Protein AF-A0A497N0H5-F1 (afdb_monomer_lite)

Sequence (952 aa):
MGFEIPIRLRPRRVRKMNKVSITKAILIFFIALFFSTILACSNESRLIVQDHALWDIRGTSVKVWASVSVKDSTDGWVTGLKLNDFWLSEALLSPTGEILEEHVITFDEPNYQFNGPGFWERSVTAEKLDIVFVIDITGSMNDEMPGIWDELTELADRLLVNRVDFRIGFITYRPTISDHHIYGFYNVMYVDELYNFLNNHPGTIGENWEPTPAYDFLMLATHSQMDRSVLSHLEYRNDARRVIVVITDTIPQSVYGNWWYIDSTAANNSAAEIAFEGSGFEVFYSQPKTKDELEHINGNFDENINPRADCGFATLGARISWPFQQEDIHFGNSELSDSRYYFAWRSNILEPDDDPENHRVKVTIQVPDPDQSGSTLEQSFEYPPYLEETSLIINLTDEGGNSPPNDDLWAFIYYEMGDRSEEVYYQLKPENGQIVIEDIPAGKYHLLVPCGGGHDYRYEYLRYRLSDRINVPSDGLTLDLQVETEDREIELAKAYGLLKDLGEWGVSGKPFADFATVSKVWLSELNVQGISWDKMEATKRFYIALSGYVNVSGYAEIEAQRIVEDFIIILQKFREIVNKIREIENDVDDTWVWALVEASARGDLPAIAQIGALKVTVNEIKRYVEDDLVPDVIAKIIEHIPPGAYKSLLEILVNNLILGDWDDWPELLITITELAIDQAMNEIQDAITEDLLGNINASSEAGALVRDMLSEFMTGGFGNIQSFLDNLDTRLNSLIAQYGTKENLILAIDEVFNQLNGQIEASPLKDFLLPMVRLIMHSAVQKGEIDNDAVIAVLANHFTQQIILKPNFSDPVNIYLADALQKAKDFVPGSGDSGDRSISMHSDFVDLRIDIMRDIQTDSWNVLSEQSPIDNFTLILAYLVNMLEPAGDLFDGLCYEGYGMCCSVGEDIEELVALLDAVELMTTVLEMSLKTGDLTNFQQAVQPINSMVLVE

Foldseek 3Di:
DDDDDDDDDDDDDDDDDDQPDVVVVVVVVVVVVVVVVVVPPQAAWAKAWDDKDWADDDDFWIKIKTKIWTAHSVRAGDDDDDPVLKWKKKFKAFLVGDTPDMDTFDQDDCVSQLNDRQKAKQWAFPAEAEEEEEEEQAPQCQVVVVVLLVQVVVLLVVCVVLRHQYWYWYWYAYQALLGIATFETDGRRNSVVVVVCSVVPDHRDYANAAAHQSLLVLLVLLFFADDQDNRRTHDDDPPHQAEYEYADAHFHFALLAQLSARSTDLHDPQLSLQSQVVSNYAYEYAYDDDVVSSVSHPVRHDCVRAVRRPHHCVSPHHYDYPPDHSVVDDDDSGGTPDIMMMGMGIDPDGQDPPPLVSMKMKMKMWGDRPVDPPDIHIDIDIDGNDFQWAKEKEAEAELVRAQADQQFKFKWKWADDPPRTDTDDGGQTADRRMGMDGTGTFAKIWMWMWTHDDRRDDLLFFIKIDIDIDGAHSHGDYYYDYIATGPLSSLLSSQLSLLVLLQVQPFFPSLCVVVSVVLNVVSVVCVVSGQTSLLSLLSSLLSLLSSLVSNVSSVLSVLLVLLLVLQLVLLVLLLVLLVLLVVLVVLLVVQLVVQLVVCVVVVPPVSNVLSVVLVVLSVVLNCCVVVPVLVVVLVVLLVLFDDDPCSVLSSLVSCLLSVPDQQDPVSVLVSVVVSPCVVQLVQLLVQDDPVLLVPQPCVDVLSVLLSVQSVQCNPPRSVRVVVVLVVVLVVLVVVCVVLVHLVSSLVVNVVSLVVSLVVGGRGCCNQAVSLVSSQVVNCSSVVDGGPSSSNSSSVSSCCSRPVQQCVQASVLVSVLSVVSSVLSVVFDFDPDHSVVSSVLLVQLSVCLSPVQSVVLVVLLVVLLPDDVQLVVQVVVLVVVLVSLVVSLVSLVVVCVVPSVSSPVSSVSSVVSNVSSPPNVSSNSSSSSSSSSVSSNVVSVSSNCSSCRSSPD

pLDDT: mean 79.97, std 14.01, range [26.92, 98.12]

Structure (mmCIF, N/CA/C/O backbone):
data_AF-A0A497N0H5-F1
#
_entry.id   AF-A0A497N0H5-F1
#
loop_
_atom_site.group_PDB
_atom_site.id
_atom_site.type_symbol
_atom_site.label_atom_id
_atom_site.label_alt_id
_atom_site.label_comp_id
_atom_site.label_asym_id
_atom_site.label_entity_id
_atom_site.label_seq_id
_atom_site.pdbx_PDB_ins_code
_atom_site.Cartn_x
_atom_site.Cartn_y
_atom_site.Cartn_z
_atom_site.occupancy
_atom_site.B_iso_or_equiv
_atom_site.auth_seq_id
_atom_site.auth_comp_id
_atom_site.auth_asym_id
_atom_site.auth_atom_id
_atom_site.pdbx_PDB_model_num
ATOM 1 N N . MET A 1 1 ? -58.692 6.225 -33.362 1.00 38.06 1 MET A N 1
ATOM 2 C CA . MET A 1 1 ? -59.616 5.675 -32.345 1.00 38.06 1 MET A CA 1
ATOM 3 C C . MET A 1 1 ? -59.681 6.727 -31.239 1.00 38.06 1 MET A C 1
ATOM 5 O O . MET A 1 1 ? -58.673 6.910 -30.584 1.00 38.06 1 MET A O 1
ATOM 9 N N . GLY A 1 2 ? -60.590 7.712 -31.288 1.00 28.80 2 GLY A N 1
ATOM 10 C CA . GLY A 1 2 ? -61.979 7.667 -30.778 1.00 28.80 2 GLY A CA 1
ATOM 11 C C . GLY A 1 2 ? -61.943 7.642 -29.240 1.00 28.80 2 GLY A C 1
ATOM 12 O O . GLY A 1 2 ? -61.428 6.666 -28.719 1.00 28.80 2 GLY A O 1
ATOM 13 N N . PHE A 1 3 ? -62.373 8.625 -28.440 1.00 27.61 3 PHE A N 1
ATOM 14 C CA . PHE A 1 3 ? -63.453 9.629 -28.512 1.00 27.61 3 PHE A CA 1
ATOM 15 C C . PHE A 1 3 ? -63.099 10.783 -27.526 1.00 27.61 3 PHE A C 1
ATOM 17 O O . PHE A 1 3 ? -62.573 10.513 -26.454 1.00 27.61 3 PHE A O 1
ATOM 24 N N . GLU A 1 4 ? -63.103 12.058 -27.930 1.00 27.23 4 GLU A N 1
ATOM 25 C CA . GLU A 1 4 ? -64.198 13.061 -27.874 1.00 27.23 4 GLU A CA 1
ATOM 26 C C . GLU A 1 4 ? -64.314 13.889 -26.562 1.00 27.23 4 GLU A C 1
ATOM 28 O O . GLU A 1 4 ? -64.715 13.365 -25.533 1.00 27.23 4 GLU A O 1
ATOM 33 N N . ILE A 1 5 ? -63.802 15.136 -26.537 1.00 31.44 5 ILE A N 1
ATOM 34 C CA . ILE A 1 5 ? -64.451 16.488 -26.638 1.00 31.44 5 ILE A CA 1
ATOM 35 C C . ILE A 1 5 ? -65.126 17.014 -25.318 1.00 31.44 5 ILE A C 1
ATOM 37 O O . ILE A 1 5 ? -65.190 16.289 -24.336 1.00 31.44 5 ILE A O 1
ATOM 41 N N . PRO A 1 6 ? -65.549 18.298 -25.191 1.00 37.19 6 PRO A N 1
ATOM 42 C CA . PRO A 1 6 ? -64.808 19.402 -24.569 1.00 37.19 6 PRO A CA 1
ATOM 43 C C . PRO A 1 6 ? -65.525 20.105 -23.394 1.00 37.19 6 PRO A C 1
ATOM 45 O O . PRO A 1 6 ? -66.709 19.938 -23.106 1.00 37.19 6 PRO A O 1
ATOM 48 N N . ILE A 1 7 ? -64.797 21.067 -22.833 1.00 37.84 7 ILE A N 1
ATOM 49 C CA . ILE A 1 7 ? -65.281 22.245 -22.106 1.00 37.84 7 ILE A CA 1
ATOM 50 C C . ILE A 1 7 ? -66.426 22.962 -22.860 1.00 37.84 7 ILE A C 1
ATOM 52 O O . ILE A 1 7 ? -66.241 23.410 -23.993 1.00 37.84 7 ILE A O 1
ATOM 56 N N . ARG A 1 8 ? -67.556 23.237 -22.184 1.00 27.45 8 ARG A N 1
ATOM 57 C CA . ARG A 1 8 ? -68.263 24.528 -22.326 1.00 27.45 8 ARG A CA 1
ATOM 58 C C . ARG A 1 8 ? -69.187 24.863 -21.152 1.00 27.45 8 ARG A C 1
ATOM 60 O O . ARG A 1 8 ? -70.107 24.134 -20.803 1.00 27.45 8 ARG A O 1
ATOM 67 N N . LEU A 1 9 ? -68.937 26.054 -20.618 1.00 35.91 9 LEU A N 1
ATOM 68 C CA . LEU A 1 9 ? -69.710 26.803 -19.631 1.00 35.91 9 LEU A CA 1
ATOM 69 C C . LEU A 1 9 ? -71.182 27.001 -20.029 1.00 35.91 9 LEU A C 1
ATOM 71 O O . LEU A 1 9 ? -71.471 27.377 -21.166 1.00 35.91 9 LEU A O 1
ATOM 75 N N . ARG A 1 10 ? -72.083 26.953 -19.038 1.00 26.92 10 ARG A N 1
ATOM 76 C CA . ARG A 1 10 ? -73.264 27.833 -18.964 1.00 26.92 10 ARG A CA 1
ATOM 77 C C . ARG A 1 10 ? -73.609 28.216 -17.515 1.00 26.92 10 ARG A C 1
ATOM 79 O O . ARG A 1 10 ? -73.235 27.499 -16.591 1.00 26.92 10 ARG A O 1
ATOM 86 N N . PRO A 1 11 ? -74.279 29.367 -17.306 1.00 33.75 11 PRO A N 1
ATOM 87 C CA . PRO A 1 11 ? -74.220 30.108 -16.053 1.00 33.75 11 PRO A CA 1
ATOM 88 C C . PRO A 1 11 ? -75.421 29.901 -15.114 1.00 33.75 11 PRO A C 1
ATOM 90 O O . PRO A 1 11 ? -76.542 29.623 -15.531 1.00 33.75 11 PRO A O 1
ATOM 93 N N . ARG A 1 12 ? -75.113 30.124 -13.828 1.00 35.88 12 ARG A N 1
ATOM 94 C CA . ARG A 1 12 ? -75.929 30.481 -12.646 1.00 35.88 12 ARG A CA 1
ATOM 95 C C . ARG A 1 12 ? -77.463 30.505 -12.769 1.00 35.88 12 ARG A C 1
ATOM 97 O O . ARG A 1 12 ? -78.025 31.348 -13.464 1.00 35.88 12 ARG A O 1
ATOM 104 N N . ARG A 1 13 ? -78.114 29.846 -11.797 1.00 27.19 13 ARG A N 1
ATOM 105 C CA . ARG A 1 13 ? -79.210 30.454 -11.013 1.00 27.19 13 ARG A CA 1
ATOM 106 C C . ARG A 1 13 ? -79.293 29.918 -9.573 1.00 27.19 13 ARG A C 1
ATOM 108 O O . ARG A 1 13 ? -79.560 28.751 -9.334 1.00 27.19 13 ARG A O 1
ATOM 115 N N . VAL A 1 14 ? -79.048 30.854 -8.657 1.00 41.25 14 VAL A N 1
ATOM 116 C CA . VAL A 1 14 ? -79.527 31.042 -7.274 1.00 41.25 14 VAL A CA 1
ATOM 117 C C . VAL A 1 14 ? -80.341 29.905 -6.631 1.00 41.25 14 VAL A C 1
ATOM 119 O O . VAL A 1 14 ? -81.478 29.645 -7.023 1.00 41.25 14 VAL A O 1
ATOM 122 N N . ARG A 1 15 ? -79.851 29.393 -5.491 1.00 30.98 15 ARG A N 1
ATOM 123 C CA . ARG A 1 15 ? -80.705 28.864 -4.417 1.00 30.98 15 ARG A CA 1
ATOM 124 C C . ARG A 1 15 ? -80.169 29.260 -3.034 1.00 30.98 15 ARG A C 1
ATOM 126 O O . ARG A 1 15 ? -79.040 28.961 -2.679 1.00 30.98 15 ARG A O 1
ATOM 133 N N . LYS A 1 16 ? -81.036 29.997 -2.336 1.00 30.91 16 LYS A N 1
ATOM 134 C CA . LYS A 1 16 ? -81.124 30.357 -0.912 1.00 30.91 16 LYS A CA 1
ATOM 135 C C . LYS A 1 16 ? -80.055 29.799 0.043 1.00 30.91 16 LYS A C 1
ATOM 137 O O . LYS A 1 16 ? -79.943 28.593 0.227 1.00 30.91 16 LYS A O 1
ATOM 142 N N . MET A 1 17 ? -79.430 30.727 0.773 1.00 34.75 17 MET A N 1
ATOM 143 C CA . MET A 1 17 ? -78.871 30.499 2.107 1.00 34.75 17 MET A CA 1
ATOM 144 C C . MET A 1 17 ? -79.918 29.850 3.023 1.00 34.75 17 MET A C 1
ATOM 146 O O . MET A 1 17 ? -80.987 30.425 3.232 1.00 34.75 17 MET A O 1
ATOM 150 N N . ASN A 1 18 ? -79.571 28.708 3.618 1.00 34.66 18 ASN A N 1
ATOM 151 C CA . ASN A 1 18 ? -80.157 28.239 4.868 1.00 34.66 18 ASN A CA 1
ATOM 152 C C . ASN A 1 18 ? -79.063 28.259 5.940 1.00 34.66 18 ASN A C 1
ATOM 154 O O . ASN A 1 18 ? -78.028 27.611 5.811 1.00 34.66 18 ASN A O 1
ATOM 158 N N . LYS A 1 19 ? -79.319 29.032 6.997 1.00 49.03 19 LYS A N 1
ATOM 159 C CA . LYS A 1 19 ? -78.581 29.040 8.261 1.00 49.03 19 LYS A CA 1
ATOM 160 C C . LYS A 1 19 ? -78.721 27.677 8.951 1.00 49.03 19 LYS A C 1
ATOM 162 O O . LYS A 1 19 ? -79.725 27.460 9.612 1.00 49.03 19 LYS A O 1
ATOM 167 N N . VAL A 1 20 ? -77.719 26.808 8.831 1.00 39.81 20 VAL A N 1
ATOM 168 C CA . VAL A 1 20 ? -77.397 25.697 9.752 1.00 39.81 20 VAL A CA 1
ATOM 169 C C . VAL A 1 20 ? -75.913 25.378 9.510 1.00 39.81 20 VAL A C 1
ATOM 171 O O . VAL A 1 20 ? -75.552 25.054 8.391 1.00 39.81 20 VAL A O 1
ATOM 174 N N . SER A 1 21 ? -74.975 25.454 10.445 1.00 44.88 21 SER A N 1
ATOM 175 C CA . SER A 1 21 ? -75.002 25.906 11.827 1.00 44.88 21 SER A CA 1
ATOM 176 C C . SER A 1 21 ? -73.563 26.347 12.132 1.00 44.88 21 SER A C 1
ATOM 178 O O . SER A 1 21 ? -72.610 25.618 11.855 1.00 44.88 21 SER A O 1
ATOM 180 N N . ILE A 1 22 ? -73.403 27.548 12.689 1.00 52.69 22 ILE A N 1
ATOM 181 C CA . ILE A 1 22 ? -72.133 28.027 13.259 1.00 52.69 22 ILE A CA 1
ATOM 182 C C . ILE A 1 22 ? -71.590 27.000 14.274 1.00 52.69 22 ILE A C 1
ATOM 184 O O . ILE A 1 22 ? -70.387 26.834 14.408 1.00 52.69 22 ILE A O 1
ATOM 188 N N . THR A 1 23 ? -72.470 26.200 14.880 1.00 52.19 23 THR A N 1
ATOM 189 C CA . THR A 1 23 ? -72.139 25.067 15.749 1.00 52.19 23 THR A CA 1
ATOM 190 C C . THR A 1 23 ? -71.323 23.965 15.066 1.00 52.19 23 THR A C 1
ATOM 192 O O . THR A 1 23 ? -70.494 23.391 15.744 1.00 52.19 23 THR A O 1
ATOM 195 N N . LYS A 1 24 ? -71.469 23.666 13.763 1.00 51.25 24 LYS A N 1
ATOM 196 C CA . LYS A 1 24 ? -70.615 22.656 13.092 1.00 51.25 24 LYS A CA 1
ATOM 197 C C . LYS A 1 24 ? -69.208 23.173 12.787 1.00 51.25 24 LYS A C 1
ATOM 199 O O . LYS A 1 24 ? -68.259 22.415 12.914 1.00 51.25 24 LYS A O 1
ATOM 204 N N . ALA A 1 25 ? -69.069 24.449 12.430 1.00 53.41 25 ALA A N 1
ATOM 205 C CA . ALA A 1 25 ? -67.757 25.063 12.223 1.00 53.41 25 ALA A CA 1
ATOM 206 C C . ALA A 1 25 ? -67.026 25.287 13.557 1.00 53.41 25 ALA A C 1
ATOM 208 O O . ALA A 1 25 ? -65.844 24.993 13.649 1.00 53.41 25 ALA A O 1
ATOM 209 N N . ILE A 1 26 ? -67.745 25.708 14.606 1.00 59.22 26 IL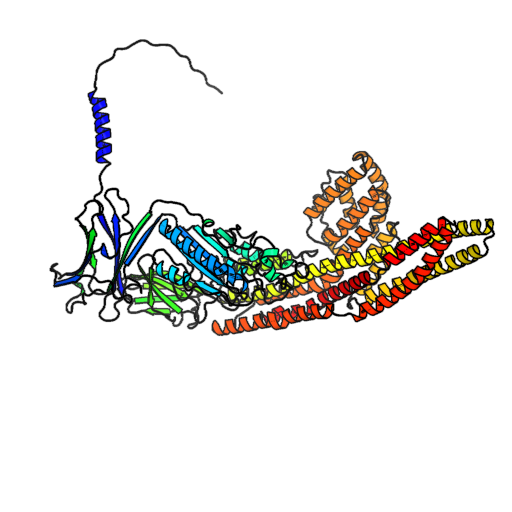E A N 1
ATOM 210 C CA . ILE A 1 26 ? -67.209 25.800 15.971 1.00 59.22 26 ILE A CA 1
ATOM 211 C C . ILE A 1 26 ? -66.883 24.412 16.520 1.00 59.22 26 ILE A C 1
ATOM 213 O O . ILE A 1 26 ? -65.850 24.269 17.145 1.00 59.22 26 ILE A O 1
ATOM 217 N N . LEU A 1 27 ? -67.694 23.381 16.260 1.00 62.56 27 LEU A N 1
ATOM 218 C CA . LEU A 1 27 ? -67.401 22.016 16.705 1.00 62.56 27 LEU A CA 1
ATOM 219 C C . LEU A 1 27 ? -66.202 21.416 15.963 1.00 62.56 27 LEU A C 1
ATOM 221 O O . LEU A 1 27 ? -65.421 20.729 16.591 1.00 62.56 27 LEU A O 1
ATOM 225 N N . ILE A 1 28 ? -66.006 21.695 14.671 1.00 65.19 28 ILE A N 1
ATOM 226 C CA . ILE A 1 28 ? -64.798 21.264 13.942 1.00 65.19 28 ILE A CA 1
ATOM 227 C C . ILE A 1 28 ? -63.568 22.048 14.416 1.00 65.19 28 ILE A C 1
ATOM 229 O O . ILE A 1 28 ? -62.510 21.457 14.574 1.00 65.19 28 ILE A O 1
ATOM 233 N N . PHE A 1 29 ? -63.705 23.345 14.710 1.00 66.56 29 PHE A N 1
ATOM 234 C CA . PHE A 1 29 ? -62.618 24.157 15.263 1.00 66.56 29 PHE A CA 1
ATOM 235 C C . PHE A 1 29 ? -62.280 23.756 16.706 1.00 66.56 29 PHE A C 1
ATOM 237 O O . PHE A 1 29 ? -61.110 23.689 17.047 1.00 66.56 29 PHE A O 1
ATOM 244 N N . PHE A 1 30 ? -63.278 23.411 17.529 1.00 63.62 30 PHE A N 1
ATOM 245 C CA . PHE A 1 30 ? -63.077 22.849 18.864 1.00 63.62 30 PHE A CA 1
ATOM 246 C C . PHE A 1 30 ? -62.546 21.427 18.795 1.00 63.62 30 PHE A C 1
ATOM 248 O O . PHE A 1 30 ? -61.654 21.140 19.554 1.00 63.62 30 PHE A O 1
ATOM 255 N N . ILE A 1 31 ? -63.006 20.551 17.898 1.00 66.38 31 ILE A N 1
ATOM 256 C CA . ILE A 1 31 ? -62.434 19.204 17.740 1.00 66.38 31 ILE A CA 1
ATOM 257 C C . ILE A 1 31 ? -60.996 19.297 17.228 1.00 66.38 31 ILE A C 1
ATOM 259 O O . ILE A 1 31 ? -60.173 18.531 17.694 1.00 66.38 31 ILE A O 1
ATOM 263 N N . ALA A 1 32 ? -60.660 20.251 16.355 1.00 56.56 32 ALA A N 1
ATOM 264 C CA . ALA A 1 32 ? -59.283 20.499 15.929 1.00 56.56 32 ALA A CA 1
ATOM 265 C C . ALA A 1 32 ? -58.421 21.102 17.054 1.00 56.56 32 ALA A C 1
ATOM 267 O O . ALA A 1 32 ? -57.292 20.661 17.220 1.00 56.56 32 ALA A O 1
ATOM 268 N N . LEU A 1 33 ? -58.954 22.029 17.868 1.00 54.59 33 LEU A N 1
ATOM 269 C CA . LEU A 1 33 ? -58.264 22.544 19.061 1.00 54.59 33 LEU A CA 1
ATOM 270 C C . LEU A 1 33 ? -58.131 21.483 20.159 1.00 54.59 33 LEU A C 1
ATOM 272 O O . LEU A 1 33 ? -57.136 21.468 20.866 1.00 54.59 33 LEU A O 1
ATOM 276 N N . PHE A 1 34 ? -59.132 20.618 20.321 1.00 55.09 34 PHE A N 1
ATOM 277 C CA . PHE A 1 34 ? -59.193 19.552 21.323 1.00 55.09 34 PHE A CA 1
ATOM 278 C C . PHE A 1 34 ? -58.326 18.367 20.885 1.00 55.09 34 PHE A C 1
ATOM 280 O O . PHE A 1 34 ? -57.664 17.783 21.721 1.00 55.09 34 PHE A O 1
ATOM 287 N N . PHE A 1 35 ? -58.218 18.068 19.584 1.00 51.16 35 PHE A N 1
ATOM 288 C CA . PHE A 1 35 ? -57.208 17.141 19.059 1.00 51.16 35 PHE A CA 1
ATOM 289 C C . PHE A 1 35 ? -55.802 17.747 19.089 1.00 51.16 35 PHE A C 1
ATOM 291 O O . PHE A 1 35 ? -54.873 17.011 19.377 1.00 51.16 35 PHE A O 1
ATOM 298 N N . SER A 1 36 ? -55.617 19.056 18.874 1.00 47.34 36 SER A N 1
ATOM 299 C CA . SER A 1 36 ? -54.294 19.685 19.019 1.00 47.34 36 SER A CA 1
ATOM 300 C C . SER A 1 36 ? -53.859 19.839 20.482 1.00 47.34 36 SER A C 1
ATOM 302 O O . SER A 1 36 ? -52.668 19.905 20.743 1.00 47.34 36 SER A O 1
ATOM 304 N N . THR A 1 37 ? -54.800 19.885 21.435 1.00 47.53 37 THR A N 1
ATOM 305 C CA . THR A 1 37 ? -54.505 19.885 22.884 1.00 47.53 37 THR A CA 1
ATOM 306 C C . THR A 1 37 ? -54.476 18.485 23.500 1.00 47.53 37 THR A C 1
ATOM 308 O O . THR A 1 37 ? -53.821 18.318 24.516 1.00 47.53 37 THR A O 1
ATOM 311 N N . ILE A 1 38 ? -55.106 17.471 22.890 1.00 44.75 38 ILE A N 1
ATOM 312 C CA . ILE A 1 38 ? -54.991 16.059 23.312 1.00 44.75 38 ILE A CA 1
ATOM 313 C C . ILE A 1 38 ? -53.804 15.349 22.642 1.00 44.75 38 ILE A C 1
ATOM 315 O O . ILE A 1 38 ? -53.268 14.419 23.230 1.00 44.75 38 ILE A O 1
ATOM 319 N N . LEU A 1 39 ? -53.333 15.788 21.464 1.00 41.50 39 LEU A N 1
ATOM 320 C CA . LEU A 1 39 ? -52.026 15.355 20.938 1.00 41.50 39 LEU A CA 1
ATOM 321 C C . LEU A 1 39 ? -50.842 16.094 21.574 1.00 41.50 39 LEU A C 1
ATOM 323 O O . LEU A 1 39 ? -49.713 15.646 21.420 1.00 41.50 39 LEU A O 1
ATOM 327 N N . ALA A 1 40 ? -51.086 17.172 22.320 1.00 41.69 40 ALA A N 1
ATOM 328 C CA . ALA A 1 40 ? -50.131 17.692 23.291 1.00 41.69 40 ALA A CA 1
ATOM 329 C C . ALA A 1 40 ? -50.329 16.952 24.624 1.00 41.69 40 ALA A C 1
ATOM 331 O O . ALA A 1 40 ? -50.678 17.550 25.640 1.00 41.69 40 ALA A O 1
ATOM 332 N N . CYS A 1 41 ? -50.151 15.629 24.621 1.00 42.53 41 CYS A N 1
ATOM 333 C CA . CYS A 1 41 ? -49.727 14.966 25.846 1.00 42.53 41 CYS A CA 1
ATOM 334 C C . CYS A 1 41 ? -48.346 15.544 26.151 1.00 42.53 41 CYS A C 1
ATOM 336 O O . CYS A 1 41 ? -47.376 15.172 25.500 1.00 42.53 41 CYS A O 1
ATOM 338 N N . SER A 1 42 ? -48.269 16.506 27.072 1.00 48.75 42 SER A N 1
ATOM 339 C CA . SER A 1 42 ? -47.007 16.801 27.740 1.00 48.75 42 SER A CA 1
ATOM 340 C C . SER A 1 42 ? -46.574 15.486 28.373 1.00 48.75 42 SER A C 1
ATOM 342 O O . SER A 1 42 ? -47.257 15.000 29.281 1.00 48.75 42 SER A O 1
ATOM 344 N N . ASN A 1 43 ? -45.522 14.864 27.844 1.00 67.19 43 ASN A N 1
ATOM 345 C CA . ASN A 1 43 ? -44.868 13.812 28.604 1.00 67.19 43 ASN A CA 1
ATOM 346 C C . ASN A 1 43 ? -44.389 14.472 29.902 1.00 67.19 43 ASN A C 1
ATOM 348 O O . ASN A 1 43 ? -44.085 15.661 29.917 1.00 67.19 43 ASN A O 1
ATOM 352 N N . GLU A 1 44 ? -44.406 13.759 31.017 1.00 85.44 44 GLU A N 1
ATOM 353 C CA . GLU A 1 44 ? -43.704 14.258 32.198 1.00 85.44 44 GLU A CA 1
ATOM 354 C C . GLU A 1 44 ? -42.200 14.058 31.972 1.00 85.44 44 GLU A C 1
ATOM 356 O O . GLU A 1 44 ? -41.799 13.116 31.274 1.00 85.44 44 GLU A O 1
ATOM 361 N N . SER A 1 45 ? -41.376 14.950 32.528 1.00 91.38 45 SER A N 1
ATOM 362 C CA . SER A 1 45 ? -39.937 14.714 32.613 1.00 91.38 45 SER A CA 1
ATOM 363 C C . SER A 1 45 ? -39.692 13.377 33.317 1.00 91.38 45 SER A C 1
ATOM 365 O O . SER A 1 45 ? -40.433 12.970 34.216 1.00 91.38 45 SER A O 1
ATOM 367 N N . ARG A 1 46 ? -38.696 12.624 32.852 1.00 94.62 46 ARG A N 1
ATOM 368 C CA . ARG A 1 46 ? -38.496 11.240 33.292 1.00 94.62 46 ARG A CA 1
ATOM 369 C C . ARG A 1 46 ? -37.035 10.831 33.308 1.00 94.62 46 ARG A C 1
ATOM 371 O O . ARG A 1 46 ? -36.288 11.095 32.368 1.00 94.62 46 ARG A O 1
ATOM 378 N N . LEU A 1 47 ? -36.681 10.116 34.371 1.00 96.81 47 LEU A N 1
ATOM 379 C CA . LEU A 1 47 ? -35.455 9.342 34.497 1.00 96.81 47 LEU A CA 1
ATOM 380 C C . LEU A 1 47 ? -35.758 7.891 34.103 1.00 96.81 47 LEU A C 1
ATOM 382 O O . LEU A 1 47 ? -36.704 7.277 34.605 1.00 96.81 47 LEU A O 1
ATOM 386 N N . ILE A 1 48 ? -34.967 7.346 33.185 1.00 96.62 48 ILE A N 1
ATOM 387 C CA . ILE A 1 48 ? -35.151 6.007 32.625 1.00 96.62 48 ILE A CA 1
ATOM 388 C C . ILE A 1 48 ? -33.866 5.224 32.862 1.00 96.62 48 ILE A C 1
ATOM 390 O O . ILE A 1 48 ? -32.820 5.624 32.364 1.00 96.62 48 ILE A O 1
ATOM 394 N N . VAL A 1 49 ? -33.941 4.105 33.582 1.00 96.88 49 VAL A N 1
ATOM 395 C CA . VAL A 1 49 ? -32.845 3.125 33.612 1.00 96.88 49 VAL A CA 1
ATOM 396 C C . VAL A 1 49 ? -32.866 2.376 32.285 1.00 96.88 49 VAL A C 1
ATOM 398 O O . VAL A 1 49 ? -33.889 1.794 31.926 1.00 96.88 49 VAL A O 1
ATOM 401 N N . GLN A 1 50 ? -31.764 2.450 31.545 1.00 95.50 50 GLN A N 1
ATOM 402 C CA . GLN A 1 50 ? -31.631 1.855 30.216 1.00 95.50 50 GLN A CA 1
ATOM 403 C C . GLN A 1 50 ? -31.071 0.439 30.299 1.00 95.50 50 GLN A C 1
ATOM 405 O O . GLN A 1 50 ? -31.619 -0.475 29.689 1.00 95.50 50 GLN A O 1
ATOM 410 N N . ASP A 1 51 ? -29.991 0.266 31.058 1.00 94.06 51 ASP A N 1
ATOM 411 C CA . ASP A 1 51 ? -29.297 -1.012 31.208 1.00 94.06 51 ASP A CA 1
ATOM 412 C C . ASP A 1 51 ? -28.521 -1.042 32.530 1.00 94.06 51 ASP A C 1
ATOM 414 O O . ASP A 1 51 ? -28.223 0.015 33.092 1.00 94.06 51 ASP A O 1
ATOM 418 N N . HIS A 1 52 ? -28.216 -2.233 33.031 1.00 93.00 52 HIS A N 1
ATOM 419 C CA . HIS A 1 52 ? -27.371 -2.448 34.204 1.00 93.00 52 HIS A CA 1
ATOM 420 C C . HIS A 1 52 ? -26.864 -3.886 34.232 1.00 93.00 52 HIS A C 1
ATOM 422 O O . HIS A 1 52 ? -27.564 -4.799 33.794 1.00 93.00 52 HIS A O 1
ATOM 428 N N . ALA A 1 53 ? -25.679 -4.101 34.801 1.00 90.06 53 ALA A N 1
ATOM 429 C CA . ALA A 1 53 ? -25.177 -5.447 35.025 1.00 90.06 53 ALA A CA 1
ATOM 430 C C . ALA A 1 53 ? -24.145 -5.522 36.155 1.00 90.06 53 ALA A C 1
ATOM 432 O O . ALA A 1 53 ? -23.536 -4.528 36.562 1.00 90.06 53 ALA A O 1
ATOM 433 N N . LEU A 1 54 ? -23.959 -6.749 36.633 1.00 87.56 54 LEU A N 1
ATOM 434 C CA . LEU A 1 54 ? -22.839 -7.168 37.465 1.00 87.56 54 LEU A CA 1
ATOM 435 C C . LEU A 1 54 ? -21.784 -7.780 36.549 1.00 87.56 54 LEU A C 1
ATOM 437 O O . LEU A 1 54 ? -22.148 -8.464 35.589 1.00 87.56 54 LEU A O 1
ATOM 441 N N . TRP A 1 55 ? -20.503 -7.537 36.818 1.00 80.81 55 TRP A N 1
ATOM 442 C CA . TRP A 1 55 ? -19.474 -7.924 35.848 1.00 80.81 55 TRP A CA 1
ATOM 443 C C . TRP A 1 55 ? -18.196 -8.551 36.411 1.00 80.81 55 TRP A C 1
ATOM 445 O O . TRP A 1 55 ? -17.460 -9.173 35.649 1.00 80.81 55 TRP A O 1
ATOM 455 N N . ASP A 1 56 ? -17.942 -8.456 37.719 1.00 73.88 56 ASP A N 1
ATOM 456 C CA . ASP A 1 56 ? -16.795 -9.118 38.358 1.00 73.88 56 ASP A CA 1
ATOM 457 C C . ASP A 1 56 ? -16.998 -9.273 39.879 1.00 73.88 56 ASP A C 1
ATOM 459 O O . ASP A 1 56 ? -17.500 -8.355 40.541 1.00 73.88 56 ASP A O 1
ATOM 463 N N . ILE A 1 57 ? -16.575 -10.421 40.420 1.00 59.22 57 ILE A N 1
ATOM 464 C CA . ILE A 1 57 ? -16.336 -10.681 41.846 1.00 59.22 57 ILE A CA 1
ATOM 465 C C . ILE A 1 57 ? -14.955 -11.339 41.951 1.00 59.22 57 ILE A C 1
ATOM 467 O O . ILE A 1 57 ? -14.804 -12.555 41.897 1.00 59.22 57 ILE A O 1
ATOM 471 N N . ARG A 1 58 ? -13.911 -10.535 42.161 1.00 54.97 58 ARG A N 1
ATOM 472 C CA . ARG A 1 58 ? -12.621 -11.041 42.653 1.00 54.97 58 ARG A CA 1
ATOM 473 C C . ARG A 1 58 ? -12.535 -10.804 44.153 1.00 54.97 58 ARG A C 1
ATOM 475 O O . ARG A 1 58 ? -12.225 -9.702 44.601 1.00 54.97 58 ARG A O 1
ATOM 482 N N . GLY A 1 59 ? -12.794 -11.843 44.943 1.00 56.97 59 GLY A N 1
ATOM 483 C CA . GLY A 1 59 ? -12.808 -11.751 46.406 1.00 56.97 59 GLY A CA 1
ATOM 484 C C . GLY A 1 59 ? -14.177 -11.328 46.947 1.00 56.97 59 GLY A C 1
ATOM 485 O O . GLY A 1 59 ? -15.180 -11.900 46.560 1.00 56.97 59 GLY A O 1
ATOM 486 N N . THR A 1 60 ? -14.236 -10.361 47.869 1.00 55.47 60 THR A N 1
ATOM 487 C CA . THR A 1 60 ? -15.485 -9.948 48.553 1.00 55.47 60 THR A CA 1
ATOM 488 C C . THR A 1 60 ? -16.152 -8.707 47.950 1.00 55.47 60 THR A C 1
ATOM 490 O O . THR A 1 60 ? -16.918 -8.036 48.636 1.00 55.47 60 THR A O 1
ATOM 493 N N . SER A 1 61 ? -15.802 -8.315 46.725 1.00 67.00 61 SER A N 1
ATOM 494 C CA . SER A 1 61 ? -16.260 -7.058 46.117 1.00 67.00 61 SER A CA 1
ATOM 495 C C . SER A 1 61 ? -17.005 -7.299 44.812 1.00 67.00 61 SER A C 1
ATOM 497 O O . SER A 1 61 ? -16.401 -7.793 43.863 1.00 67.00 61 SER A O 1
ATOM 499 N N . VAL A 1 62 ? -18.271 -6.885 44.763 1.00 80.38 62 VAL A N 1
ATOM 500 C CA . VAL A 1 62 ? -19.127 -6.947 43.570 1.00 80.38 62 VAL A CA 1
ATOM 501 C C . VAL A 1 62 ? -18.957 -5.662 42.763 1.00 80.38 62 VAL A C 1
ATOM 503 O O . VAL A 1 62 ? -19.124 -4.569 43.306 1.00 80.38 62 VAL A O 1
ATOM 506 N N . LYS A 1 63 ? -18.629 -5.766 41.472 1.00 88.44 63 LYS A N 1
ATOM 507 C CA . LYS A 1 63 ? -18.584 -4.609 40.564 1.00 88.44 63 LYS A CA 1
ATOM 508 C C . LYS A 1 63 ? -19.890 -4.482 39.786 1.00 88.44 63 LYS A C 1
ATOM 510 O O . LYS A 1 63 ? -20.370 -5.457 39.204 1.00 88.44 63 LYS A O 1
ATOM 515 N N . VAL A 1 64 ? -20.447 -3.274 39.767 1.00 91.12 64 VAL A N 1
ATOM 516 C CA . VAL A 1 64 ? -21.759 -2.972 39.183 1.00 91.12 64 VAL A CA 1
ATOM 517 C C . VAL A 1 64 ? -21.627 -1.798 38.229 1.00 91.12 64 VAL A C 1
ATOM 519 O O . VAL A 1 64 ? -20.885 -0.852 38.499 1.00 91.12 64 VAL A O 1
ATOM 522 N N . TRP A 1 65 ? -22.378 -1.831 37.133 1.00 93.75 65 TRP A N 1
ATOM 523 C CA . TRP A 1 65 ? -22.615 -0.640 36.332 1.00 93.75 65 TRP A CA 1
ATOM 524 C C . TRP A 1 65 ? -24.090 -0.480 35.980 1.00 93.75 65 TRP A C 1
ATOM 526 O O . TRP A 1 65 ? -24.858 -1.442 35.943 1.00 93.75 65 TRP A O 1
ATOM 536 N N . ALA A 1 66 ? -24.483 0.760 35.715 1.00 96.00 66 ALA A N 1
ATOM 537 C CA . ALA A 1 66 ? -25.810 1.108 35.237 1.00 96.00 66 ALA A CA 1
ATOM 538 C C . ALA A 1 66 ? -25.737 2.273 34.256 1.00 96.00 66 ALA A C 1
ATOM 540 O O . ALA A 1 66 ? -24.854 3.125 34.339 1.00 96.00 66 ALA A O 1
ATOM 541 N N . SER A 1 67 ? -26.699 2.333 33.344 1.00 97.38 67 SER A N 1
ATOM 542 C CA . SER A 1 67 ? -26.889 3.463 32.449 1.00 97.38 67 SER A CA 1
ATOM 543 C C . SER A 1 67 ? -28.301 4.011 32.570 1.00 97.38 67 SER A C 1
ATOM 545 O O . SER A 1 67 ? -29.279 3.265 32.678 1.00 97.38 67 SER A O 1
ATOM 547 N N . VAL A 1 68 ? -28.416 5.334 32.551 1.00 97.94 68 VAL A N 1
ATOM 548 C CA . VAL A 1 68 ? -29.703 6.025 32.606 1.00 97.94 68 VAL A CA 1
ATOM 549 C C . VAL A 1 68 ? -29.797 7.086 31.527 1.00 97.94 68 VAL A C 1
ATOM 551 O O . VAL A 1 68 ? -28.792 7.644 31.097 1.00 97.94 68 VAL A O 1
ATOM 554 N N . SER A 1 69 ? -31.018 7.422 31.140 1.00 97.75 69 SER A N 1
ATOM 555 C CA . SER A 1 69 ? -31.300 8.611 30.348 1.00 97.75 69 SER A CA 1
ATOM 556 C C . SER A 1 69 ? -32.259 9.530 31.081 1.00 97.75 69 SER A C 1
ATOM 558 O O . SER A 1 69 ? -33.158 9.071 31.789 1.00 97.75 69 SER A O 1
ATOM 560 N N . VAL A 1 70 ? -32.113 10.830 30.841 1.00 96.88 70 VAL A N 1
ATOM 561 C CA . VAL A 1 70 ? -33.017 11.853 31.362 1.00 96.88 70 VAL A CA 1
ATOM 562 C C . VAL A 1 70 ? -33.691 12.546 30.186 1.00 96.88 70 VAL A C 1
ATOM 564 O O . VAL A 1 70 ? -33.023 13.024 29.267 1.00 96.88 70 VAL A O 1
ATOM 567 N N . LYS A 1 71 ? -35.023 12.576 30.206 1.00 95.56 71 LYS A N 1
ATOM 568 C CA . LYS A 1 71 ? -35.831 13.294 29.220 1.00 95.56 71 LYS A CA 1
ATOM 569 C C . LYS A 1 71 ? -36.668 14.376 29.882 1.00 95.56 71 LYS A C 1
ATOM 571 O O . LYS A 1 71 ? -37.203 14.155 30.967 1.00 95.56 71 LYS A O 1
ATOM 576 N N . ASP A 1 72 ? -36.799 15.514 29.214 1.00 94.00 72 ASP A N 1
ATOM 577 C CA . ASP A 1 72 ? -37.729 16.571 29.607 1.00 94.00 72 ASP A CA 1
ATOM 578 C C . ASP A 1 72 ? -39.172 16.256 29.160 1.00 94.00 72 ASP A C 1
ATOM 580 O O . ASP A 1 72 ? -39.455 15.251 28.497 1.00 94.00 72 ASP A O 1
ATOM 584 N N . SER A 1 73 ? -40.107 17.130 29.522 1.00 92.25 73 SER A N 1
ATOM 585 C CA . SER A 1 73 ? -41.529 17.007 29.189 1.00 92.25 73 SER A CA 1
ATOM 586 C C . SER A 1 73 ? -41.856 17.126 27.696 1.00 92.25 73 SER A C 1
ATOM 588 O O . SER A 1 73 ? -42.963 16.783 27.260 1.00 92.25 73 SER A O 1
ATOM 590 N N . THR A 1 74 ? -40.898 17.582 26.888 1.00 90.12 74 THR A N 1
ATOM 591 C CA . THR A 1 74 ? -40.982 17.627 25.423 1.00 90.12 74 THR A CA 1
ATOM 592 C C . THR A 1 74 ? -40.414 16.370 24.757 1.00 90.12 74 THR A C 1
ATOM 594 O O . THR A 1 74 ? -40.404 16.281 23.532 1.00 90.12 74 THR A O 1
ATOM 597 N N . ASP A 1 75 ? -40.018 15.371 25.557 1.00 89.56 75 ASP A N 1
ATOM 598 C CA . ASP A 1 75 ? -39.287 14.164 25.149 1.00 89.56 75 ASP A CA 1
ATOM 599 C C . ASP A 1 75 ? -37.866 14.442 24.620 1.00 89.56 75 ASP A C 1
ATOM 601 O O . ASP A 1 75 ? -37.232 13.551 24.038 1.00 89.56 75 ASP A O 1
ATOM 605 N N . GLY A 1 76 ? -37.362 15.657 24.866 1.00 91.69 76 GLY A N 1
ATOM 606 C CA . GLY A 1 76 ? -36.006 16.091 24.565 1.00 91.69 76 GLY A CA 1
ATOM 607 C C . GLY A 1 76 ? -34.996 15.495 25.541 1.00 91.69 76 GLY A C 1
ATOM 608 O O . GLY A 1 76 ? -35.291 15.282 26.718 1.00 91.69 76 GLY A O 1
ATOM 609 N N . TRP A 1 77 ? -33.798 15.193 25.045 1.00 94.88 77 TRP A N 1
ATOM 610 C CA . TRP A 1 77 ? -32.703 14.684 25.868 1.00 94.88 77 TRP A CA 1
ATOM 611 C C . TRP A 1 77 ? -32.116 15.793 26.742 1.00 94.88 77 TRP A C 1
ATOM 613 O O . TRP A 1 77 ? -31.708 16.841 26.235 1.00 94.88 77 TRP A O 1
ATOM 623 N N . VAL A 1 78 ? -32.013 15.544 28.047 1.00 95.12 78 VAL A N 1
ATOM 624 C CA . VAL A 1 78 ? -31.251 16.408 28.954 1.00 95.12 78 VAL A CA 1
ATOM 625 C C . VAL A 1 78 ? -29.787 15.992 28.875 1.00 95.12 78 VAL A C 1
ATOM 627 O O . VAL A 1 78 ? -29.472 14.829 29.100 1.00 95.12 78 VAL A O 1
ATOM 630 N N . THR A 1 79 ? -28.907 16.941 28.547 1.00 95.06 79 THR A N 1
ATOM 631 C CA . THR A 1 79 ? -27.462 16.710 28.383 1.00 95.06 79 THR A CA 1
ATOM 632 C C . THR A 1 79 ? -26.643 17.552 29.360 1.00 95.06 79 THR A C 1
ATOM 634 O O . THR A 1 79 ? -27.148 18.501 29.961 1.00 95.06 79 THR A O 1
ATOM 637 N N . GLY A 1 80 ? -25.360 17.222 29.526 1.00 93.69 80 GLY A N 1
ATOM 638 C CA . GLY A 1 80 ? -24.409 18.019 30.306 1.00 93.69 80 GLY A CA 1
ATOM 639 C C . GLY A 1 80 ? -24.498 17.882 31.830 1.00 93.69 80 GLY A C 1
ATOM 640 O O . GLY A 1 80 ? -23.743 18.572 32.521 1.00 93.69 80 GLY A O 1
ATOM 641 N N . LEU A 1 81 ? -25.363 17.002 32.350 1.00 95.31 81 LEU A N 1
ATOM 642 C CA . LEU A 1 81 ? -25.398 16.647 33.771 1.00 95.31 81 LEU A CA 1
ATOM 643 C C . LEU A 1 81 ? -24.045 16.085 34.224 1.00 95.31 81 LEU A C 1
ATOM 645 O O . LEU A 1 81 ? -23.368 15.355 33.496 1.00 95.31 81 LEU A O 1
ATOM 649 N N . LYS A 1 82 ? -23.642 16.449 35.436 1.00 95.62 82 LYS A N 1
ATOM 650 C CA . LYS A 1 82 ? -22.396 16.031 36.081 1.00 95.62 82 LYS A CA 1
ATOM 651 C C . LYS A 1 82 ? -22.690 14.988 37.148 1.00 95.62 82 LYS A C 1
ATOM 653 O O . LYS A 1 82 ? -23.808 14.897 37.636 1.00 95.62 82 LYS A O 1
ATOM 658 N N . LEU A 1 83 ? -21.663 14.258 37.579 1.00 94.62 83 LEU A N 1
ATOM 659 C CA . LEU A 1 83 ? -21.795 13.260 38.645 1.00 94.62 83 LEU A CA 1
ATOM 660 C C . LEU A 1 83 ? -22.477 13.821 39.908 1.00 94.62 83 LEU A C 1
ATOM 662 O O . LEU A 1 83 ? -23.331 13.166 40.489 1.00 94.62 83 LEU A O 1
ATOM 666 N N . ASN A 1 84 ? -22.166 15.065 40.287 1.00 94.75 84 ASN A N 1
ATOM 667 C CA . ASN A 1 84 ? -22.757 15.729 41.457 1.00 94.75 84 ASN A CA 1
ATOM 668 C C . ASN A 1 84 ? -24.238 16.118 41.291 1.00 94.75 84 ASN A C 1
ATOM 670 O O . ASN A 1 84 ? -24.856 16.538 42.269 1.00 94.75 84 ASN A O 1
ATOM 674 N N . ASP A 1 85 ? -24.792 16.012 40.082 1.00 96.31 85 ASP A N 1
ATOM 675 C CA . ASP A 1 85 ? -26.226 16.164 39.833 1.00 96.31 85 ASP A CA 1
ATOM 676 C C . ASP A 1 85 ? -26.985 14.853 40.088 1.00 96.31 85 ASP A C 1
ATOM 678 O O . ASP A 1 85 ? -28.210 14.842 40.033 1.00 96.31 85 ASP A O 1
ATOM 682 N N . PHE A 1 86 ? -26.292 13.748 40.371 1.00 97.06 86 PHE A N 1
ATOM 683 C CA . PHE A 1 86 ? -26.913 12.464 40.664 1.00 97.06 86 PHE A CA 1
ATOM 684 C C . PHE A 1 86 ? -26.722 12.066 42.130 1.00 97.06 86 PHE A C 1
ATOM 686 O O . PHE A 1 86 ? -25.656 12.255 42.718 1.00 97.06 86 PHE A O 1
ATOM 693 N N . TRP A 1 87 ? -27.755 11.454 42.710 1.00 96.75 87 TRP A N 1
ATOM 694 C CA . TRP A 1 87 ? -27.685 10.794 44.016 1.00 96.75 87 TRP A CA 1
ATOM 695 C C . TRP A 1 87 ? -28.009 9.316 43.852 1.00 96.75 87 TRP A C 1
ATOM 697 O O . TRP A 1 87 ? -29.076 8.969 43.345 1.00 96.75 87 TRP A O 1
ATOM 707 N N . LEU A 1 88 ? -27.073 8.457 44.257 1.00 97.19 88 LEU A N 1
ATOM 708 C CA . LEU A 1 88 ? -27.185 7.010 44.127 1.00 97.19 88 LEU A CA 1
ATOM 709 C C . LEU A 1 88 ? -27.064 6.344 45.501 1.00 97.19 88 LEU A C 1
ATOM 711 O O . LEU A 1 88 ? -26.144 6.642 46.267 1.00 97.19 88 LEU A O 1
ATOM 715 N N . SER A 1 89 ? -27.983 5.430 45.800 1.00 96.81 89 SER A N 1
ATOM 716 C CA . SER A 1 89 ? -27.904 4.538 46.959 1.00 96.81 89 SER A CA 1
ATOM 717 C C . SER A 1 89 ? -28.217 3.101 46.566 1.00 96.81 89 SER A C 1
ATOM 719 O O . SER A 1 89 ? -28.934 2.849 45.595 1.00 96.81 89 SER A O 1
ATOM 721 N N . GLU A 1 90 ? -27.680 2.155 47.326 1.00 96.00 90 GLU A N 1
ATOM 722 C CA . GLU A 1 90 ? -27.992 0.734 47.216 1.00 96.00 90 GLU A CA 1
ATOM 723 C C . GLU A 1 90 ? -28.476 0.196 48.563 1.00 96.00 90 GLU A C 1
ATOM 725 O O . GLU A 1 90 ? -27.936 0.542 49.613 1.00 96.00 90 GLU A O 1
ATOM 730 N N . ALA A 1 91 ? -29.513 -0.640 48.534 1.00 95.56 91 ALA A N 1
ATOM 731 C CA . ALA A 1 91 ? -30.121 -1.224 49.720 1.00 95.56 91 ALA A CA 1
ATOM 732 C C . ALA A 1 91 ? -30.290 -2.738 49.566 1.00 95.56 91 ALA A C 1
ATOM 734 O O . ALA A 1 91 ? -30.907 -3.196 48.603 1.00 95.56 91 ALA A O 1
ATOM 735 N N . LEU A 1 92 ? -29.792 -3.514 50.531 1.00 93.75 92 LEU A N 1
ATOM 736 C CA . LEU A 1 92 ? -30.027 -4.955 50.601 1.00 93.75 92 LEU A CA 1
ATOM 737 C C . LEU A 1 92 ? -31.443 -5.219 51.114 1.00 93.75 92 LEU A C 1
ATOM 739 O O . LEU A 1 92 ? -31.812 -4.795 52.210 1.00 93.75 92 LEU A O 1
ATOM 743 N N . LEU A 1 93 ? -32.225 -5.954 50.334 1.00 93.31 93 LEU A N 1
ATOM 744 C CA . LEU A 1 93 ? -33.589 -6.353 50.640 1.00 93.31 93 LEU A CA 1
ATOM 745 C C . LEU A 1 93 ? -33.635 -7.814 51.086 1.00 93.31 93 LEU A C 1
ATOM 747 O O . LEU A 1 93 ? -33.072 -8.703 50.441 1.00 93.31 93 LEU A O 1
ATOM 751 N N . SER A 1 94 ? -34.372 -8.066 52.165 1.00 88.56 94 SER A N 1
ATOM 752 C CA . SER A 1 94 ? -34.732 -9.417 52.594 1.00 88.56 94 SER A CA 1
ATOM 753 C C . SER A 1 94 ? -35.680 -10.089 51.589 1.00 88.56 94 SER A C 1
ATOM 755 O O . SER A 1 94 ? -36.329 -9.395 50.799 1.00 88.56 94 SER A O 1
ATOM 757 N N . PRO A 1 95 ? -35.902 -11.416 51.681 1.00 84.94 95 PRO A N 1
ATOM 758 C CA . PRO A 1 95 ? -36.885 -12.116 50.843 1.00 84.94 95 PRO A CA 1
ATOM 759 C C . PRO A 1 95 ? -38.322 -11.578 50.981 1.00 84.94 95 PRO A C 1
ATOM 761 O O . PRO A 1 95 ? -39.195 -11.873 50.167 1.00 84.94 95 PRO A O 1
ATOM 764 N N . THR A 1 96 ? -38.593 -10.802 52.037 1.00 88.31 96 THR A N 1
ATOM 765 C CA . THR A 1 96 ? -39.890 -10.154 52.294 1.00 88.31 96 THR A CA 1
ATOM 766 C C . THR A 1 96 ? -39.945 -8.685 51.856 1.00 88.31 96 THR A C 1
ATOM 768 O O . THR A 1 96 ? -41.001 -8.064 51.971 1.00 88.31 96 THR A O 1
ATOM 771 N N . GLY A 1 97 ? -38.839 -8.138 51.333 1.00 87.69 97 GLY A N 1
ATOM 772 C CA . GLY A 1 97 ? -38.712 -6.753 50.869 1.00 87.69 97 GLY A CA 1
ATOM 773 C C . GLY A 1 97 ? -38.329 -5.738 51.954 1.00 87.69 97 GLY A C 1
ATOM 774 O O . GLY A 1 97 ? -38.428 -4.536 51.721 1.00 87.69 97 GLY A O 1
ATOM 775 N N . GLU A 1 98 ? -37.922 -6.188 53.144 1.00 91.19 98 GLU A N 1
ATOM 776 C CA . GLU A 1 98 ? -37.423 -5.296 54.200 1.00 91.19 98 GLU A CA 1
ATOM 777 C C . GLU A 1 98 ? -35.978 -4.876 53.906 1.00 91.19 98 GLU A C 1
ATOM 779 O O . GLU A 1 98 ? -35.154 -5.728 53.580 1.00 91.19 98 GLU A O 1
ATOM 784 N N . ILE A 1 99 ? -35.664 -3.585 54.057 1.00 92.69 99 ILE A N 1
ATOM 785 C CA . ILE A 1 99 ? -34.291 -3.072 53.940 1.00 92.69 99 ILE A CA 1
ATOM 786 C C . ILE A 1 99 ? -33.489 -3.542 55.156 1.00 92.69 99 ILE A C 1
ATOM 788 O O . ILE A 1 99 ? -33.810 -3.185 56.292 1.00 92.69 99 ILE A O 1
ATOM 792 N N . LEU A 1 100 ? -32.457 -4.342 54.908 1.00 91.44 100 LEU A N 1
ATOM 793 C CA . LEU A 1 100 ? -31.536 -4.861 55.919 1.00 91.44 100 LEU A CA 1
ATOM 794 C C . LEU A 1 100 ? -30.356 -3.909 56.143 1.00 91.44 100 LEU A C 1
ATOM 796 O O . LEU A 1 100 ? -29.940 -3.691 57.279 1.00 91.44 100 LEU A O 1
ATOM 800 N N . GLU A 1 101 ? -29.854 -3.323 55.059 1.00 92.69 101 GLU A N 1
ATOM 801 C CA . GLU A 1 101 ? -28.724 -2.397 55.030 1.00 92.69 101 GLU A CA 1
ATOM 802 C C . GLU A 1 101 ? -28.882 -1.443 53.839 1.00 92.69 101 GLU A C 1
ATOM 804 O O . GLU A 1 101 ? -29.474 -1.822 52.829 1.00 92.69 101 GLU A O 1
ATOM 809 N N . GLU A 1 102 ? -28.385 -0.212 53.958 1.00 94.25 102 GLU A N 1
ATOM 810 C CA . GLU A 1 102 ? -28.411 0.795 52.893 1.00 94.25 102 GLU A CA 1
ATOM 811 C C . GLU A 1 102 ? -27.125 1.626 52.921 1.00 94.25 102 GLU A C 1
ATOM 813 O O . GLU A 1 102 ? -26.707 2.098 53.983 1.00 94.25 102 GLU A O 1
ATOM 818 N N . HIS A 1 103 ? -26.535 1.838 51.745 1.00 94.38 103 HIS A N 1
ATOM 819 C CA . HIS A 1 103 ? -25.323 2.627 51.549 1.00 94.38 103 HIS A CA 1
ATOM 820 C C . HIS A 1 103 ? -25.506 3.669 50.457 1.00 94.38 103 HIS A C 1
ATOM 822 O O . HIS A 1 103 ? -26.210 3.460 49.471 1.00 94.38 103 HIS A O 1
ATOM 828 N N . VAL A 1 104 ? -24.807 4.791 50.612 1.00 95.00 104 VAL A N 1
ATOM 829 C CA . VAL A 1 104 ? -24.607 5.748 49.519 1.00 95.00 104 VAL A CA 1
ATOM 830 C C . VAL A 1 104 ? -23.504 5.207 48.613 1.00 95.00 104 VAL A C 1
ATOM 832 O O . VAL A 1 104 ? -22.459 4.782 49.108 1.00 95.00 104 VAL A O 1
ATOM 835 N N . ILE A 1 105 ? -23.725 5.241 47.301 1.00 94.81 105 ILE A N 1
ATOM 836 C CA . ILE A 1 105 ? -22.728 4.818 46.314 1.00 94.81 105 ILE A CA 1
ATOM 837 C C . ILE A 1 105 ? -21.682 5.929 46.144 1.00 94.81 105 ILE A C 1
ATOM 839 O O . ILE A 1 105 ? -22.030 7.103 45.988 1.00 94.81 105 ILE A O 1
ATOM 843 N N . THR A 1 106 ? -20.398 5.560 46.171 1.00 91.12 106 THR A N 1
ATOM 844 C CA . THR A 1 106 ? -19.263 6.470 45.955 1.00 91.12 106 THR A CA 1
ATOM 845 C C . THR A 1 106 ? -18.456 6.080 44.717 1.00 91.12 106 THR A C 1
ATOM 847 O O . THR A 1 106 ? -18.466 4.930 44.282 1.00 91.12 106 THR A O 1
ATOM 850 N N . PHE A 1 107 ? -17.758 7.065 44.144 1.00 92.56 107 PHE A N 1
ATOM 851 C CA . PHE A 1 107 ? -17.001 6.942 42.894 1.00 92.56 107 PHE A CA 1
ATOM 852 C C . PHE A 1 107 ? -15.520 7.298 43.102 1.00 92.56 107 PHE A C 1
ATOM 854 O O . PHE A 1 107 ? -14.976 8.184 42.452 1.00 92.56 107 PHE A O 1
ATOM 861 N N . ASP A 1 108 ? -14.878 6.658 44.081 1.00 89.06 108 ASP A N 1
ATOM 862 C CA . ASP A 1 108 ? -13.517 6.978 44.539 1.00 89.06 108 ASP A CA 1
ATOM 863 C C . ASP A 1 108 ? -12.505 5.828 44.381 1.00 89.06 108 ASP A C 1
ATOM 865 O O . ASP A 1 108 ? -11.359 5.944 44.818 1.00 89.06 108 ASP A O 1
ATOM 869 N N . GLU A 1 109 ? -12.890 4.741 43.705 1.00 87.88 109 GLU A N 1
ATOM 870 C CA . GLU A 1 109 ? -12.055 3.555 43.507 1.00 87.88 109 GLU A CA 1
ATOM 871 C C . GLU A 1 109 ? -11.909 3.186 42.010 1.00 87.88 109 GLU A C 1
ATOM 873 O O . GLU A 1 109 ? -12.529 2.221 41.557 1.00 87.88 109 GLU A O 1
ATOM 878 N N . PRO A 1 110 ? -11.061 3.890 41.230 1.00 86.88 110 PRO A N 1
ATOM 879 C CA . PRO A 1 110 ? -10.967 3.727 39.771 1.00 86.88 110 PRO A CA 1
ATOM 880 C C . PRO A 1 110 ? -10.774 2.285 39.272 1.00 86.88 110 PRO A C 1
ATOM 882 O O . PRO A 1 110 ? -11.342 1.896 38.255 1.00 86.88 110 PRO A O 1
ATOM 885 N N . ASN A 1 111 ? -10.038 1.455 40.019 1.00 84.00 111 ASN A N 1
ATOM 886 C CA . ASN A 1 111 ? -9.782 0.045 39.679 1.00 84.00 111 ASN A CA 1
ATOM 887 C C . ASN A 1 111 ? -11.044 -0.845 39.687 1.00 84.00 111 ASN A C 1
ATOM 889 O O . ASN A 1 111 ? -10.995 -1.988 39.243 1.00 84.00 111 ASN A O 1
ATOM 893 N N . TYR A 1 112 ? -12.159 -0.366 40.244 1.00 84.75 112 TYR A N 1
ATOM 894 C CA . TYR A 1 112 ? -13.458 -1.052 40.217 1.00 84.75 112 TYR A CA 1
ATOM 895 C C . TYR A 1 112 ? -14.450 -0.358 39.273 1.00 84.75 112 TYR A C 1
ATOM 897 O O . TYR A 1 112 ? -15.645 -0.639 39.305 1.00 84.75 112 TYR A O 1
ATOM 905 N N . GLN A 1 113 ? -13.960 0.587 38.470 1.00 90.06 113 GLN A N 1
ATOM 906 C CA . GLN A 1 113 ? -14.750 1.550 37.716 1.00 90.06 113 GLN A CA 1
ATOM 907 C C . GLN A 1 113 ? -14.211 1.680 36.287 1.00 90.06 113 GLN A C 1
ATOM 909 O O . GLN A 1 113 ? -13.966 2.795 35.828 1.00 90.06 113 GLN A O 1
ATOM 914 N N . PHE A 1 114 ? -13.968 0.569 35.580 1.00 87.75 114 PHE A N 1
ATOM 915 C CA . PHE A 1 114 ? -13.463 0.612 34.197 1.00 87.75 114 PHE A CA 1
ATOM 916 C C . PHE A 1 114 ? -12.156 1.406 34.061 1.00 87.75 114 PHE A C 1
ATOM 918 O O . PHE A 1 114 ? -11.931 2.089 33.057 1.00 87.75 114 PHE A O 1
ATOM 925 N N . ASN A 1 115 ? -11.322 1.339 35.111 1.00 85.31 115 ASN A N 1
ATOM 926 C CA . ASN A 1 115 ? -10.082 2.099 35.291 1.00 85.31 115 ASN A CA 1
ATOM 927 C C . ASN A 1 115 ? -10.240 3.610 35.049 1.00 85.31 115 ASN A C 1
ATOM 929 O O . ASN A 1 115 ? -9.316 4.271 34.581 1.00 85.31 115 ASN A O 1
ATOM 933 N N . GLY A 1 116 ? -11.412 4.161 35.369 1.00 88.25 116 GLY A N 1
ATOM 934 C CA . GLY A 1 116 ? -11.741 5.563 35.141 1.00 88.25 116 GLY A CA 1
ATOM 935 C C . GLY A 1 116 ? -12.508 6.200 36.304 1.00 88.25 116 GLY A C 1
ATOM 936 O O . GLY A 1 116 ? -12.456 5.702 37.427 1.00 88.25 116 GLY A O 1
ATOM 937 N N . PRO A 1 117 ? -13.198 7.328 36.065 1.00 91.19 117 PRO A N 1
ATOM 938 C CA . PRO A 1 117 ? -13.837 8.123 37.119 1.00 91.19 117 PRO A CA 1
ATOM 939 C C . PRO A 1 117 ? -15.157 7.541 37.655 1.00 91.19 117 PRO A C 1
ATOM 941 O O . PRO A 1 117 ? -15.800 8.173 38.491 1.00 91.19 117 PRO A O 1
ATOM 944 N N . GLY A 1 118 ? -15.623 6.405 37.124 1.00 93.19 118 GLY A N 1
ATOM 945 C CA . GLY A 1 118 ? -16.900 5.793 37.506 1.00 93.19 118 GLY A CA 1
ATOM 946 C C . GLY A 1 118 ? -18.149 6.505 36.981 1.00 93.19 118 GLY A C 1
ATOM 947 O O . GLY A 1 118 ? -19.258 6.061 37.274 1.00 93.19 118 GLY A O 1
ATOM 948 N N . PHE A 1 119 ? -17.995 7.567 36.183 1.00 95.44 119 PHE A N 1
ATOM 949 C CA . PHE A 1 119 ? -19.091 8.314 35.568 1.00 95.44 119 PHE A CA 1
ATOM 950 C C . PHE A 1 119 ? -18.737 8.815 34.166 1.00 95.44 119 PHE A C 1
ATOM 952 O O . PHE A 1 119 ? -17.701 9.453 33.988 1.00 95.44 119 PHE A O 1
ATOM 959 N N . TRP A 1 120 ? -19.634 8.609 33.195 1.00 95.75 120 TRP A N 1
ATOM 960 C CA . TRP A 1 120 ? -19.465 9.090 31.818 1.00 95.75 120 TRP A CA 1
ATOM 961 C C . TRP A 1 120 ? -20.790 9.558 31.217 1.00 95.75 120 TRP A C 1
ATOM 963 O O . TRP A 1 120 ? -21.833 8.939 31.425 1.00 95.75 120 TRP A O 1
ATOM 973 N N . GLU A 1 121 ? -20.747 10.620 30.412 1.00 94.94 121 GLU A N 1
ATOM 974 C CA . GLU A 1 121 ? -21.864 11.039 29.561 1.00 94.94 121 GLU A CA 1
ATOM 975 C C . GLU A 1 121 ? -21.604 10.588 28.120 1.00 94.94 121 GLU A C 1
ATOM 977 O O . GLU A 1 121 ? -20.576 10.921 27.534 1.00 94.94 121 GLU A O 1
ATOM 982 N N . ARG A 1 122 ? -22.580 9.909 27.520 1.00 95.88 122 ARG A N 1
ATOM 983 C CA . ARG A 1 122 ? -22.629 9.609 26.091 1.00 95.88 122 ARG A CA 1
ATOM 984 C C . ARG A 1 122 ? -23.872 10.254 25.495 1.00 95.88 122 ARG A C 1
ATOM 986 O O . ARG A 1 122 ? -24.955 9.677 25.532 1.00 95.88 122 ARG A O 1
ATOM 993 N N . SER A 1 123 ? -23.707 11.448 24.944 1.00 95.00 123 SER A N 1
ATOM 994 C CA . SER A 1 123 ? -24.766 12.186 24.249 1.00 95.00 123 SER A CA 1
ATOM 995 C C . SER A 1 123 ? -24.321 12.426 22.820 1.00 95.00 123 SER A C 1
ATOM 997 O O . SER A 1 123 ? -23.364 13.168 22.614 1.00 95.00 123 SER A O 1
ATOM 999 N N . VAL A 1 124 ? -24.979 11.788 21.852 1.00 95.38 124 VAL A N 1
ATOM 1000 C CA . VAL A 1 124 ? -24.538 11.804 20.453 1.00 95.38 124 VAL A CA 1
ATOM 1001 C C . VAL A 1 124 ? -25.687 11.957 19.460 1.00 95.38 124 VAL A C 1
ATOM 1003 O O . VAL A 1 124 ? -26.846 11.639 19.736 1.00 95.38 124 VAL A O 1
ATOM 1006 N N . THR A 1 125 ? -25.358 12.453 18.275 1.00 94.75 125 THR A N 1
ATOM 1007 C CA . THR A 1 125 ? -26.252 12.546 17.121 1.00 94.75 125 THR A CA 1
ATOM 1008 C C . THR A 1 125 ? -26.381 11.203 16.401 1.00 94.75 125 THR A C 1
ATOM 1010 O O . THR A 1 125 ? -25.822 10.193 16.817 1.00 94.75 125 THR A O 1
ATOM 1013 N N . ALA A 1 126 ? -27.200 11.141 15.349 1.00 91.75 126 ALA A N 1
ATOM 1014 C CA . ALA A 1 126 ? -27.304 9.943 14.509 1.00 91.75 126 ALA A CA 1
ATOM 1015 C C . ALA A 1 126 ? -26.117 9.784 13.540 1.00 91.75 126 ALA A C 1
ATOM 1017 O O . ALA A 1 126 ? -25.953 8.719 12.948 1.00 91.75 126 ALA A O 1
ATOM 1018 N N . GLU A 1 127 ? -25.328 10.843 13.340 1.00 92.62 127 GLU A N 1
ATOM 1019 C CA . GLU A 1 127 ? -24.177 10.827 12.444 1.00 92.62 127 GLU A CA 1
ATOM 1020 C C . GLU A 1 127 ? -23.017 10.087 13.109 1.00 92.62 127 GLU A C 1
ATOM 1022 O O . GLU A 1 127 ? -22.488 10.527 14.132 1.00 92.62 127 GLU A O 1
ATOM 1027 N N . LYS A 1 128 ? -22.646 8.951 12.511 1.00 95.25 128 LYS A N 1
ATOM 1028 C CA . LYS A 1 128 ? -21.542 8.100 12.949 1.00 95.25 128 LYS A CA 1
ATOM 1029 C C . LYS A 1 128 ? -20.332 8.312 12.059 1.00 95.25 128 LYS A C 1
ATOM 1031 O O . LYS A 1 128 ? -20.435 8.182 10.837 1.00 95.25 128 LYS A O 1
ATOM 1036 N N . LEU A 1 129 ? -19.199 8.603 12.682 1.00 96.38 129 LEU A N 1
ATOM 1037 C CA . LEU A 1 129 ? -17.957 8.940 12.000 1.00 96.38 129 LEU A CA 1
ATOM 1038 C C . LEU A 1 129 ? -16.793 8.145 12.594 1.00 96.38 129 LEU A C 1
ATOM 1040 O O . LEU A 1 129 ? -16.516 8.264 13.783 1.00 96.38 129 LEU A O 1
ATOM 1044 N N . ASP A 1 130 ? -16.118 7.355 11.768 1.00 97.19 130 ASP A N 1
ATOM 1045 C CA . ASP A 1 130 ? -14.870 6.675 12.120 1.00 97.19 130 ASP A CA 1
ATOM 1046 C C . ASP A 1 130 ? -13.742 7.337 11.323 1.00 97.19 130 ASP A C 1
ATOM 1048 O O . ASP A 1 130 ? -13.786 7.338 10.092 1.00 97.19 130 ASP A O 1
ATOM 1052 N N . ILE A 1 131 ? -12.760 7.926 12.009 1.00 97.31 131 ILE A N 1
ATOM 1053 C CA . ILE A 1 131 ? -11.616 8.607 11.389 1.00 97.31 131 ILE A CA 1
ATOM 1054 C C . ILE A 1 131 ? -10.327 7.913 11.807 1.00 97.31 131 ILE A C 1
ATOM 1056 O O . ILE A 1 131 ? -10.103 7.718 13.000 1.00 97.31 131 ILE A O 1
ATOM 1060 N N . VAL A 1 132 ? -9.461 7.597 10.848 1.00 97.31 132 VAL A N 1
ATOM 1061 C CA . VAL A 1 132 ? -8.088 7.162 11.122 1.00 97.31 132 VAL A CA 1
ATOM 1062 C C . VAL A 1 132 ? -7.097 8.151 10.525 1.00 97.31 132 VAL A C 1
ATOM 1064 O O . VAL A 1 132 ? -7.130 8.437 9.329 1.00 97.31 132 VAL A O 1
ATOM 1067 N N . PHE A 1 133 ? -6.208 8.669 11.369 1.00 97.25 133 PHE A N 1
ATOM 1068 C CA . PHE A 1 133 ? -5.097 9.518 10.952 1.00 97.25 133 PHE A CA 1
ATOM 1069 C C . PHE A 1 133 ? -3.844 8.674 10.735 1.00 97.25 133 PHE A C 1
ATOM 1071 O O . PHE A 1 133 ? -3.384 8.002 11.652 1.00 97.25 133 PHE A O 1
ATOM 1078 N N . VAL A 1 134 ? -3.287 8.724 9.529 1.00 96.44 134 VAL A N 1
ATOM 1079 C CA . VAL A 1 134 ? -2.035 8.070 9.140 1.00 96.44 134 VAL A CA 1
ATOM 1080 C C . VAL A 1 134 ? -0.962 9.157 9.104 1.00 96.44 134 VAL A C 1
ATOM 1082 O O . VAL A 1 134 ? -0.939 9.972 8.183 1.00 96.44 134 VAL A O 1
ATOM 1085 N N . ILE A 1 135 ? -0.146 9.235 10.155 1.00 95.44 135 ILE A N 1
ATOM 1086 C CA . ILE A 1 135 ? 0.713 10.386 10.453 1.00 95.44 135 ILE A CA 1
ATOM 1087 C C . ILE A 1 135 ? 2.185 10.000 10.335 1.00 95.44 135 ILE A C 1
ATOM 1089 O O . ILE A 1 135 ? 2.686 9.139 11.064 1.00 95.44 135 ILE A O 1
ATOM 1093 N N . ASP A 1 136 ? 2.880 10.704 9.455 1.00 93.19 136 ASP A N 1
ATOM 1094 C CA . ASP A 1 136 ? 4.331 10.700 9.369 1.00 93.19 136 ASP A CA 1
ATOM 1095 C C . ASP A 1 136 ? 4.945 11.354 10.616 1.00 93.19 136 ASP A C 1
ATOM 1097 O O . ASP A 1 136 ? 4.613 12.491 10.951 1.00 93.19 136 ASP A O 1
ATOM 1101 N N . ILE A 1 137 ? 5.826 10.642 11.322 1.00 92.38 137 ILE A N 1
ATOM 1102 C CA . ILE A 1 137 ? 6.540 11.154 12.505 1.00 92.38 137 ILE A CA 1
ATOM 1103 C C . ILE A 1 137 ? 8.065 11.180 12.302 1.00 92.38 137 ILE A C 1
ATOM 1105 O O . ILE A 1 137 ? 8.836 11.091 13.266 1.00 92.38 137 ILE A O 1
ATOM 1109 N N . THR A 1 138 ? 8.515 11.290 11.051 1.00 89.88 138 THR A N 1
ATOM 1110 C CA . THR A 1 138 ? 9.922 11.529 10.692 1.00 89.88 138 THR A CA 1
ATOM 1111 C C . THR A 1 138 ? 10.455 12.850 11.246 1.00 89.88 138 THR A C 1
ATOM 1113 O O . THR A 1 138 ? 9.708 13.729 11.674 1.00 89.88 138 THR A O 1
ATOM 1116 N N . GLY A 1 139 ? 11.783 13.003 11.262 1.00 88.06 139 GLY A N 1
ATOM 1117 C CA . GLY A 1 139 ? 12.432 14.213 11.767 1.00 88.06 139 GLY A CA 1
ATOM 1118 C C . GLY A 1 139 ? 12.108 15.483 10.966 1.00 88.06 139 GLY A C 1
ATOM 1119 O O . GLY A 1 139 ? 12.164 16.575 11.536 1.00 88.06 139 GLY A O 1
ATOM 1120 N N . SER A 1 140 ? 11.745 15.364 9.682 1.00 87.31 140 SER A N 1
ATOM 1121 C CA . SER A 1 140 ? 11.366 16.500 8.824 1.00 87.31 140 SER A CA 1
ATOM 1122 C C . SER A 1 140 ? 10.061 17.160 9.283 1.00 87.31 140 SER A C 1
ATOM 1124 O O . SER A 1 140 ? 9.965 18.384 9.293 1.00 87.31 140 SER A O 1
ATOM 1126 N N . MET A 1 141 ? 9.145 16.374 9.851 1.00 90.50 141 MET A N 1
ATOM 1127 C CA . MET A 1 141 ? 7.868 16.847 10.389 1.00 90.50 141 MET A CA 1
ATOM 1128 C C . MET A 1 141 ? 7.991 17.703 11.666 1.00 90.50 141 MET A C 1
ATOM 1130 O O . MET A 1 141 ? 6.985 18.227 12.144 1.00 90.50 141 MET A O 1
ATOM 1134 N N . ASN A 1 142 ? 9.185 17.830 12.264 1.00 90.06 142 ASN A N 1
ATOM 1135 C CA . ASN A 1 142 ? 9.386 18.387 13.612 1.00 90.06 142 ASN A CA 1
ATOM 1136 C C . ASN A 1 142 ? 8.797 19.790 13.812 1.00 90.06 142 ASN A C 1
ATOM 1138 O O . ASN A 1 142 ? 8.273 20.087 14.888 1.00 90.06 142 ASN A O 1
ATOM 1142 N N . ASP A 1 143 ? 8.900 20.649 12.801 1.00 89.06 143 ASP A N 1
ATOM 1143 C CA . ASP A 1 143 ? 8.449 22.038 12.905 1.00 89.06 143 ASP A CA 1
ATOM 1144 C C . ASP A 1 143 ? 6.913 22.142 12.814 1.00 89.06 143 ASP A C 1
ATOM 1146 O O . ASP A 1 143 ? 6.298 22.973 13.491 1.00 89.06 143 ASP A O 1
ATOM 1150 N N . GLU A 1 144 ? 6.289 21.223 12.073 1.00 91.44 144 GLU A N 1
ATOM 1151 C CA . GLU A 1 144 ? 4.867 21.270 11.715 1.00 91.44 144 GLU A CA 1
ATOM 1152 C C . GLU A 1 144 ? 4.012 20.472 12.702 1.00 91.44 144 GLU A C 1
ATOM 1154 O O . GLU A 1 144 ? 2.844 20.789 12.951 1.00 91.44 144 GLU A O 1
ATOM 1159 N N . MET A 1 145 ? 4.619 19.452 13.309 1.00 92.50 145 MET A N 1
ATOM 1160 C CA . MET A 1 145 ? 3.971 18.496 14.192 1.00 92.50 145 MET A CA 1
ATOM 1161 C C . MET A 1 145 ? 3.238 19.143 15.385 1.00 92.50 145 MET A C 1
ATOM 1163 O O . MET A 1 145 ? 2.093 18.761 15.631 1.00 92.50 145 MET A O 1
ATOM 1167 N N . PRO A 1 146 ? 3.785 20.152 16.103 1.00 92.88 146 PRO A N 1
ATOM 1168 C CA . PRO A 1 146 ? 3.048 20.814 17.182 1.00 92.88 146 PRO A CA 1
ATOM 1169 C C . PRO A 1 146 ? 1.720 21.428 16.717 1.00 92.88 146 PRO A C 1
ATOM 1171 O O . PRO A 1 146 ? 0.704 21.255 17.383 1.00 92.88 146 PRO A O 1
ATOM 1174 N N . GLY A 1 147 ? 1.715 22.090 15.553 1.00 94.69 147 GLY A N 1
ATOM 1175 C CA . GLY A 1 147 ? 0.498 22.672 14.983 1.00 94.69 147 GLY A CA 1
ATOM 1176 C C . GLY A 1 147 ? -0.507 21.604 14.554 1.00 94.69 147 GLY A C 1
ATOM 1177 O O . GLY A 1 147 ? -1.701 21.759 14.781 1.00 94.69 147 GLY A O 1
ATOM 1178 N N . ILE A 1 148 ? -0.033 20.482 14.006 1.00 96.12 148 ILE A N 1
ATOM 1179 C CA . ILE A 1 148 ? -0.891 19.345 13.644 1.00 96.12 148 ILE A CA 1
ATOM 1180 C C . ILE A 1 148 ? -1.586 18.755 14.884 1.00 96.12 148 ILE A C 1
ATOM 1182 O O . ILE A 1 148 ? -2.781 18.464 14.829 1.00 96.12 148 ILE A O 1
ATOM 1186 N N . TRP A 1 149 ? -0.890 18.604 16.017 1.00 95.56 149 TRP A N 1
ATOM 1187 C CA . TRP A 1 149 ? -1.510 18.104 17.253 1.00 95.56 149 TRP A CA 1
ATOM 1188 C C . TRP A 1 149 ? -2.510 19.082 17.873 1.00 95.56 149 TRP A C 1
ATOM 1190 O O . TRP A 1 149 ? -3.538 18.639 18.400 1.00 95.56 149 TRP A O 1
ATOM 1200 N N . ASP A 1 150 ? -2.247 20.388 17.785 1.00 96.19 150 ASP A N 1
ATOM 1201 C CA . ASP A 1 150 ? -3.203 21.422 18.196 1.00 96.19 150 ASP A CA 1
ATOM 1202 C C . ASP A 1 150 ? -4.499 21.304 17.369 1.00 96.19 150 ASP A C 1
ATOM 1204 O O . ASP A 1 150 ? -5.591 21.224 17.932 1.00 96.19 150 ASP A O 1
ATOM 1208 N N . GLU A 1 151 ? -4.388 21.159 16.047 1.00 98.12 151 GLU A N 1
ATOM 1209 C CA . GLU A 1 151 ? -5.523 20.985 15.126 1.00 98.12 151 GLU A CA 1
ATOM 1210 C C . GLU A 1 151 ? -6.302 19.681 15.376 1.00 98.12 151 GLU A C 1
ATOM 1212 O O . GLU A 1 151 ? -7.533 19.661 15.359 1.00 98.12 151 GLU A O 1
ATOM 1217 N N . LEU A 1 152 ? -5.614 18.575 15.675 1.00 97.62 152 LEU A N 1
ATOM 1218 C CA . LEU A 1 152 ? -6.259 17.312 16.062 1.00 97.62 152 LEU A CA 1
ATOM 1219 C C . LEU A 1 152 ? -7.006 17.429 17.400 1.00 97.62 152 LEU A C 1
ATOM 1221 O O . LEU A 1 152 ? -8.078 16.840 17.568 1.00 97.62 152 LEU A O 1
ATOM 1225 N N . THR A 1 153 ? -6.475 18.218 18.336 1.00 97.38 153 THR A N 1
ATOM 1226 C CA . THR A 1 153 ? -7.147 18.536 19.603 1.00 97.38 153 THR A CA 1
ATOM 1227 C C . THR A 1 153 ? -8.391 19.389 19.361 1.00 97.38 153 THR A C 1
ATOM 1229 O O . THR A 1 153 ? -9.465 19.071 19.874 1.00 97.38 153 THR A O 1
ATOM 1232 N N . GLU A 1 154 ? -8.293 20.411 18.510 1.00 97.69 154 GLU A N 1
ATOM 1233 C CA . GLU A 1 154 ? -9.439 21.231 18.112 1.00 97.69 154 GLU A CA 1
ATOM 1234 C C . GLU A 1 154 ? -10.514 20.422 17.369 1.00 97.69 154 GLU A C 1
ATOM 1236 O O . GLU A 1 154 ? -11.712 20.654 17.565 1.00 97.69 154 GLU A O 1
ATOM 1241 N N . LEU A 1 155 ? -10.122 19.433 16.557 1.00 98.00 155 LEU A N 1
ATOM 1242 C CA . LEU A 1 155 ? -11.061 18.507 15.928 1.00 98.00 155 LEU A CA 1
ATOM 1243 C C . LEU A 1 155 ? -11.840 17.705 16.978 1.00 98.00 155 LEU A C 1
ATOM 1245 O O . LEU A 1 155 ? -13.068 17.623 16.887 1.00 98.00 155 LEU A O 1
ATOM 1249 N N . ALA A 1 156 ? -11.149 17.130 17.969 1.00 97.19 156 ALA A N 1
ATOM 1250 C CA . ALA A 1 156 ? -11.783 16.386 19.057 1.00 97.19 156 ALA A CA 1
ATOM 1251 C C . ALA A 1 156 ? -12.782 17.272 19.823 1.00 97.19 156 ALA A C 1
ATOM 1253 O O . ALA A 1 156 ? -13.938 16.881 20.015 1.00 97.19 156 ALA A O 1
ATOM 1254 N N . ASP A 1 157 ? -12.386 18.504 20.156 1.00 97.06 157 ASP A N 1
ATOM 1255 C CA . ASP A 1 157 ? -13.257 19.502 20.785 1.00 97.06 157 ASP A CA 1
ATOM 1256 C C . ASP A 1 157 ? -14.500 19.784 19.935 1.00 97.06 157 ASP A C 1
ATOM 1258 O O . ASP A 1 157 ? -15.632 19.755 20.429 1.00 97.06 157 ASP A O 1
ATOM 1262 N N . ARG A 1 158 ? -14.320 20.022 18.633 1.00 96.44 158 ARG A N 1
ATOM 1263 C CA . ARG A 1 158 ? -15.426 20.280 17.708 1.00 96.44 158 ARG A CA 1
ATOM 1264 C C . ARG A 1 158 ? -16.377 19.089 17.597 1.00 96.44 158 ARG A C 1
ATOM 1266 O O . ARG A 1 158 ? -17.592 19.302 17.569 1.00 96.44 158 ARG A O 1
ATOM 1273 N N . LEU A 1 159 ? -15.866 17.862 17.531 1.00 96.00 159 LEU A N 1
ATOM 1274 C CA . LEU A 1 159 ? -16.685 16.648 17.474 1.00 96.00 159 LEU A CA 1
ATOM 1275 C C . LEU A 1 159 ? -17.516 16.481 18.754 1.00 96.00 159 LEU A C 1
ATOM 1277 O O . LEU A 1 159 ? -18.713 16.197 18.675 1.00 96.00 159 LEU A O 1
ATOM 1281 N N . LEU A 1 160 ? -16.925 16.744 19.924 1.00 94.12 160 LEU A N 1
ATOM 1282 C CA . LEU A 1 160 ? -17.613 16.704 21.218 1.00 94.12 160 LEU A CA 1
ATOM 1283 C C . LEU A 1 160 ? -18.669 17.804 21.352 1.00 94.12 160 LEU A C 1
ATOM 1285 O O . LEU A 1 160 ? -19.792 17.527 21.775 1.00 94.12 160 LEU A O 1
ATOM 1289 N N . VAL A 1 161 ? -18.346 19.044 20.972 1.00 93.50 161 VAL A N 1
ATOM 1290 C CA . VAL A 1 161 ? -19.277 20.185 21.034 1.00 93.50 161 VAL A CA 1
ATOM 1291 C C . VAL A 1 161 ? -20.492 19.948 20.141 1.00 93.50 161 VAL A C 1
ATOM 1293 O O . VAL A 1 161 ? -21.620 20.226 20.554 1.00 93.50 161 VAL A O 1
ATOM 1296 N N . ASN A 1 162 ? -20.281 19.390 18.947 1.00 93.75 162 ASN A N 1
ATOM 1297 C CA . ASN A 1 162 ? -21.360 19.046 18.019 1.00 93.75 162 ASN A CA 1
ATOM 1298 C C . ASN A 1 162 ? -21.989 17.673 18.306 1.00 93.75 162 ASN A C 1
ATOM 1300 O O . ASN A 1 162 ? -22.926 17.281 17.613 1.00 93.75 162 ASN A O 1
ATOM 1304 N N . ARG A 1 163 ? -21.525 16.966 19.350 1.00 94.62 163 ARG A N 1
ATOM 1305 C CA . ARG A 1 163 ? -22.064 15.675 19.801 1.00 94.62 163 ARG A CA 1
ATOM 1306 C C . ARG A 1 163 ? -22.064 14.625 18.679 1.00 94.62 163 ARG A C 1
ATOM 1308 O O . ARG A 1 163 ? -23.003 13.847 18.553 1.00 94.62 163 ARG A O 1
ATOM 1315 N N . VAL A 1 164 ? -21.048 14.610 17.823 1.00 95.44 164 VAL A N 1
ATOM 1316 C CA . VAL A 1 164 ? -20.919 13.587 16.771 1.00 95.44 164 VAL A CA 1
ATOM 1317 C C . VAL A 1 164 ? -20.665 12.226 17.426 1.00 95.44 164 VAL A C 1
ATOM 1319 O O . VAL A 1 164 ? -19.924 12.145 18.404 1.00 95.44 164 VAL A O 1
ATOM 1322 N N . ASP A 1 165 ? -21.272 11.152 16.913 1.00 95.69 165 ASP A N 1
ATOM 1323 C CA . ASP A 1 165 ? -20.940 9.792 17.350 1.00 95.69 165 ASP A CA 1
ATOM 1324 C C . ASP A 1 165 ? -19.620 9.371 16.686 1.00 95.69 165 ASP A C 1
ATOM 1326 O O . ASP A 1 165 ? -19.602 8.689 15.657 1.00 95.69 165 ASP A O 1
ATOM 1330 N N . PHE A 1 166 ? -18.505 9.859 17.229 1.00 95.94 166 PHE A N 1
ATOM 1331 C CA . PHE A 1 166 ? -17.191 9.711 16.616 1.00 95.94 166 PHE A CA 1
ATOM 1332 C C . PHE A 1 166 ? -16.360 8.579 17.222 1.00 95.94 166 PHE A C 1
ATOM 1334 O O . PHE A 1 166 ? -16.488 8.230 18.400 1.00 95.94 166 PHE A O 1
ATOM 1341 N N . ARG A 1 167 ? -15.444 8.069 16.401 1.00 95.75 167 ARG A N 1
ATOM 1342 C CA . ARG A 1 167 ? -14.288 7.272 16.800 1.00 95.75 167 ARG A CA 1
ATOM 1343 C C . ARG A 1 167 ? -13.050 7.793 16.066 1.00 95.75 167 ARG A C 1
ATOM 1345 O O . ARG A 1 167 ? -13.115 7.971 14.853 1.00 95.75 167 ARG A O 1
ATOM 1352 N N . ILE A 1 168 ? -11.951 8.044 16.776 1.00 96.31 168 ILE A N 1
ATOM 1353 C CA . ILE A 1 168 ? -10.675 8.494 16.193 1.00 96.31 168 ILE A CA 1
ATOM 1354 C C . ILE A 1 168 ? -9.587 7.467 16.499 1.00 96.31 168 ILE A C 1
ATOM 1356 O O . ILE A 1 168 ? -9.392 7.129 17.663 1.00 96.31 168 ILE A O 1
ATOM 1360 N N . GLY A 1 169 ? -8.903 6.984 15.466 1.00 94.81 169 GLY A N 1
ATOM 1361 C CA . GLY A 1 169 ? -7.715 6.137 15.563 1.00 94.81 169 GLY A CA 1
ATOM 1362 C C . GLY A 1 169 ? -6.501 6.787 14.900 1.00 94.81 169 GLY A C 1
ATOM 1363 O O . GLY A 1 169 ? -6.634 7.741 14.129 1.00 94.81 169 GLY A O 1
ATOM 1364 N N . PHE A 1 170 ? -5.314 6.261 15.193 1.00 93.69 170 PHE A N 1
ATOM 1365 C CA . PHE A 1 170 ? -4.048 6.783 14.683 1.00 93.69 170 PHE A CA 1
ATOM 1366 C C . PHE A 1 170 ? -3.124 5.648 14.242 1.00 93.69 170 PHE A C 1
ATOM 1368 O O . PHE A 1 170 ? -2.997 4.638 14.928 1.00 93.69 170 PHE A O 1
ATOM 1375 N N . ILE A 1 171 ? -2.434 5.842 13.126 1.00 93.25 171 ILE A N 1
ATOM 1376 C CA . ILE A 1 171 ? -1.285 5.046 12.702 1.00 93.25 171 ILE A CA 1
ATOM 1377 C C . ILE A 1 171 ? -0.132 6.026 12.549 1.00 93.25 171 ILE A C 1
ATOM 1379 O O . ILE A 1 171 ? -0.172 6.882 11.670 1.00 93.25 171 ILE A O 1
ATOM 1383 N N . THR A 1 172 ? 0.874 5.937 13.413 1.00 92.62 172 THR A N 1
ATOM 1384 C CA . THR A 1 172 ? 2.086 6.757 13.295 1.00 92.62 172 THR A CA 1
ATOM 1385 C C . THR A 1 172 ? 3.203 5.928 12.690 1.00 92.62 172 THR A C 1
ATOM 1387 O O . THR A 1 172 ? 3.320 4.746 13.012 1.00 92.62 172 THR A O 1
ATOM 1390 N N . TYR A 1 173 ? 4.018 6.513 11.813 1.00 91.06 173 TYR A N 1
ATOM 1391 C CA . TYR A 1 173 ? 5.061 5.757 11.120 1.00 91.06 173 TYR A CA 1
ATOM 1392 C C . TYR A 1 173 ? 6.333 6.548 10.811 1.00 91.06 173 TYR A C 1
ATOM 1394 O O . TYR A 1 173 ? 6.352 7.778 10.805 1.00 91.06 173 TYR A O 1
ATOM 1402 N N . ARG A 1 174 ? 7.409 5.799 10.559 1.00 86.69 174 ARG A N 1
ATOM 1403 C CA . ARG A 1 174 ? 8.759 6.273 10.222 1.00 86.69 174 ARG A CA 1
ATOM 1404 C C . ARG A 1 174 ? 9.208 5.708 8.854 1.00 86.69 174 ARG A C 1
ATOM 1406 O O . ARG A 1 174 ? 8.412 5.033 8.199 1.00 86.69 174 ARG A O 1
ATOM 1413 N N . PRO A 1 175 ? 10.448 5.960 8.379 1.00 80.06 175 PRO A N 1
ATOM 1414 C CA . PRO A 1 175 ? 10.881 5.574 7.028 1.00 80.06 175 PRO A CA 1
ATOM 1415 C C . PRO A 1 175 ? 10.932 4.067 6.752 1.00 80.06 175 PRO A C 1
ATOM 1417 O O . PRO A 1 175 ? 11.148 3.666 5.614 1.00 80.06 175 PRO A O 1
ATOM 1420 N N . THR A 1 176 ? 10.718 3.213 7.759 1.00 80.44 176 THR A N 1
ATOM 1421 C CA . THR A 1 176 ? 10.723 1.755 7.588 1.00 80.44 176 THR A CA 1
ATOM 1422 C C . THR A 1 176 ? 9.392 1.145 8.007 1.00 80.44 176 THR A C 1
ATOM 1424 O O . THR A 1 176 ? 8.741 1.599 8.946 1.00 80.44 176 THR A O 1
ATOM 1427 N N . ILE A 1 177 ? 9.000 0.061 7.335 1.00 81.75 177 ILE A N 1
ATOM 1428 C CA . ILE A 1 177 ? 7.728 -0.634 7.592 1.00 81.75 177 ILE A CA 1
ATOM 1429 C C . ILE A 1 177 ? 7.669 -1.186 9.016 1.00 81.75 177 ILE A C 1
ATOM 1431 O O . ILE A 1 177 ? 6.625 -1.148 9.658 1.00 81.75 177 ILE A O 1
ATOM 1435 N N . SER A 1 178 ? 8.804 -1.646 9.546 1.00 79.12 178 SER A N 1
ATOM 1436 C CA . SER A 1 178 ? 8.909 -2.173 10.910 1.00 79.12 178 SER A CA 1
ATOM 1437 C C . SER A 1 178 ? 8.696 -1.130 12.007 1.00 79.12 178 SER A C 1
ATOM 1439 O O . SER A 1 178 ? 8.714 -1.486 13.182 1.00 79.12 178 SER A O 1
ATOM 1441 N N . ASP A 1 179 ? 8.554 0.141 11.640 1.00 83.25 179 ASP A N 1
ATOM 1442 C CA . ASP A 1 179 ? 8.646 1.266 12.548 1.00 83.25 179 ASP A CA 1
ATOM 1443 C C . ASP A 1 179 ? 7.384 2.128 12.515 1.00 83.25 179 ASP A C 1
ATOM 1445 O O . ASP A 1 179 ? 7.350 3.250 12.003 1.00 83.25 179 ASP A O 1
ATOM 1449 N N . HIS A 1 180 ? 6.319 1.548 13.055 1.00 87.56 180 HIS A N 1
ATOM 1450 C CA . HIS A 1 180 ? 5.005 2.159 13.153 1.00 87.56 180 HIS A CA 1
ATOM 1451 C C . HIS A 1 180 ? 4.337 1.780 14.472 1.00 87.56 180 HIS A C 1
ATOM 1453 O O . HIS A 1 180 ? 4.726 0.813 15.124 1.00 87.56 180 HIS A O 1
ATOM 1459 N N . HIS A 1 181 ? 3.327 2.550 14.862 1.00 87.44 181 HIS A N 1
ATOM 1460 C CA . HIS A 1 181 ? 2.467 2.240 15.998 1.00 87.44 181 HIS A CA 1
ATOM 1461 C C . HIS A 1 181 ? 1.009 2.452 15.611 1.00 87.44 181 HIS A C 1
ATOM 1463 O O . HIS A 1 181 ? 0.668 3.423 14.932 1.00 87.44 181 HIS A O 1
ATOM 1469 N N . ILE A 1 182 ? 0.150 1.549 16.074 1.00 86.88 182 ILE A N 1
ATOM 1470 C CA . ILE A 1 182 ? -1.293 1.613 15.860 1.00 86.88 182 ILE A CA 1
ATOM 1471 C C . ILE A 1 182 ? -1.957 1.955 17.190 1.00 86.88 182 ILE A C 1
ATOM 1473 O O . ILE A 1 182 ? -1.754 1.288 18.203 1.00 86.88 182 ILE A O 1
ATOM 1477 N N . TYR A 1 183 ? -2.786 2.988 17.165 1.00 88.69 183 TYR A N 1
ATOM 1478 C CA . TYR A 1 183 ? -3.664 3.377 18.254 1.00 88.69 183 TYR A CA 1
ATOM 1479 C C . TYR A 1 183 ? -5.095 3.233 17.745 1.00 88.69 183 TYR A C 1
ATOM 1481 O O . TYR A 1 183 ? -5.484 3.855 16.754 1.00 88.69 183 TYR A O 1
ATOM 1489 N N . GLY A 1 184 ? -5.856 2.360 18.396 1.00 87.12 184 GLY A N 1
ATOM 1490 C CA . GLY A 1 184 ? -7.223 2.025 18.025 1.00 87.12 184 GLY A CA 1
ATOM 1491 C C . GLY A 1 184 ? -8.196 3.172 18.278 1.00 87.12 184 GLY A C 1
ATOM 1492 O O . GLY A 1 184 ? -7.821 4.325 18.487 1.00 87.12 184 GLY A O 1
ATOM 1493 N N . PHE A 1 185 ? -9.484 2.852 18.250 1.00 92.12 185 PHE A N 1
ATOM 1494 C CA . PHE A 1 185 ? -10.521 3.873 18.303 1.00 92.12 185 PHE A CA 1
ATOM 1495 C C . PHE A 1 185 ? -10.773 4.443 19.704 1.00 92.12 185 PHE A C 1
ATOM 1497 O O . PHE A 1 185 ? -11.355 3.784 20.566 1.00 92.12 185 PHE A O 1
ATOM 1504 N N . TYR A 1 186 ? -10.483 5.732 19.876 1.00 93.69 186 TYR A N 1
ATOM 1505 C CA . TYR A 1 186 ? -11.012 6.540 20.970 1.00 93.69 186 TYR A CA 1
ATOM 1506 C C . TYR A 1 186 ? -12.384 7.109 20.598 1.00 93.69 186 TYR A C 1
ATOM 1508 O O . TYR A 1 186 ? -12.547 7.726 19.546 1.00 93.69 186 TYR A O 1
ATOM 1516 N N . ASN A 1 187 ? -13.375 6.923 21.467 1.00 92.94 187 ASN A N 1
ATOM 1517 C CA . ASN A 1 187 ? -14.746 7.406 21.279 1.00 92.94 187 ASN A CA 1
ATOM 1518 C C . ASN A 1 187 ? -15.151 8.411 22.372 1.00 92.94 187 ASN A C 1
ATOM 1520 O O . ASN A 1 187 ? -14.351 8.758 23.238 1.00 92.94 187 ASN A O 1
ATOM 1524 N N . VAL A 1 188 ? -16.409 8.860 22.359 1.00 92.75 188 VAL A N 1
ATOM 1525 C CA . VAL A 1 188 ? -16.952 9.846 23.317 1.00 92.75 188 VAL A CA 1
ATOM 1526 C C . VAL A 1 188 ? -16.760 9.435 24.783 1.00 92.75 188 VAL A C 1
ATOM 1528 O O . VAL A 1 188 ? -16.548 10.289 25.640 1.00 92.75 188 VAL A O 1
ATOM 1531 N N . MET A 1 189 ? -16.815 8.136 25.088 1.00 93.19 189 MET A N 1
ATOM 1532 C CA . MET A 1 189 ? -16.591 7.628 26.440 1.00 93.19 189 MET A CA 1
ATOM 1533 C C . MET A 1 189 ? -15.104 7.425 26.771 1.00 93.19 189 MET A C 1
ATOM 1535 O O . MET A 1 189 ? -14.805 7.225 27.944 1.00 93.19 189 MET A O 1
ATOM 1539 N N . TYR A 1 190 ? -14.191 7.507 25.795 1.00 93.06 190 TYR A N 1
ATOM 1540 C CA . TYR A 1 190 ? -12.725 7.457 25.951 1.00 93.06 190 TYR A CA 1
ATOM 1541 C C . TYR A 1 190 ? -12.050 8.822 25.722 1.00 93.06 190 TYR A C 1
ATOM 1543 O O . TYR A 1 190 ? -10.909 8.913 25.265 1.00 93.06 190 TYR A O 1
ATOM 1551 N N . VAL A 1 191 ? -12.777 9.911 25.973 1.00 92.00 191 VAL A N 1
ATOM 1552 C CA . VAL A 1 191 ? -12.306 11.261 25.650 1.00 92.00 191 VAL A CA 1
ATOM 1553 C C . VAL A 1 191 ? -11.080 11.680 26.470 1.00 92.00 191 VAL A C 1
ATOM 1555 O O . VAL A 1 191 ? -10.181 12.333 25.945 1.00 92.00 191 VAL A O 1
ATOM 1558 N N . ASP A 1 192 ? -10.997 11.265 27.735 1.00 92.06 192 ASP A N 1
ATOM 1559 C CA . ASP A 1 192 ? -9.846 11.571 28.587 1.00 92.06 192 ASP A CA 1
ATOM 1560 C C . ASP A 1 192 ? -8.597 10.826 28.094 1.00 92.06 192 ASP A C 1
ATOM 1562 O O . ASP A 1 192 ? -7.499 11.381 28.074 1.00 92.06 192 ASP A O 1
ATOM 1566 N N . GLU A 1 193 ? -8.756 9.580 27.645 1.00 92.38 193 GLU A N 1
ATOM 1567 C CA . GLU A 1 193 ? -7.695 8.791 27.024 1.00 92.38 193 GLU A CA 1
ATOM 1568 C C . GLU A 1 193 ? -7.243 9.395 25.689 1.00 92.38 193 GLU A C 1
ATOM 1570 O O . GLU A 1 193 ? -6.038 9.484 25.451 1.00 92.38 193 GLU A O 1
ATOM 1575 N N . LEU A 1 194 ? -8.178 9.896 24.873 1.00 93.81 194 LEU A N 1
ATOM 1576 C CA . LEU A 1 194 ? -7.863 10.629 23.646 1.00 93.81 194 LEU A CA 1
ATOM 1577 C C . LEU A 1 194 ? -7.033 11.882 23.940 1.00 93.81 194 LEU A C 1
ATOM 1579 O O . LEU A 1 194 ? -5.982 12.075 23.336 1.00 93.81 194 LEU A O 1
ATOM 1583 N N . TYR A 1 195 ? -7.459 12.724 24.885 1.00 95.38 195 TYR A N 1
ATOM 1584 C CA . TYR A 1 195 ? -6.684 13.913 25.248 1.00 95.38 195 TYR A CA 1
ATOM 1585 C C . TYR A 1 195 ? -5.331 13.551 25.856 1.00 95.38 195 TYR A C 1
ATOM 1587 O O . TYR A 1 195 ? -4.348 14.247 25.614 1.00 95.38 195 TYR A O 1
ATOM 1595 N N . ASN A 1 196 ? -5.238 12.472 26.633 1.00 93.62 196 ASN A N 1
ATOM 1596 C CA . ASN A 1 196 ? -3.953 12.003 27.143 1.00 93.62 196 ASN A CA 1
ATOM 1597 C C . ASN A 1 196 ? -3.024 11.561 26.010 1.00 93.62 196 ASN A C 1
ATOM 1599 O O . ASN A 1 196 ? -1.837 11.875 26.071 1.00 93.62 196 ASN A O 1
ATOM 1603 N N . PHE A 1 197 ? -3.546 10.884 24.985 1.00 92.50 197 PHE A N 1
ATOM 1604 C CA . PHE A 1 197 ? -2.787 10.544 23.784 1.00 92.50 197 PHE A CA 1
ATOM 1605 C C . PHE A 1 197 ? -2.319 11.806 23.050 1.00 92.50 197 PHE A C 1
ATOM 1607 O O . PHE A 1 197 ? -1.123 11.969 22.837 1.00 92.50 197 PHE A O 1
ATOM 1614 N N . LEU A 1 198 ? -3.228 12.738 22.753 1.00 93.81 198 LEU A N 1
ATOM 1615 C CA . LEU A 1 198 ? -2.912 13.981 22.039 1.00 93.81 198 LEU A CA 1
ATOM 1616 C C . LEU A 1 198 ? -1.899 14.859 22.793 1.00 93.81 198 LEU A C 1
ATOM 1618 O O . LEU A 1 198 ? -1.015 15.448 22.181 1.00 93.81 198 LEU A O 1
ATOM 1622 N N . ASN A 1 199 ? -1.961 14.909 24.127 1.00 92.31 199 ASN A N 1
ATOM 1623 C CA . ASN A 1 199 ? -1.027 15.693 24.945 1.00 92.31 199 ASN A CA 1
ATOM 1624 C C . ASN A 1 199 ? 0.333 15.012 25.170 1.00 92.31 199 ASN A C 1
ATOM 1626 O O . ASN A 1 199 ? 1.311 15.694 25.472 1.00 92.31 199 ASN A O 1
ATOM 1630 N N . ASN A 1 200 ? 0.400 13.681 25.073 1.00 89.44 200 ASN A N 1
ATOM 1631 C CA . ASN A 1 200 ? 1.617 12.891 25.302 1.00 89.44 200 ASN A CA 1
ATOM 1632 C C . ASN A 1 200 ? 2.029 12.104 24.050 1.00 89.44 200 ASN A C 1
ATOM 1634 O O . ASN A 1 200 ? 2.599 11.016 24.156 1.00 89.44 200 ASN A O 1
ATOM 1638 N N . HIS A 1 201 ? 1.697 12.639 22.879 1.00 79.56 201 HIS A N 1
ATOM 1639 C CA . HIS A 1 201 ? 1.944 12.020 21.586 1.00 79.56 201 HIS A CA 1
ATOM 1640 C C . HIS A 1 201 ? 3.440 11.716 21.385 1.00 79.56 201 HIS A C 1
ATOM 1642 O O . HIS A 1 201 ? 4.306 12.394 21.957 1.00 79.56 201 HIS A O 1
ATOM 1648 N N . PRO A 1 202 ? 3.781 10.705 20.567 1.00 76.75 202 PRO A N 1
ATOM 1649 C CA . PRO A 1 202 ? 5.163 10.481 20.174 1.00 76.75 202 PRO A CA 1
ATOM 1650 C C . PRO A 1 202 ? 5.686 11.695 19.396 1.00 76.75 202 PRO A C 1
ATOM 1652 O O . PRO A 1 202 ? 5.058 12.153 18.444 1.00 76.75 202 PRO A O 1
ATOM 1655 N N . GLY A 1 203 ? 6.837 12.224 19.816 1.00 81.56 203 GLY A N 1
ATOM 1656 C CA . GLY A 1 203 ? 7.533 13.268 19.067 1.00 81.56 203 GLY A CA 1
ATOM 1657 C C . GLY A 1 203 ? 8.115 12.738 17.756 1.00 81.56 203 GLY A C 1
ATOM 1658 O O . GLY A 1 203 ? 8.164 11.531 17.520 1.00 81.56 203 GLY A O 1
ATOM 1659 N N . THR A 1 204 ? 8.609 13.650 16.927 1.00 86.25 204 THR A N 1
ATOM 1660 C CA . THR A 1 204 ? 9.307 13.313 15.684 1.00 86.25 204 THR A CA 1
ATOM 1661 C C . THR A 1 204 ? 10.702 12.762 15.962 1.00 86.25 204 THR A C 1
ATOM 1663 O O . THR A 1 204 ? 11.421 13.261 16.834 1.00 86.25 204 THR A O 1
ATOM 1666 N N . ILE A 1 205 ? 11.100 11.717 15.236 1.00 77.56 205 ILE A N 1
ATOM 1667 C CA . ILE A 1 205 ? 12.397 11.045 15.405 1.00 77.56 205 ILE A CA 1
ATOM 1668 C C . ILE A 1 205 ? 12.935 10.641 14.033 1.00 77.56 205 ILE A C 1
ATOM 1670 O O . ILE A 1 205 ? 12.190 10.160 13.187 1.00 77.56 205 ILE A O 1
ATOM 1674 N N . GLY A 1 206 ? 14.252 10.730 13.856 1.00 70.56 206 GLY A N 1
ATOM 1675 C CA . GLY A 1 206 ? 14.941 10.225 12.670 1.00 70.56 206 GLY A CA 1
ATOM 1676 C C . GLY A 1 206 ? 15.491 11.342 11.799 1.00 70.56 206 GLY A C 1
ATOM 1677 O O . GLY A 1 206 ? 15.625 12.479 12.249 1.00 70.56 206 GLY A O 1
ATOM 1678 N N . GLU A 1 207 ? 15.869 10.975 10.582 1.00 65.88 207 GLU A N 1
ATOM 1679 C CA . GLU A 1 207 ? 16.470 11.870 9.596 1.00 65.88 207 GLU A CA 1
ATOM 1680 C C . GLU A 1 207 ? 15.388 12.529 8.727 1.00 65.88 207 GLU A C 1
ATOM 1682 O O . GLU A 1 207 ? 14.243 12.076 8.684 1.00 65.88 207 GLU A O 1
ATOM 1687 N N . ASN A 1 208 ? 15.738 13.640 8.078 1.00 67.00 208 ASN A N 1
ATOM 1688 C CA . ASN A 1 208 ? 14.776 14.585 7.497 1.00 67.00 208 ASN A CA 1
ATOM 1689 C C . ASN A 1 208 ? 14.673 14.467 5.974 1.00 67.00 208 ASN A C 1
ATOM 1691 O O . ASN A 1 208 ? 14.412 15.470 5.320 1.00 67.00 208 ASN A O 1
ATOM 1695 N N . TRP A 1 209 ? 15.029 13.326 5.386 1.00 65.00 209 TRP A N 1
ATOM 1696 C CA . TRP A 1 209 ? 15.370 13.319 3.964 1.00 65.00 209 TRP A CA 1
ATOM 1697 C C . TRP A 1 209 ? 14.956 12.074 3.189 1.00 65.00 209 TRP A C 1
ATOM 1699 O O . TRP A 1 209 ? 15.257 11.999 2.002 1.00 65.00 209 TRP A O 1
ATOM 1709 N N . GLU A 1 210 ? 14.256 11.122 3.807 1.00 71.31 210 GLU A N 1
ATOM 1710 C CA . GLU A 1 210 ? 13.802 9.901 3.135 1.00 71.31 210 GLU A CA 1
ATOM 1711 C C . GLU A 1 210 ? 12.286 9.943 2.893 1.00 71.31 210 GLU A C 1
ATOM 1713 O O . GLU A 1 210 ? 11.523 10.187 3.830 1.00 71.31 210 GLU A O 1
ATOM 1718 N N . PRO A 1 211 ? 11.822 9.676 1.657 1.00 78.62 211 PRO A N 1
ATOM 1719 C CA . PRO A 1 211 ? 10.459 9.220 1.396 1.00 78.62 211 PRO A CA 1
ATOM 1720 C C . PRO A 1 211 ? 10.037 8.112 2.366 1.00 78.62 211 PRO A C 1
ATOM 1722 O O . PRO A 1 211 ? 10.878 7.344 2.831 1.00 78.62 211 PRO A O 1
ATOM 1725 N N . THR A 1 212 ? 8.741 7.977 2.645 1.00 86.25 212 THR A N 1
ATOM 1726 C CA . THR A 1 212 ? 8.227 7.032 3.657 1.00 86.25 212 THR A CA 1
ATOM 1727 C C . THR A 1 212 ? 7.318 5.950 3.062 1.00 86.25 212 THR A C 1
ATOM 1729 O O . THR A 1 212 ? 6.695 6.186 2.027 1.00 86.25 212 THR A O 1
ATOM 1732 N N . PRO A 1 213 ? 7.157 4.764 3.690 1.00 88.88 213 PRO A N 1
ATOM 1733 C CA . PRO A 1 213 ? 6.294 3.688 3.185 1.00 88.88 213 PRO A CA 1
ATOM 1734 C C . PRO A 1 213 ? 4.799 3.959 3.445 1.00 88.88 213 PRO A C 1
ATOM 1736 O O . PRO A 1 213 ? 4.037 3.098 3.882 1.00 88.88 213 PRO A O 1
ATOM 1739 N N . ALA A 1 214 ? 4.353 5.186 3.160 1.00 91.19 214 ALA A N 1
ATOM 1740 C CA . ALA A 1 214 ? 3.002 5.660 3.422 1.00 91.19 214 ALA A CA 1
ATOM 1741 C C . ALA A 1 214 ? 1.928 4.835 2.692 1.00 91.19 214 ALA A C 1
ATOM 1743 O O . ALA A 1 214 ? 0.830 4.693 3.223 1.00 91.19 214 ALA A O 1
ATOM 1744 N N . TYR A 1 215 ? 2.222 4.236 1.527 1.00 93.00 215 TYR A N 1
ATOM 1745 C CA . TYR A 1 215 ? 1.280 3.327 0.862 1.00 93.00 215 TYR A CA 1
ATOM 1746 C C . TYR A 1 215 ? 0.957 2.087 1.709 1.00 93.00 215 TYR A C 1
ATOM 1748 O O . TYR A 1 215 ? -0.209 1.694 1.758 1.00 93.00 215 TYR A O 1
ATOM 1756 N N . ASP A 1 216 ? 1.927 1.492 2.415 1.00 92.31 216 ASP A N 1
ATOM 1757 C CA . ASP A 1 216 ? 1.659 0.347 3.296 1.00 92.31 216 ASP A CA 1
ATOM 1758 C C . ASP A 1 216 ? 0.726 0.731 4.433 1.00 92.31 216 ASP A C 1
ATOM 1760 O O . ASP A 1 216 ? -0.252 0.030 4.672 1.00 92.31 216 ASP A O 1
ATOM 1764 N N . PHE A 1 217 ? 0.997 1.849 5.107 1.00 91.56 217 PHE A N 1
ATOM 1765 C CA . PHE A 1 217 ? 0.208 2.282 6.262 1.00 91.56 217 PHE A CA 1
ATOM 1766 C C . PHE A 1 217 ? -1.165 2.811 5.873 1.00 91.56 217 PHE A C 1
ATOM 1768 O O . PHE A 1 217 ? -2.140 2.615 6.596 1.00 91.56 217 PHE A O 1
ATOM 1775 N N . LEU A 1 218 ? -1.266 3.423 4.697 1.00 92.19 218 LEU A N 1
ATOM 1776 C CA . LEU A 1 218 ? -2.534 3.820 4.117 1.00 92.19 218 LEU A CA 1
ATOM 1777 C C . LEU A 1 218 ? -3.403 2.590 3.792 1.00 92.19 218 LEU A C 1
ATOM 1779 O O . LEU A 1 218 ? -4.586 2.575 4.126 1.00 92.19 218 LEU A O 1
ATOM 1783 N N . MET A 1 219 ? -2.828 1.528 3.214 1.00 92.31 219 MET A N 1
ATOM 1784 C CA . MET A 1 219 ? -3.540 0.256 3.032 1.00 92.31 219 MET A CA 1
ATOM 1785 C C . MET A 1 219 ? -3.871 -0.408 4.373 1.00 92.31 219 MET A C 1
ATOM 1787 O O . MET A 1 219 ? -4.983 -0.903 4.554 1.00 92.31 219 MET A O 1
ATOM 1791 N N . LEU A 1 220 ? -2.952 -0.375 5.339 1.00 89.38 220 LEU A N 1
ATOM 1792 C CA . LEU A 1 220 ? -3.162 -0.911 6.685 1.00 89.38 220 LEU A CA 1
ATOM 1793 C C . LEU A 1 220 ? -4.368 -0.255 7.370 1.00 89.38 220 LEU A C 1
ATOM 1795 O O . LEU A 1 220 ? -5.179 -0.944 7.990 1.00 89.38 220 LEU A O 1
ATOM 1799 N N . ALA A 1 221 ? -4.541 1.057 7.177 1.00 91.19 221 ALA A N 1
ATOM 1800 C CA . ALA A 1 221 ? -5.675 1.813 7.692 1.00 91.19 221 ALA A CA 1
ATOM 1801 C C . ALA A 1 221 ? -7.023 1.315 7.152 1.00 91.19 221 ALA A C 1
ATOM 1803 O O . ALA A 1 221 ? -8.028 1.461 7.833 1.00 91.19 221 ALA A O 1
ATOM 1804 N N . THR A 1 222 ? -7.088 0.702 5.968 1.00 86.75 222 THR A N 1
ATOM 1805 C CA . THR A 1 222 ? -8.366 0.214 5.409 1.00 86.75 222 THR A CA 1
ATOM 1806 C C . THR A 1 222 ? -8.894 -1.059 6.070 1.00 86.75 222 THR A C 1
ATOM 1808 O O . THR A 1 222 ? -10.037 -1.446 5.826 1.00 86.75 222 THR A O 1
ATOM 1811 N N . HIS A 1 223 ? -8.103 -1.695 6.936 1.00 76.94 223 HIS A N 1
ATOM 1812 C CA . HIS A 1 223 ? -8.432 -2.995 7.508 1.00 76.94 223 HIS A CA 1
ATOM 1813 C C . HIS A 1 223 ? -8.561 -2.935 9.018 1.00 76.94 223 HIS A C 1
ATOM 1815 O O . HIS A 1 223 ? -7.905 -2.147 9.696 1.00 76.94 223 HIS A O 1
ATOM 1821 N N . SER A 1 224 ? -9.417 -3.806 9.554 1.00 66.06 224 SER A N 1
ATOM 1822 C CA . SER A 1 224 ? -9.521 -3.968 10.995 1.00 66.06 224 SER A CA 1
ATOM 1823 C C . SER A 1 224 ? -8.300 -4.670 11.547 1.00 66.06 224 SER A C 1
ATOM 1825 O O . SER A 1 224 ? -8.172 -5.882 11.397 1.00 66.06 224 SER A O 1
ATOM 1827 N N . GLN A 1 225 ? -7.446 -3.852 12.156 1.00 69.44 225 GLN A N 1
ATOM 1828 C CA . GLN A 1 225 ? -6.226 -4.220 12.857 1.00 69.44 225 GLN A CA 1
ATOM 1829 C C . GLN A 1 225 ? -6.574 -4.705 14.254 1.00 69.44 225 GLN A C 1
ATOM 1831 O O . GLN A 1 225 ? -7.289 -3.994 14.966 1.00 69.44 225 GLN A O 1
ATOM 1836 N N . MET A 1 226 ? -6.103 -5.882 14.653 1.00 64.25 226 MET A N 1
ATOM 1837 C CA . MET A 1 226 ? -6.332 -6.436 15.982 1.00 64.25 226 MET A CA 1
ATOM 1838 C C . MET A 1 226 ? -5.032 -6.622 16.756 1.00 64.25 226 MET A C 1
ATOM 1840 O O . MET A 1 226 ? -4.128 -7.333 16.341 1.00 64.25 226 MET A O 1
ATOM 1844 N N . ASP A 1 227 ? -4.974 -6.002 17.929 1.00 68.69 227 ASP A N 1
ATOM 1845 C CA . ASP A 1 227 ? -3.884 -6.150 18.893 1.00 68.69 227 ASP A CA 1
ATOM 1846 C C . ASP A 1 227 ? -4.490 -6.519 20.269 1.00 68.69 227 ASP A C 1
ATOM 1848 O O . ASP A 1 227 ? -5.705 -6.688 20.401 1.00 68.69 227 ASP A O 1
ATOM 1852 N N . ARG A 1 228 ? -3.667 -6.681 21.311 1.00 65.38 228 ARG A N 1
ATOM 1853 C CA . ARG A 1 228 ? -4.019 -7.167 22.661 1.00 65.38 228 ARG A CA 1
ATOM 1854 C C . ARG A 1 228 ? -4.979 -6.272 23.443 1.00 65.38 228 ARG A C 1
ATOM 1856 O O . ARG A 1 228 ? -5.143 -6.506 24.630 1.00 65.38 228 ARG A O 1
ATOM 1863 N N . SER A 1 229 ? -5.517 -5.203 22.868 1.00 66.56 229 SER A N 1
ATOM 1864 C CA . SER A 1 229 ? -6.405 -4.272 23.557 1.00 66.56 229 SER A CA 1
ATOM 1865 C C . SER A 1 229 ? -7.459 -3.727 22.607 1.00 66.56 229 SER A C 1
ATOM 1867 O O . SER A 1 229 ? -7.190 -3.432 21.445 1.00 66.56 229 SER A O 1
ATOM 1869 N N . VAL A 1 230 ? -8.663 -3.505 23.135 1.00 65.06 230 VAL A N 1
ATOM 1870 C CA . VAL A 1 230 ? -9.742 -2.804 22.420 1.00 65.06 230 VAL A CA 1
ATOM 1871 C C . VAL A 1 230 ? -9.296 -1.398 21.987 1.00 65.06 230 VAL A C 1
ATOM 1873 O O . VAL A 1 230 ? -9.677 -0.932 20.918 1.00 65.06 230 VAL A O 1
ATOM 1876 N N . LEU A 1 231 ? -8.426 -0.739 22.764 1.00 69.50 231 LEU A N 1
ATOM 1877 C CA . LEU A 1 231 ? -7.863 0.579 22.424 1.00 69.50 231 LEU A CA 1
ATOM 1878 C C . LEU A 1 231 ? -6.694 0.521 21.431 1.00 69.50 231 LEU A C 1
ATOM 1880 O O . LEU A 1 231 ? -6.182 1.561 21.034 1.00 69.50 231 LEU A O 1
ATOM 1884 N N . SER A 1 232 ? -6.279 -0.668 21.007 1.00 66.44 232 SER A N 1
ATOM 1885 C CA . SER A 1 232 ? -5.342 -0.890 19.902 1.00 66.44 232 SER A CA 1
ATOM 1886 C C . SER A 1 232 ? -6.014 -1.655 18.750 1.00 66.44 232 SER A C 1
ATOM 1888 O O . SER A 1 232 ? -5.335 -2.202 17.888 1.00 66.44 232 SER A O 1
ATOM 1890 N N . HIS A 1 233 ? -7.355 -1.682 18.722 1.00 75.25 233 HIS A N 1
ATOM 1891 C CA . HIS A 1 233 ? -8.164 -2.362 17.710 1.00 75.25 233 HIS A CA 1
ATOM 1892 C C . HIS A 1 233 ? -8.885 -1.354 16.792 1.00 75.25 233 HIS A C 1
ATOM 1894 O O . HIS A 1 233 ? -9.574 -0.446 17.267 1.00 75.25 233 HIS A O 1
ATOM 1900 N N . LEU A 1 234 ? -8.761 -1.520 15.470 1.00 80.44 234 LEU A N 1
ATOM 1901 C CA . LEU A 1 234 ? -9.450 -0.702 14.456 1.00 80.44 234 LEU A CA 1
ATOM 1902 C C . LEU A 1 234 ? -10.697 -1.414 13.896 1.00 80.44 234 LEU A C 1
ATOM 1904 O O . LEU A 1 234 ? -10.789 -1.722 12.712 1.00 80.44 234 LEU A O 1
ATOM 1908 N N . GLU A 1 235 ? -11.701 -1.692 14.727 1.00 86.12 235 GLU A N 1
ATOM 1909 C CA . GLU A 1 235 ? -12.972 -2.279 14.263 1.00 86.12 235 GLU A CA 1
ATOM 1910 C C . GLU A 1 235 ? -13.926 -1.197 13.721 1.00 86.12 235 GLU A C 1
ATOM 1912 O O . GLU A 1 235 ? -14.576 -0.468 14.481 1.00 86.12 235 GLU A O 1
ATOM 1917 N N . TYR A 1 236 ? -14.013 -1.088 12.394 1.00 89.56 236 TYR A N 1
ATOM 1918 C CA . TYR A 1 236 ? -14.868 -0.104 11.732 1.00 89.56 236 TYR A CA 1
ATOM 1919 C C . TYR A 1 236 ? -16.356 -0.439 11.857 1.00 89.56 236 TYR A C 1
ATOM 1921 O O . TYR A 1 236 ? -16.780 -1.583 11.687 1.00 89.56 236 TYR A O 1
ATOM 1929 N N . ARG A 1 237 ? -17.190 0.583 12.061 1.00 90.56 237 ARG A N 1
ATOM 1930 C CA . ARG A 1 237 ? -18.647 0.432 12.012 1.00 90.56 237 ARG A CA 1
ATOM 1931 C C . ARG A 1 237 ? -19.130 0.377 10.569 1.00 90.56 237 ARG A C 1
ATOM 1933 O O . ARG A 1 237 ? -18.918 1.302 9.789 1.00 90.56 237 ARG A O 1
ATOM 1940 N N . ASN A 1 238 ? -19.900 -0.661 10.250 1.00 89.38 238 ASN A N 1
ATOM 1941 C CA . ASN A 1 238 ? -20.517 -0.827 8.929 1.00 89.38 238 ASN A CA 1
ATOM 1942 C C . ASN A 1 238 ? -21.487 0.306 8.550 1.00 89.38 238 ASN A C 1
ATOM 1944 O O . ASN A 1 238 ? -21.730 0.532 7.367 1.00 89.38 238 ASN A O 1
ATOM 1948 N N . ASP A 1 239 ? -22.064 0.995 9.539 1.00 92.81 239 ASP A N 1
ATOM 1949 C CA . ASP A 1 239 ? -23.013 2.094 9.346 1.00 92.81 239 ASP A CA 1
ATOM 1950 C C . ASP A 1 239 ? -22.412 3.490 9.583 1.00 92.81 239 ASP A C 1
ATOM 1952 O O . ASP A 1 239 ? -23.148 4.477 9.559 1.00 92.81 239 ASP A O 1
ATOM 1956 N N . ALA A 1 240 ? -21.095 3.590 9.799 1.00 94.38 240 ALA A N 1
ATOM 1957 C CA . ALA A 1 240 ? -20.405 4.869 9.911 1.00 94.38 240 ALA A CA 1
ATOM 1958 C C . ALA A 1 240 ? -19.869 5.353 8.562 1.00 94.38 240 ALA A C 1
ATOM 1960 O O . ALA A 1 240 ? -19.506 4.571 7.677 1.00 94.38 240 ALA A O 1
ATOM 1961 N N . ARG A 1 241 ? -19.752 6.676 8.441 1.00 95.94 241 ARG A N 1
ATOM 1962 C CA . ARG A 1 241 ? -18.854 7.287 7.465 1.00 95.94 241 ARG A CA 1
ATOM 1963 C C . ARG A 1 241 ? -17.420 6.991 7.900 1.00 95.94 241 ARG A C 1
ATOM 1965 O O . ARG A 1 241 ? -17.063 7.274 9.041 1.00 95.94 241 ARG A O 1
ATOM 1972 N N . ARG A 1 242 ? -16.627 6.405 7.005 1.00 96.19 242 ARG A N 1
ATOM 1973 C CA . ARG A 1 242 ? -15.264 5.943 7.285 1.00 96.19 242 ARG A CA 1
ATOM 1974 C C . ARG A 1 242 ? -14.272 6.835 6.549 1.00 96.19 242 ARG A C 1
ATOM 1976 O O . ARG A 1 242 ? -14.308 6.900 5.323 1.00 96.19 242 ARG A O 1
ATOM 1983 N N . VAL A 1 243 ? -13.435 7.540 7.299 1.00 97.00 243 VAL A N 1
ATOM 1984 C CA . VAL A 1 243 ? -12.508 8.556 6.793 1.00 97.00 243 VAL A CA 1
ATOM 1985 C C . VAL A 1 243 ? -11.079 8.167 7.149 1.00 97.00 243 VAL A C 1
ATOM 1987 O O . VAL A 1 243 ? -10.797 7.808 8.289 1.00 97.00 243 VAL A O 1
ATOM 1990 N N . ILE A 1 244 ? -10.170 8.275 6.186 1.00 97.38 244 ILE A N 1
ATOM 1991 C CA . ILE A 1 244 ? -8.731 8.125 6.397 1.00 97.38 244 ILE A CA 1
ATOM 1992 C C . ILE A 1 244 ? -8.056 9.433 5.993 1.00 97.38 244 ILE A C 1
ATOM 1994 O O . ILE A 1 244 ? -8.344 9.978 4.928 1.00 97.38 244 ILE A O 1
ATOM 1998 N N . VAL A 1 245 ? -7.169 9.945 6.843 1.00 97.88 245 VAL A N 1
ATOM 1999 C CA . VAL A 1 245 ? -6.422 11.183 6.593 1.00 97.88 245 VAL A CA 1
ATOM 2000 C C . VAL A 1 245 ? -4.931 10.893 6.679 1.00 97.88 245 VAL A C 1
ATOM 2002 O O . VAL A 1 245 ? -4.434 10.569 7.753 1.00 97.88 245 VAL A O 1
ATOM 2005 N N . VAL A 1 246 ? -4.217 11.026 5.563 1.00 97.00 246 VAL A N 1
ATOM 2006 C CA . VAL A 1 246 ? -2.750 10.952 5.528 1.00 97.00 246 VAL A CA 1
ATOM 2007 C C . VAL A 1 246 ? -2.172 12.335 5.804 1.00 97.00 246 VAL A C 1
ATOM 2009 O O . VAL A 1 246 ? -2.587 13.301 5.166 1.00 97.00 246 VAL A O 1
ATOM 2012 N N . ILE A 1 247 ? -1.218 12.441 6.726 1.00 96.12 247 ILE A N 1
ATOM 2013 C CA . ILE A 1 247 ? -0.502 13.685 7.032 1.00 96.12 247 ILE A CA 1
ATOM 2014 C C . ILE A 1 247 ? 0.996 13.411 6.908 1.00 96.12 247 ILE A C 1
ATOM 2016 O O . ILE A 1 247 ? 1.542 12.640 7.693 1.00 96.12 247 ILE A O 1
ATOM 2020 N N . THR A 1 248 ? 1.647 14.019 5.916 1.00 93.31 248 THR A N 1
ATOM 2021 C CA . THR A 1 248 ? 3.077 13.815 5.632 1.00 93.31 248 THR A CA 1
ATOM 2022 C C . THR A 1 248 ? 3.665 15.013 4.899 1.00 93.31 248 THR A C 1
ATOM 2024 O O . THR A 1 248 ? 2.980 15.654 4.104 1.00 93.31 248 THR A O 1
ATOM 2027 N N . ASP A 1 249 ? 4.939 15.303 5.138 1.00 89.62 249 ASP A N 1
ATOM 2028 C CA . ASP A 1 249 ? 5.703 16.313 4.415 1.00 89.62 249 ASP A CA 1
ATOM 2029 C C . ASP A 1 249 ? 6.552 15.731 3.280 1.00 89.62 249 ASP A C 1
ATOM 2031 O O . ASP A 1 249 ? 7.305 16.474 2.664 1.00 89.62 249 ASP A O 1
ATOM 2035 N N . THR A 1 250 ? 6.408 14.444 2.953 1.00 87.19 250 THR A N 1
ATOM 2036 C CA . THR A 1 250 ? 7.203 13.770 1.918 1.00 87.19 250 THR A CA 1
ATOM 2037 C C . THR A 1 250 ? 6.340 12.963 0.947 1.00 87.19 250 THR A C 1
ATOM 2039 O O . THR A 1 250 ? 5.129 12.820 1.130 1.00 87.19 250 THR A O 1
ATOM 2042 N N . ILE A 1 251 ? 6.941 12.468 -0.136 1.00 85.44 251 ILE A N 1
ATOM 2043 C CA . ILE A 1 251 ? 6.289 11.571 -1.101 1.00 85.44 251 ILE A CA 1
ATOM 2044 C C . ILE A 1 251 ? 6.279 10.120 -0.585 1.00 85.44 251 ILE A C 1
ATOM 2046 O O . ILE A 1 251 ? 7.186 9.717 0.148 1.00 85.44 251 ILE A O 1
ATOM 2050 N N . PRO A 1 252 ? 5.271 9.310 -0.958 1.00 88.31 252 PRO A N 1
ATOM 2051 C CA . PRO A 1 252 ? 5.267 7.893 -0.624 1.00 88.31 252 PRO A CA 1
ATOM 2052 C C . PRO A 1 252 ? 6.363 7.147 -1.398 1.00 88.31 252 PRO A C 1
ATOM 2054 O O . PRO A 1 252 ? 6.512 7.323 -2.606 1.00 88.31 252 PRO A O 1
ATOM 2057 N N . GLN A 1 253 ? 7.077 6.252 -0.721 1.00 86.06 253 GLN A N 1
ATOM 2058 C CA . GLN A 1 253 ? 7.906 5.239 -1.369 1.00 86.06 253 GLN A CA 1
ATOM 2059 C C . GLN A 1 253 ? 7.033 4.245 -2.139 1.00 86.06 253 GLN A C 1
ATOM 2061 O O . GLN A 1 253 ? 5.955 3.857 -1.681 1.00 86.06 253 GLN A O 1
ATOM 2066 N N . SER A 1 254 ? 7.548 3.759 -3.265 1.00 88.94 254 SER A N 1
ATOM 2067 C CA . SER A 1 254 ? 7.004 2.613 -3.995 1.00 88.94 254 SER A CA 1
ATOM 2068 C C . SER A 1 254 ? 8.041 1.499 -4.112 1.00 88.94 254 SER A C 1
ATOM 2070 O O . SER A 1 254 ? 9.209 1.679 -3.766 1.00 88.94 254 SER A O 1
ATOM 2072 N N . VAL A 1 255 ? 7.631 0.362 -4.672 1.00 88.88 255 VAL A N 1
ATOM 2073 C CA . VAL A 1 255 ? 8.511 -0.767 -5.008 1.00 88.88 255 VAL A CA 1
ATOM 2074 C C . VAL A 1 255 ? 9.739 -0.395 -5.838 1.00 88.88 255 VAL A C 1
ATOM 2076 O O . VAL A 1 255 ? 10.775 -1.056 -5.755 1.00 88.88 255 VAL A O 1
ATOM 2079 N N . TYR A 1 256 ? 9.673 0.695 -6.598 1.00 86.19 256 TYR A N 1
ATOM 2080 C CA . TYR A 1 256 ? 10.791 1.169 -7.405 1.00 86.19 256 TYR A CA 1
ATOM 2081 C C . TYR A 1 256 ? 11.888 1.855 -6.580 1.00 86.19 256 TYR A C 1
ATOM 2083 O O . TYR A 1 256 ? 12.988 2.035 -7.091 1.00 86.19 256 TYR A O 1
ATOM 2091 N N . GLY A 1 257 ? 11.630 2.197 -5.311 1.00 80.94 257 GLY A N 1
ATOM 2092 C CA . GLY A 1 257 ? 12.579 2.905 -4.447 1.00 80.94 257 GLY A CA 1
ATOM 2093 C C . GLY A 1 257 ? 12.877 4.329 -4.919 1.00 80.94 257 GLY A C 1
ATOM 2094 O O . GLY A 1 257 ? 12.354 4.770 -5.935 1.00 80.94 257 GLY A O 1
ATOM 2095 N N . ASN A 1 258 ? 13.723 5.071 -4.202 1.00 76.38 258 ASN A N 1
ATOM 2096 C CA . ASN A 1 258 ? 13.933 6.496 -4.509 1.00 76.38 258 ASN A CA 1
ATOM 2097 C C . ASN A 1 258 ? 14.994 6.737 -5.599 1.00 76.38 258 ASN A C 1
ATOM 2099 O O . ASN A 1 258 ? 14.783 7.538 -6.503 1.00 76.38 258 ASN A O 1
ATOM 2103 N N . TRP A 1 259 ? 16.097 5.982 -5.571 1.00 73.38 259 TRP A N 1
ATOM 2104 C CA . TRP A 1 259 ? 17.126 5.958 -6.628 1.00 73.38 259 TRP A CA 1
ATOM 2105 C C . TRP A 1 259 ? 17.357 4.542 -7.141 1.00 73.38 259 TRP A C 1
ATOM 2107 O O . TRP A 1 259 ? 18.489 4.068 -7.212 1.00 73.38 259 TRP A O 1
ATOM 2117 N N . TRP A 1 260 ? 16.268 3.815 -7.362 1.00 74.06 260 TRP A N 1
ATOM 2118 C CA . TRP A 1 260 ? 16.271 2.367 -7.551 1.00 74.06 260 TRP A CA 1
ATOM 2119 C C . TRP A 1 260 ? 16.706 1.556 -6.319 1.00 74.06 260 TRP A C 1
ATOM 2121 O O . TRP A 1 260 ? 16.415 0.366 -6.299 1.00 74.06 260 TRP A O 1
ATOM 2131 N N . TYR A 1 261 ? 17.282 2.174 -5.266 1.00 64.31 261 TYR A N 1
ATOM 2132 C CA . TYR A 1 261 ? 17.622 1.522 -3.987 1.00 64.31 261 TYR A CA 1
ATOM 2133 C C . TYR A 1 261 ? 16.467 0.737 -3.366 1.00 64.31 261 TYR A C 1
ATOM 2135 O O . TYR A 1 261 ? 15.324 1.191 -3.352 1.00 64.31 261 TYR A O 1
ATOM 2143 N N . ILE A 1 262 ? 16.798 -0.431 -2.808 1.00 53.97 262 ILE A N 1
ATOM 2144 C CA . ILE A 1 262 ? 15.814 -1.439 -2.394 1.00 53.97 262 ILE A CA 1
ATOM 2145 C C . ILE A 1 262 ? 15.501 -1.495 -0.891 1.00 53.97 262 ILE A C 1
ATOM 2147 O O . ILE A 1 262 ? 14.802 -2.402 -0.432 1.00 53.97 262 ILE A O 1
ATOM 2151 N N . ASP A 1 263 ? 15.907 -0.502 -0.104 1.00 58.84 263 ASP A N 1
ATOM 2152 C CA . ASP A 1 263 ? 15.251 -0.279 1.195 1.00 58.84 263 ASP A CA 1
ATOM 2153 C C . ASP A 1 263 ? 13.835 0.302 0.990 1.00 58.84 263 ASP A C 1
ATOM 2155 O O . ASP A 1 263 ? 13.395 1.217 1.673 1.00 58.84 263 ASP A O 1
ATOM 2159 N N . SER A 1 264 ? 13.111 -0.241 0.007 1.00 66.62 264 SER A N 1
ATOM 2160 C CA . SER A 1 264 ? 11.799 0.175 -0.439 1.00 66.62 264 SER A CA 1
ATOM 2161 C C . SER A 1 264 ? 10.730 -0.829 -0.021 1.00 66.62 264 SER A C 1
ATOM 2163 O O . SER A 1 264 ? 10.976 -1.958 0.424 1.00 66.62 264 SER A O 1
ATOM 2165 N N . THR A 1 265 ? 9.491 -0.386 -0.111 1.00 86.19 265 THR A N 1
ATOM 2166 C CA . THR A 1 265 ? 8.307 -1.193 0.158 1.00 86.19 265 THR A CA 1
ATOM 2167 C C . THR A 1 265 ? 8.021 -2.207 -0.966 1.00 86.19 265 THR A C 1
ATOM 2169 O O . THR A 1 265 ? 8.518 -2.080 -2.075 1.00 86.19 265 THR A O 1
ATOM 2172 N N . ALA A 1 266 ? 7.208 -3.231 -0.706 1.00 89.88 266 ALA A N 1
ATOM 2173 C CA . ALA A 1 266 ? 6.578 -4.061 -1.738 1.00 89.88 266 ALA A CA 1
ATOM 2174 C C . ALA A 1 266 ? 5.247 -3.468 -2.255 1.00 89.88 266 ALA A C 1
ATOM 2176 O O . ALA A 1 266 ? 4.591 -4.062 -3.110 1.00 89.88 266 ALA A O 1
ATOM 2177 N N . ALA A 1 267 ? 4.824 -2.317 -1.729 1.00 91.62 267 ALA A N 1
ATOM 2178 C CA . ALA A 1 267 ? 3.644 -1.584 -2.157 1.00 91.62 267 ALA A CA 1
ATOM 2179 C C . ALA A 1 267 ? 3.952 -0.623 -3.316 1.00 91.62 267 ALA A C 1
ATOM 2181 O O . ALA A 1 267 ? 5.044 -0.075 -3.454 1.00 91.62 267 ALA A O 1
ATOM 2182 N N . ASN A 1 268 ? 2.944 -0.373 -4.143 1.00 90.75 268 ASN A N 1
ATOM 2183 C CA . ASN A 1 268 ? 2.946 0.654 -5.178 1.00 90.75 268 ASN A CA 1
ATOM 2184 C C . ASN A 1 268 ? 1.579 1.354 -5.205 1.00 90.75 268 ASN A C 1
ATOM 2186 O O . ASN A 1 268 ? 0.639 0.936 -4.522 1.00 90.75 268 ASN A O 1
ATOM 2190 N N . ASN A 1 269 ? 1.456 2.413 -6.007 1.00 91.44 269 ASN A N 1
ATOM 2191 C CA . ASN A 1 269 ? 0.195 3.142 -6.139 1.00 91.44 269 ASN A CA 1
ATOM 2192 C C . ASN A 1 269 ? -0.953 2.222 -6.599 1.00 91.44 269 ASN A C 1
ATOM 2194 O O . ASN A 1 269 ? -2.045 2.270 -6.044 1.00 91.44 269 ASN A O 1
ATOM 2198 N N . SER A 1 270 ? -0.678 1.313 -7.543 1.00 92.81 270 SER A N 1
ATOM 2199 C CA . SER A 1 270 ? -1.631 0.301 -8.015 1.00 92.81 270 SER A CA 1
ATOM 2200 C C . SER A 1 270 ? -2.179 -0.580 -6.881 1.00 92.81 270 SER A C 1
ATOM 2202 O O . SER A 1 270 ? -3.373 -0.866 -6.856 1.00 92.81 270 SER A O 1
ATOM 2204 N N . ALA A 1 271 ? -1.341 -1.004 -5.932 1.00 94.81 271 ALA A N 1
ATOM 2205 C CA . ALA A 1 271 ? -1.765 -1.785 -4.772 1.00 94.81 271 ALA A CA 1
ATOM 2206 C C . ALA A 1 271 ? -2.684 -0.968 -3.859 1.00 94.81 271 ALA A C 1
ATOM 2208 O O . ALA A 1 271 ? -3.734 -1.460 -3.448 1.00 94.81 271 ALA A O 1
ATOM 2209 N N . ALA A 1 272 ? -2.329 0.292 -3.594 1.00 93.88 272 ALA A N 1
ATOM 2210 C CA . ALA A 1 272 ? -3.171 1.183 -2.808 1.00 93.88 272 ALA A CA 1
ATOM 2211 C C . ALA A 1 272 ? -4.534 1.403 -3.489 1.00 93.88 272 ALA A C 1
ATOM 2213 O O . ALA A 1 272 ? -5.564 1.222 -2.845 1.00 93.88 272 ALA A O 1
ATOM 2214 N N . GLU A 1 273 ? -4.567 1.692 -4.795 1.00 93.25 273 GLU A N 1
ATOM 2215 C CA . GLU A 1 273 ? -5.811 1.831 -5.571 1.00 93.25 273 GLU A CA 1
ATOM 2216 C C . GLU A 1 273 ? -6.720 0.603 -5.426 1.00 93.25 273 GLU A C 1
ATOM 2218 O O . GLU A 1 273 ? -7.913 0.744 -5.157 1.00 93.25 273 GLU A O 1
ATOM 2223 N N . ILE A 1 274 ? -6.146 -0.598 -5.541 1.00 93.44 274 ILE A N 1
ATOM 2224 C CA . ILE A 1 274 ? -6.875 -1.866 -5.405 1.00 93.44 274 ILE A CA 1
ATOM 2225 C C . ILE A 1 274 ? -7.410 -2.053 -3.981 1.00 93.44 274 ILE A C 1
ATOM 2227 O O . ILE A 1 274 ? -8.545 -2.491 -3.817 1.00 93.44 274 ILE A O 1
ATOM 2231 N N . ALA A 1 275 ? -6.635 -1.699 -2.951 1.00 91.94 275 ALA A N 1
ATOM 2232 C CA . ALA A 1 275 ? -7.085 -1.782 -1.561 1.00 91.94 275 ALA A CA 1
ATOM 2233 C C . ALA A 1 275 ? -8.267 -0.836 -1.268 1.00 91.94 275 ALA A C 1
ATOM 2235 O O . ALA A 1 275 ? -9.136 -1.156 -0.454 1.00 91.94 275 ALA A O 1
ATOM 2236 N N . PHE A 1 276 ? -8.331 0.317 -1.943 1.00 89.81 276 PHE A N 1
ATOM 2237 C CA . PHE A 1 276 ? -9.427 1.275 -1.783 1.00 89.81 276 PHE A CA 1
ATOM 2238 C C . PHE A 1 276 ? -10.648 0.979 -2.654 1.00 89.81 276 PHE A C 1
ATOM 2240 O O . PHE A 1 276 ? -11.755 1.408 -2.301 1.00 89.81 276 PHE A O 1
ATOM 2247 N N . GLU A 1 277 ? -10.492 0.258 -3.764 1.00 87.62 277 GLU A N 1
ATOM 2248 C CA . GLU A 1 277 ? -11.575 -0.005 -4.706 1.00 87.62 277 GLU A CA 1
ATOM 2249 C C . GLU A 1 277 ? -12.752 -0.730 -4.026 1.00 87.62 277 GLU A C 1
ATOM 2251 O O . GLU A 1 277 ? -12.643 -1.842 -3.519 1.00 87.62 277 GLU A O 1
ATOM 2256 N N . GLY A 1 278 ? -13.917 -0.075 -3.979 1.00 82.88 278 GLY A N 1
ATOM 2257 C CA . GLY A 1 278 ? -15.129 -0.641 -3.370 1.00 82.88 278 GLY A CA 1
ATOM 2258 C C . GLY A 1 278 ? -15.135 -0.713 -1.835 1.00 82.88 278 GLY A C 1
ATOM 2259 O O . GLY A 1 278 ? -16.138 -1.138 -1.263 1.00 82.88 278 GLY A O 1
ATOM 2260 N N . SER A 1 279 ? -14.078 -0.250 -1.159 1.00 84.31 279 SER A N 1
ATOM 2261 C CA . SER A 1 279 ? -13.930 -0.308 0.307 1.00 84.31 279 SER A CA 1
ATOM 2262 C C . SER A 1 279 ? -14.906 0.609 1.074 1.00 84.31 279 SER A C 1
ATOM 2264 O O . SER A 1 279 ? -15.308 0.325 2.210 1.00 84.31 279 SER A O 1
ATOM 2266 N N . GLY A 1 280 ? -15.332 1.704 0.430 1.00 90.12 280 GLY A N 1
ATOM 2267 C CA . GLY A 1 280 ? -16.225 2.716 0.998 1.00 90.12 280 GLY A CA 1
ATOM 2268 C C . GLY A 1 280 ? -15.540 3.729 1.922 1.00 90.12 280 GLY A C 1
ATOM 2269 O O . GLY A 1 280 ? -16.249 4.439 2.635 1.00 90.12 280 GLY A O 1
ATOM 2270 N N . PHE A 1 281 ? -14.204 3.790 1.925 1.00 93.38 281 PHE A N 1
ATOM 2271 C CA . PHE A 1 281 ? -13.442 4.814 2.642 1.00 93.38 281 PHE A CA 1
ATOM 2272 C C . PHE A 1 281 ? -13.376 6.131 1.865 1.00 93.38 281 PHE A C 1
ATOM 2274 O O . PHE A 1 281 ? -13.185 6.151 0.650 1.00 93.38 281 PHE A O 1
ATOM 2281 N N . GLU A 1 282 ? -13.486 7.239 2.588 1.00 95.25 282 GLU A N 1
ATOM 2282 C CA . GLU A 1 282 ? -13.119 8.565 2.101 1.00 95.25 282 GLU A CA 1
ATOM 2283 C C . GLU A 1 282 ? -11.668 8.849 2.483 1.00 95.25 282 GLU A C 1
ATOM 2285 O O . GLU A 1 282 ? -11.333 8.864 3.667 1.00 95.25 282 GLU A O 1
ATOM 2290 N N . VAL A 1 283 ? -10.809 9.072 1.489 1.00 95.69 283 VAL A N 1
ATOM 2291 C CA . VAL A 1 283 ? -9.378 9.305 1.709 1.00 95.69 283 VAL A CA 1
ATOM 2292 C C . VAL A 1 283 ? -9.053 10.773 1.479 1.00 95.69 283 VAL A C 1
ATOM 2294 O O . VAL A 1 283 ? -9.350 11.332 0.418 1.00 95.69 283 VAL A O 1
ATOM 2297 N N . PHE A 1 284 ? -8.401 11.382 2.463 1.00 97.31 284 PHE A N 1
ATOM 2298 C CA . PHE A 1 284 ? -7.817 12.711 2.370 1.00 97.31 284 PHE A CA 1
ATOM 2299 C C . PHE A 1 284 ? -6.307 12.651 2.574 1.00 97.31 284 PHE A C 1
ATOM 2301 O O . PHE A 1 284 ? -5.809 11.797 3.306 1.00 97.31 284 PHE A O 1
ATOM 2308 N N . TYR A 1 285 ? -5.577 13.580 1.959 1.00 96.56 285 TYR A N 1
ATOM 2309 C CA . TYR A 1 285 ? -4.144 13.732 2.206 1.00 96.56 285 TYR A CA 1
ATOM 2310 C C . TYR A 1 285 ? -3.745 15.200 2.401 1.00 96.56 285 TYR A C 1
ATOM 2312 O O . TYR A 1 285 ? -4.139 16.085 1.634 1.00 96.56 285 TYR A O 1
ATOM 2320 N N . SER A 1 286 ? -2.964 15.447 3.448 1.00 96.31 286 SER A N 1
ATOM 2321 C CA . SER A 1 286 ? -2.359 16.719 3.828 1.00 96.31 286 SER A CA 1
ATOM 2322 C C . SER A 1 286 ? -0.855 16.613 3.575 1.00 96.31 286 SER A C 1
ATOM 2324 O O . SER A 1 286 ? -0.169 15.846 4.244 1.00 96.31 286 SER A O 1
ATOM 2326 N N . GLN A 1 287 ? -0.374 17.341 2.566 1.00 93.25 287 GLN A N 1
ATOM 2327 C CA . GLN A 1 287 ? 1.017 17.326 2.090 1.00 93.25 287 GLN A CA 1
ATOM 2328 C C . GLN A 1 287 ? 1.378 18.704 1.503 1.00 93.25 287 GLN A C 1
ATOM 2330 O O . GLN A 1 287 ? 0.455 19.368 1.009 1.00 93.25 287 GLN A O 1
ATOM 2335 N N . PRO A 1 288 ? 2.653 19.149 1.496 1.00 90.19 288 PRO A N 1
ATOM 2336 C CA . PRO A 1 288 ? 3.106 20.381 0.832 1.00 90.19 288 PRO A CA 1
ATOM 2337 C C . PRO A 1 288 ? 2.752 20.494 -0.662 1.00 90.19 288 PRO A C 1
ATOM 2339 O O . PRO A 1 288 ? 2.559 19.495 -1.360 1.00 90.19 288 PRO A O 1
ATOM 2342 N N . LYS A 1 289 ? 2.550 21.720 -1.176 1.00 81.06 289 LYS A N 1
ATOM 2343 C CA . LYS A 1 289 ? 2.007 22.012 -2.528 1.00 81.06 289 LYS A CA 1
ATOM 2344 C C . LYS A 1 289 ? 3.040 22.010 -3.623 1.00 81.06 289 LYS A C 1
ATOM 2346 O O . LYS A 1 289 ? 2.698 21.598 -4.734 1.00 81.06 289 LYS A O 1
ATOM 2351 N N . THR A 1 290 ? 4.231 22.499 -3.340 1.00 76.00 290 THR A N 1
ATOM 2352 C CA . THR A 1 290 ? 5.266 22.679 -4.353 1.00 76.00 290 THR A CA 1
ATOM 2353 C C . THR A 1 290 ? 6.449 21.762 -4.084 1.00 76.00 290 THR A C 1
ATOM 2355 O O . THR A 1 290 ? 6.720 21.407 -2.941 1.00 76.00 290 THR A O 1
ATOM 2358 N N . LYS A 1 291 ? 7.182 21.406 -5.148 1.00 67.19 291 LYS A N 1
ATOM 2359 C CA . LYS A 1 291 ? 8.469 20.703 -5.023 1.00 67.19 291 LYS A CA 1
ATOM 2360 C C . LYS A 1 291 ? 9.465 21.509 -4.165 1.00 67.19 291 LYS A C 1
ATOM 2362 O O . LYS A 1 291 ? 10.217 20.914 -3.410 1.00 67.19 291 LYS A O 1
ATOM 2367 N N . ASP A 1 292 ? 9.399 22.844 -4.204 1.00 68.38 292 ASP A N 1
ATOM 2368 C CA . ASP A 1 292 ? 10.216 23.732 -3.356 1.00 68.38 292 ASP A CA 1
ATOM 2369 C C . ASP A 1 292 ? 9.926 23.548 -1.850 1.00 68.38 292 ASP A C 1
ATOM 2371 O O . ASP A 1 292 ? 10.819 23.650 -1.019 1.00 68.38 292 ASP A O 1
ATOM 2375 N N . GLU A 1 293 ? 8.681 23.241 -1.469 1.00 69.88 293 GLU A N 1
ATOM 2376 C CA . GLU A 1 293 ? 8.330 22.941 -0.071 1.00 69.88 293 GLU A CA 1
ATOM 2377 C C . GLU A 1 293 ? 8.758 21.518 0.348 1.00 69.88 293 GLU A C 1
ATOM 2379 O O . GLU A 1 293 ? 8.817 21.218 1.537 1.00 69.88 293 GLU A O 1
ATOM 2384 N N . LEU A 1 294 ? 9.111 20.666 -0.621 1.00 75.44 294 LEU A N 1
ATOM 2385 C CA . LEU A 1 294 ? 9.706 19.338 -0.437 1.00 75.44 294 LEU A CA 1
ATOM 2386 C C . LEU A 1 294 ? 11.245 19.381 -0.555 1.00 75.44 294 LEU A C 1
ATOM 2388 O O . LEU A 1 294 ? 11.887 18.355 -0.758 1.00 75.44 294 LEU A O 1
ATOM 2392 N N . GLU A 1 295 ? 11.877 20.556 -0.427 1.00 67.12 295 GLU A N 1
ATOM 2393 C CA . GLU A 1 295 ? 13.325 20.727 -0.639 1.00 67.12 295 GLU A CA 1
ATOM 2394 C C . GLU A 1 295 ? 14.204 19.780 0.198 1.00 67.12 295 GLU A C 1
ATOM 2396 O O . GLU A 1 295 ? 15.304 19.423 -0.228 1.00 67.12 295 GLU A O 1
ATOM 2401 N N . HIS A 1 296 ? 13.722 19.335 1.362 1.00 71.44 296 HIS A N 1
ATOM 2402 C CA . HIS A 1 296 ? 14.447 18.427 2.249 1.00 71.44 296 HIS A CA 1
ATOM 2403 C C . HIS A 1 296 ? 14.661 17.018 1.655 1.00 71.44 296 HIS A C 1
ATOM 2405 O O . HIS A 1 296 ? 15.622 16.351 2.042 1.00 71.44 296 HIS A O 1
ATOM 2411 N N . ILE A 1 297 ? 13.846 16.591 0.677 1.00 71.75 297 ILE A N 1
ATOM 2412 C CA . ILE A 1 297 ? 14.010 15.309 -0.035 1.00 71.75 297 ILE A CA 1
ATOM 2413 C C . ILE A 1 297 ? 14.728 15.417 -1.390 1.00 71.75 297 ILE A C 1
ATOM 2415 O O . ILE A 1 297 ? 15.064 14.387 -1.971 1.00 71.75 297 ILE A O 1
ATOM 2419 N N . ASN A 1 298 ? 15.045 16.622 -1.886 1.00 65.06 298 ASN A N 1
ATOM 2420 C CA . ASN A 1 298 ? 15.688 16.818 -3.204 1.00 65.06 298 ASN A CA 1
ATOM 2421 C C . ASN A 1 298 ? 17.054 16.120 -3.344 1.00 65.06 298 ASN A C 1
ATOM 2423 O O . ASN A 1 298 ? 17.533 15.899 -4.451 1.00 65.06 298 ASN A O 1
ATOM 2427 N N . GLY A 1 299 ? 17.706 15.795 -2.227 1.00 63.31 299 GLY A N 1
ATOM 2428 C CA . GLY A 1 299 ? 18.963 15.054 -2.205 1.00 63.31 299 GLY A CA 1
ATOM 2429 C C . GLY A 1 299 ? 18.811 13.538 -2.124 1.00 63.31 299 GLY A C 1
ATOM 2430 O O . GLY A 1 299 ? 19.843 12.900 -2.008 1.00 63.31 299 GLY A O 1
ATOM 2431 N N . ASN A 1 300 ? 17.588 12.990 -2.129 1.00 66.75 300 ASN A N 1
ATOM 2432 C CA . ASN A 1 300 ? 17.282 11.554 -1.994 1.00 66.75 300 ASN A CA 1
ATOM 2433 C C . ASN A 1 300 ? 16.227 11.052 -2.983 1.00 66.75 300 ASN A C 1
ATOM 2435 O O . ASN A 1 300 ? 15.783 9.913 -2.889 1.00 66.75 300 ASN A O 1
ATOM 2439 N N . PHE A 1 301 ? 15.833 11.898 -3.928 1.00 70.12 301 PHE A N 1
ATOM 2440 C CA . PHE A 1 301 ? 14.936 11.591 -5.029 1.00 70.12 301 PHE A CA 1
ATOM 2441 C C . PHE A 1 301 ? 15.398 12.407 -6.240 1.00 70.12 301 PHE A C 1
ATOM 2443 O O . PHE A 1 301 ? 15.598 13.614 -6.127 1.00 70.12 301 PHE A O 1
ATOM 2450 N N . ASP A 1 302 ? 15.580 11.755 -7.387 1.00 71.81 302 ASP A N 1
ATOM 2451 C CA . ASP A 1 302 ? 15.868 12.431 -8.655 1.00 71.81 302 ASP A CA 1
ATOM 2452 C C . ASP A 1 302 ? 15.100 11.731 -9.778 1.00 71.81 302 ASP A C 1
ATOM 2454 O O . ASP A 1 302 ? 15.367 10.570 -10.094 1.00 71.81 302 ASP A O 1
ATOM 2458 N N . GLU A 1 303 ? 14.150 12.445 -10.384 1.00 75.31 303 GLU A N 1
ATOM 2459 C CA . GLU A 1 303 ? 13.332 11.951 -11.498 1.00 75.31 303 GLU A CA 1
ATOM 2460 C C . GLU A 1 303 ? 14.170 11.635 -12.748 1.00 75.31 303 GLU A C 1
ATOM 2462 O O . GLU A 1 303 ? 13.784 10.787 -13.552 1.00 75.31 303 GLU A O 1
ATOM 2467 N N . ASN A 1 304 ? 15.357 12.242 -12.876 1.00 74.69 304 ASN A N 1
ATOM 2468 C CA . ASN A 1 304 ? 16.318 11.912 -13.927 1.00 74.69 304 ASN A CA 1
ATOM 2469 C C . ASN A 1 304 ? 17.091 10.627 -13.625 1.00 74.69 304 ASN A C 1
ATOM 2471 O O . ASN A 1 304 ? 17.697 10.068 -14.530 1.00 74.69 304 ASN A O 1
ATOM 2475 N N . ILE A 1 305 ? 17.091 10.130 -12.387 1.00 75.38 305 ILE A N 1
ATOM 2476 C CA . ILE A 1 305 ? 17.685 8.833 -12.041 1.00 75.38 305 ILE A CA 1
ATOM 2477 C C . ILE A 1 305 ? 16.592 7.765 -12.052 1.00 75.38 305 ILE A C 1
ATOM 2479 O O . ILE A 1 305 ? 16.714 6.779 -12.778 1.00 75.38 305 ILE A O 1
ATOM 2483 N N . ASN A 1 306 ? 15.515 7.981 -11.293 1.00 80.62 306 ASN A N 1
ATOM 2484 C CA . ASN A 1 306 ? 14.374 7.080 -11.183 1.00 80.62 306 ASN A CA 1
ATOM 2485 C C . ASN A 1 306 ? 13.047 7.817 -11.444 1.00 80.62 306 ASN A C 1
ATOM 2487 O O . ASN A 1 306 ? 12.406 8.290 -10.502 1.00 80.62 306 ASN A O 1
ATOM 2491 N N . PRO A 1 307 ? 12.563 7.865 -12.696 1.00 82.50 307 PRO A N 1
ATOM 2492 C CA . PRO A 1 307 ? 11.273 8.484 -13.002 1.00 82.50 307 PRO A CA 1
ATOM 2493 C C . PRO A 1 307 ? 10.080 7.705 -12.422 1.00 82.50 307 PRO A C 1
ATOM 2495 O O . PRO A 1 307 ? 8.996 8.261 -12.275 1.00 82.50 307 PRO A O 1
ATOM 2498 N N . ARG A 1 308 ? 10.252 6.423 -12.059 1.00 84.06 308 ARG A N 1
ATOM 2499 C CA . ARG A 1 308 ? 9.204 5.595 -11.433 1.00 84.06 308 ARG A CA 1
ATOM 2500 C C . ARG A 1 308 ? 9.040 5.870 -9.932 1.00 84.06 308 ARG A C 1
ATOM 2502 O O . ARG A 1 308 ? 8.085 5.382 -9.330 1.00 84.06 308 ARG A O 1
ATOM 2509 N N . ALA A 1 309 ? 9.943 6.645 -9.332 1.00 77.88 309 ALA A N 1
ATOM 2510 C CA . ALA A 1 309 ? 9.832 7.081 -7.945 1.00 77.88 309 ALA A CA 1
ATOM 2511 C C . ALA A 1 309 ? 8.843 8.247 -7.759 1.00 77.88 309 ALA A C 1
ATOM 2513 O O . ALA A 1 309 ? 8.473 8.531 -6.623 1.00 77.88 309 ALA A O 1
ATOM 2514 N N . ASP A 1 310 ? 8.412 8.923 -8.838 1.00 75.44 310 ASP A N 1
ATOM 2515 C CA . ASP A 1 310 ? 7.437 10.022 -8.766 1.00 75.44 310 ASP A CA 1
ATOM 2516 C C . ASP A 1 310 ? 6.045 9.471 -8.422 1.00 75.44 310 ASP A C 1
ATOM 2518 O O . ASP A 1 310 ? 5.242 9.097 -9.280 1.00 75.44 310 ASP A O 1
ATOM 2522 N N . CYS A 1 311 ? 5.805 9.338 -7.122 1.00 77.94 311 CYS A N 1
ATOM 2523 C CA . CYS A 1 311 ? 4.611 8.753 -6.538 1.00 77.94 311 CYS A CA 1
ATOM 2524 C C . CYS A 1 311 ? 3.839 9.815 -5.749 1.00 77.94 311 CYS A C 1
ATOM 2526 O O . CYS A 1 311 ? 4.404 10.744 -5.173 1.00 77.94 311 CYS A O 1
ATOM 2528 N N . GLY A 1 312 ? 2.517 9.668 -5.681 1.00 86.31 312 GLY A N 1
ATOM 2529 C CA . GLY A 1 312 ? 1.672 10.616 -4.964 1.00 86.31 312 GLY A CA 1
ATOM 2530 C C . GLY A 1 312 ? 0.322 10.040 -4.563 1.00 86.31 312 GLY A C 1
ATOM 2531 O O . GLY A 1 312 ? -0.041 8.923 -4.922 1.00 86.31 312 GLY A O 1
ATOM 2532 N N . PHE A 1 313 ? -0.440 10.834 -3.816 1.00 90.69 313 PHE A N 1
ATOM 2533 C CA . PHE A 1 313 ? -1.756 10.448 -3.290 1.00 90.69 313 PHE A CA 1
ATOM 2534 C C . PHE A 1 313 ? -2.927 10.888 -4.182 1.00 90.69 313 PHE A C 1
ATOM 2536 O O . PHE A 1 313 ? -4.085 10.623 -3.865 1.00 90.69 313 PHE A O 1
ATOM 2543 N N . ALA A 1 314 ? -2.648 11.574 -5.295 1.00 89.38 314 ALA A N 1
ATOM 2544 C CA . ALA A 1 314 ? -3.665 12.239 -6.109 1.00 89.38 314 ALA A CA 1
ATOM 2545 C C . ALA A 1 314 ? -4.691 11.279 -6.737 1.00 89.38 314 ALA A C 1
ATOM 2547 O O . ALA A 1 314 ? -5.827 11.689 -6.972 1.00 89.38 314 ALA A O 1
ATOM 2548 N N . THR A 1 315 ? -4.320 10.022 -7.006 1.00 89.19 315 THR A N 1
ATOM 2549 C CA . THR A 1 315 ? -5.266 9.004 -7.500 1.00 89.19 315 THR A CA 1
ATOM 2550 C C . THR A 1 315 ? -6.011 8.282 -6.374 1.00 89.19 315 THR A C 1
ATOM 2552 O O . THR A 1 315 ? -7.024 7.640 -6.639 1.00 89.19 315 THR A O 1
ATOM 2555 N N . LEU A 1 316 ? -5.562 8.427 -5.122 1.00 90.75 316 LEU A N 1
ATOM 2556 C CA . LEU A 1 316 ? -6.095 7.714 -3.957 1.00 90.75 316 LEU A CA 1
ATOM 2557 C C . LEU A 1 316 ? -7.126 8.526 -3.170 1.00 90.75 316 LEU A C 1
ATOM 2559 O O . LEU A 1 316 ? -8.052 7.953 -2.602 1.00 90.75 316 LEU A O 1
ATOM 2563 N N . GLY A 1 317 ? -6.975 9.851 -3.111 1.00 92.00 317 GLY A N 1
ATOM 2564 C CA . GLY A 1 317 ? -7.809 10.686 -2.253 1.00 92.00 317 GLY A CA 1
ATOM 2565 C C . GLY A 1 317 ? -7.853 12.155 -2.644 1.00 92.00 317 GLY A C 1
ATOM 2566 O O . GLY A 1 317 ? -7.228 12.600 -3.605 1.00 92.00 317 GLY A O 1
ATOM 2567 N N . ALA A 1 318 ? -8.619 12.929 -1.879 1.00 95.25 318 ALA A N 1
ATOM 2568 C CA . ALA A 1 318 ? -8.722 14.368 -2.059 1.00 95.25 318 ALA A CA 1
ATOM 2569 C C . ALA A 1 318 ? -7.681 15.100 -1.208 1.00 95.25 318 ALA A C 1
ATOM 2571 O O . ALA A 1 318 ? -7.529 14.863 -0.010 1.00 95.25 318 ALA A O 1
ATOM 2572 N N . ARG A 1 319 ? -6.986 16.045 -1.827 1.00 95.44 319 ARG A N 1
ATOM 2573 C CA . ARG A 1 319 ? -6.039 16.896 -1.120 1.00 95.44 319 ARG A CA 1
ATOM 2574 C C . ARG A 1 319 ? -6.750 17.868 -0.177 1.00 95.44 319 ARG A C 1
ATOM 2576 O O . ARG A 1 319 ? -7.676 18.554 -0.610 1.00 95.44 319 ARG A O 1
ATOM 2583 N N . ILE A 1 320 ? -6.240 18.002 1.042 1.00 97.06 320 ILE A N 1
ATOM 2584 C CA . ILE A 1 320 ? -6.687 18.982 2.043 1.00 97.06 320 ILE A CA 1
ATOM 2585 C C . ILE A 1 320 ? -5.570 19.983 2.388 1.00 97.06 320 ILE A C 1
ATOM 2587 O O . ILE A 1 320 ? -4.532 20.023 1.714 1.00 97.06 320 ILE A O 1
ATOM 2591 N N . SER A 1 321 ? -5.803 20.866 3.359 1.00 96.69 321 SER A N 1
ATOM 2592 C CA . SER A 1 321 ? -4.862 21.921 3.745 1.00 96.69 321 SER A CA 1
ATOM 2593 C C . SER A 1 321 ? -3.527 21.349 4.223 1.00 96.69 321 SER A C 1
ATOM 2595 O O . SER A 1 321 ? -3.483 20.254 4.780 1.00 96.69 321 SER A O 1
ATOM 2597 N N . TRP A 1 322 ? -2.444 22.096 3.977 1.00 94.00 322 TRP A N 1
ATOM 2598 C CA . TRP A 1 322 ? -1.116 21.838 4.535 1.00 94.00 322 TRP A CA 1
ATOM 2599 C C . TRP A 1 322 ? -0.604 23.080 5.287 1.00 94.00 322 TRP A C 1
ATOM 2601 O O . TRP A 1 322 ? -0.603 24.161 4.680 1.00 94.00 322 TRP A O 1
ATOM 2611 N N . PRO A 1 323 ? -0.147 22.937 6.547 1.00 94.00 323 PRO A N 1
ATOM 2612 C CA . PRO A 1 323 ? -0.337 21.762 7.414 1.00 94.00 323 PRO A CA 1
ATOM 2613 C C . PRO A 1 323 ? -1.822 21.403 7.597 1.00 94.00 323 PRO A C 1
ATOM 2615 O O . PRO A 1 323 ? -2.696 22.161 7.168 1.00 94.00 323 PRO A O 1
ATOM 2618 N N . PHE A 1 324 ? -2.111 20.231 8.169 1.00 97.38 324 PHE A N 1
ATOM 2619 C CA . PHE A 1 324 ? -3.487 19.778 8.408 1.00 97.38 324 PHE A CA 1
ATOM 2620 C C . PHE A 1 324 ? -4.304 20.849 9.149 1.00 97.38 324 PHE A C 1
ATOM 2622 O O . PHE A 1 324 ? -3.786 21.528 10.032 1.00 97.38 324 PHE A O 1
ATOM 2629 N N . GLN A 1 325 ? -5.571 21.007 8.768 1.00 97.88 325 GLN A N 1
ATOM 2630 C CA . GLN A 1 325 ? -6.518 21.923 9.402 1.00 97.88 325 GLN A CA 1
ATOM 2631 C C . GLN A 1 325 ? -7.815 21.167 9.666 1.00 97.88 325 GLN A C 1
ATOM 2633 O O . GLN A 1 325 ? -8.364 20.521 8.765 1.00 97.88 325 GLN A O 1
ATOM 2638 N N . GLN A 1 326 ? -8.330 21.243 10.890 1.00 97.12 326 GLN A N 1
ATOM 2639 C CA . GLN A 1 326 ? -9.505 20.460 11.275 1.00 97.12 326 GLN A CA 1
ATOM 2640 C C . GLN A 1 326 ? -10.782 20.842 10.495 1.00 97.12 326 GLN A C 1
ATOM 2642 O O . GLN A 1 326 ? -11.707 20.031 10.367 1.00 97.12 326 GLN A O 1
ATOM 2647 N N . GLU A 1 327 ? -10.837 22.046 9.908 1.00 97.00 327 GLU A N 1
ATOM 2648 C CA . GLU A 1 327 ? -11.946 22.535 9.079 1.00 97.00 327 GLU A CA 1
ATOM 2649 C C . GLU A 1 327 ? -12.227 21.680 7.852 1.00 97.00 327 GLU A C 1
ATOM 2651 O O . GLU A 1 327 ? -13.386 21.612 7.423 1.00 97.00 327 GLU A O 1
ATOM 2656 N N . ASP A 1 328 ? -11.198 21.027 7.318 1.00 97.06 328 ASP A N 1
ATOM 2657 C CA . ASP A 1 328 ? -11.305 20.179 6.135 1.00 97.06 328 ASP A CA 1
ATOM 2658 C C . ASP A 1 328 ? -12.135 18.915 6.413 1.00 97.06 328 ASP A C 1
ATOM 2660 O O . ASP A 1 328 ? -12.708 18.321 5.497 1.00 97.06 328 ASP A O 1
ATOM 2664 N N . ILE A 1 329 ? -12.293 18.542 7.688 1.00 96.75 329 ILE A N 1
ATOM 2665 C CA . ILE A 1 329 ? -13.184 17.463 8.105 1.00 96.75 329 ILE A CA 1
ATOM 2666 C C . ILE A 1 329 ? -14.581 18.027 8.375 1.00 96.75 329 ILE A C 1
ATOM 2668 O O . ILE A 1 329 ? -14.871 18.653 9.399 1.00 96.75 329 ILE A O 1
ATOM 2672 N N . HIS A 1 330 ? -15.481 17.798 7.422 1.00 93.69 330 HIS A N 1
ATOM 2673 C CA . HIS A 1 330 ? -16.868 18.257 7.493 1.00 93.69 330 HIS A CA 1
ATOM 2674 C C . HIS A 1 330 ? -17.783 17.224 8.159 1.00 93.69 330 HIS A C 1
ATOM 2676 O O . HIS A 1 330 ? -17.680 16.040 7.860 1.00 93.69 330 HIS A O 1
ATOM 2682 N N . PHE A 1 331 ? -18.725 17.670 8.986 1.00 91.44 331 PHE A N 1
ATOM 2683 C CA . PHE A 1 331 ? -19.816 16.866 9.556 1.00 91.44 331 PHE A CA 1
ATOM 2684 C C . PHE A 1 331 ? -21.030 17.761 9.827 1.00 91.44 331 PHE A C 1
ATOM 2686 O O . PHE A 1 331 ? -20.911 18.990 9.878 1.00 91.44 331 PHE A O 1
ATOM 2693 N N . GLY A 1 332 ? -22.215 17.163 9.909 1.00 80.12 332 GLY A N 1
ATOM 2694 C CA . GLY A 1 332 ? -23.474 17.884 10.042 1.00 80.12 332 GLY A CA 1
ATOM 2695 C C . GLY A 1 332 ? -23.825 18.261 11.482 1.00 80.12 332 GLY A C 1
ATOM 2696 O O . GLY A 1 332 ? -23.376 17.655 12.450 1.00 80.12 332 GLY A O 1
ATOM 2697 N N . ASN A 1 333 ? -24.729 19.236 11.615 1.00 75.94 333 ASN A N 1
ATOM 2698 C CA . ASN A 1 333 ? -25.416 19.516 12.877 1.00 75.94 333 ASN A CA 1
ATOM 2699 C C . ASN A 1 333 ? -26.744 18.760 12.890 1.00 75.94 333 ASN A C 1
ATOM 2701 O O . ASN A 1 333 ? -27.774 19.280 12.453 1.00 75.94 333 ASN A O 1
ATOM 2705 N N . SER A 1 334 ? -26.695 17.513 13.346 1.00 82.81 334 SER A N 1
ATOM 2706 C CA . SER A 1 334 ? -27.866 16.646 13.479 1.00 82.81 334 SER A CA 1
ATOM 2707 C C . SER A 1 334 ? -28.485 16.749 14.878 1.00 82.81 334 SER A C 1
ATOM 2709 O O . SER A 1 334 ? -27.831 17.155 15.837 1.00 82.81 334 SER A O 1
ATOM 2711 N N . GLU A 1 335 ? -29.762 16.383 15.014 1.00 87.00 335 GLU A N 1
ATOM 2712 C CA . GLU A 1 335 ? -30.379 16.232 16.337 1.00 87.00 335 GLU A CA 1
ATOM 2713 C C . GLU A 1 335 ? -29.777 15.028 17.083 1.00 87.00 335 GLU A C 1
ATOM 2715 O O . GLU A 1 335 ? -29.298 14.064 16.473 1.00 87.00 335 GLU A O 1
ATOM 2720 N N . LEU A 1 336 ? -29.806 15.087 18.417 1.00 92.81 336 LEU A N 1
ATOM 2721 C CA . LEU A 1 336 ? -29.367 13.986 19.274 1.00 92.81 336 LEU A CA 1
ATOM 2722 C C . LEU A 1 336 ? -30.209 12.733 19.012 1.00 92.81 336 LEU A C 1
ATOM 2724 O O . LEU A 1 336 ? -31.439 12.776 19.067 1.00 92.81 336 LEU A O 1
ATOM 2728 N N . SER A 1 337 ? -29.535 11.612 18.777 1.00 92.94 337 SER A N 1
ATOM 2729 C CA . SER A 1 337 ? -30.170 10.307 18.587 1.00 92.94 337 SER A CA 1
ATOM 2730 C C . SER A 1 337 ? -30.223 9.507 19.890 1.00 92.94 337 SER A C 1
ATOM 2732 O O . SER A 1 337 ? -31.191 8.783 20.126 1.00 92.94 337 SER A O 1
ATOM 2734 N N . ASP A 1 338 ? -29.225 9.691 20.757 1.00 94.38 338 ASP A N 1
ATOM 2735 C CA . ASP A 1 338 ? -29.045 8.959 22.008 1.00 94.38 338 ASP A CA 1
ATOM 2736 C C . ASP A 1 338 ? -28.377 9.854 23.063 1.00 94.38 338 ASP A C 1
ATOM 2738 O O . ASP A 1 338 ? -27.495 10.660 22.754 1.00 94.38 338 ASP A O 1
ATOM 2742 N N . SER A 1 339 ? -28.806 9.720 24.318 1.00 96.19 339 SER A N 1
ATOM 2743 C CA . SER A 1 339 ? -28.185 10.391 25.462 1.00 96.19 339 SER A CA 1
ATOM 2744 C C . SER A 1 339 ? -28.283 9.523 26.708 1.00 96.19 339 SER A C 1
ATOM 2746 O O . SER A 1 339 ? -29.378 9.140 27.141 1.00 96.19 339 SER A O 1
ATOM 2748 N N . ARG A 1 340 ? -27.124 9.175 27.265 1.00 97.25 340 ARG A N 1
ATOM 2749 C CA . ARG A 1 340 ? -26.985 8.257 28.394 1.00 97.25 340 ARG A CA 1
ATOM 2750 C C . ARG A 1 340 ? -25.914 8.727 29.365 1.00 97.25 340 ARG A C 1
ATOM 2752 O O . ARG A 1 340 ? -24.882 9.260 28.966 1.00 97.25 340 ARG A O 1
ATOM 2759 N N . TYR A 1 341 ? -26.152 8.447 30.634 1.00 97.69 341 TYR A N 1
ATOM 2760 C CA . TYR A 1 341 ? -25.216 8.623 31.732 1.00 97.69 341 TYR A CA 1
ATOM 2761 C C . TYR A 1 341 ? -24.882 7.252 32.294 1.00 97.69 341 TYR A C 1
ATOM 2763 O O . TYR A 1 341 ? -25.786 6.527 32.710 1.00 97.69 341 TYR A O 1
ATOM 2771 N N . TYR A 1 342 ? -23.604 6.898 32.262 1.00 97.06 342 TYR A N 1
ATOM 2772 C CA . TYR A 1 342 ? -23.083 5.628 32.745 1.00 97.06 342 TYR A CA 1
ATOM 2773 C C . TYR A 1 342 ? -22.464 5.814 34.122 1.00 97.06 342 TYR A C 1
ATOM 2775 O O . TYR A 1 342 ? -21.737 6.781 34.346 1.00 97.06 342 TYR A O 1
ATOM 2783 N N . PHE A 1 343 ? -22.730 4.863 35.008 1.00 96.75 343 PHE A N 1
ATOM 2784 C CA . PHE A 1 343 ? -22.166 4.766 36.346 1.00 96.75 343 PHE A CA 1
ATOM 2785 C C . PHE A 1 343 ? -21.516 3.401 36.498 1.00 96.75 343 PHE A C 1
ATOM 2787 O O . PHE A 1 343 ? -22.146 2.402 36.162 1.00 96.75 343 PHE A O 1
ATOM 2794 N N . ALA A 1 344 ? -20.311 3.351 37.053 1.00 94.88 344 ALA A N 1
ATOM 2795 C CA . ALA A 1 344 ? -19.667 2.115 37.476 1.00 94.88 344 ALA A CA 1
ATOM 2796 C C . ALA A 1 344 ? -19.127 2.288 38.895 1.00 94.88 344 ALA A C 1
ATOM 2798 O O . ALA A 1 344 ? -18.539 3.324 39.204 1.00 94.88 344 ALA A O 1
ATOM 2799 N N . TRP A 1 345 ? -19.346 1.303 39.761 1.00 93.50 345 TRP A N 1
ATOM 2800 C CA . TRP A 1 345 ? -18.911 1.347 41.156 1.00 93.50 345 TRP A CA 1
ATOM 2801 C C . TRP A 1 345 ? -18.669 -0.053 41.719 1.00 93.50 345 TRP A C 1
ATOM 2803 O O . TRP A 1 345 ? -19.089 -1.070 41.161 1.00 93.50 345 TRP A O 1
ATOM 2813 N N . ARG A 1 346 ? -18.011 -0.088 42.878 1.00 91.19 346 ARG A N 1
ATOM 2814 C CA . ARG A 1 346 ? -17.938 -1.272 43.728 1.00 91.19 346 ARG A CA 1
ATOM 2815 C C . ARG A 1 346 ? -19.106 -1.252 44.703 1.00 91.19 346 ARG A C 1
ATOM 2817 O O . ARG A 1 346 ? -19.237 -0.293 45.462 1.00 91.19 346 ARG A O 1
ATOM 2824 N N . SER A 1 347 ? -19.925 -2.298 44.715 1.00 89.50 347 SER A N 1
ATOM 2825 C CA . SER A 1 347 ? -20.957 -2.438 45.737 1.00 89.50 347 SER A CA 1
ATOM 2826 C C . SER A 1 347 ? -20.314 -2.582 47.119 1.00 89.50 347 SER A C 1
ATOM 2828 O O . SER A 1 347 ? -19.331 -3.306 47.304 1.00 89.50 347 SER A O 1
ATOM 2830 N N . ASN A 1 348 ? -20.875 -1.868 48.088 1.00 87.00 348 ASN A N 1
ATOM 2831 C CA . ASN A 1 348 ? -20.577 -1.979 49.511 1.00 87.00 348 ASN A CA 1
ATOM 2832 C C . ASN A 1 348 ? -21.480 -3.008 50.205 1.00 87.00 348 ASN A C 1
ATOM 2834 O O . ASN A 1 348 ? -21.265 -3.310 51.380 1.00 87.00 348 ASN A O 1
ATOM 2838 N N . ILE A 1 349 ? -22.473 -3.551 49.496 1.00 87.19 349 ILE A N 1
ATOM 2839 C CA . ILE A 1 349 ? -23.274 -4.674 49.969 1.00 87.19 349 ILE A CA 1
ATOM 2840 C C . ILE A 1 349 ? -22.464 -5.955 49.775 1.00 87.19 349 ILE A C 1
ATOM 2842 O O . ILE A 1 349 ? -22.143 -6.347 48.654 1.00 87.19 349 ILE A O 1
ATOM 2846 N N . LEU A 1 350 ? -22.121 -6.598 50.889 1.00 78.81 350 LEU A N 1
ATOM 2847 C CA . LEU A 1 350 ? -21.487 -7.912 50.878 1.00 78.81 350 LEU A CA 1
ATOM 2848 C C . LEU A 1 350 ? -22.530 -9.000 50.611 1.00 78.81 350 LEU A C 1
ATOM 2850 O O . LEU A 1 350 ? -23.703 -8.853 50.965 1.00 78.81 350 LEU A O 1
ATOM 2854 N N . GLU A 1 351 ? -22.080 -10.107 50.027 1.00 79.00 351 GLU A N 1
ATOM 2855 C CA . GLU A 1 351 ? -22.900 -11.304 49.872 1.00 79.00 351 GLU A CA 1
ATOM 2856 C C . GLU A 1 351 ? -23.411 -11.776 51.254 1.00 79.00 351 GLU A C 1
ATOM 2858 O O . GLU A 1 351 ? -22.608 -11.929 52.181 1.00 79.00 351 GLU A O 1
ATOM 2863 N N . PRO A 1 352 ? -24.732 -11.968 51.437 1.00 79.69 352 PRO A N 1
ATOM 2864 C CA . PRO A 1 352 ? -25.292 -12.467 52.691 1.00 79.69 352 PRO A CA 1
ATOM 2865 C C . PRO A 1 352 ? -24.800 -13.881 53.032 1.00 79.69 352 PRO A C 1
ATOM 2867 O O . PRO A 1 352 ? -24.782 -14.750 52.167 1.00 79.69 352 PRO A O 1
ATOM 2870 N N . ASP A 1 353 ? -24.505 -14.142 54.312 1.00 77.44 353 ASP A N 1
ATOM 2871 C CA . ASP A 1 353 ? -24.027 -15.457 54.784 1.00 77.44 353 ASP A CA 1
ATOM 2872 C C . ASP A 1 353 ? -25.053 -16.604 54.598 1.00 77.44 353 ASP A C 1
ATOM 2874 O O . ASP A 1 353 ? -24.659 -17.766 54.501 1.00 77.44 353 ASP A O 1
ATOM 2878 N N . ASP A 1 354 ? -26.359 -16.297 54.571 1.00 77.75 354 ASP A N 1
ATOM 2879 C CA . ASP A 1 354 ? -27.457 -17.274 54.479 1.00 77.75 354 ASP A CA 1
ATOM 2880 C C . ASP A 1 354 ? -28.353 -16.991 53.251 1.00 77.75 354 ASP A C 1
ATOM 2882 O O . ASP A 1 354 ? -28.938 -15.909 53.135 1.00 77.75 354 ASP A O 1
ATOM 2886 N N . ASP A 1 355 ? -28.516 -17.993 52.376 1.00 79.75 355 ASP A N 1
ATOM 2887 C CA . ASP A 1 355 ? -29.368 -17.997 51.171 1.00 79.75 355 ASP A CA 1
ATOM 2888 C C . ASP A 1 355 ? -29.289 -16.691 50.323 1.00 79.75 355 ASP A C 1
ATOM 2890 O O . ASP A 1 355 ? -30.306 -15.992 50.144 1.00 79.75 355 ASP A O 1
ATOM 2894 N N . PRO A 1 356 ? -28.102 -16.307 49.806 1.00 80.06 356 PRO A N 1
ATOM 2895 C CA . PRO A 1 356 ? -27.906 -15.082 49.016 1.00 80.06 356 PRO A CA 1
ATOM 2896 C C . PRO A 1 356 ? -28.826 -15.010 47.786 1.00 80.06 356 PRO A C 1
ATOM 2898 O O . PRO A 1 356 ? -29.277 -13.926 47.403 1.00 80.06 356 PRO A O 1
ATOM 2901 N N . GLU A 1 357 ? -29.227 -16.156 47.230 1.00 81.19 357 GLU A N 1
ATOM 2902 C CA . GLU A 1 357 ? -30.167 -16.263 46.114 1.00 81.19 357 GLU A CA 1
ATOM 2903 C C . GLU A 1 357 ? -31.573 -15.717 46.406 1.00 81.19 357 GLU A C 1
ATOM 2905 O O . GLU A 1 357 ? -32.298 -15.335 45.476 1.00 81.19 357 GLU A O 1
ATOM 2910 N N . ASN A 1 358 ? -31.950 -15.625 47.684 1.00 87.31 358 ASN A N 1
ATOM 2911 C CA . ASN A 1 358 ? -33.251 -15.128 48.131 1.00 87.31 358 ASN A CA 1
ATOM 2912 C C . ASN A 1 358 ? -33.254 -13.622 48.451 1.00 87.31 358 ASN A C 1
ATOM 2914 O O . ASN A 1 358 ? -34.316 -13.064 48.735 1.00 87.31 358 ASN A O 1
ATOM 2918 N N . HIS A 1 359 ? -32.098 -12.959 48.390 1.00 88.75 359 HIS A N 1
ATOM 2919 C CA . HIS A 1 359 ? -31.942 -11.528 48.649 1.00 88.75 359 HIS A CA 1
ATOM 2920 C C . HIS A 1 359 ? -31.835 -10.730 47.344 1.00 88.75 359 HIS A C 1
ATOM 2922 O O . HIS A 1 359 ? -31.489 -11.267 46.290 1.00 88.75 359 HIS A O 1
ATOM 2928 N N . ARG A 1 360 ? -32.143 -9.431 47.382 1.00 91.56 360 ARG A N 1
ATOM 2929 C CA . ARG A 1 360 ? -31.990 -8.520 46.232 1.00 91.56 360 ARG A CA 1
ATOM 2930 C C . ARG A 1 360 ? -31.372 -7.214 46.691 1.00 91.56 360 ARG A C 1
ATOM 2932 O O . ARG A 1 360 ? -31.693 -6.745 47.774 1.00 91.56 360 ARG A O 1
ATOM 2939 N N . VAL A 1 361 ? -30.523 -6.611 45.875 1.00 92.69 361 VAL A N 1
ATOM 2940 C CA . VAL A 1 361 ? -30.027 -5.254 46.096 1.00 92.69 361 VAL A CA 1
ATOM 2941 C C . VAL A 1 361 ? -30.826 -4.316 45.217 1.00 92.69 361 VAL A C 1
ATOM 2943 O O . VAL A 1 361 ? -30.854 -4.484 44.000 1.00 92.69 361 VAL A O 1
ATOM 2946 N N . LYS A 1 362 ? -31.486 -3.334 45.827 1.00 95.94 362 LYS A N 1
ATOM 2947 C CA . LYS A 1 362 ? -32.186 -2.269 45.116 1.00 95.94 362 LYS A CA 1
ATOM 2948 C C . LYS A 1 362 ? -31.284 -1.051 45.009 1.00 95.94 362 LYS A C 1
ATOM 2950 O O . LYS A 1 362 ? -30.907 -0.481 46.029 1.00 95.94 362 LYS A O 1
ATOM 2955 N N . VAL A 1 363 ? -31.008 -0.616 43.787 1.00 97.31 363 VAL A N 1
ATOM 2956 C CA . VAL A 1 363 ? -30.315 0.645 43.510 1.00 97.31 363 VAL A CA 1
ATOM 2957 C C . VAL A 1 363 ? -31.347 1.717 43.225 1.00 97.31 363 VAL A C 1
ATOM 2959 O O . VAL A 1 363 ? -32.234 1.514 42.397 1.00 97.31 363 VAL A O 1
ATOM 2962 N N . THR A 1 364 ? -31.227 2.859 43.892 1.00 97.62 364 THR A N 1
ATOM 2963 C CA . THR A 1 364 ? -32.061 4.040 43.652 1.00 97.62 364 THR A CA 1
ATOM 2964 C C . THR A 1 364 ? -31.194 5.154 43.087 1.00 97.62 364 THR A C 1
ATOM 2966 O O . THR A 1 364 ? -30.153 5.479 43.653 1.00 97.62 364 THR A O 1
ATOM 2969 N N . ILE A 1 365 ? -31.627 5.731 41.967 1.00 98.06 365 ILE A N 1
ATOM 2970 C CA . ILE A 1 365 ? -30.958 6.828 41.270 1.00 98.06 365 ILE A CA 1
ATOM 2971 C C . ILE A 1 365 ? -31.902 8.024 41.264 1.00 98.06 365 ILE A C 1
ATOM 2973 O O . ILE A 1 365 ? -33.056 7.910 40.841 1.00 98.06 365 ILE A O 1
ATOM 2977 N N . GLN A 1 366 ? -31.402 9.171 41.709 1.00 97.69 366 GLN A N 1
ATOM 2978 C CA . GLN A 1 366 ? -32.117 10.441 41.690 1.00 97.69 366 GLN A CA 1
ATOM 2979 C C . GLN A 1 366 ? -31.336 11.506 40.920 1.00 97.69 366 GLN A C 1
ATOM 2981 O O . GLN A 1 366 ? -30.108 11.522 40.944 1.00 97.69 366 GLN A O 1
ATOM 2986 N N . VAL A 1 367 ? -32.062 12.419 40.276 1.00 97.44 367 VAL A N 1
ATOM 2987 C CA . VAL A 1 367 ? -31.523 13.562 39.518 1.00 97.44 367 VAL A CA 1
ATOM 2988 C C . VAL A 1 367 ? -32.491 14.750 39.625 1.00 97.44 367 VAL A C 1
ATOM 2990 O O . VAL A 1 367 ? -33.689 14.513 39.791 1.00 97.44 367 VAL A O 1
ATOM 2993 N N . PRO A 1 368 ? -32.057 16.023 39.558 1.00 96.25 368 PRO A N 1
ATOM 2994 C CA . PRO A 1 368 ? -32.973 17.157 39.519 1.00 96.25 368 PRO A CA 1
ATOM 2995 C C . PRO A 1 368 ? -33.957 17.058 38.352 1.00 96.25 368 PRO A C 1
ATOM 2997 O O . PRO A 1 368 ? -33.579 16.700 37.238 1.00 96.25 368 PRO A O 1
ATOM 3000 N N . ASP A 1 369 ? -35.216 17.413 38.598 1.00 94.69 369 ASP A N 1
ATOM 3001 C CA . ASP A 1 369 ? -36.208 17.517 37.531 1.00 94.69 369 ASP A CA 1
ATOM 3002 C C . ASP A 1 369 ? -35.881 18.735 36.639 1.00 94.69 369 ASP A C 1
ATOM 3004 O O . ASP A 1 369 ? -35.857 19.866 37.149 1.00 94.69 369 ASP A O 1
ATOM 3008 N N . PRO A 1 370 ? -35.630 18.539 35.326 1.00 92.94 370 PRO A N 1
ATOM 3009 C CA . PRO A 1 370 ? -35.298 19.628 34.407 1.00 92.94 370 PRO A CA 1
ATOM 3010 C C . PRO A 1 370 ? -36.436 20.651 34.262 1.00 92.94 370 PRO A C 1
ATOM 3012 O O . PRO A 1 370 ? -36.173 21.825 34.002 1.00 92.94 370 PRO A O 1
ATOM 3015 N N . ASP A 1 371 ? -37.687 20.232 34.471 1.00 91.69 371 ASP A N 1
ATOM 3016 C CA . ASP A 1 371 ? -38.875 21.065 34.281 1.00 91.69 371 ASP A CA 1
ATOM 3017 C C . ASP A 1 371 ? -39.406 21.660 35.593 1.00 91.69 371 ASP A C 1
ATOM 3019 O O . ASP A 1 371 ? -40.140 22.656 35.582 1.00 91.69 371 ASP A O 1
ATOM 3023 N N . GLN A 1 372 ? -39.038 21.084 36.744 1.00 89.69 372 GLN A N 1
ATOM 3024 C CA . GLN A 1 372 ? -39.544 21.481 38.060 1.00 89.69 372 GLN A CA 1
ATOM 3025 C C . GLN A 1 372 ? -38.417 21.732 39.068 1.00 89.69 372 GLN A C 1
ATOM 3027 O O . GLN A 1 372 ? -38.028 20.873 39.863 1.00 89.69 372 GLN A O 1
ATOM 3032 N N . SER A 1 373 ? -37.949 22.982 39.099 1.00 85.50 373 SER A N 1
ATOM 3033 C CA . SER A 1 373 ? -36.909 23.437 40.027 1.00 85.50 373 SER A CA 1
ATOM 3034 C C . SER A 1 373 ? -37.218 23.080 41.491 1.00 85.50 373 SER A C 1
ATOM 3036 O O . SER A 1 373 ? -38.254 23.465 42.038 1.00 85.50 373 SER A O 1
ATOM 3038 N N . GLY A 1 374 ? -36.284 22.372 42.134 1.00 86.06 374 GLY A N 1
ATOM 3039 C CA . GLY A 1 374 ? -36.376 21.946 43.534 1.00 86.06 374 GLY A CA 1
ATOM 3040 C C . GLY A 1 374 ? -37.034 20.580 43.755 1.00 86.06 374 GLY A C 1
ATOM 3041 O O . GLY A 1 374 ? -37.131 20.153 44.904 1.00 86.06 374 GLY A O 1
ATOM 3042 N N . SER A 1 375 ? -37.462 19.900 42.690 1.00 92.69 375 SER A N 1
ATOM 3043 C CA . SER A 1 375 ? -37.889 18.499 42.729 1.00 92.69 375 SER A CA 1
ATOM 3044 C C . SER A 1 375 ? -36.857 17.583 42.064 1.00 92.69 375 SER A C 1
ATOM 3046 O O . SER A 1 375 ? -35.949 18.058 41.376 1.00 92.69 375 SER A O 1
ATOM 3048 N N . THR A 1 376 ? -36.971 16.279 42.312 1.00 95.38 376 THR A N 1
ATOM 3049 C CA . THR A 1 376 ? -36.094 15.251 41.749 1.00 95.38 376 THR A CA 1
ATOM 3050 C C . THR A 1 376 ? -36.911 14.191 41.025 1.00 95.38 376 THR A C 1
ATOM 3052 O O . THR A 1 376 ? -38.017 13.840 41.439 1.00 95.38 376 THR A O 1
ATOM 3055 N N . LEU A 1 377 ? -36.342 13.669 39.946 1.00 96.56 377 LEU A N 1
ATOM 3056 C CA . LEU A 1 377 ? -36.778 12.440 39.303 1.00 96.56 377 LEU A CA 1
ATOM 3057 C C . LEU A 1 377 ? -36.084 11.270 39.996 1.00 96.56 377 LEU A C 1
ATOM 3059 O O . LEU A 1 377 ? -34.915 11.377 40.362 1.00 96.56 377 LEU A O 1
ATOM 3063 N N . GLU A 1 378 ? -36.795 10.159 40.156 1.00 96.69 378 GLU A N 1
ATOM 3064 C CA . GLU A 1 378 ? -36.288 8.949 40.803 1.00 96.69 378 GLU A CA 1
ATOM 3065 C C . GLU A 1 378 ? -36.587 7.728 39.936 1.00 96.69 378 GLU A C 1
ATOM 3067 O O . GLU A 1 378 ? -37.676 7.600 39.371 1.00 96.69 378 GLU A O 1
ATOM 3072 N N . GLN A 1 379 ? -35.621 6.819 39.851 1.00 97.25 379 GLN A N 1
ATOM 3073 C CA . GLN A 1 379 ? -35.813 5.495 39.286 1.00 97.25 379 GLN A CA 1
ATOM 3074 C C . GLN A 1 379 ? -34.981 4.473 40.056 1.00 97.25 379 GLN A C 1
ATOM 3076 O O . GLN A 1 379 ? -33.966 4.811 40.661 1.00 97.25 379 GLN A O 1
ATOM 3081 N N . SER A 1 380 ? -35.404 3.213 40.024 1.00 96.44 380 SER A N 1
ATOM 3082 C CA . SER A 1 380 ? -34.679 2.130 40.677 1.00 96.44 380 SER A CA 1
ATOM 3083 C C . SER A 1 380 ? -34.645 0.860 39.845 1.00 96.44 380 SER A C 1
ATOM 3085 O O . SER A 1 380 ? -35.564 0.603 39.067 1.00 96.44 380 SER A O 1
ATOM 3087 N N . PHE A 1 381 ? -33.630 0.038 40.075 1.00 96.38 381 PHE A N 1
ATOM 3088 C CA . PHE A 1 381 ? -33.539 -1.326 39.561 1.00 96.38 381 PHE A CA 1
ATOM 3089 C C . PHE A 1 381 ? -33.020 -2.262 40.656 1.00 96.38 381 PHE A C 1
ATOM 3091 O O . PHE A 1 381 ? -32.560 -1.804 41.704 1.00 96.38 381 PHE A O 1
ATOM 3098 N N . GLU A 1 382 ? -33.133 -3.569 40.432 1.00 93.88 382 GLU A N 1
ATOM 3099 C CA . GLU A 1 382 ? -32.744 -4.588 41.404 1.00 93.88 382 GLU A CA 1
ATOM 3100 C C . GLU A 1 382 ? -31.821 -5.626 40.767 1.00 93.88 382 GLU A C 1
ATOM 3102 O O . GLU A 1 382 ? -32.047 -6.033 39.629 1.00 93.88 382 GLU A O 1
ATOM 3107 N N . TYR A 1 383 ? -30.824 -6.087 41.521 1.00 90.44 383 TYR A N 1
ATOM 3108 C CA . TYR A 1 383 ? -29.904 -7.150 41.116 1.00 90.44 383 TYR A CA 1
ATOM 3109 C C . TYR A 1 383 ? -29.664 -8.147 42.271 1.00 90.44 383 TYR A C 1
ATOM 3111 O O . TYR A 1 383 ? -29.912 -7.813 43.434 1.00 90.44 383 TYR A O 1
ATOM 3119 N N . PRO A 1 384 ? -29.250 -9.399 42.003 1.00 88.00 384 PRO A N 1
ATOM 3120 C CA . PRO A 1 384 ? -28.898 -10.353 43.060 1.00 88.00 384 PRO A CA 1
ATOM 3121 C C . PRO A 1 384 ? -27.550 -10.000 43.726 1.00 88.00 384 PRO A C 1
ATOM 3123 O O . PRO A 1 384 ? -26.620 -9.649 43.014 1.00 88.00 384 PRO A O 1
ATOM 3126 N N . PRO A 1 385 ? -27.374 -10.133 45.056 1.00 84.81 385 PRO A N 1
ATOM 3127 C CA . PRO A 1 385 ? -26.121 -9.776 45.745 1.00 84.81 385 PRO A CA 1
ATOM 3128 C C . PRO A 1 385 ? -24.950 -10.759 45.509 1.00 84.81 385 PRO A C 1
ATOM 3130 O O . PRO A 1 385 ? -24.019 -10.797 46.306 1.00 84.81 385 PRO A O 1
ATOM 3133 N N . TYR A 1 386 ? -25.002 -11.567 44.449 1.00 80.56 386 TYR A N 1
ATOM 3134 C CA . TYR A 1 386 ? -23.998 -12.562 44.067 1.00 80.56 386 TYR A CA 1
ATOM 3135 C C . TYR A 1 386 ? -23.898 -12.629 42.533 1.00 80.56 386 TYR A C 1
ATOM 3137 O O . TYR A 1 386 ? -24.836 -12.231 41.834 1.00 80.56 386 TYR A O 1
ATOM 3145 N N . LEU A 1 387 ? -22.779 -13.136 42.007 1.00 80.25 387 LEU A N 1
ATOM 3146 C CA . LEU A 1 387 ? -22.631 -13.440 40.580 1.00 80.25 387 LEU A CA 1
ATOM 3147 C C . LEU A 1 387 ? -22.936 -14.908 40.312 1.00 80.25 387 LEU A C 1
ATOM 3149 O O . LEU A 1 387 ? -22.472 -15.794 41.023 1.00 80.25 387 LEU A O 1
ATOM 3153 N N . GLU A 1 388 ? -23.689 -15.154 39.246 1.00 80.88 388 GLU A N 1
ATOM 3154 C CA . GLU A 1 388 ? -23.852 -16.494 38.698 1.00 80.88 388 GLU A CA 1
ATOM 3155 C C . GLU A 1 388 ? -22.668 -16.792 37.770 1.00 80.88 388 GLU A C 1
ATOM 3157 O O . GLU A 1 388 ? -22.559 -16.220 36.683 1.00 80.88 388 GLU A O 1
ATOM 3162 N N . GLU A 1 389 ? -21.763 -17.653 38.235 1.00 87.38 389 GLU A N 1
ATOM 3163 C CA . GLU A 1 389 ? -20.633 -18.165 37.459 1.00 87.38 389 GLU A CA 1
ATOM 3164 C C . GLU A 1 389 ? -21.032 -19.416 36.674 1.00 87.38 389 GLU A C 1
ATOM 3166 O O . GLU A 1 389 ? -21.855 -20.228 37.104 1.00 87.38 389 GLU A O 1
ATOM 3171 N N . THR A 1 390 ? -20.431 -19.571 35.502 1.00 92.00 390 THR A N 1
ATOM 3172 C CA . THR A 1 390 ? -20.711 -20.652 34.565 1.00 92.00 390 THR A CA 1
ATOM 3173 C C . THR A 1 390 ? -19.481 -20.970 33.717 1.00 92.00 390 THR A C 1
ATOM 3175 O O . THR A 1 390 ? -18.442 -20.329 33.850 1.00 92.00 390 THR A O 1
ATOM 3178 N N . SER A 1 391 ? -19.580 -21.959 32.827 1.00 94.75 391 SER A N 1
ATOM 3179 C CA . SER A 1 391 ? -18.454 -22.387 31.994 1.00 94.75 391 SER A CA 1
ATOM 3180 C C . SER A 1 391 ? -18.504 -21.810 30.579 1.00 94.75 391 SER A C 1
ATOM 3182 O O . SER A 1 391 ? -19.542 -21.886 29.918 1.00 94.75 391 SER A O 1
ATOM 3184 N N . LEU A 1 392 ? -17.362 -21.354 30.067 1.00 95.88 392 LEU A N 1
ATOM 3185 C CA . LEU A 1 392 ? -17.141 -21.010 28.663 1.00 95.88 392 LEU A CA 1
ATOM 3186 C C . LEU A 1 392 ? -16.070 -21.928 28.065 1.00 95.88 392 LEU A C 1
ATOM 3188 O O . LEU A 1 392 ? -14.949 -22.007 28.564 1.00 95.88 392 LEU A O 1
ATOM 3192 N N . ILE A 1 393 ? -16.417 -22.606 26.973 1.00 96.81 393 ILE A N 1
ATOM 3193 C CA . ILE A 1 393 ? -15.507 -23.433 26.178 1.00 96.81 393 ILE A CA 1
ATOM 3194 C C . ILE A 1 393 ? -15.401 -22.812 24.786 1.00 96.81 393 ILE A C 1
ATOM 3196 O O . ILE A 1 393 ? -16.412 -22.642 24.108 1.00 96.81 393 ILE A O 1
ATOM 3200 N N . ILE A 1 394 ? -14.188 -22.495 24.345 1.00 96.00 394 ILE A N 1
ATOM 3201 C CA . ILE A 1 394 ? -13.917 -21.957 23.010 1.00 96.00 394 ILE A CA 1
ATOM 3202 C C . ILE A 1 394 ? -13.020 -22.949 22.277 1.00 96.00 394 ILE A C 1
ATOM 3204 O O . ILE A 1 394 ? -11.885 -23.180 22.688 1.00 96.00 394 ILE A O 1
ATOM 3208 N N . ASN A 1 395 ? -13.527 -23.528 21.196 1.00 95.19 395 ASN A N 1
ATOM 3209 C CA . ASN A 1 395 ? -12.760 -24.341 20.264 1.00 95.19 395 ASN A CA 1
ATOM 3210 C C . ASN A 1 395 ? -12.363 -23.464 19.075 1.00 95.19 395 ASN A C 1
ATOM 3212 O O . ASN A 1 395 ? -13.215 -22.834 18.452 1.00 95.19 395 ASN A O 1
ATOM 3216 N N . LEU A 1 396 ? -11.072 -23.428 18.772 1.00 93.06 396 LEU A N 1
ATOM 3217 C CA . LEU A 1 396 ? -10.456 -22.631 17.725 1.00 93.06 396 LEU A CA 1
ATOM 3218 C C . LEU A 1 396 ? -9.927 -23.547 16.622 1.00 93.06 396 LEU A C 1
ATOM 3220 O O . LEU A 1 396 ? -9.253 -24.544 16.897 1.00 93.06 396 LEU A O 1
ATOM 3224 N N . THR A 1 397 ? -10.193 -23.175 15.374 1.00 90.44 397 THR A N 1
ATOM 3225 C CA . THR A 1 397 ? -9.624 -23.813 14.177 1.00 90.44 397 THR A CA 1
ATOM 3226 C C . THR A 1 397 ? -9.093 -22.771 13.199 1.00 90.44 397 THR A C 1
ATOM 3228 O O . THR A 1 397 ? -9.610 -21.658 13.156 1.00 90.44 397 THR A O 1
ATOM 3231 N N . ASP A 1 398 ? -8.111 -23.130 12.378 1.00 84.69 398 ASP A N 1
ATOM 3232 C CA . ASP A 1 398 ? -7.687 -22.322 11.230 1.00 84.69 398 ASP A CA 1
ATOM 3233 C C . ASP A 1 398 ? -8.704 -22.387 10.063 1.00 84.69 398 ASP A C 1
ATOM 3235 O O . ASP A 1 398 ? -9.729 -23.084 10.111 1.00 84.69 398 ASP A O 1
ATOM 3239 N N . GLU A 1 399 ? -8.416 -21.671 8.974 1.00 83.44 399 GLU A N 1
ATOM 3240 C CA . GLU A 1 399 ? -9.204 -21.688 7.729 1.00 83.44 399 GLU A CA 1
ATOM 3241 C C . GLU A 1 399 ? -9.273 -23.075 7.053 1.00 83.44 399 GLU A C 1
ATOM 3243 O O . GLU A 1 399 ? -10.209 -23.362 6.305 1.00 83.44 399 GLU A O 1
ATOM 3248 N N . GLY A 1 400 ? -8.319 -23.964 7.345 1.00 78.75 400 GLY A N 1
ATOM 3249 C CA . GLY A 1 400 ? -8.283 -25.353 6.881 1.00 78.75 400 GLY A CA 1
ATOM 3250 C C . GLY A 1 400 ? -9.020 -26.350 7.787 1.00 78.75 400 GLY A C 1
ATOM 3251 O O . GLY A 1 400 ? -9.133 -27.524 7.426 1.00 78.75 400 GLY A O 1
ATOM 3252 N N . GLY A 1 401 ? -9.532 -25.907 8.940 1.00 82.50 401 GLY A N 1
ATOM 3253 C CA . GLY A 1 401 ? -10.179 -26.746 9.950 1.00 82.50 401 GLY A CA 1
ATOM 3254 C C . GLY A 1 401 ? -9.210 -27.493 10.876 1.00 82.50 401 GLY A C 1
ATOM 3255 O O . GLY A 1 401 ? -9.637 -28.406 11.586 1.00 82.50 401 GLY A O 1
ATOM 3256 N N . ASN A 1 402 ? -7.923 -27.147 10.873 1.00 82.81 402 ASN A N 1
ATOM 3257 C CA . ASN A 1 402 ? -6.931 -27.707 11.787 1.00 82.81 402 ASN A CA 1
ATOM 3258 C C . ASN A 1 402 ? -6.899 -26.913 13.094 1.00 82.81 402 ASN A C 1
ATOM 3260 O O . ASN A 1 402 ? -7.199 -25.721 13.124 1.00 82.81 402 ASN A O 1
ATOM 3264 N N . SER A 1 403 ? -6.503 -27.565 14.187 1.00 82.31 403 SER A N 1
ATOM 3265 C CA . SER A 1 403 ? -6.239 -26.856 15.438 1.00 82.31 403 SER A CA 1
ATOM 3266 C C . SER A 1 403 ? -5.022 -25.939 15.265 1.00 82.31 403 SER A C 1
ATOM 3268 O O . SER A 1 403 ? -3.980 -26.423 14.810 1.00 82.31 403 SER A O 1
ATOM 3270 N N . PRO A 1 404 ? -5.119 -24.656 15.652 1.00 78.38 404 PRO A N 1
ATOM 3271 C CA . PRO A 1 404 ? -3.983 -23.751 15.608 1.00 78.38 404 PRO A CA 1
ATOM 3272 C C . PRO A 1 404 ? -2.890 -24.222 16.588 1.00 78.38 404 PRO A C 1
ATOM 3274 O O . PRO A 1 404 ? -3.215 -24.826 17.621 1.00 78.38 404 PRO A O 1
ATOM 3277 N N . PRO A 1 405 ? -1.600 -23.969 16.308 1.00 72.31 405 PRO A N 1
ATOM 3278 C CA . PRO A 1 405 ? -0.515 -24.292 17.229 1.00 72.31 405 PRO A CA 1
ATOM 3279 C C . PRO A 1 405 ? -0.662 -23.539 18.562 1.00 72.31 405 PRO A C 1
ATOM 3281 O O . PRO A 1 405 ? -1.077 -22.383 18.603 1.00 72.31 405 PRO A O 1
ATOM 3284 N N . ASN A 1 406 ? -0.309 -24.195 19.673 1.00 66.19 406 ASN A N 1
ATOM 3285 C CA . ASN A 1 406 ? -0.608 -23.704 21.030 1.00 66.19 406 ASN A CA 1
ATOM 3286 C C . ASN A 1 406 ? 0.078 -22.375 21.404 1.00 66.19 406 ASN A C 1
ATOM 3288 O O . ASN A 1 406 ? -0.401 -21.681 22.300 1.00 66.19 406 ASN A O 1
ATOM 3292 N N . ASP A 1 407 ? 1.205 -22.036 20.775 1.00 69.88 407 ASP A N 1
ATOM 3293 C CA . ASP A 1 407 ? 1.963 -20.818 21.090 1.00 69.88 407 ASP A CA 1
ATOM 3294 C C . ASP A 1 407 ? 1.675 -19.647 20.132 1.00 69.88 407 ASP A C 1
ATOM 3296 O O . ASP A 1 407 ? 2.097 -18.525 20.414 1.00 69.88 407 ASP A O 1
ATOM 3300 N N . ASP A 1 408 ? 0.872 -19.875 19.087 1.00 75.38 408 ASP A N 1
ATOM 3301 C CA . ASP A 1 408 ? 0.609 -18.895 18.025 1.00 75.38 408 ASP A CA 1
ATOM 3302 C C . ASP A 1 408 ? -0.559 -17.949 18.328 1.00 75.38 408 ASP A C 1
ATOM 3304 O O . ASP A 1 408 ? -0.686 -16.917 17.677 1.00 75.38 408 ASP A O 1
ATOM 3308 N N . LEU A 1 409 ? -1.422 -18.270 19.297 1.00 85.50 409 LEU A N 1
ATOM 3309 C CA . LEU A 1 409 ? -2.636 -17.499 19.590 1.00 85.50 409 LEU A CA 1
ATOM 3310 C C . LEU A 1 409 ? -2.816 -17.269 21.083 1.00 85.50 409 LEU A C 1
ATOM 3312 O O . LEU A 1 409 ? -2.645 -18.194 21.878 1.00 85.50 409 LEU A O 1
ATOM 3316 N N . TRP A 1 410 ? -3.263 -16.071 21.457 1.00 87.38 410 TRP A N 1
ATOM 3317 C CA . TRP A 1 410 ? -3.740 -15.761 22.809 1.00 87.38 410 TRP A CA 1
ATOM 3318 C C . TRP A 1 410 ? -5.165 -15.228 22.727 1.00 87.38 410 TRP A C 1
ATOM 3320 O O . TRP A 1 410 ? -5.465 -14.472 21.815 1.00 87.38 410 TRP A O 1
ATOM 3330 N N . ALA A 1 411 ? -6.031 -15.576 23.678 1.00 89.94 411 ALA A N 1
ATOM 3331 C CA . ALA A 1 411 ? -7.356 -14.974 23.790 1.00 89.94 411 ALA A CA 1
ATOM 3332 C C . ALA A 1 411 ? -7.437 -13.985 24.956 1.00 89.94 411 ALA A C 1
ATOM 3334 O O . ALA A 1 411 ? -6.874 -14.201 26.034 1.00 89.94 411 ALA A O 1
ATOM 3335 N N . PHE A 1 412 ? -8.185 -12.916 24.724 1.00 90.94 412 PHE A N 1
ATOM 3336 C CA . PHE A 1 412 ? -8.492 -11.852 25.663 1.00 90.94 412 PHE A CA 1
ATOM 3337 C C . PHE A 1 412 ? -10.007 -11.688 25.709 1.00 90.94 412 PHE A C 1
ATOM 3339 O O . PHE A 1 412 ? -10.673 -11.708 24.672 1.00 90.94 412 PHE A O 1
ATOM 3346 N N . ILE A 1 413 ? -10.558 -11.555 26.912 1.00 91.75 413 ILE A N 1
ATOM 3347 C CA . ILE A 1 413 ? -12.000 -11.399 27.109 1.00 91.75 413 ILE A CA 1
ATOM 3348 C C . ILE A 1 413 ? -12.244 -10.105 27.868 1.00 91.75 413 ILE A C 1
ATOM 3350 O O . ILE A 1 413 ? -11.775 -9.942 28.999 1.00 91.75 413 ILE A O 1
ATOM 3354 N N . TYR A 1 414 ? -13.009 -9.215 27.246 1.00 90.88 414 TYR A N 1
ATOM 3355 C CA . TYR A 1 414 ? -13.390 -7.922 27.794 1.00 90.88 414 TYR A CA 1
ATOM 3356 C C . TYR A 1 414 ? -14.864 -7.910 28.161 1.00 90.88 414 TYR A C 1
ATOM 3358 O O . TYR A 1 414 ? -15.699 -8.439 27.432 1.00 90.88 414 TYR A O 1
ATOM 3366 N N . TYR A 1 415 ? -15.191 -7.271 29.274 1.00 90.12 415 TYR A N 1
ATOM 3367 C CA . TYR A 1 415 ? -16.563 -6.948 29.626 1.00 90.12 415 TYR A CA 1
ATOM 3368 C C . TYR A 1 415 ? -16.930 -5.572 29.067 1.00 90.12 415 TYR A C 1
ATOM 3370 O O . TYR A 1 415 ? -16.165 -4.622 29.236 1.00 90.12 415 TYR A O 1
ATOM 3378 N N . GLU A 1 416 ? -18.100 -5.443 28.438 1.00 88.12 416 GLU A N 1
ATOM 3379 C CA . GLU A 1 416 ? -18.554 -4.194 27.811 1.00 88.12 416 GLU A CA 1
ATOM 3380 C C . GLU A 1 416 ? -19.548 -3.412 28.700 1.00 88.12 416 GLU A C 1
ATOM 3382 O O . GLU A 1 416 ? -20.518 -3.959 29.230 1.00 88.12 416 GLU A O 1
ATOM 3387 N N . MET A 1 417 ? -19.343 -2.097 28.810 1.00 90.31 417 MET A N 1
ATOM 3388 C CA . MET A 1 417 ? -20.275 -1.111 29.367 1.00 90.31 417 MET A CA 1
ATOM 3389 C C . MET A 1 417 ? -20.443 0.042 28.370 1.00 90.31 417 MET A C 1
ATOM 3391 O O . MET A 1 417 ? -19.620 0.960 28.298 1.00 90.31 417 MET A O 1
ATOM 3395 N N . GLY A 1 418 ? -21.550 0.033 27.627 1.00 87.94 418 GLY A N 1
ATOM 3396 C CA . GLY A 1 418 ? -21.763 1.011 26.559 1.00 87.94 418 GLY A CA 1
ATOM 3397 C C . GLY A 1 418 ? -20.667 0.891 25.501 1.00 87.94 418 GLY A C 1
ATOM 3398 O O . GLY A 1 418 ? -20.465 -0.189 24.960 1.00 87.94 418 GLY A O 1
ATOM 3399 N N . ASP A 1 419 ? -19.948 1.986 25.247 1.00 88.00 419 ASP A N 1
ATOM 3400 C CA . ASP A 1 419 ? -18.816 2.004 24.311 1.00 88.00 419 ASP A CA 1
ATOM 3401 C C . ASP A 1 419 ? -17.454 1.784 25.008 1.00 88.00 419 ASP A C 1
ATOM 3403 O O . ASP A 1 419 ? -16.414 1.936 24.364 1.00 88.00 419 ASP A O 1
ATOM 3407 N N . ARG A 1 420 ? -17.437 1.472 26.316 1.00 89.06 420 ARG A N 1
ATOM 3408 C CA . ARG A 1 420 ? -16.223 1.133 27.079 1.00 89.06 420 ARG A CA 1
ATOM 3409 C C . ARG A 1 420 ? -16.126 -0.364 27.332 1.00 89.06 420 ARG A C 1
ATOM 3411 O O . ARG A 1 420 ? -17.130 -1.052 27.470 1.00 89.06 420 ARG A O 1
ATOM 3418 N N . SER A 1 421 ? -14.896 -0.837 27.450 1.00 88.50 421 SER A N 1
ATOM 3419 C CA . SER A 1 421 ? -14.539 -2.223 27.727 1.00 88.50 421 SER A CA 1
ATOM 3420 C C . SER A 1 421 ? -13.488 -2.299 28.834 1.00 88.50 421 SER A C 1
ATOM 3422 O O . SER A 1 421 ? -12.605 -1.441 28.901 1.00 88.50 421 SER A O 1
ATOM 3424 N N . GLU A 1 422 ? -13.562 -3.324 29.683 1.00 86.81 422 GLU A N 1
ATOM 3425 C CA . GLU A 1 422 ? -12.526 -3.661 30.668 1.00 86.81 422 GLU A CA 1
ATOM 3426 C C . GLU A 1 422 ? -12.096 -5.120 30.516 1.00 86.81 422 GLU A C 1
ATOM 3428 O O . GLU A 1 422 ? -12.926 -6.011 30.354 1.00 86.81 422 GLU A O 1
ATOM 3433 N N . GLU A 1 423 ? -10.788 -5.364 30.546 1.00 87.81 423 GLU A N 1
ATOM 3434 C CA . GLU A 1 423 ? -10.225 -6.707 30.435 1.00 87.81 423 GLU A CA 1
ATOM 3435 C C . GLU A 1 423 ? -10.534 -7.533 31.688 1.00 87.81 423 GLU A C 1
ATOM 3437 O O . GLU A 1 423 ? -10.206 -7.133 32.806 1.00 87.81 423 GLU A O 1
ATOM 3442 N N . VAL A 1 424 ? -11.127 -8.713 31.501 1.00 86.81 424 VAL A N 1
ATOM 3443 C CA . VAL A 1 424 ? -11.449 -9.639 32.598 1.00 86.81 424 VAL A CA 1
ATOM 3444 C C . VAL A 1 424 ? -10.548 -10.867 32.567 1.00 86.81 424 VAL A C 1
ATOM 3446 O O . VAL A 1 424 ? -10.073 -11.297 33.619 1.00 86.81 424 VAL A O 1
ATOM 3449 N N . TYR A 1 425 ? -10.255 -11.404 31.382 1.00 88.81 425 TYR A N 1
ATOM 3450 C CA . TYR A 1 425 ? -9.323 -12.519 31.220 1.00 88.81 425 TYR A CA 1
ATOM 3451 C C . TYR A 1 425 ? -8.203 -12.146 30.255 1.00 88.81 425 TYR A C 1
ATOM 3453 O O . TYR A 1 425 ? -8.456 -11.694 29.139 1.00 88.81 425 TYR A O 1
ATOM 3461 N N . TYR A 1 426 ? -6.970 -12.369 30.708 1.00 87.25 426 TYR A N 1
ATOM 3462 C CA . TYR A 1 426 ? -5.745 -11.958 30.034 1.00 87.25 426 TYR A CA 1
ATOM 3463 C C . TYR A 1 426 ? -4.971 -13.173 29.522 1.00 87.25 426 TYR A C 1
ATOM 3465 O O . TYR A 1 426 ? -4.702 -14.103 30.287 1.00 87.25 426 TYR A O 1
ATOM 3473 N N . GLN A 1 427 ? -4.556 -13.119 28.254 1.00 86.50 427 GLN A N 1
ATOM 3474 C CA . GLN A 1 427 ? -3.583 -14.030 27.645 1.00 86.50 427 GLN A CA 1
ATOM 3475 C C . GLN A 1 427 ? -3.905 -15.523 27.850 1.00 86.50 427 GLN A C 1
ATOM 3477 O O . GLN A 1 427 ? -3.052 -16.325 28.241 1.00 86.50 427 GLN A O 1
ATOM 3482 N N . LEU A 1 428 ? -5.155 -15.903 27.585 1.00 89.50 428 LEU A N 1
ATOM 3483 C CA . LEU A 1 428 ? -5.592 -17.292 27.647 1.00 89.50 428 LEU A CA 1
ATOM 3484 C C . LEU A 1 428 ? -4.981 -18.065 26.476 1.00 89.50 428 LEU A C 1
ATOM 3486 O O . LEU A 1 428 ? -5.250 -17.760 25.314 1.00 89.50 428 LEU A O 1
ATOM 3490 N N . LYS A 1 429 ? -4.146 -19.059 26.775 1.00 88.25 429 LYS A N 1
ATOM 3491 C CA . LYS A 1 429 ? -3.532 -19.912 25.753 1.00 88.25 429 LYS A CA 1
ATOM 3492 C C . LYS A 1 429 ? -4.450 -21.091 25.414 1.00 88.25 429 LYS A C 1
ATOM 3494 O O . LYS A 1 429 ? -4.890 -21.770 26.344 1.00 88.25 429 LYS A O 1
ATOM 3499 N N . PRO A 1 430 ? -4.715 -21.373 24.128 1.00 87.94 430 PRO A N 1
ATOM 3500 C CA . PRO A 1 430 ? -5.422 -22.582 23.739 1.00 87.94 430 PRO A CA 1
ATOM 3501 C C . PRO A 1 430 ? -4.544 -23.823 23.945 1.00 87.94 430 PRO A C 1
ATOM 3503 O O . PRO A 1 430 ? -3.385 -23.866 23.535 1.00 87.94 430 PRO A O 1
ATOM 3506 N N . GLU A 1 431 ? -5.114 -24.870 24.537 1.00 88.31 431 GLU A N 1
ATOM 3507 C CA . GLU A 1 431 ? -4.514 -26.201 24.604 1.00 88.31 431 GLU A CA 1
ATOM 3508 C C . GLU A 1 431 ? -5.143 -27.092 23.525 1.00 88.31 431 GLU A C 1
ATOM 3510 O O . GLU A 1 431 ? -6.307 -27.475 23.614 1.00 88.31 431 GLU A O 1
ATOM 3515 N N . ASN A 1 432 ? -4.375 -27.426 22.484 1.00 84.50 432 ASN A N 1
ATOM 3516 C CA . ASN A 1 432 ? -4.841 -28.154 21.294 1.00 84.50 432 ASN A CA 1
ATOM 3517 C C . ASN A 1 432 ? -6.053 -27.478 20.625 1.00 84.50 432 ASN A C 1
ATOM 3519 O O . ASN A 1 432 ? -7.024 -28.139 20.255 1.00 84.50 432 ASN A O 1
ATOM 3523 N N . GLY A 1 433 ? -6.002 -26.150 20.508 1.00 87.50 433 GLY A N 1
ATOM 3524 C CA . GLY A 1 433 ? -7.089 -25.344 19.955 1.00 87.50 433 GLY A CA 1
ATOM 3525 C C . GLY A 1 433 ? -8.277 -25.137 20.899 1.00 87.50 433 GLY A C 1
ATOM 3526 O O . GLY A 1 433 ? -9.278 -24.600 20.455 1.00 87.50 433 GLY A O 1
ATOM 3527 N N . GLN A 1 434 ? -8.215 -25.530 22.175 1.00 93.44 434 GLN A N 1
ATOM 3528 C CA . GLN A 1 434 ? -9.324 -25.340 23.115 1.00 93.44 434 GLN A CA 1
ATOM 3529 C C . GLN A 1 434 ? -8.952 -24.420 24.282 1.00 93.44 434 GLN A C 1
ATOM 3531 O O . GLN A 1 434 ? -7.898 -24.572 24.894 1.00 93.44 434 GLN A O 1
ATOM 3536 N N . ILE A 1 435 ? -9.849 -23.498 24.627 1.00 93.69 435 ILE A N 1
ATOM 3537 C CA . ILE A 1 435 ? -9.788 -22.656 25.827 1.00 93.69 435 ILE A CA 1
ATOM 3538 C C . ILE A 1 435 ? -10.983 -23.009 26.708 1.00 93.69 435 ILE A C 1
ATOM 3540 O O . ILE A 1 435 ? -12.115 -23.062 26.227 1.00 93.69 435 ILE A O 1
ATOM 3544 N N . VAL A 1 436 ? -10.735 -23.250 27.996 1.00 95.00 436 VAL A N 1
ATOM 3545 C CA . VAL A 1 436 ? -11.769 -23.581 28.984 1.00 95.00 436 VAL A CA 1
ATOM 3546 C C . VAL A 1 436 ? -11.679 -22.606 30.150 1.00 95.00 436 VAL A C 1
ATOM 3548 O O . VAL A 1 436 ? -10.619 -22.458 30.754 1.00 95.00 436 VAL A O 1
ATOM 3551 N N . ILE A 1 437 ? -12.801 -21.967 30.467 1.00 94.31 437 ILE A N 1
ATOM 3552 C CA . ILE A 1 437 ? -12.992 -21.126 31.650 1.00 94.31 437 ILE A CA 1
ATOM 3553 C C . ILE A 1 437 ? -14.161 -21.730 32.423 1.00 94.31 437 ILE A C 1
ATOM 3555 O O . ILE A 1 437 ? -15.258 -21.836 31.881 1.00 94.31 437 ILE A O 1
ATOM 3559 N N . GLU A 1 438 ? -13.927 -22.194 33.649 1.00 92.62 438 GLU A N 1
ATOM 3560 C CA . GLU A 1 438 ? -14.948 -22.906 34.439 1.00 92.62 438 GLU A CA 1
ATOM 3561 C C . GLU A 1 438 ? -15.850 -21.960 35.249 1.00 92.62 438 GLU A C 1
ATOM 3563 O O . GLU A 1 438 ? -16.940 -22.360 35.651 1.00 92.62 438 GLU A O 1
ATOM 3568 N N . ASP A 1 439 ? -15.389 -20.729 35.468 1.00 88.44 439 ASP A N 1
ATOM 3569 C CA . ASP A 1 439 ? -15.894 -19.753 36.434 1.00 88.44 439 ASP A CA 1
ATOM 3570 C C . ASP A 1 439 ? -16.013 -18.341 35.824 1.00 88.44 439 ASP A C 1
ATOM 3572 O O . ASP A 1 439 ? -15.512 -17.357 36.365 1.00 88.44 439 ASP A O 1
ATOM 3576 N N . ILE A 1 440 ? -16.660 -18.223 34.659 1.00 89.06 440 ILE A N 1
ATOM 3577 C CA . ILE A 1 440 ? -16.971 -16.922 34.047 1.00 89.06 440 ILE A CA 1
ATOM 3578 C C . ILE A 1 440 ? -18.367 -16.440 34.464 1.00 89.06 440 ILE A C 1
ATOM 3580 O O . ILE A 1 440 ? -19.313 -17.227 34.421 1.00 89.06 440 ILE A O 1
ATOM 3584 N N . PRO A 1 441 ? -18.557 -15.166 34.849 1.00 88.06 441 PRO A N 1
ATOM 3585 C CA . PRO A 1 441 ? -19.894 -14.641 35.100 1.00 88.06 441 PRO A CA 1
ATOM 3586 C C . PRO A 1 441 ? -20.793 -14.687 33.855 1.00 88.06 441 PRO A C 1
ATOM 3588 O O . PRO A 1 441 ? -20.346 -14.468 32.730 1.00 88.06 441 PRO A O 1
ATOM 3591 N N . ALA A 1 442 ? -22.091 -14.932 34.037 1.00 87.19 442 ALA A N 1
ATOM 3592 C CA . ALA A 1 442 ? -23.047 -14.784 32.942 1.00 87.19 442 ALA A CA 1
ATOM 3593 C C . ALA A 1 442 ? -23.125 -13.311 32.492 1.00 87.19 442 ALA A C 1
ATOM 3595 O O . ALA A 1 442 ? -23.283 -12.402 33.311 1.00 87.19 442 ALA A O 1
ATOM 3596 N N . GLY A 1 443 ? -23.037 -13.051 31.186 1.00 87.56 443 GLY A N 1
ATOM 3597 C CA . GLY A 1 443 ? -22.987 -11.680 30.682 1.00 87.56 443 GLY A CA 1
ATOM 3598 C C . GLY A 1 443 ? -22.557 -11.537 29.227 1.00 87.56 443 GLY A C 1
ATOM 3599 O O . GLY A 1 443 ? -22.365 -12.517 28.506 1.00 87.56 443 GLY A O 1
ATOM 3600 N N . LYS A 1 444 ? -22.420 -10.278 28.802 1.00 90.56 444 LYS A N 1
ATOM 3601 C CA . LYS A 1 444 ? -21.950 -9.897 27.465 1.00 90.56 444 LYS A CA 1
ATOM 3602 C C . LYS A 1 444 ? -20.459 -9.594 27.513 1.00 90.56 444 LYS A C 1
ATOM 3604 O O . LYS A 1 444 ? -20.020 -8.817 28.358 1.00 90.56 444 LYS A O 1
ATOM 3609 N N . TYR A 1 445 ? -19.721 -10.170 26.577 1.00 91.12 445 TYR A N 1
ATOM 3610 C CA . TYR A 1 445 ? -18.277 -10.033 26.483 1.00 91.12 445 TYR A CA 1
ATOM 3611 C C . TYR A 1 445 ? -17.841 -9.780 25.045 1.00 91.12 445 TYR A C 1
ATOM 3613 O O . TYR A 1 445 ? -18.469 -10.258 24.100 1.00 91.12 445 TYR A O 1
ATOM 3621 N N . HIS A 1 446 ? -16.714 -9.098 24.889 1.00 91.31 446 HIS A N 1
ATOM 3622 C CA . HIS A 1 446 ? -15.973 -9.017 23.639 1.00 91.31 446 HIS A CA 1
ATOM 3623 C C . HIS A 1 446 ? -14.774 -9.965 23.722 1.00 91.31 446 HIS A C 1
ATOM 3625 O O . HIS A 1 446 ? -13.893 -9.802 24.566 1.00 91.31 446 HIS A O 1
ATOM 3631 N N . LEU A 1 447 ? -14.778 -10.990 22.875 1.00 92.19 447 LEU A N 1
ATOM 3632 C CA . LEU A 1 447 ? -13.692 -11.946 22.707 1.00 92.19 447 LEU A CA 1
ATOM 3633 C C . LEU A 1 447 ? -12.763 -11.460 21.593 1.00 92.19 447 LEU A C 1
ATOM 3635 O O . LEU A 1 447 ? -13.211 -11.272 20.464 1.00 92.19 447 LEU A O 1
ATOM 3639 N N . LEU A 1 448 ? -11.475 -11.327 21.906 1.00 90.44 448 LEU A N 1
ATOM 3640 C CA . LEU A 1 448 ? -10.407 -11.060 20.944 1.00 90.44 448 LEU A CA 1
ATOM 3641 C C . LEU A 1 448 ? -9.391 -12.203 20.979 1.00 90.44 448 LEU A C 1
ATOM 3643 O O . LEU A 1 448 ? -8.938 -12.588 22.056 1.00 90.44 448 LEU A O 1
ATOM 3647 N N . VAL A 1 449 ? -8.992 -12.722 19.820 1.00 89.19 449 VAL A N 1
ATOM 3648 C CA . VAL A 1 449 ? -7.936 -13.744 19.703 1.00 89.19 449 VAL A CA 1
ATOM 3649 C C . VAL A 1 449 ? -6.880 -13.325 18.671 1.00 89.19 449 VAL A C 1
ATOM 3651 O O . VAL A 1 449 ? -7.004 -13.688 17.499 1.00 89.19 449 VAL A O 1
ATOM 3654 N N . PRO A 1 450 ? -5.894 -12.489 19.054 1.00 84.69 450 PRO A N 1
ATOM 3655 C CA . PRO A 1 450 ? -4.804 -12.087 18.166 1.00 84.69 450 PRO A CA 1
ATOM 3656 C C . PRO A 1 450 ? -3.658 -13.115 18.147 1.00 84.69 450 PRO A C 1
ATOM 3658 O O . PRO A 1 450 ? -3.634 -14.082 18.918 1.00 84.69 450 PRO A O 1
ATOM 3661 N N . CYS A 1 451 ? -2.667 -12.855 17.291 1.00 79.31 451 CYS A N 1
ATOM 3662 C CA . CYS A 1 451 ? -1.408 -13.600 17.229 1.00 79.31 451 CYS A CA 1
ATOM 3663 C C . CYS A 1 451 ? -0.595 -13.508 18.545 1.00 79.31 451 CYS A C 1
ATOM 3665 O O . CYS A 1 451 ? -0.615 -12.502 19.259 1.00 79.31 451 CYS A O 1
ATOM 3667 N N . GLY A 1 452 ? 0.132 -14.567 18.896 1.00 68.12 452 GLY A N 1
ATOM 3668 C CA . GLY A 1 452 ? 1.058 -14.610 20.026 1.00 68.12 452 GLY A CA 1
ATOM 3669 C C . GLY A 1 452 ? 2.438 -14.048 19.662 1.00 68.12 452 GLY A C 1
ATOM 3670 O O . GLY A 1 452 ? 2.971 -14.316 18.598 1.00 68.12 452 GLY A O 1
ATOM 3671 N N . GLY A 1 453 ? 3.075 -13.293 20.565 1.00 60.03 453 GLY A N 1
ATOM 3672 C CA . GLY A 1 453 ? 4.517 -12.994 20.455 1.00 60.03 453 GLY A CA 1
ATOM 3673 C C . GLY A 1 453 ? 4.963 -11.774 19.623 1.00 60.03 453 GLY A C 1
ATOM 3674 O O . GLY A 1 453 ? 6.074 -11.310 19.869 1.00 60.03 453 GLY A O 1
ATOM 3675 N N . GLY A 1 454 ? 4.125 -11.169 18.771 1.00 57.66 454 GLY A N 1
ATOM 3676 C CA . GLY A 1 454 ? 4.425 -9.903 18.070 1.00 57.66 454 GLY A CA 1
ATOM 3677 C C . GLY A 1 454 ? 3.271 -9.430 17.172 1.00 57.66 454 GLY A C 1
ATOM 3678 O O . GLY A 1 454 ? 2.708 -10.243 16.452 1.00 57.66 454 GLY A O 1
ATOM 3679 N N . HIS A 1 455 ? 2.903 -8.142 17.238 1.00 63.69 455 HIS A N 1
ATOM 3680 C CA . HIS A 1 455 ? 1.678 -7.602 16.596 1.00 63.69 455 HIS A CA 1
ATOM 3681 C C . HIS A 1 455 ? 1.922 -6.569 15.509 1.00 63.69 455 HIS A C 1
ATOM 3683 O O . HIS A 1 455 ? 1.041 -6.329 14.678 1.00 63.69 455 HIS A O 1
ATOM 3689 N N . ASP A 1 456 ? 3.103 -5.954 15.526 1.00 75.50 456 ASP A N 1
ATOM 3690 C CA . ASP A 1 456 ? 3.461 -4.921 14.567 1.00 75.50 456 ASP A CA 1
ATOM 3691 C C . ASP A 1 456 ? 3.408 -5.507 13.159 1.00 75.50 456 ASP A C 1
ATOM 3693 O O . ASP A 1 456 ? 3.935 -6.591 12.896 1.00 75.50 456 ASP A O 1
ATOM 3697 N N . TYR A 1 457 ? 2.785 -4.781 12.237 1.00 83.12 457 TYR A N 1
ATOM 3698 C CA . TYR A 1 457 ? 2.703 -5.213 10.853 1.00 83.12 457 TYR A CA 1
ATOM 3699 C C . TYR A 1 457 ? 4.098 -5.298 10.216 1.00 83.12 457 TYR A C 1
ATOM 3701 O O . TYR A 1 457 ? 4.830 -4.311 10.135 1.00 83.12 457 TYR A O 1
ATOM 3709 N N . ARG A 1 458 ? 4.467 -6.479 9.715 1.00 85.31 458 ARG A N 1
ATOM 3710 C CA . ARG A 1 458 ? 5.666 -6.674 8.891 1.00 85.31 458 ARG A CA 1
ATOM 3711 C C . ARG A 1 458 ? 5.408 -7.705 7.807 1.00 85.31 458 ARG A C 1
ATOM 3713 O O . ARG A 1 458 ? 4.503 -8.533 7.923 1.00 85.31 458 ARG A O 1
ATOM 3720 N N . TYR A 1 459 ? 6.238 -7.693 6.770 1.00 87.12 459 TYR A N 1
ATOM 3721 C CA . TYR A 1 459 ? 6.123 -8.668 5.689 1.00 87.12 459 TYR A CA 1
ATOM 3722 C C . TYR A 1 459 ? 6.373 -10.096 6.167 1.00 87.12 459 TYR A C 1
ATOM 3724 O O . TYR A 1 459 ? 5.723 -11.018 5.692 1.00 87.12 459 TYR A O 1
ATOM 3732 N N . GLU A 1 460 ? 7.263 -10.284 7.132 1.00 85.50 460 GLU A N 1
ATOM 3733 C CA . GLU A 1 460 ? 7.609 -11.584 7.701 1.00 85.50 460 GLU A CA 1
ATOM 3734 C C . GLU A 1 460 ? 6.611 -12.122 8.738 1.00 85.50 460 GLU A C 1
ATOM 3736 O O . GLU A 1 460 ? 6.741 -13.272 9.149 1.00 85.50 460 GLU A O 1
ATOM 3741 N N . TYR A 1 461 ? 5.643 -11.326 9.208 1.00 84.00 461 TYR A N 1
ATOM 3742 C CA . TYR A 1 461 ? 4.687 -11.776 10.223 1.00 84.00 461 TYR A CA 1
ATOM 3743 C C . TYR A 1 461 ? 3.385 -12.241 9.578 1.00 84.00 461 TYR A C 1
ATOM 3745 O O . TYR A 1 461 ? 2.735 -11.506 8.831 1.00 84.00 461 TYR A O 1
ATOM 3753 N N . LEU A 1 462 ? 2.973 -13.465 9.899 1.00 82.69 462 LEU A N 1
ATOM 3754 C CA . LEU A 1 462 ? 1.602 -13.910 9.684 1.00 82.69 462 LEU A CA 1
ATOM 3755 C C . LEU A 1 462 ? 0.777 -13.446 10.879 1.00 82.69 462 LEU A C 1
ATOM 3757 O O . LEU A 1 462 ? 1.065 -13.811 12.019 1.00 82.69 462 LEU A O 1
ATOM 3761 N N . ARG A 1 463 ? -0.220 -12.609 10.612 1.00 82.56 463 ARG A N 1
ATOM 3762 C CA . ARG A 1 463 ? -1.150 -12.139 11.632 1.00 82.56 463 ARG A CA 1
ATOM 3763 C C . ARG A 1 463 ? -2.473 -12.860 11.474 1.00 82.56 463 ARG A C 1
ATOM 3765 O O . ARG A 1 463 ? -2.847 -13.274 10.375 1.00 82.56 463 ARG A O 1
ATOM 3772 N N . TYR A 1 464 ? -3.157 -13.035 12.590 1.00 83.50 464 TYR A N 1
ATOM 3773 C CA . TYR A 1 464 ? -4.396 -13.787 12.667 1.00 83.50 464 TYR A CA 1
ATOM 3774 C C . TYR A 1 464 ? -5.357 -13.043 13.570 1.00 83.50 464 TYR A C 1
ATOM 3776 O O . TYR A 1 464 ? -4.944 -12.465 14.580 1.00 83.50 464 TYR A O 1
ATOM 3784 N N . ARG A 1 465 ? -6.641 -13.105 13.230 1.00 84.44 465 ARG A N 1
ATOM 3785 C CA . ARG A 1 465 ? -7.671 -12.428 14.002 1.00 84.44 465 ARG A CA 1
ATOM 3786 C C . ARG A 1 465 ? -8.924 -13.271 14.171 1.00 84.44 465 ARG A C 1
ATOM 3788 O O . ARG A 1 465 ? -9.368 -13.986 13.275 1.00 84.44 465 ARG A O 1
ATOM 3795 N N . LEU A 1 466 ? -9.534 -13.084 15.329 1.00 89.00 466 LEU A N 1
ATOM 3796 C CA . LEU A 1 466 ? -10.914 -13.424 15.630 1.00 89.00 466 LEU A CA 1
ATOM 3797 C C . LEU A 1 466 ? -11.413 -12.397 16.647 1.00 89.00 466 LEU A C 1
ATOM 3799 O O . LEU A 1 466 ? -10.824 -12.236 17.714 1.00 89.00 466 LEU A O 1
ATOM 3803 N N . SER A 1 467 ? -12.487 -11.702 16.295 1.00 89.12 467 SER A N 1
ATOM 3804 C CA . SER A 1 467 ? -13.144 -10.696 17.127 1.00 89.12 467 SER A CA 1
ATOM 3805 C C . SER A 1 467 ? -14.632 -11.006 17.117 1.00 89.12 467 SER A C 1
ATOM 3807 O O . SER A 1 467 ? -15.239 -11.032 16.046 1.00 89.12 467 SER A O 1
ATOM 3809 N N . ASP A 1 468 ? -15.209 -11.302 18.280 1.00 91.44 468 ASP A N 1
ATOM 3810 C CA . ASP A 1 468 ? -16.629 -11.637 18.381 1.00 91.44 468 ASP A CA 1
ATOM 3811 C C . ASP A 1 468 ? -17.248 -11.127 19.685 1.00 91.44 468 ASP A C 1
ATOM 3813 O O . ASP A 1 468 ? -16.615 -11.115 20.743 1.00 91.44 468 ASP A O 1
ATOM 3817 N N . ARG A 1 469 ? -18.514 -10.711 19.619 1.00 91.38 469 ARG A N 1
ATOM 3818 C CA . ARG A 1 469 ? -19.290 -10.291 20.793 1.00 91.38 469 ARG A CA 1
ATOM 3819 C C . ARG A 1 469 ? -20.166 -11.449 21.242 1.00 91.38 469 ARG A C 1
ATOM 3821 O O . ARG A 1 469 ? -21.151 -11.794 20.591 1.00 91.38 469 ARG A O 1
ATOM 3828 N N . ILE A 1 470 ? -19.817 -12.031 22.383 1.00 94.12 470 ILE A N 1
ATOM 3829 C CA . ILE A 1 470 ? -20.430 -13.246 22.916 1.00 94.12 470 ILE A CA 1
ATOM 3830 C C . ILE A 1 470 ? -21.342 -12.921 24.102 1.00 94.12 470 ILE A C 1
ATOM 3832 O O . ILE A 1 470 ? -21.100 -11.992 24.870 1.00 94.12 470 ILE A O 1
ATOM 3836 N N . ASN A 1 471 ? -22.402 -13.708 24.274 1.00 93.56 471 ASN A N 1
ATOM 3837 C CA . ASN A 1 471 ? -23.289 -13.620 25.432 1.00 93.56 471 ASN A CA 1
ATOM 3838 C C . ASN A 1 471 ? -23.308 -14.968 26.151 1.00 93.56 471 ASN A C 1
ATOM 3840 O O . ASN A 1 471 ? -23.920 -15.918 25.662 1.00 93.56 471 ASN A O 1
ATOM 3844 N N . VAL A 1 472 ? -22.630 -15.038 27.293 1.00 93.19 472 VAL A N 1
ATOM 3845 C CA . VAL A 1 472 ? -22.494 -16.244 28.111 1.00 93.19 472 VAL A CA 1
ATOM 3846 C C . VAL A 1 472 ? -23.755 -16.400 28.974 1.00 93.19 472 VAL A C 1
ATOM 3848 O O . VAL A 1 472 ? -24.015 -15.540 29.818 1.00 93.19 472 VAL A O 1
ATOM 3851 N N . PRO A 1 473 ? -24.577 -17.446 28.762 1.00 93.31 473 PRO A N 1
ATOM 3852 C CA . PRO A 1 473 ? -25.770 -17.692 29.559 1.00 93.31 473 PRO A CA 1
ATOM 3853 C C . PRO A 1 473 ? -25.413 -18.410 30.866 1.00 93.31 473 PRO A C 1
ATOM 3855 O O . PRO A 1 473 ? -24.363 -19.033 30.976 1.00 93.31 473 PRO A O 1
ATOM 3858 N N . SER A 1 474 ? -26.324 -18.387 31.835 1.00 89.44 474 SER A N 1
ATOM 3859 C CA . SER A 1 474 ? -26.166 -19.024 33.151 1.00 89.44 474 SER A CA 1
ATOM 3860 C C . SER A 1 474 ? -25.819 -20.522 33.106 1.00 89.44 474 SER A C 1
ATOM 3862 O O . SER A 1 474 ? -25.151 -21.038 33.996 1.00 89.44 474 SER A O 1
ATOM 3864 N N . ASP A 1 475 ? -26.253 -21.247 32.073 1.00 92.38 475 ASP A N 1
ATOM 3865 C CA . ASP A 1 475 ? -26.016 -22.687 31.898 1.00 92.38 475 ASP A CA 1
ATOM 3866 C C . ASP A 1 475 ? -24.748 -23.039 31.097 1.00 92.38 475 ASP A C 1
ATOM 3868 O O . ASP A 1 475 ? -24.465 -24.224 30.898 1.00 92.38 475 ASP A O 1
ATOM 3872 N N . GLY A 1 476 ? -23.970 -22.032 30.691 1.00 94.44 476 GLY A N 1
ATOM 3873 C CA . GLY A 1 476 ? -22.671 -22.177 30.039 1.00 94.44 476 GLY A CA 1
ATOM 3874 C C . GLY A 1 476 ? -22.725 -22.032 28.519 1.00 94.44 476 GLY A C 1
ATOM 3875 O O . GLY A 1 476 ? -23.779 -22.124 27.890 1.00 94.44 476 GLY A O 1
ATOM 3876 N N . LEU A 1 477 ? -21.566 -21.800 27.901 1.00 97.06 477 LEU A N 1
ATOM 3877 C CA . LEU A 1 477 ? -21.434 -21.584 26.460 1.00 97.06 477 LEU A CA 1
ATOM 3878 C C . LEU A 1 477 ? -20.304 -22.434 25.872 1.00 97.06 477 LEU A C 1
ATOM 3880 O O . LEU A 1 477 ? -19.210 -22.506 26.423 1.00 97.06 477 LEU A O 1
ATOM 3884 N N . THR A 1 478 ? -20.553 -23.063 24.726 1.00 97.50 478 THR A N 1
ATOM 3885 C CA . THR A 1 478 ? -19.511 -23.689 23.900 1.00 97.50 478 THR A CA 1
ATOM 3886 C C . THR A 1 478 ? -19.541 -23.061 22.516 1.00 97.50 478 THR A C 1
ATOM 3888 O O . THR A 1 478 ? -20.608 -22.991 21.904 1.00 97.50 478 THR A O 1
ATOM 3891 N N . LEU A 1 479 ? -18.385 -22.600 22.047 1.00 96.75 479 LEU A N 1
ATOM 3892 C CA . LEU A 1 479 ? -18.207 -21.940 20.758 1.00 96.75 479 LEU A CA 1
ATOM 3893 C C . LEU A 1 479 ? -17.214 -22.724 19.905 1.00 96.75 479 LEU A C 1
ATOM 3895 O O . LEU A 1 479 ? -16.164 -23.122 20.399 1.00 96.75 479 LEU A O 1
ATOM 3899 N N . ASP A 1 480 ? -17.539 -22.897 18.627 1.00 95.44 480 ASP A N 1
ATOM 3900 C CA . ASP A 1 480 ? -16.629 -23.404 17.601 1.00 95.44 480 ASP A CA 1
ATOM 3901 C C . ASP A 1 480 ? -16.342 -22.245 16.641 1.00 95.44 480 ASP A C 1
ATOM 3903 O O . ASP A 1 480 ? -17.208 -21.862 15.851 1.00 95.44 480 ASP A O 1
ATOM 3907 N N . LEU A 1 481 ? -15.162 -21.638 16.767 1.00 94.50 481 LEU A N 1
ATOM 3908 C CA . LEU A 1 481 ? -14.783 -20.413 16.065 1.00 94.50 481 LEU A CA 1
ATOM 3909 C C . LEU A 1 481 ? -13.576 -20.658 15.161 1.00 94.50 481 LEU A C 1
ATOM 3911 O O . LEU A 1 481 ? -12.644 -21.386 15.502 1.00 94.50 481 LEU A O 1
ATOM 3915 N N . GLN A 1 482 ? -13.596 -20.010 14.003 1.00 91.44 482 GLN A N 1
ATOM 3916 C CA . GLN A 1 482 ? -12.495 -20.030 13.053 1.00 91.44 482 GLN A CA 1
ATOM 3917 C C . GLN A 1 482 ? -11.656 -18.763 13.211 1.00 91.44 482 GLN A C 1
ATOM 3919 O O . GLN A 1 482 ? -12.205 -17.666 13.277 1.00 91.44 482 GLN A O 1
ATOM 3924 N N . VAL A 1 483 ? -10.336 -18.923 13.277 1.00 88.75 483 VAL A N 1
ATOM 3925 C CA . VAL A 1 483 ? -9.376 -17.818 13.306 1.00 88.75 483 VAL A CA 1
ATOM 3926 C C . VAL A 1 483 ? -8.903 -17.565 11.881 1.00 88.75 483 VAL A C 1
ATOM 3928 O O . VAL A 1 483 ? -8.325 -18.447 11.241 1.00 88.75 483 VAL A O 1
ATOM 3931 N N . GLU A 1 484 ? -9.175 -16.365 11.384 1.00 86.25 484 GLU A N 1
ATOM 3932 C CA . GLU A 1 484 ? -8.866 -15.970 10.013 1.00 86.25 484 GLU A CA 1
ATOM 3933 C C . GLU A 1 484 ? -7.459 -15.384 9.924 1.00 86.25 484 GLU A C 1
ATOM 3935 O O . GLU A 1 484 ? -6.987 -14.713 10.848 1.00 86.25 484 GLU A O 1
ATOM 3940 N N . THR A 1 485 ? -6.804 -15.589 8.783 1.00 85.31 485 THR A N 1
ATOM 3941 C CA . THR A 1 485 ? -5.620 -14.815 8.417 1.00 85.31 485 THR A CA 1
ATOM 3942 C C . THR A 1 485 ? -5.975 -13.327 8.346 1.00 85.31 485 THR A C 1
ATOM 3944 O O . THR A 1 485 ? -6.871 -12.918 7.605 1.00 85.31 485 THR A O 1
ATOM 3947 N N . GLU A 1 486 ? -5.273 -12.504 9.120 1.00 83.44 486 GLU A N 1
ATOM 3948 C CA . GLU A 1 486 ? -5.408 -11.049 9.081 1.00 83.44 486 GLU A CA 1
ATOM 3949 C C . GLU A 1 486 ? -4.718 -10.487 7.825 1.00 83.44 486 GLU A C 1
ATOM 3951 O O . GLU A 1 486 ? -3.896 -11.155 7.201 1.00 83.44 486 GLU A O 1
ATOM 3956 N N . ASP A 1 487 ? -5.070 -9.264 7.420 1.00 85.94 487 ASP A N 1
ATOM 3957 C CA . ASP A 1 487 ? -4.431 -8.533 6.310 1.00 85.94 487 ASP A CA 1
ATOM 3958 C C . ASP A 1 487 ? -4.564 -9.141 4.910 1.00 85.94 487 ASP A C 1
ATOM 3960 O O . ASP A 1 487 ? -3.980 -8.620 3.959 1.00 85.94 487 ASP A O 1
ATOM 3964 N N . ARG A 1 488 ? -5.337 -10.217 4.739 1.00 88.25 488 ARG A N 1
ATOM 3965 C CA . ARG A 1 488 ? -5.463 -10.924 3.459 1.00 88.25 488 ARG A CA 1
ATOM 3966 C C . ARG A 1 488 ? -5.673 -9.982 2.278 1.00 88.25 488 ARG A C 1
ATOM 3968 O O . ARG A 1 488 ? -5.020 -10.121 1.248 1.00 88.25 488 ARG A O 1
ATOM 3975 N N . GLU A 1 489 ? -6.581 -9.031 2.422 1.00 89.19 489 GLU A N 1
ATOM 3976 C CA . GLU A 1 489 ? -6.910 -8.071 1.380 1.00 89.19 489 GLU A CA 1
ATOM 3977 C C . GLU A 1 489 ? -5.732 -7.141 1.033 1.00 89.19 489 GLU A C 1
ATOM 3979 O O . GLU A 1 489 ? -5.516 -6.894 -0.153 1.00 89.19 489 GLU A O 1
ATOM 3984 N N . ILE A 1 490 ? -4.929 -6.678 2.005 1.00 90.56 490 ILE A N 1
ATOM 3985 C CA . ILE A 1 490 ? -3.754 -5.830 1.714 1.00 90.56 490 ILE A CA 1
ATOM 3986 C C . ILE A 1 490 ? -2.619 -6.628 1.080 1.00 90.56 490 ILE A C 1
ATOM 3988 O O . ILE A 1 490 ? -1.952 -6.125 0.178 1.00 90.56 490 ILE A O 1
ATOM 3992 N N . GLU A 1 491 ? -2.413 -7.875 1.505 1.00 93.00 491 GLU A N 1
ATOM 3993 C CA . GLU A 1 491 ? -1.363 -8.727 0.943 1.00 93.00 491 GLU A CA 1
ATOM 3994 C C . GLU A 1 491 ? -1.705 -9.133 -0.495 1.00 93.00 491 GLU A C 1
ATOM 3996 O O . GLU A 1 491 ? -0.852 -9.110 -1.387 1.00 93.00 491 GLU A O 1
ATOM 4001 N N . LEU A 1 492 ? -2.986 -9.409 -0.764 1.00 94.38 492 LEU A N 1
ATOM 4002 C CA . LEU A 1 492 ? -3.480 -9.603 -2.123 1.00 94.38 492 LEU A CA 1
ATOM 4003 C C . LEU A 1 492 ? -3.387 -8.319 -2.951 1.00 94.38 492 LEU A C 1
ATOM 4005 O O . LEU A 1 492 ? -2.977 -8.391 -4.108 1.00 94.38 492 LEU A O 1
ATOM 4009 N N . ALA A 1 493 ? -3.733 -7.155 -2.394 1.00 95.25 493 ALA A N 1
ATOM 4010 C CA . ALA A 1 493 ? -3.634 -5.882 -3.104 1.00 95.25 493 ALA A CA 1
ATOM 4011 C C . ALA A 1 493 ? -2.191 -5.583 -3.540 1.00 95.25 493 ALA A C 1
ATOM 4013 O O . ALA A 1 493 ? -1.980 -5.193 -4.688 1.00 95.25 493 ALA A O 1
ATOM 4014 N N . LYS A 1 494 ? -1.192 -5.864 -2.688 1.00 95.56 494 LYS A N 1
ATOM 4015 C CA . LYS A 1 494 ? 0.238 -5.782 -3.046 1.00 95.56 494 LYS A CA 1
ATOM 4016 C C . LYS A 1 494 ? 0.570 -6.700 -4.214 1.00 95.56 494 LYS A C 1
ATOM 4018 O O . LYS A 1 494 ? 1.091 -6.240 -5.227 1.00 95.56 494 LYS A O 1
ATOM 4023 N N . ALA A 1 495 ? 0.192 -7.975 -4.127 1.00 96.88 495 ALA A N 1
ATOM 4024 C CA . ALA A 1 495 ? 0.429 -8.927 -5.206 1.00 96.88 495 ALA A CA 1
ATOM 4025 C C . ALA A 1 495 ? -0.237 -8.488 -6.527 1.00 96.88 495 ALA A C 1
ATOM 4027 O O . ALA A 1 495 ? 0.406 -8.480 -7.577 1.00 96.88 495 ALA A O 1
ATOM 4028 N N . TYR A 1 496 ? -1.504 -8.067 -6.497 1.00 97.31 496 TYR A N 1
ATOM 4029 C CA . TYR A 1 496 ? -2.214 -7.598 -7.688 1.00 97.31 496 TYR A CA 1
ATOM 4030 C C . TYR A 1 496 ? -1.638 -6.300 -8.257 1.00 97.31 496 TYR A C 1
ATOM 4032 O O . TYR A 1 496 ? -1.548 -6.179 -9.481 1.00 97.31 496 TYR A O 1
ATOM 4040 N N . GLY A 1 497 ? -1.234 -5.363 -7.399 1.00 95.94 497 GLY A N 1
ATOM 4041 C CA . GLY A 1 497 ? -0.593 -4.111 -7.791 1.00 95.94 497 GLY A CA 1
ATOM 4042 C C . GLY A 1 497 ? 0.734 -4.350 -8.504 1.00 95.94 497 GLY A C 1
ATOM 4043 O O . GLY A 1 497 ? 0.963 -3.787 -9.571 1.00 95.94 497 GLY A O 1
ATOM 4044 N N . LEU A 1 498 ? 1.570 -5.253 -7.985 1.00 96.25 498 LEU A N 1
ATOM 4045 C CA . LEU A 1 498 ? 2.826 -5.653 -8.629 1.00 96.25 498 LEU A CA 1
ATOM 4046 C C . LEU A 1 498 ? 2.582 -6.353 -9.974 1.00 96.25 498 LEU A C 1
ATOM 4048 O O . LEU A 1 498 ? 3.248 -6.055 -10.962 1.00 96.25 498 LEU A O 1
ATOM 4052 N N . LEU A 1 499 ? 1.593 -7.251 -10.053 1.00 97.00 499 LEU A N 1
ATOM 4053 C CA . LEU A 1 499 ? 1.236 -7.934 -11.304 1.00 97.00 499 LEU A CA 1
ATOM 4054 C C . LEU A 1 499 ? 0.606 -6.994 -12.343 1.00 97.00 499 LEU A C 1
ATOM 4056 O O . LEU A 1 499 ? 0.665 -7.284 -13.538 1.00 97.00 499 LEU A O 1
ATOM 4060 N N . LYS A 1 500 ? -0.051 -5.908 -11.919 1.00 94.00 500 LYS A N 1
ATOM 4061 C CA . LYS A 1 500 ? -0.547 -4.862 -12.825 1.00 94.00 500 LYS A CA 1
ATOM 4062 C C . LYS A 1 500 ? 0.633 -4.137 -13.461 1.00 94.00 500 LYS A C 1
ATOM 4064 O O . LYS A 1 500 ? 0.748 -4.183 -14.681 1.00 94.00 500 LYS A O 1
ATOM 4069 N N . ASP A 1 501 ? 1.538 -3.601 -12.649 1.00 91.50 501 ASP A N 1
ATOM 4070 C CA . ASP A 1 501 ? 2.714 -2.874 -13.131 1.00 91.50 501 ASP A CA 1
ATOM 4071 C C . ASP A 1 501 ? 3.606 -3.757 -14.023 1.00 91.50 501 ASP A C 1
ATOM 4073 O O . ASP A 1 501 ? 4.047 -3.324 -15.085 1.00 91.50 501 ASP A O 1
ATOM 4077 N N . LEU A 1 502 ? 3.808 -5.028 -13.654 1.00 91.88 502 LEU A N 1
ATOM 4078 C CA . LEU A 1 502 ? 4.581 -5.981 -14.456 1.00 91.88 502 LEU A CA 1
ATOM 4079 C C . LEU A 1 502 ? 3.885 -6.346 -15.779 1.00 91.88 502 LEU A C 1
ATOM 4081 O O . LEU A 1 502 ? 4.534 -6.471 -16.812 1.00 91.88 502 LEU A O 1
ATOM 4085 N N . GLY A 1 503 ? 2.560 -6.524 -15.775 1.00 88.62 503 GLY A N 1
ATOM 4086 C CA . GLY A 1 503 ? 1.795 -6.820 -16.994 1.00 88.62 503 GLY A CA 1
ATOM 4087 C C . GLY A 1 503 ? 1.670 -5.622 -17.946 1.00 88.62 503 GLY A C 1
ATOM 4088 O O . GLY A 1 503 ? 1.430 -5.799 -19.141 1.00 88.62 503 GLY A O 1
ATOM 4089 N N . GLU A 1 504 ? 1.832 -4.408 -17.421 1.00 86.19 504 GLU A N 1
ATOM 4090 C CA . GLU A 1 504 ? 1.841 -3.144 -18.162 1.00 86.19 504 GLU A CA 1
ATOM 4091 C C . GLU A 1 504 ? 3.255 -2.667 -18.519 1.00 86.19 504 GLU A C 1
ATOM 4093 O O . GLU A 1 504 ? 3.401 -1.569 -19.054 1.00 86.19 504 GLU A O 1
ATOM 4098 N N . TRP A 1 505 ? 4.276 -3.496 -18.272 1.00 82.06 505 TRP A N 1
ATOM 4099 C CA . TRP A 1 505 ? 5.676 -3.186 -18.552 1.00 82.06 505 TRP A CA 1
ATOM 4100 C C . TRP A 1 505 ? 5.866 -2.645 -19.975 1.00 82.06 505 TRP A C 1
ATOM 4102 O O . TRP A 1 505 ? 5.417 -3.258 -20.949 1.00 82.06 505 TRP A O 1
ATOM 4112 N N . GLY A 1 506 ? 6.503 -1.474 -20.084 1.00 66.75 506 GLY A N 1
ATOM 4113 C CA . GLY A 1 506 ? 6.463 -0.580 -21.251 1.00 66.75 506 GLY A CA 1
ATOM 4114 C C . GLY A 1 506 ? 7.304 -1.014 -22.453 1.00 66.75 506 GLY A C 1
ATOM 4115 O O . GLY A 1 506 ? 7.636 -0.197 -23.308 1.00 66.75 506 GLY A O 1
ATOM 4116 N N . VAL A 1 507 ? 7.649 -2.296 -22.524 1.00 68.62 507 VAL A N 1
ATOM 4117 C CA . VAL A 1 507 ? 8.477 -2.903 -23.567 1.00 68.62 507 VAL A CA 1
ATOM 4118 C C . VAL A 1 507 ? 7.601 -3.552 -24.638 1.00 68.62 507 VAL A C 1
ATOM 4120 O O . VAL A 1 507 ? 6.543 -4.128 -24.358 1.00 68.62 507 VAL A O 1
ATOM 4123 N N . SER A 1 508 ? 8.063 -3.478 -25.889 1.00 63.12 508 SER A N 1
ATOM 4124 C CA . SER A 1 508 ? 7.417 -4.120 -27.038 1.00 63.12 508 SER A CA 1
ATOM 4125 C C . SER A 1 508 ? 7.126 -5.602 -26.761 1.00 63.12 508 SER A C 1
ATOM 4127 O O . SER A 1 508 ? 8.004 -6.341 -26.321 1.00 63.12 508 SER A O 1
ATOM 4129 N N . GLY A 1 509 ? 5.898 -6.058 -27.019 1.00 63.31 509 GLY A N 1
ATOM 4130 C CA . GLY A 1 509 ? 5.489 -7.449 -26.782 1.00 63.31 509 GLY A CA 1
ATOM 4131 C C . GLY A 1 509 ? 4.829 -7.719 -25.431 1.00 63.31 509 GLY A C 1
ATOM 4132 O O . GLY A 1 509 ? 4.266 -8.796 -25.273 1.00 63.31 509 GLY A O 1
ATOM 4133 N N . LYS A 1 510 ? 4.892 -6.784 -24.463 1.00 76.56 510 LYS A N 1
ATOM 4134 C CA . LYS A 1 510 ? 4.424 -6.990 -23.073 1.00 76.56 510 LYS A CA 1
ATOM 4135 C C . LYS A 1 510 ? 4.773 -8.392 -22.537 1.00 76.56 510 LYS A C 1
ATOM 4137 O O . LYS A 1 510 ? 3.881 -9.160 -22.171 1.00 76.56 510 LYS A O 1
ATOM 4142 N N . PRO A 1 511 ? 6.063 -8.754 -22.484 1.00 80.88 511 PRO A N 1
ATOM 4143 C CA . PRO A 1 511 ? 6.496 -10.145 -22.316 1.00 80.88 511 PRO A CA 1
ATOM 4144 C C . PRO A 1 511 ? 6.031 -10.806 -21.009 1.00 80.88 511 PRO A C 1
ATOM 4146 O O . PRO A 1 511 ? 6.004 -12.032 -20.917 1.00 80.88 511 PRO A O 1
ATOM 4149 N N . PHE A 1 512 ? 5.623 -10.018 -20.010 1.00 90.56 512 PHE A N 1
ATOM 4150 C CA . PHE A 1 512 ? 5.126 -10.516 -18.728 1.00 90.56 512 PHE A CA 1
ATOM 4151 C C . PHE A 1 512 ? 3.591 -10.544 -18.608 1.00 90.56 512 PHE A C 1
ATOM 4153 O O . PHE A 1 512 ? 3.073 -10.944 -17.565 1.00 90.56 512 PHE A O 1
ATOM 4160 N N . ALA A 1 513 ? 2.834 -10.152 -19.640 1.00 88.94 513 ALA A N 1
ATOM 4161 C CA . ALA A 1 513 ? 1.369 -10.084 -19.579 1.00 88.94 513 ALA A CA 1
ATOM 4162 C C . ALA A 1 513 ? 0.708 -11.455 -19.347 1.00 88.94 513 ALA A C 1
ATOM 4164 O O . ALA A 1 513 ? -0.212 -11.574 -18.527 1.00 88.94 513 ALA A O 1
ATOM 4165 N N . ASP A 1 514 ? 1.201 -12.502 -20.012 1.00 89.62 514 ASP A N 1
ATOM 4166 C CA . ASP A 1 514 ? 0.713 -13.874 -19.826 1.00 89.62 514 ASP A CA 1
ATOM 4167 C C . ASP A 1 514 ? 0.989 -14.370 -18.406 1.00 89.62 514 ASP A C 1
ATOM 4169 O O . ASP A 1 514 ? 0.093 -14.886 -17.731 1.00 89.62 514 ASP A O 1
ATOM 4173 N N . PHE A 1 515 ? 2.210 -14.145 -17.912 1.00 94.56 515 PHE A N 1
ATOM 4174 C CA . PHE A 1 515 ? 2.581 -14.457 -16.536 1.00 94.56 515 PHE A CA 1
ATOM 4175 C C . PHE A 1 515 ? 1.677 -13.730 -15.532 1.00 94.56 515 PHE A C 1
ATOM 4177 O O . PHE A 1 515 ? 1.145 -14.354 -14.606 1.00 94.56 515 PHE A O 1
ATOM 4184 N N . ALA A 1 516 ? 1.457 -12.427 -15.732 1.00 95.94 516 ALA A N 1
ATOM 4185 C CA . ALA A 1 516 ? 0.587 -11.627 -14.883 1.00 95.94 516 ALA A CA 1
ATOM 4186 C C . ALA A 1 516 ? -0.844 -12.177 -14.875 1.00 95.94 516 ALA A C 1
ATOM 4188 O O . ALA A 1 516 ? -1.454 -12.307 -13.814 1.00 95.94 516 ALA A O 1
ATOM 4189 N N . THR A 1 517 ? -1.363 -12.570 -16.038 1.00 94.75 517 THR A N 1
ATOM 4190 C CA . THR A 1 517 ? -2.700 -13.158 -16.180 1.00 94.75 517 THR A CA 1
ATOM 4191 C C . THR A 1 517 ? -2.817 -14.487 -15.437 1.00 94.75 517 THR A C 1
ATOM 4193 O O . THR A 1 517 ? -3.734 -14.665 -14.633 1.00 94.75 517 THR A O 1
ATOM 4196 N N . VAL A 1 518 ? -1.874 -15.411 -15.639 1.00 96.25 518 VAL A N 1
ATOM 4197 C CA . VAL A 1 518 ? -1.882 -16.728 -14.978 1.00 96.25 518 VAL A CA 1
ATOM 4198 C C . VAL A 1 518 ? -1.733 -16.594 -13.458 1.00 96.25 518 VAL A C 1
ATOM 4200 O O . VAL A 1 518 ? -2.403 -17.303 -12.703 1.00 96.25 518 VAL A O 1
ATOM 4203 N N . SER A 1 519 ? -0.898 -15.663 -12.996 1.00 97.69 519 SER A N 1
ATOM 4204 C CA . SER A 1 519 ? -0.708 -15.384 -11.569 1.00 97.69 519 SER A CA 1
ATOM 4205 C C . SER A 1 519 ? -1.967 -14.796 -10.930 1.00 97.69 519 SER A C 1
ATOM 4207 O O . SER A 1 519 ? -2.378 -15.243 -9.860 1.00 97.69 519 SER A O 1
ATOM 4209 N N . LYS A 1 520 ? -2.644 -13.860 -11.613 1.00 97.44 520 LYS A N 1
ATOM 4210 C CA . LYS A 1 520 ? -3.923 -13.286 -11.160 1.00 97.44 520 LYS A CA 1
ATOM 4211 C C . LYS A 1 520 ? -5.009 -14.350 -11.005 1.00 97.44 520 LYS A C 1
ATOM 4213 O O . LYS A 1 520 ? -5.771 -14.293 -10.041 1.00 97.44 520 LYS A O 1
ATOM 4218 N N . VAL A 1 521 ? -5.064 -15.331 -11.911 1.00 96.81 521 VAL A N 1
ATOM 4219 C CA . VAL A 1 521 ? -5.996 -16.468 -11.804 1.00 96.81 521 VAL A CA 1
ATOM 4220 C C . VAL A 1 521 ? -5.717 -17.278 -10.540 1.00 96.81 521 VAL A C 1
ATOM 4222 O O . VAL A 1 521 ? -6.644 -17.532 -9.777 1.00 96.81 521 VAL A O 1
ATOM 4225 N N . TRP A 1 522 ? -4.454 -17.616 -10.269 1.00 96.00 522 TRP A N 1
ATOM 4226 C CA . TRP A 1 522 ? -4.085 -18.356 -9.058 1.00 96.00 522 TRP A CA 1
ATOM 4227 C C . TRP A 1 522 ? -4.450 -17.604 -7.767 1.00 96.00 522 TRP A C 1
ATOM 4229 O O . TRP A 1 522 ? -5.082 -18.182 -6.883 1.00 96.00 522 TRP A O 1
ATOM 4239 N N . LEU A 1 523 ? -4.133 -16.308 -7.674 1.00 96.44 523 LEU A N 1
ATOM 4240 C CA . LEU A 1 523 ? -4.503 -15.483 -6.515 1.00 96.44 523 LEU A CA 1
ATOM 4241 C C . LEU A 1 523 ? -6.027 -15.365 -6.350 1.00 96.44 523 LEU A C 1
ATOM 4243 O O . LEU A 1 523 ? -6.538 -15.378 -5.230 1.00 96.44 523 LEU A O 1
ATOM 4247 N N . SER A 1 524 ? -6.770 -15.293 -7.458 1.00 94.94 524 SER A N 1
ATOM 4248 C CA . SER A 1 524 ? -8.237 -15.244 -7.437 1.00 94.94 524 SER A CA 1
ATOM 4249 C C . SER A 1 524 ? -8.838 -16.561 -6.946 1.00 94.94 524 SER A C 1
ATOM 4251 O O . SER A 1 524 ? -9.791 -16.551 -6.170 1.00 94.94 524 SER A O 1
ATOM 4253 N N . GLU A 1 525 ? -8.277 -17.697 -7.368 1.00 93.38 525 GLU A N 1
ATOM 4254 C CA . GLU A 1 525 ? -8.682 -19.022 -6.895 1.00 93.38 525 GLU A CA 1
ATOM 4255 C C . GLU A 1 525 ? -8.450 -19.176 -5.388 1.00 93.38 525 GLU A C 1
ATOM 4257 O O . GLU A 1 525 ? -9.351 -19.651 -4.695 1.00 93.38 525 GLU A O 1
ATOM 4262 N N . LEU A 1 526 ? -7.298 -18.722 -4.875 1.00 90.81 526 LEU A N 1
ATOM 4263 C CA . LEU A 1 526 ? -7.008 -18.700 -3.437 1.00 90.81 526 LEU A CA 1
ATOM 4264 C C . LEU A 1 526 ? -8.016 -17.833 -2.673 1.00 90.81 526 LEU A C 1
ATOM 4266 O O . LEU A 1 526 ? -8.593 -18.282 -1.686 1.00 90.81 526 LEU A O 1
ATOM 4270 N N . ASN A 1 527 ? -8.285 -16.619 -3.156 1.00 89.50 527 ASN A N 1
ATOM 4271 C CA . ASN A 1 527 ? -9.214 -15.706 -2.495 1.00 89.50 527 ASN A CA 1
ATOM 4272 C C . ASN A 1 527 ? -10.644 -16.278 -2.413 1.00 89.50 527 ASN A C 1
ATOM 4274 O O . ASN A 1 527 ? -11.311 -16.156 -1.391 1.00 89.50 527 ASN A O 1
ATOM 4278 N N . VAL A 1 528 ? -11.114 -16.956 -3.468 1.00 87.56 528 VAL A N 1
ATOM 4279 C CA . VAL A 1 528 ? -12.451 -17.583 -3.490 1.00 87.56 528 VAL A CA 1
ATOM 4280 C C . VAL A 1 528 ? -12.542 -18.802 -2.566 1.00 87.56 528 VAL A C 1
ATOM 4282 O O . VAL A 1 528 ? -13.612 -19.073 -2.021 1.00 87.56 528 VAL A O 1
ATOM 4285 N N . GLN A 1 529 ? -11.455 -19.558 -2.406 1.00 83.81 529 GLN A N 1
ATOM 4286 C CA . GLN A 1 529 ? -11.427 -20.772 -1.582 1.00 83.81 529 GLN A CA 1
ATOM 4287 C C . GLN A 1 529 ? -11.231 -20.491 -0.083 1.00 83.81 529 GLN A C 1
ATOM 4289 O O . GLN A 1 529 ? -11.508 -21.376 0.725 1.00 83.81 529 GLN A O 1
ATOM 4294 N N . GLY A 1 530 ? -10.795 -19.282 0.277 1.00 79.69 530 GLY A N 1
ATOM 4295 C CA . GLY A 1 530 ? -10.217 -18.982 1.587 1.00 79.69 530 GLY A CA 1
ATOM 4296 C C . GLY A 1 530 ? -8.712 -19.259 1.578 1.00 79.69 530 GLY A C 1
ATOM 4297 O O . GLY A 1 530 ? -8.250 -20.231 0.975 1.00 79.69 530 GLY A O 1
ATOM 4298 N N . ILE A 1 531 ? -7.929 -18.387 2.218 1.00 85.62 531 ILE A N 1
ATOM 4299 C CA . ILE A 1 531 ? -6.464 -18.451 2.171 1.00 85.62 531 ILE A CA 1
ATOM 4300 C C . ILE A 1 531 ? -5.972 -18.971 3.510 1.00 85.62 531 ILE A C 1
ATOM 4302 O O . ILE A 1 531 ? -5.833 -18.205 4.448 1.00 85.62 531 ILE A O 1
ATOM 4306 N N . SER A 1 532 ? -5.681 -20.271 3.589 1.00 84.56 532 SER A N 1
ATOM 4307 C CA . SER A 1 532 ? -5.087 -20.847 4.798 1.00 84.56 532 SER A CA 1
ATOM 4308 C C . SER A 1 532 ? -3.746 -20.197 5.146 1.00 84.56 532 SER A C 1
ATOM 4310 O O . SER A 1 532 ? -3.067 -19.647 4.277 1.00 84.56 532 SER A O 1
ATOM 4312 N N . TRP A 1 533 ? -3.316 -20.335 6.400 1.00 84.56 533 TRP A N 1
ATOM 4313 C CA . TRP A 1 533 ? -2.095 -19.704 6.918 1.00 84.56 533 TRP A CA 1
ATOM 4314 C C . TRP A 1 533 ? -0.854 -20.035 6.074 1.00 84.56 533 TRP A C 1
ATOM 4316 O O . TRP A 1 533 ? -0.067 -19.158 5.722 1.00 84.56 533 TRP A O 1
ATOM 4326 N N . ASP A 1 534 ? -0.723 -21.292 5.650 1.00 85.12 534 ASP A N 1
ATOM 4327 C CA . ASP A 1 534 ? 0.370 -21.740 4.779 1.00 85.12 534 ASP A CA 1
ATOM 4328 C C . ASP A 1 534 ? 0.296 -21.129 3.374 1.00 85.12 534 ASP A C 1
ATOM 4330 O O . ASP A 1 534 ? 1.321 -20.813 2.767 1.00 85.12 534 ASP A O 1
ATOM 4334 N N . LYS A 1 535 ? -0.919 -20.926 2.850 1.00 89.12 535 LYS A N 1
ATOM 4335 C CA . LYS A 1 535 ? -1.124 -20.252 1.563 1.00 89.12 535 LYS A CA 1
ATOM 4336 C C . LYS A 1 535 ? -0.930 -18.745 1.663 1.00 89.12 535 LYS A C 1
ATOM 4338 O O . LYS A 1 535 ? -0.503 -18.145 0.675 1.00 89.12 535 LYS A O 1
ATOM 4343 N N . MET A 1 536 ? -1.146 -18.145 2.831 1.00 89.94 536 MET A N 1
ATOM 4344 C CA . MET A 1 536 ? -0.768 -16.758 3.062 1.00 89.94 536 MET A CA 1
ATOM 4345 C C . MET A 1 536 ? 0.750 -16.597 3.066 1.00 89.94 536 MET A C 1
ATOM 4347 O O . MET A 1 536 ? 1.251 -15.722 2.370 1.00 89.94 536 MET A O 1
ATOM 4351 N N . GLU A 1 537 ? 1.498 -17.467 3.753 1.00 90.38 537 GLU A N 1
ATOM 4352 C CA . GLU A 1 537 ? 2.967 -17.418 3.697 1.00 90.38 537 GLU A CA 1
ATOM 4353 C C . GLU A 1 537 ? 3.481 -17.532 2.259 1.00 90.38 537 GLU A C 1
ATOM 4355 O O . GLU A 1 537 ? 4.300 -16.721 1.824 1.00 90.38 537 GLU A O 1
ATOM 4360 N N . ALA A 1 538 ? 2.952 -18.494 1.497 1.00 92.00 538 ALA A N 1
ATOM 4361 C CA . ALA A 1 538 ? 3.291 -18.651 0.087 1.00 92.00 538 ALA A CA 1
ATOM 4362 C C . ALA A 1 538 ? 2.983 -17.382 -0.730 1.00 92.00 538 ALA A C 1
ATOM 4364 O O . ALA A 1 538 ? 3.786 -16.976 -1.569 1.00 92.00 538 ALA A O 1
ATOM 4365 N N . THR A 1 539 ? 1.847 -16.730 -0.462 1.00 94.38 539 THR A N 1
ATOM 4366 C CA . THR A 1 539 ? 1.454 -15.468 -1.111 1.00 94.38 539 THR A CA 1
ATOM 4367 C C . THR A 1 539 ? 2.417 -14.334 -0.754 1.00 94.38 539 THR A C 1
ATOM 4369 O O . THR A 1 539 ? 2.829 -13.590 -1.644 1.00 94.38 539 THR A O 1
ATOM 4372 N N . LYS A 1 540 ? 2.837 -14.242 0.515 1.00 93.50 540 LYS A N 1
ATOM 4373 C CA . LYS A 1 540 ? 3.807 -13.246 0.985 1.00 93.50 540 LYS A CA 1
ATOM 4374 C C . LYS A 1 540 ? 5.172 -13.410 0.334 1.00 93.50 540 LYS A C 1
ATOM 4376 O O . LYS A 1 540 ? 5.689 -12.477 -0.277 1.00 93.50 540 LYS A O 1
ATOM 4381 N N . ARG A 1 541 ? 5.725 -14.623 0.381 1.00 93.06 541 ARG A N 1
ATOM 4382 C CA . ARG A 1 541 ? 6.993 -14.957 -0.287 1.00 93.06 541 ARG A CA 1
ATOM 4383 C C . ARG A 1 541 ? 6.924 -14.690 -1.792 1.00 93.06 541 ARG A C 1
ATOM 4385 O O . ARG A 1 541 ? 7.875 -14.164 -2.366 1.00 93.06 541 ARG A O 1
ATOM 4392 N N . PHE A 1 542 ? 5.785 -14.985 -2.422 1.00 95.12 542 PHE A N 1
ATOM 4393 C CA . PHE A 1 542 ? 5.564 -14.708 -3.837 1.00 95.12 542 PHE A CA 1
ATOM 4394 C C . PHE A 1 542 ? 5.597 -13.213 -4.162 1.00 95.12 542 PHE A C 1
ATOM 4396 O O . PHE A 1 542 ? 6.343 -12.823 -5.058 1.00 95.12 542 PHE A O 1
ATOM 4403 N N . TYR A 1 543 ? 4.839 -12.361 -3.459 1.00 94.81 543 TYR A N 1
ATOM 4404 C CA . TYR A 1 543 ? 4.841 -10.934 -3.793 1.00 94.81 543 TYR A CA 1
ATOM 4405 C C . TYR A 1 543 ? 6.166 -10.248 -3.426 1.00 94.81 543 TYR A C 1
ATOM 4407 O O . TYR A 1 543 ? 6.542 -9.291 -4.095 1.00 94.81 543 TYR A O 1
ATOM 4415 N N . ILE A 1 544 ? 6.909 -10.743 -2.428 1.00 92.69 544 ILE A N 1
ATOM 4416 C CA . ILE A 1 544 ? 8.264 -10.253 -2.124 1.00 92.69 544 ILE A CA 1
ATOM 4417 C C . ILE A 1 544 ? 9.258 -10.632 -3.234 1.00 92.69 544 ILE A C 1
ATOM 4419 O O . ILE A 1 544 ? 10.086 -9.814 -3.634 1.00 92.69 544 ILE A O 1
ATOM 4423 N N . ALA A 1 545 ? 9.152 -11.837 -3.806 1.00 92.12 545 ALA A N 1
ATOM 4424 C CA . ALA A 1 545 ? 9.911 -12.175 -5.010 1.00 92.12 545 ALA A CA 1
ATOM 4425 C C . ALA A 1 545 ? 9.524 -11.248 -6.176 1.00 92.12 545 ALA A C 1
ATOM 4427 O O . ALA A 1 545 ? 10.392 -10.673 -6.837 1.00 92.12 545 ALA A O 1
ATOM 4428 N N . LEU A 1 546 ? 8.216 -11.056 -6.399 1.00 93.88 546 LEU A N 1
ATOM 4429 C CA . LEU A 1 546 ? 7.704 -10.157 -7.434 1.00 93.88 546 LEU A CA 1
ATOM 4430 C C . LEU A 1 546 ? 8.193 -8.724 -7.256 1.00 93.88 546 LEU A C 1
ATOM 4432 O O . LEU A 1 546 ? 8.499 -8.092 -8.260 1.00 93.88 546 LEU A O 1
ATOM 4436 N N . SER A 1 547 ? 8.290 -8.205 -6.030 1.00 91.94 547 SER A N 1
ATOM 4437 C CA . SER A 1 547 ? 8.749 -6.833 -5.809 1.00 91.94 547 SER A CA 1
ATOM 4438 C C . SER A 1 547 ? 10.180 -6.630 -6.309 1.00 91.94 547 SER A C 1
ATOM 4440 O O . SER A 1 547 ? 10.464 -5.610 -6.931 1.00 91.94 547 SER A O 1
ATOM 4442 N N . GLY A 1 548 ? 11.051 -7.635 -6.142 1.00 87.75 548 GLY A N 1
ATOM 4443 C CA . GLY A 1 548 ? 12.392 -7.632 -6.734 1.00 87.75 548 GLY A CA 1
ATOM 4444 C C . GLY A 1 548 ? 12.350 -7.594 -8.265 1.00 87.75 548 GLY A C 1
ATOM 4445 O O . GLY A 1 548 ? 12.979 -6.737 -8.883 1.00 87.75 548 GLY A O 1
ATOM 4446 N N . TYR A 1 549 ? 11.544 -8.458 -8.892 1.00 90.31 549 TYR A N 1
ATOM 4447 C CA . TYR A 1 549 ? 11.407 -8.471 -10.354 1.00 90.31 549 TYR A CA 1
ATOM 4448 C C . TYR A 1 549 ? 10.779 -7.195 -10.919 1.00 90.31 549 TYR A C 1
ATOM 4450 O O . TYR A 1 549 ? 11.217 -6.728 -11.967 1.00 90.31 549 TYR A O 1
ATOM 4458 N N . VAL A 1 550 ? 9.775 -6.621 -10.252 1.00 91.00 550 VAL A N 1
ATOM 4459 C CA . VAL A 1 550 ? 9.136 -5.363 -10.664 1.00 91.00 550 VAL A CA 1
ATOM 4460 C C . VAL A 1 550 ? 10.126 -4.209 -10.580 1.00 91.00 550 VAL A C 1
ATOM 4462 O O . VAL A 1 550 ? 10.209 -3.434 -11.529 1.00 91.00 550 VAL A O 1
ATOM 4465 N N . ASN A 1 551 ? 10.910 -4.123 -9.500 1.00 87.62 551 ASN A N 1
ATOM 4466 C CA . ASN A 1 551 ? 11.949 -3.108 -9.347 1.00 87.62 551 ASN A CA 1
ATOM 4467 C C . ASN A 1 551 ? 12.964 -3.170 -10.504 1.00 87.62 551 ASN A C 1
ATOM 4469 O O . ASN A 1 551 ? 13.117 -2.189 -11.234 1.00 87.62 551 ASN A O 1
ATOM 4473 N N . VAL A 1 552 ? 13.566 -4.343 -10.746 1.00 84.62 552 VAL A N 1
ATOM 4474 C CA . VAL A 1 552 ? 14.565 -4.515 -11.816 1.00 84.62 552 VAL A CA 1
ATOM 4475 C C . VAL A 1 552 ? 13.956 -4.330 -13.205 1.00 84.62 552 VAL A C 1
ATOM 4477 O O . VAL A 1 552 ? 14.584 -3.740 -14.077 1.00 84.62 552 VAL A O 1
ATOM 4480 N N . SER A 1 553 ? 12.725 -4.794 -13.430 1.00 87.62 553 SER A N 1
ATOM 4481 C CA . SER A 1 553 ? 12.042 -4.586 -14.713 1.00 87.62 553 SER A CA 1
ATOM 4482 C C . SER A 1 553 ? 11.772 -3.101 -14.953 1.00 87.62 553 SER A C 1
ATOM 4484 O O . SER A 1 553 ? 11.985 -2.617 -16.061 1.00 87.62 553 SER A O 1
ATOM 4486 N N . GLY A 1 554 ? 11.361 -2.355 -13.923 1.00 86.56 554 GLY A N 1
ATOM 4487 C CA . GLY A 1 554 ? 11.196 -0.904 -14.002 1.00 86.56 554 GLY A CA 1
ATOM 4488 C C . GLY A 1 554 ? 12.490 -0.201 -14.407 1.00 86.56 554 GLY A C 1
ATOM 4489 O O . GLY A 1 554 ? 12.469 0.609 -15.330 1.00 86.56 554 GLY A O 1
ATOM 4490 N N . TYR A 1 555 ? 13.613 -0.567 -13.785 1.00 83.19 555 TYR A N 1
ATOM 4491 C CA . TYR A 1 555 ? 14.933 -0.057 -14.158 1.00 83.19 555 TYR A CA 1
ATOM 4492 C C . TYR A 1 555 ? 15.278 -0.406 -15.615 1.00 83.19 555 TYR A C 1
ATOM 4494 O O . TYR A 1 555 ? 15.608 0.474 -16.408 1.00 83.19 555 TYR A O 1
ATOM 4502 N N . ALA A 1 556 ? 15.120 -1.678 -15.996 1.00 82.44 556 ALA A N 1
ATOM 4503 C CA . ALA A 1 556 ? 15.439 -2.162 -17.335 1.00 82.44 556 ALA A CA 1
ATOM 4504 C C . ALA A 1 556 ? 14.605 -1.485 -18.436 1.00 82.44 556 ALA A C 1
ATOM 4506 O O . ALA A 1 556 ? 15.102 -1.280 -19.540 1.00 82.44 556 ALA A O 1
ATOM 4507 N N . GLU A 1 557 ? 13.354 -1.113 -18.148 1.00 84.88 557 GLU A N 1
ATOM 4508 C CA . GLU A 1 557 ? 12.510 -0.345 -19.070 1.00 84.88 557 GLU A CA 1
ATOM 4509 C C . GLU A 1 557 ? 13.089 1.041 -19.353 1.00 84.88 557 GLU A C 1
ATOM 4511 O O . GLU A 1 557 ? 13.205 1.438 -20.512 1.00 84.88 557 GLU A O 1
ATOM 4516 N N . ILE A 1 558 ? 13.453 1.765 -18.290 1.00 83.69 558 ILE A N 1
ATOM 4517 C CA . ILE A 1 558 ? 13.972 3.130 -18.384 1.00 83.69 558 ILE A CA 1
ATOM 4518 C C . ILE A 1 558 ? 15.344 3.132 -19.055 1.00 83.69 558 ILE A C 1
ATOM 4520 O O . ILE A 1 558 ? 15.579 3.937 -19.955 1.00 83.69 558 ILE A O 1
ATOM 4524 N N . GLU A 1 559 ? 16.224 2.196 -18.700 1.00 79.31 559 GLU A N 1
ATOM 4525 C CA . GLU A 1 559 ? 17.519 2.082 -19.370 1.00 79.31 559 GLU A CA 1
ATOM 4526 C C . GLU A 1 559 ? 17.384 1.655 -20.831 1.00 79.31 559 GLU A C 1
ATOM 4528 O O . GLU A 1 559 ? 18.088 2.183 -21.686 1.00 79.31 559 GLU A O 1
ATOM 4533 N N . ALA A 1 560 ? 16.434 0.780 -21.173 1.00 79.88 560 ALA A N 1
ATOM 4534 C CA . ALA A 1 560 ? 16.166 0.466 -22.573 1.00 79.88 560 ALA A CA 1
ATOM 4535 C C . ALA A 1 560 ? 15.694 1.697 -23.363 1.00 79.88 560 ALA A C 1
ATOM 4537 O O . ALA A 1 560 ? 16.137 1.892 -24.493 1.00 79.88 560 ALA A O 1
ATOM 4538 N N . GLN A 1 561 ? 14.830 2.540 -22.787 1.00 82.19 561 GLN A N 1
ATOM 4539 C CA . GLN A 1 561 ? 14.404 3.798 -23.414 1.00 82.19 561 GLN A CA 1
ATOM 4540 C C . GLN A 1 561 ? 15.596 4.742 -23.637 1.00 82.19 561 GLN A C 1
ATOM 4542 O O . GLN A 1 561 ? 15.781 5.230 -24.750 1.00 82.19 561 GLN A O 1
ATOM 4547 N N . ARG A 1 562 ? 16.463 4.902 -22.630 1.00 82.81 562 ARG A N 1
ATOM 4548 C CA . ARG A 1 562 ? 17.694 5.706 -22.731 1.00 82.81 562 ARG A CA 1
ATOM 4549 C C . ARG A 1 562 ? 18.667 5.170 -23.775 1.00 82.81 562 ARG A C 1
ATOM 4551 O O . ARG A 1 562 ? 19.207 5.948 -24.545 1.00 82.81 562 ARG A O 1
ATOM 4558 N N . ILE A 1 563 ? 18.849 3.849 -23.861 1.00 78.50 563 ILE A N 1
ATOM 4559 C CA . ILE A 1 563 ? 19.682 3.226 -24.901 1.00 78.50 563 ILE A CA 1
ATOM 4560 C C . ILE A 1 563 ? 19.127 3.534 -26.296 1.00 78.50 563 ILE A C 1
ATOM 4562 O O . ILE A 1 563 ? 19.913 3.768 -27.209 1.00 78.50 563 ILE A O 1
ATOM 4566 N N . VAL A 1 564 ? 17.800 3.532 -26.494 1.00 81.75 564 VAL A N 1
ATOM 4567 C CA . VAL A 1 564 ? 17.213 3.933 -27.787 1.00 81.75 564 VAL A CA 1
ATOM 4568 C C . VAL A 1 564 ? 17.566 5.386 -28.104 1.00 81.75 564 VAL A C 1
ATOM 4570 O O . VAL A 1 564 ? 18.019 5.656 -29.213 1.00 81.75 564 VAL A O 1
ATOM 4573 N N . GLU A 1 565 ? 17.387 6.303 -27.151 1.00 84.62 565 GLU A N 1
ATOM 4574 C CA . GLU A 1 565 ? 17.695 7.730 -27.328 1.00 84.62 565 GLU A CA 1
ATOM 4575 C C . GLU A 1 565 ? 19.179 7.961 -27.643 1.00 84.62 565 GLU A C 1
ATOM 4577 O O . GLU A 1 565 ? 19.500 8.576 -28.662 1.00 84.62 565 GLU A O 1
ATOM 4582 N N . ASP A 1 566 ? 20.080 7.389 -26.840 1.00 79.12 566 ASP A N 1
ATOM 4583 C CA . ASP A 1 566 ? 21.528 7.469 -27.045 1.00 79.12 566 ASP A CA 1
ATOM 4584 C C . ASP A 1 566 ? 21.918 6.916 -28.416 1.00 79.12 566 ASP A C 1
ATOM 4586 O O . ASP A 1 566 ? 22.709 7.518 -29.145 1.00 79.12 566 ASP A O 1
ATOM 4590 N N . PHE A 1 567 ? 21.344 5.772 -28.797 1.00 77.12 567 PHE A N 1
ATOM 4591 C CA . PHE A 1 567 ? 21.683 5.127 -30.055 1.00 77.12 567 PHE A CA 1
ATOM 4592 C C . PHE A 1 567 ? 21.219 5.947 -31.264 1.00 77.12 567 PHE A C 1
ATOM 4594 O O . PHE A 1 567 ? 21.956 6.058 -32.246 1.00 77.12 567 PHE A O 1
ATOM 4601 N N . ILE A 1 568 ? 20.040 6.574 -31.181 1.00 81.94 568 ILE A N 1
ATOM 4602 C CA . ILE A 1 568 ? 19.554 7.517 -32.197 1.00 81.94 568 ILE A CA 1
ATOM 4603 C C . ILE A 1 568 ? 20.522 8.696 -32.328 1.00 81.94 568 ILE A C 1
ATOM 4605 O O . ILE A 1 568 ? 20.968 8.979 -33.439 1.00 81.94 568 ILE A O 1
ATOM 4609 N N . ILE A 1 569 ? 20.900 9.326 -31.210 1.00 81.69 569 ILE A N 1
ATOM 4610 C CA . ILE A 1 569 ? 21.817 10.477 -31.192 1.00 81.69 569 ILE A CA 1
ATOM 4611 C C . ILE A 1 569 ? 23.168 10.110 -31.815 1.00 81.69 569 ILE A C 1
ATOM 4613 O O . ILE A 1 569 ? 23.696 10.858 -32.639 1.00 81.69 569 ILE A O 1
ATOM 4617 N N . ILE A 1 570 ? 23.720 8.946 -31.458 1.00 75.06 570 ILE A N 1
ATOM 4618 C CA . ILE A 1 570 ? 24.987 8.447 -32.003 1.00 75.06 570 ILE A CA 1
ATOM 4619 C C . ILE A 1 570 ? 24.893 8.301 -33.525 1.00 75.06 570 ILE A C 1
ATOM 4621 O O . ILE A 1 570 ? 25.732 8.839 -34.249 1.00 75.06 570 ILE A O 1
ATOM 4625 N N . LEU A 1 571 ? 23.872 7.594 -34.021 1.00 75.19 571 LEU A N 1
ATOM 4626 C CA . LEU A 1 571 ? 23.707 7.333 -35.453 1.00 75.19 571 LEU A CA 1
ATOM 4627 C C . LEU A 1 571 ? 23.471 8.621 -36.254 1.00 75.19 571 LEU A C 1
ATOM 4629 O O . LEU A 1 571 ? 24.061 8.783 -37.323 1.00 75.19 571 LEU A O 1
ATOM 4633 N N . GLN A 1 572 ? 22.660 9.544 -35.731 1.00 78.56 572 GLN A N 1
ATOM 4634 C CA . GLN A 1 572 ? 22.395 10.842 -36.356 1.00 78.56 572 GLN A CA 1
ATOM 4635 C C . GLN A 1 572 ? 23.664 11.690 -36.451 1.00 78.56 572 GLN A C 1
ATOM 4637 O O . GLN A 1 572 ? 24.022 12.115 -37.547 1.00 78.56 572 GLN A O 1
ATOM 4642 N N . LYS A 1 573 ? 24.417 11.842 -35.352 1.00 76.06 573 LYS A N 1
ATOM 4643 C CA . LYS A 1 573 ? 25.669 12.618 -35.345 1.00 76.06 573 LYS A CA 1
ATOM 4644 C C . LYS A 1 573 ? 26.715 12.058 -36.309 1.00 76.06 573 LYS A C 1
ATOM 4646 O O . LYS A 1 573 ? 27.362 12.818 -37.026 1.00 76.06 573 LYS A O 1
ATOM 4651 N N . PHE A 1 574 ? 26.883 10.734 -36.382 1.00 73.62 574 PHE A N 1
ATOM 4652 C CA . PHE A 1 574 ? 27.809 10.143 -37.357 1.00 73.62 574 PHE A CA 1
ATOM 4653 C C . PHE A 1 574 ? 27.387 10.400 -38.794 1.00 73.62 574 PHE A C 1
ATOM 4655 O O . PHE A 1 574 ? 28.230 10.689 -39.645 1.00 73.62 574 PHE A O 1
ATOM 4662 N N . ARG A 1 575 ? 26.087 10.317 -39.062 1.00 74.75 575 ARG A N 1
ATOM 4663 C CA . ARG A 1 575 ? 25.557 10.611 -40.382 1.00 74.75 575 ARG A CA 1
ATOM 4664 C C . ARG A 1 575 ? 25.742 12.077 -40.753 1.00 74.75 575 ARG A C 1
ATOM 4666 O O . ARG A 1 575 ? 26.136 12.347 -41.880 1.00 74.75 575 ARG A O 1
ATOM 4673 N N . GLU A 1 576 ? 25.511 13.004 -39.828 1.00 77.69 576 GLU A N 1
ATOM 4674 C CA . GLU A 1 576 ? 25.779 14.431 -40.031 1.00 77.69 576 GLU A CA 1
ATOM 4675 C C . GLU A 1 576 ? 27.251 14.671 -40.384 1.00 77.69 576 GLU A C 1
ATOM 4677 O O . GLU A 1 576 ? 27.533 15.355 -41.364 1.00 77.69 576 GLU A O 1
ATOM 4682 N N . ILE A 1 577 ? 28.191 14.034 -39.673 1.00 74.06 577 ILE A N 1
ATOM 4683 C CA . ILE A 1 577 ? 29.630 14.115 -39.978 1.00 74.06 577 ILE A CA 1
ATOM 4684 C C . ILE A 1 577 ? 29.927 13.598 -41.396 1.00 74.06 577 ILE A C 1
ATOM 4686 O O . ILE A 1 577 ? 30.604 14.274 -42.172 1.00 74.06 577 ILE A O 1
ATOM 4690 N N . VAL A 1 578 ? 29.419 12.414 -41.761 1.00 72.69 578 VAL A N 1
ATOM 4691 C CA . VAL A 1 578 ? 29.648 11.807 -43.087 1.00 72.69 578 VAL A CA 1
ATOM 4692 C C . VAL A 1 578 ? 29.015 12.644 -44.200 1.00 72.69 578 VAL A C 1
ATOM 4694 O O . VAL A 1 578 ? 29.667 12.919 -45.208 1.00 72.69 578 VAL A O 1
ATOM 4697 N N . ASN A 1 579 ? 27.771 13.088 -44.020 1.00 74.38 579 ASN A N 1
ATOM 4698 C CA . ASN A 1 579 ? 27.069 13.939 -44.975 1.00 74.38 579 ASN A CA 1
ATOM 4699 C C . ASN A 1 579 ? 27.785 15.274 -45.151 1.00 74.38 579 ASN A C 1
ATOM 4701 O O . ASN A 1 579 ? 28.000 15.690 -46.287 1.00 74.38 579 ASN A O 1
ATOM 4705 N N . LYS A 1 580 ? 28.243 15.901 -44.062 1.00 77.44 580 LYS A N 1
ATOM 4706 C CA . LYS A 1 580 ? 28.954 17.175 -44.155 1.00 77.44 580 LYS A CA 1
ATOM 4707 C C . LYS A 1 580 ? 30.269 17.045 -44.918 1.00 77.44 580 LYS A C 1
ATOM 4709 O O . LYS A 1 580 ? 30.640 17.925 -45.687 1.00 77.44 580 LYS A O 1
ATOM 4714 N N . ILE A 1 581 ? 30.951 15.911 -44.788 1.00 70.88 581 ILE A N 1
ATOM 4715 C CA . ILE A 1 581 ? 32.159 15.616 -45.568 1.00 70.88 581 ILE A CA 1
ATOM 4716 C C . ILE A 1 581 ? 31.840 15.392 -47.050 1.00 70.88 581 ILE A C 1
ATOM 4718 O O . ILE A 1 581 ? 32.593 15.862 -47.905 1.00 70.88 581 ILE A O 1
ATOM 4722 N N . ARG A 1 582 ? 30.722 14.727 -47.369 1.00 72.31 582 ARG A N 1
ATOM 4723 C CA . ARG A 1 582 ? 30.227 14.578 -48.752 1.00 72.31 582 ARG A CA 1
ATOM 4724 C C . ARG A 1 582 ? 29.828 15.930 -49.361 1.00 72.31 582 ARG A C 1
ATOM 4726 O O . ARG A 1 582 ? 30.098 16.168 -50.536 1.00 72.31 582 ARG A O 1
ATOM 4733 N N . GLU A 1 583 ? 29.234 16.829 -48.575 1.00 73.88 583 GLU A N 1
ATOM 4734 C CA . GLU A 1 583 ? 28.940 18.211 -48.981 1.00 73.88 583 GLU A CA 1
ATOM 4735 C C . GLU A 1 583 ? 30.227 18.984 -49.284 1.00 73.88 583 GLU A C 1
ATOM 4737 O O . GLU A 1 583 ? 30.366 19.504 -50.390 1.00 73.88 583 GLU A O 1
ATOM 4742 N N . ILE A 1 584 ? 31.211 18.955 -48.373 1.00 70.81 584 ILE A N 1
ATOM 4743 C CA . ILE A 1 584 ? 32.533 19.568 -48.585 1.00 70.81 584 ILE A CA 1
ATOM 4744 C C . ILE A 1 584 ? 33.190 19.021 -49.859 1.00 70.81 584 ILE A C 1
ATOM 4746 O O . ILE A 1 584 ? 33.816 19.780 -50.593 1.00 70.81 584 ILE A O 1
ATOM 4750 N N . GLU A 1 585 ? 33.067 17.725 -50.158 1.00 67.62 585 GLU A N 1
ATOM 4751 C CA . GLU A 1 585 ? 33.592 17.137 -51.396 1.00 67.62 585 GLU A CA 1
ATOM 4752 C C . GLU A 1 585 ? 32.923 17.718 -52.643 1.00 67.62 585 GLU A C 1
ATOM 4754 O O . GLU A 1 585 ? 33.631 18.167 -53.548 1.00 67.62 585 GLU A O 1
ATOM 4759 N N . ASN A 1 586 ? 31.589 17.715 -52.692 1.00 68.62 586 ASN A N 1
ATOM 4760 C CA . ASN A 1 586 ? 30.828 18.226 -53.832 1.00 68.62 586 ASN A CA 1
ATOM 4761 C C . ASN A 1 586 ? 31.130 19.712 -54.069 1.00 68.62 586 ASN A C 1
ATOM 4763 O O . ASN A 1 586 ? 31.438 20.118 -55.196 1.00 68.62 586 ASN A O 1
ATOM 4767 N N . ASP A 1 587 ? 31.140 20.498 -52.994 1.00 69.56 587 ASP A N 1
ATOM 4768 C CA . ASP A 1 587 ? 31.429 21.924 -53.044 1.00 69.56 587 ASP A CA 1
ATOM 4769 C C . ASP A 1 587 ? 32.880 22.185 -53.437 1.00 69.56 587 ASP A C 1
ATOM 4771 O O . ASP A 1 587 ? 33.140 23.055 -54.270 1.00 69.56 587 ASP A O 1
ATOM 4775 N N . VAL A 1 588 ? 33.840 21.411 -52.921 1.00 66.62 588 VAL A N 1
ATOM 4776 C CA . VAL A 1 588 ? 35.248 21.523 -53.312 1.00 66.62 588 VAL A CA 1
ATOM 4777 C C . VAL A 1 588 ? 35.429 21.162 -54.775 1.00 66.62 588 VAL A C 1
ATOM 4779 O O . VAL A 1 588 ? 36.093 21.934 -55.469 1.00 66.62 588 VAL A O 1
ATOM 4782 N N . ASP A 1 589 ? 34.872 20.049 -55.265 1.00 68.00 589 ASP A N 1
ATOM 4783 C CA . ASP A 1 589 ? 35.088 19.572 -56.634 1.00 68.00 589 ASP A CA 1
ATOM 4784 C C . ASP A 1 589 ? 34.565 20.534 -57.708 1.00 68.00 589 ASP A C 1
ATOM 4786 O O . ASP A 1 589 ? 35.230 20.718 -58.737 1.00 68.00 589 ASP A O 1
ATOM 4790 N N . ASP A 1 590 ? 33.471 21.237 -57.422 1.00 65.56 590 ASP A N 1
ATOM 4791 C CA . ASP A 1 590 ? 32.989 22.335 -58.253 1.00 65.56 590 ASP A CA 1
ATOM 4792 C C . ASP A 1 590 ? 33.813 23.621 -58.036 1.00 65.56 590 ASP A C 1
ATOM 4794 O O . ASP A 1 590 ? 34.240 24.272 -59.000 1.00 65.56 590 ASP A O 1
ATOM 4798 N N . THR A 1 591 ? 34.125 23.974 -56.787 1.00 65.06 591 THR A N 1
ATOM 4799 C CA . THR A 1 591 ? 34.794 25.232 -56.412 1.00 65.06 591 THR A CA 1
ATOM 4800 C C . THR A 1 591 ? 36.245 25.316 -56.871 1.00 65.06 591 THR A C 1
ATOM 4802 O O . THR A 1 591 ? 36.661 26.359 -57.389 1.00 65.06 591 THR A O 1
ATOM 4805 N N . TRP A 1 592 ? 37.047 24.252 -56.734 1.00 67.88 592 TRP A N 1
ATOM 4806 C CA . TRP A 1 592 ? 38.480 24.313 -57.048 1.00 67.88 592 TRP A CA 1
ATOM 4807 C C . TRP A 1 592 ? 38.715 24.531 -58.544 1.00 67.88 592 TRP A C 1
ATOM 4809 O O . TRP A 1 592 ? 39.646 25.247 -58.911 1.00 67.88 592 TRP A O 1
ATOM 4819 N N . VAL A 1 593 ? 37.872 23.974 -59.424 1.00 65.75 593 VAL A N 1
ATOM 4820 C CA . VAL A 1 593 ? 37.991 24.170 -60.879 1.00 65.75 593 VAL A CA 1
ATOM 4821 C C . VAL A 1 593 ? 37.788 25.643 -61.223 1.00 65.75 593 VAL A C 1
ATOM 4823 O O . VAL A 1 593 ? 38.585 26.224 -61.965 1.00 65.75 593 VAL A O 1
ATOM 4826 N N . TRP A 1 594 ? 36.758 26.266 -60.653 1.00 65.62 594 TRP A N 1
ATOM 4827 C CA . TRP A 1 594 ? 36.443 27.672 -60.890 1.00 65.62 594 TRP A CA 1
ATOM 4828 C C . TRP A 1 594 ? 37.458 28.618 -60.247 1.00 65.62 594 TRP A C 1
ATOM 4830 O O . TRP A 1 594 ? 37.943 29.530 -60.922 1.00 65.62 594 TRP A O 1
ATOM 4840 N N . ALA A 1 595 ? 37.858 28.364 -59.000 1.00 65.25 595 ALA A N 1
ATOM 4841 C CA . ALA A 1 595 ? 38.850 29.160 -58.284 1.00 65.25 595 ALA A CA 1
ATOM 4842 C C . ALA A 1 595 ? 40.237 29.083 -58.946 1.00 65.25 595 ALA A C 1
ATOM 4844 O O . ALA A 1 595 ? 40.913 30.100 -59.091 1.00 65.25 595 ALA A O 1
ATOM 4845 N N . LEU A 1 596 ? 40.652 27.908 -59.439 1.00 69.00 596 LEU A N 1
ATOM 4846 C CA . LEU A 1 596 ? 41.926 27.740 -60.146 1.00 69.00 596 LEU A CA 1
ATOM 4847 C C . LEU A 1 596 ? 41.911 28.433 -61.517 1.00 69.00 596 LEU A C 1
ATOM 4849 O O . LEU A 1 596 ? 42.922 29.011 -61.927 1.00 69.00 596 LEU A O 1
ATOM 4853 N N . VAL A 1 597 ? 40.770 28.417 -62.220 1.00 69.00 597 VAL A N 1
ATOM 4854 C CA . VAL A 1 597 ? 40.561 29.180 -63.464 1.00 69.00 597 VAL A CA 1
ATOM 4855 C C . VAL A 1 597 ? 40.618 30.684 -63.193 1.00 69.00 597 VAL A C 1
ATOM 4857 O O . VAL A 1 597 ? 41.275 31.413 -63.940 1.00 69.00 597 VAL A O 1
ATOM 4860 N N . GLU A 1 598 ? 39.991 31.152 -62.116 1.00 70.12 598 GLU A N 1
ATOM 4861 C CA . GLU A 1 598 ? 39.976 32.560 -61.725 1.00 70.12 598 GLU A CA 1
ATOM 4862 C C . GLU A 1 598 ? 41.358 33.055 -61.268 1.00 70.12 598 GLU A C 1
ATOM 4864 O O . GLU A 1 598 ? 41.839 34.075 -61.765 1.00 70.12 598 GLU A O 1
ATOM 4869 N N . ALA A 1 599 ? 42.054 32.303 -60.414 1.00 66.81 599 ALA A N 1
ATOM 4870 C CA . ALA A 1 599 ? 43.415 32.608 -59.972 1.00 66.81 599 ALA A CA 1
ATOM 4871 C C . ALA A 1 599 ? 44.411 32.591 -61.147 1.00 66.81 599 ALA A C 1
ATOM 4873 O O . ALA A 1 599 ? 45.261 33.478 -61.275 1.00 66.81 599 ALA A O 1
ATOM 4874 N N . SER A 1 600 ? 44.253 31.645 -62.083 1.00 63.59 600 SER A N 1
ATOM 4875 C CA . SER A 1 600 ? 45.033 31.595 -63.331 1.00 63.59 600 SER A CA 1
ATOM 4876 C C . SER A 1 600 ? 44.758 32.791 -64.244 1.00 63.59 600 SER A C 1
ATOM 4878 O O . SER A 1 600 ? 45.689 33.324 -64.850 1.00 63.59 600 SER A O 1
ATOM 4880 N N . ALA A 1 601 ? 43.507 33.252 -64.326 1.00 69.06 601 ALA A N 1
ATOM 4881 C CA . ALA A 1 601 ? 43.138 34.449 -65.078 1.00 69.06 601 ALA A CA 1
ATOM 4882 C C . ALA A 1 601 ? 43.677 35.740 -64.432 1.00 69.06 601 ALA A C 1
ATOM 4884 O O . ALA A 1 601 ? 44.024 36.683 -65.149 1.00 69.06 601 ALA A O 1
ATOM 4885 N N . ARG A 1 602 ? 43.788 35.773 -63.096 1.00 74.56 602 ARG A N 1
ATOM 4886 C CA . ARG A 1 602 ? 44.374 36.876 -62.312 1.00 74.56 602 ARG A CA 1
ATOM 4887 C C . ARG A 1 602 ? 45.913 36.844 -62.270 1.00 74.56 602 ARG A C 1
ATOM 4889 O O . ARG A 1 602 ? 46.529 37.866 -61.975 1.00 74.56 602 ARG A O 1
ATOM 4896 N N . GLY A 1 603 ? 46.543 35.720 -62.628 1.00 63.28 603 GLY A N 1
ATOM 4897 C CA . GLY A 1 603 ? 48.000 35.535 -62.586 1.00 63.28 603 GLY A CA 1
ATOM 4898 C C . GLY A 1 603 ? 48.556 35.352 -61.169 1.00 63.28 603 GLY A C 1
ATOM 4899 O O . GLY A 1 603 ? 49.732 35.633 -60.926 1.00 63.28 603 GLY A O 1
ATOM 4900 N N . ASP A 1 604 ? 47.712 34.902 -60.244 1.00 77.12 604 ASP A N 1
ATOM 4901 C CA . ASP A 1 604 ? 47.994 34.803 -58.816 1.00 77.12 604 ASP A CA 1
ATOM 4902 C C . ASP A 1 604 ? 48.660 33.460 -58.478 1.00 77.12 604 ASP A C 1
ATOM 4904 O O . ASP A 1 604 ? 48.031 32.489 -58.061 1.00 77.12 604 ASP A O 1
ATOM 4908 N N . LEU A 1 605 ? 49.965 33.376 -58.755 1.00 69.06 605 LEU A N 1
ATOM 4909 C CA . LEU A 1 605 ? 50.759 32.159 -58.544 1.00 69.06 605 LEU A CA 1
ATOM 4910 C C . LEU A 1 605 ? 50.716 31.627 -57.094 1.00 69.06 605 LEU A C 1
ATOM 4912 O O . LEU A 1 605 ? 50.664 30.404 -56.943 1.00 69.06 605 LEU A O 1
ATOM 4916 N N . PRO A 1 606 ? 50.738 32.476 -56.044 1.00 72.12 606 PRO A N 1
ATOM 4917 C CA . PRO A 1 606 ? 50.505 32.041 -54.666 1.00 72.12 606 PRO A CA 1
ATOM 4918 C C . PRO A 1 606 ? 49.141 31.371 -54.456 1.00 72.12 606 PRO A C 1
ATOM 4920 O O . PRO A 1 606 ? 49.118 30.242 -53.964 1.00 72.12 606 PRO A O 1
ATOM 4923 N N . ALA A 1 607 ? 48.042 31.995 -54.899 1.00 69.00 607 ALA A N 1
ATOM 4924 C CA . ALA A 1 607 ? 46.698 31.434 -54.741 1.00 69.00 607 ALA A CA 1
ATOM 4925 C C . ALA A 1 607 ? 46.528 30.111 -55.508 1.00 69.00 607 ALA A C 1
ATOM 4927 O O . ALA A 1 607 ? 45.969 29.158 -54.979 1.00 69.00 607 ALA A O 1
ATOM 4928 N N . ILE A 1 608 ? 47.094 29.982 -56.717 1.00 69.19 608 ILE A N 1
ATOM 4929 C CA . ILE A 1 608 ? 47.079 28.716 -57.482 1.00 69.19 608 ILE A CA 1
ATOM 4930 C C . ILE A 1 608 ? 47.760 27.581 -56.702 1.00 69.19 608 ILE A C 1
ATOM 4932 O O . ILE A 1 608 ? 47.275 26.448 -56.699 1.00 69.19 608 ILE A O 1
ATOM 4936 N N . ALA A 1 609 ? 48.895 27.866 -56.054 1.00 67.62 609 ALA A N 1
ATOM 4937 C CA . ALA A 1 609 ? 49.615 26.873 -55.263 1.00 67.62 609 ALA A CA 1
ATOM 4938 C C . ALA A 1 609 ? 48.846 26.496 -53.985 1.00 67.62 609 ALA A C 1
ATOM 4940 O O . ALA A 1 609 ? 48.818 25.321 -53.623 1.00 67.62 609 ALA A O 1
ATOM 4941 N N . GLN A 1 610 ? 48.202 27.473 -53.339 1.00 69.94 610 GLN A N 1
ATOM 4942 C CA . GLN A 1 610 ? 47.360 27.260 -52.161 1.00 69.94 610 GLN A CA 1
ATOM 4943 C C . GLN A 1 610 ? 46.108 26.443 -52.506 1.00 69.94 610 GLN A C 1
ATOM 4945 O O . GLN A 1 610 ? 45.884 25.421 -51.868 1.00 69.94 610 GLN A O 1
ATOM 4950 N N . ILE A 1 611 ? 45.367 26.796 -53.565 1.00 69.31 611 ILE A N 1
ATOM 4951 C CA . ILE A 1 611 ? 44.177 26.063 -54.046 1.00 69.31 611 ILE A CA 1
ATOM 4952 C C . ILE A 1 611 ? 44.528 24.610 -54.414 1.00 69.31 611 ILE A C 1
ATOM 4954 O O . ILE A 1 611 ? 43.788 23.680 -54.100 1.00 69.31 611 ILE A O 1
ATOM 4958 N N . GLY A 1 612 ? 45.685 24.383 -55.047 1.00 67.19 612 GLY A N 1
ATOM 4959 C CA . GLY A 1 612 ? 46.160 23.032 -55.359 1.00 67.19 612 GLY A CA 1
ATOM 4960 C C . GLY A 1 612 ? 46.523 22.203 -54.119 1.00 67.19 612 GLY A C 1
ATOM 4961 O O . GLY A 1 612 ? 46.250 21.005 -54.091 1.00 67.19 612 GLY A O 1
ATOM 4962 N N . ALA A 1 613 ? 47.119 22.826 -53.098 1.00 67.62 613 ALA A N 1
ATOM 4963 C CA . ALA A 1 613 ? 47.406 22.173 -51.820 1.00 67.62 613 ALA A CA 1
ATOM 4964 C C . ALA A 1 613 ? 46.118 21.873 -51.032 1.00 67.62 613 ALA A C 1
ATOM 4966 O O . ALA A 1 613 ? 45.995 20.787 -50.478 1.00 67.62 613 ALA A O 1
ATOM 4967 N N . LEU A 1 614 ? 45.141 22.783 -51.067 1.00 66.75 614 LEU A N 1
ATOM 4968 C CA . LEU A 1 614 ? 43.818 22.637 -50.450 1.00 66.75 614 LEU A CA 1
ATOM 4969 C C . LEU A 1 614 ? 43.072 21.400 -50.942 1.00 66.75 614 LEU A C 1
ATOM 4971 O O . LEU A 1 614 ? 42.611 20.612 -50.123 1.00 66.75 614 LEU A O 1
ATOM 4975 N N . LYS A 1 615 ? 43.027 21.171 -52.261 1.00 70.94 615 LYS A N 1
ATOM 4976 C CA . LYS A 1 615 ? 42.405 19.959 -52.817 1.00 70.94 615 LYS A CA 1
ATOM 4977 C C . LYS A 1 615 ? 43.036 18.676 -52.263 1.00 70.94 615 LYS A C 1
ATOM 4979 O O . LYS A 1 615 ? 42.341 17.702 -51.997 1.00 70.94 615 LYS A O 1
ATOM 4984 N N . VAL A 1 616 ? 44.361 18.661 -52.109 1.00 71.69 616 VAL A N 1
ATOM 4985 C CA . VAL A 1 616 ? 45.072 17.504 -51.546 1.00 71.69 616 VAL A CA 1
ATOM 4986 C C . VAL A 1 616 ? 44.722 17.323 -50.069 1.00 71.69 616 VAL A C 1
ATOM 4988 O O . VAL A 1 616 ? 44.488 16.194 -49.654 1.00 71.69 616 VAL A O 1
ATOM 4991 N N . THR A 1 617 ? 44.641 18.411 -49.302 1.00 67.81 617 THR A N 1
ATOM 4992 C CA . THR A 1 617 ? 44.276 18.379 -47.880 1.00 67.81 617 THR A CA 1
ATOM 4993 C C . THR A 1 617 ? 42.849 17.871 -47.661 1.00 67.81 617 THR A C 1
ATOM 4995 O O . THR A 1 617 ? 42.665 16.970 -46.852 1.00 67.81 617 THR A O 1
ATOM 4998 N N . VAL A 1 618 ? 41.858 18.370 -48.411 1.00 67.81 618 VAL A N 1
ATOM 4999 C CA . VAL A 1 618 ? 40.456 17.914 -48.309 1.00 67.81 618 VAL A CA 1
ATOM 5000 C C . VAL A 1 618 ? 40.320 16.435 -48.680 1.00 67.81 618 VAL A C 1
ATOM 5002 O O . VAL A 1 618 ? 39.678 15.678 -47.959 1.00 67.81 618 VAL A O 1
ATOM 5005 N N . ASN A 1 619 ? 40.988 15.985 -49.747 1.00 72.19 619 ASN A N 1
ATOM 5006 C CA . ASN A 1 619 ? 40.977 14.569 -50.127 1.00 72.19 619 ASN A CA 1
ATOM 5007 C C . ASN A 1 619 ? 41.619 13.662 -49.064 1.00 72.19 619 ASN A C 1
ATOM 5009 O O . ASN A 1 619 ? 41.192 12.523 -48.892 1.00 72.19 619 ASN A O 1
ATOM 5013 N N . GLU A 1 620 ? 42.647 14.145 -48.362 1.00 71.19 620 GLU A N 1
ATOM 5014 C CA . GLU A 1 620 ? 43.290 13.395 -47.279 1.00 71.19 620 GLU A CA 1
ATOM 5015 C C . GLU A 1 620 ? 42.421 13.362 -46.013 1.00 71.19 620 GLU A C 1
ATOM 5017 O O . GLU A 1 620 ? 42.362 12.327 -45.357 1.00 71.19 620 GLU A O 1
ATOM 5022 N N . ILE A 1 621 ? 41.706 14.452 -45.707 1.00 67.50 621 ILE A N 1
ATOM 5023 C CA . ILE A 1 621 ? 40.694 14.503 -44.640 1.00 67.50 621 ILE A CA 1
ATOM 5024 C C . ILE A 1 621 ? 39.577 13.502 -44.931 1.00 67.50 621 ILE A C 1
ATOM 5026 O O . ILE A 1 621 ? 39.259 12.702 -44.061 1.00 67.50 621 ILE A O 1
ATOM 5030 N N . LYS A 1 622 ? 39.033 13.495 -46.155 1.00 68.50 622 LYS A N 1
ATOM 5031 C CA . LYS A 1 622 ? 38.015 12.527 -46.583 1.00 68.50 622 LYS A CA 1
ATOM 5032 C C . LYS A 1 622 ? 38.493 11.097 -46.363 1.00 68.50 622 LYS A C 1
ATOM 5034 O O . LYS A 1 622 ? 37.834 10.331 -45.671 1.00 68.50 622 LYS A O 1
ATOM 5039 N N . ARG A 1 623 ? 39.670 10.768 -46.908 1.00 73.88 623 ARG A N 1
ATOM 5040 C CA . ARG A 1 623 ? 40.274 9.441 -46.761 1.00 73.88 623 ARG A CA 1
ATOM 5041 C C . ARG A 1 623 ? 40.408 9.066 -45.288 1.00 73.88 623 ARG A C 1
ATOM 5043 O O . ARG A 1 623 ? 40.049 7.966 -44.912 1.00 73.88 623 ARG A O 1
ATOM 5050 N N . TYR A 1 624 ? 40.904 9.979 -44.458 1.00 67.88 624 TYR A N 1
ATOM 5051 C CA . TYR A 1 624 ? 41.048 9.725 -43.032 1.00 67.88 624 TYR A CA 1
ATOM 5052 C C . TYR A 1 624 ? 39.695 9.536 -42.339 1.00 67.88 624 TYR A C 1
ATOM 5054 O O . TYR A 1 624 ? 39.569 8.645 -41.511 1.00 67.88 624 TYR A O 1
ATOM 5062 N N . VAL A 1 625 ? 38.666 10.322 -42.661 1.00 65.25 625 VAL A N 1
ATOM 5063 C CA . VAL A 1 625 ? 37.370 10.169 -41.993 1.00 65.25 625 VAL A CA 1
ATOM 5064 C C . VAL A 1 625 ? 36.648 8.890 -42.425 1.00 65.25 625 VAL A C 1
ATOM 5066 O O . VAL A 1 625 ? 36.157 8.161 -41.567 1.00 65.25 625 VAL A O 1
ATOM 5069 N N . GLU A 1 626 ? 36.623 8.588 -43.723 1.00 67.56 626 GLU A N 1
ATOM 5070 C CA . GLU A 1 626 ? 35.953 7.400 -44.267 1.00 67.56 626 GLU A CA 1
ATOM 5071 C C . GLU A 1 626 ? 36.714 6.099 -43.978 1.00 67.56 626 GLU A C 1
ATOM 5073 O O . GLU A 1 626 ? 36.094 5.106 -43.602 1.00 67.56 626 GLU A O 1
ATOM 5078 N N . ASP A 1 627 ? 38.043 6.089 -44.138 1.00 70.38 627 ASP A N 1
ATOM 5079 C CA . ASP A 1 627 ? 38.845 4.862 -44.032 1.00 70.38 627 ASP A CA 1
ATOM 5080 C C . ASP A 1 627 ? 39.394 4.615 -42.619 1.00 70.38 627 ASP A C 1
ATOM 5082 O O . ASP A 1 627 ? 39.685 3.464 -42.287 1.00 70.38 627 ASP A O 1
ATOM 5086 N N . ASP A 1 628 ? 39.559 5.662 -41.799 1.00 67.25 628 ASP A N 1
ATOM 5087 C CA . ASP A 1 628 ? 40.205 5.565 -40.485 1.00 67.25 628 ASP A CA 1
ATOM 5088 C C . ASP A 1 628 ? 39.248 5.977 -39.331 1.00 67.25 628 ASP A C 1
ATOM 5090 O O . ASP A 1 628 ? 38.945 5.144 -38.482 1.00 67.25 628 ASP A O 1
ATOM 5094 N N . LEU A 1 629 ? 38.694 7.202 -39.297 1.00 66.62 629 LEU A N 1
ATOM 5095 C CA . LEU A 1 629 ? 37.877 7.710 -38.173 1.00 66.62 629 LEU A CA 1
ATOM 5096 C C . LEU A 1 629 ? 36.564 6.946 -37.981 1.00 66.62 629 LEU A C 1
ATOM 5098 O O . LEU A 1 629 ? 36.297 6.471 -36.881 1.00 66.62 629 LEU A O 1
ATOM 5102 N N . VAL A 1 630 ? 35.719 6.868 -39.014 1.00 65.19 630 VAL A N 1
ATOM 5103 C CA . VAL A 1 630 ? 34.415 6.198 -38.914 1.00 65.19 630 VAL A CA 1
ATOM 5104 C C . VAL A 1 630 ? 34.614 4.718 -38.566 1.00 65.19 630 VAL A C 1
ATOM 5106 O O . VAL A 1 630 ? 34.020 4.274 -37.583 1.00 65.19 630 VAL A O 1
ATOM 5109 N N . PRO A 1 631 ? 35.504 3.961 -39.237 1.00 68.31 631 PRO A N 1
ATOM 5110 C CA . PRO A 1 631 ? 35.816 2.591 -38.843 1.00 68.31 631 PRO A CA 1
ATOM 5111 C C . PRO A 1 631 ? 36.372 2.456 -37.421 1.00 68.31 631 PRO A C 1
ATOM 5113 O O . PRO A 1 631 ? 35.962 1.535 -36.720 1.00 68.31 631 PRO A O 1
ATOM 5116 N N . ASP A 1 632 ? 37.254 3.353 -36.963 1.00 65.75 632 ASP A N 1
ATOM 5117 C CA . ASP A 1 632 ? 37.808 3.313 -35.602 1.00 65.75 632 ASP A CA 1
ATOM 5118 C C . ASP A 1 632 ? 36.737 3.586 -34.540 1.00 65.75 632 ASP A C 1
ATOM 5120 O O . ASP A 1 632 ? 36.704 2.915 -33.504 1.00 65.75 632 ASP A O 1
ATOM 5124 N N . VAL A 1 633 ? 35.831 4.539 -34.787 1.00 61.75 633 VAL A N 1
ATOM 5125 C CA . VAL A 1 633 ? 34.735 4.814 -33.856 1.00 61.75 633 VAL A CA 1
ATOM 5126 C C . VAL A 1 633 ? 33.737 3.662 -33.845 1.00 61.75 633 VAL A C 1
ATOM 5128 O O . VAL A 1 633 ? 33.379 3.189 -32.769 1.00 61.75 633 VAL A O 1
ATOM 5131 N N . ILE A 1 634 ? 33.348 3.149 -35.013 1.00 65.25 634 ILE A N 1
ATOM 5132 C CA . ILE A 1 634 ? 32.493 1.964 -35.119 1.00 65.25 634 ILE A CA 1
ATOM 5133 C C . ILE A 1 634 ? 33.137 0.799 -34.360 1.00 65.25 634 ILE A C 1
ATOM 5135 O O . ILE A 1 634 ? 32.508 0.224 -33.472 1.00 65.25 634 ILE A O 1
ATOM 5139 N N . ALA A 1 635 ? 34.417 0.509 -34.611 1.00 68.50 635 ALA A N 1
ATOM 5140 C CA . ALA A 1 635 ? 35.162 -0.546 -33.930 1.00 68.50 635 ALA A CA 1
ATOM 5141 C C . ALA A 1 635 ? 35.180 -0.369 -32.408 1.00 68.50 635 ALA A C 1
ATOM 5143 O O . ALA A 1 635 ? 35.155 -1.357 -31.679 1.00 68.50 635 ALA A O 1
ATOM 5144 N N . LYS A 1 636 ? 35.191 0.866 -31.913 1.00 64.62 636 LYS A N 1
ATOM 5145 C CA . LYS A 1 636 ? 35.196 1.170 -30.482 1.00 64.62 636 LYS A CA 1
ATOM 5146 C C . LYS A 1 636 ? 33.821 1.158 -29.830 1.00 64.62 636 LYS A C 1
ATOM 5148 O O . LYS A 1 636 ? 33.747 0.679 -28.700 1.00 64.62 636 LYS A O 1
ATOM 5153 N N . ILE A 1 637 ? 32.769 1.602 -30.522 1.00 63.62 637 ILE A N 1
ATOM 5154 C CA . ILE A 1 637 ? 31.369 1.356 -30.136 1.00 63.62 637 ILE A CA 1
ATOM 5155 C C . ILE A 1 637 ? 31.193 -0.157 -29.962 1.00 63.62 637 ILE A C 1
ATOM 5157 O O . ILE A 1 637 ? 30.787 -0.640 -28.911 1.00 63.62 637 ILE A O 1
ATOM 5161 N N . ILE A 1 638 ? 31.631 -0.928 -30.957 1.00 65.50 638 ILE A N 1
ATOM 5162 C CA . ILE A 1 638 ? 31.597 -2.391 -30.939 1.00 65.50 638 ILE A CA 1
ATOM 5163 C C . ILE A 1 638 ? 32.480 -2.974 -29.823 1.00 65.50 638 ILE A C 1
ATOM 5165 O O . ILE A 1 638 ? 32.084 -3.949 -29.189 1.00 65.50 638 ILE A O 1
ATOM 5169 N N . GLU A 1 639 ? 33.682 -2.444 -29.576 1.00 66.31 639 GLU A N 1
ATOM 5170 C CA . GLU A 1 639 ? 34.607 -2.936 -28.542 1.00 66.31 639 GLU A CA 1
ATOM 5171 C C . GLU A 1 639 ? 34.013 -2.830 -27.135 1.00 66.31 639 GLU A C 1
ATOM 5173 O O . GLU A 1 639 ? 34.139 -3.788 -26.372 1.00 66.31 639 GLU A O 1
ATOM 5178 N N . HIS A 1 640 ? 33.360 -1.707 -26.821 1.00 61.25 640 HIS A N 1
ATOM 5179 C CA . HIS A 1 640 ? 32.803 -1.433 -25.492 1.00 61.25 640 HIS A CA 1
ATOM 5180 C C . HIS A 1 640 ? 31.439 -2.082 -25.270 1.00 61.25 640 HIS A C 1
ATOM 5182 O O . HIS A 1 640 ? 31.031 -2.275 -24.127 1.00 61.25 640 HIS A O 1
ATOM 5188 N N . ILE A 1 641 ? 30.761 -2.488 -26.342 1.00 61.28 641 ILE A N 1
ATOM 5189 C CA . ILE A 1 641 ? 29.520 -3.239 -26.230 1.00 61.28 641 ILE A CA 1
ATOM 5190 C C . ILE A 1 641 ? 29.823 -4.690 -25.813 1.00 61.28 641 ILE A C 1
ATOM 5192 O O . ILE A 1 641 ? 30.688 -5.348 -26.423 1.00 61.28 641 ILE A O 1
ATOM 5196 N N . PRO A 1 642 ? 29.126 -5.207 -24.777 1.00 61.25 642 PRO A N 1
ATOM 5197 C CA . PRO A 1 642 ? 29.397 -6.527 -24.231 1.00 61.25 642 PRO A CA 1
ATOM 5198 C C . PRO A 1 642 ? 29.352 -7.627 -25.303 1.00 61.25 642 PRO A C 1
ATOM 5200 O O . PRO A 1 642 ? 28.610 -7.545 -26.287 1.00 61.25 642 PRO A O 1
ATOM 5203 N N . PRO A 1 643 ? 30.164 -8.688 -25.157 1.00 60.69 643 PRO A N 1
ATOM 5204 C CA . PRO A 1 643 ? 30.154 -9.797 -26.099 1.00 60.69 643 PRO A CA 1
ATOM 5205 C C . PRO A 1 643 ? 28.797 -10.520 -26.075 1.00 60.69 643 PRO A C 1
ATOM 5207 O O . PRO A 1 643 ? 28.394 -11.065 -25.053 1.00 60.69 643 PRO A O 1
ATOM 5210 N N . GLY A 1 644 ? 28.129 -10.588 -27.229 1.00 63.62 644 GLY A N 1
ATOM 5211 C CA . GLY A 1 644 ? 26.843 -11.267 -27.397 1.00 63.62 644 GLY A CA 1
ATOM 5212 C C . GLY A 1 644 ? 26.519 -11.556 -28.865 1.00 63.62 644 GLY A C 1
ATOM 5213 O O . GLY A 1 644 ? 27.223 -11.101 -29.769 1.00 63.62 644 GLY A O 1
ATOM 5214 N N . ALA A 1 645 ? 25.446 -12.313 -29.118 1.00 61.91 645 ALA A N 1
ATOM 5215 C CA . ALA A 1 645 ? 25.001 -12.648 -30.481 1.00 61.91 645 ALA A CA 1
ATOM 5216 C C . ALA A 1 645 ? 24.649 -11.396 -31.316 1.00 61.91 645 ALA A C 1
ATOM 5218 O O . ALA A 1 645 ? 24.807 -11.389 -32.537 1.00 61.91 645 ALA A O 1
ATOM 5219 N N . TYR A 1 646 ? 24.255 -10.316 -30.638 1.00 63.66 646 TYR A N 1
ATOM 5220 C CA . TYR A 1 646 ? 23.879 -9.028 -31.213 1.00 63.66 646 TYR A CA 1
ATOM 5221 C C . TYR A 1 646 ? 25.056 -8.192 -31.730 1.00 63.66 646 TYR A C 1
ATOM 5223 O O . TYR A 1 646 ? 24.841 -7.309 -32.549 1.00 63.66 646 TYR A O 1
ATOM 5231 N N . LYS A 1 647 ? 26.301 -8.477 -31.323 1.00 67.19 647 LYS A N 1
ATOM 5232 C CA . LYS A 1 647 ? 27.484 -7.688 -31.713 1.00 67.19 647 LYS A CA 1
ATOM 5233 C C . LYS A 1 647 ? 27.710 -7.669 -33.229 1.00 67.19 647 LYS A C 1
ATOM 5235 O O . LYS A 1 647 ? 27.948 -6.617 -33.805 1.00 67.19 647 LYS A O 1
ATOM 5240 N N . SER A 1 648 ? 27.534 -8.822 -33.878 1.00 67.19 648 SER A N 1
ATOM 5241 C CA . SER A 1 648 ? 27.624 -8.945 -35.342 1.00 67.19 648 SER A CA 1
ATOM 5242 C C . SER A 1 648 ? 26.474 -8.252 -36.083 1.00 67.19 648 SER A C 1
ATOM 5244 O O . SER A 1 648 ? 26.670 -7.721 -37.169 1.00 67.19 648 SER A O 1
ATOM 5246 N N . LEU A 1 649 ? 25.278 -8.220 -35.486 1.00 65.00 649 LEU A N 1
ATOM 5247 C CA . LEU A 1 649 ? 24.122 -7.524 -36.053 1.00 65.00 649 LEU A CA 1
ATOM 5248 C C . LEU A 1 649 ? 24.253 -6.012 -35.883 1.00 65.00 649 LEU A C 1
ATOM 5250 O O . LEU A 1 649 ? 23.904 -5.272 -36.793 1.00 65.00 649 LEU A O 1
ATOM 5254 N N . LEU A 1 650 ? 24.811 -5.561 -34.760 1.00 65.81 650 LEU A N 1
ATOM 5255 C CA . LEU A 1 650 ? 25.139 -4.162 -34.531 1.00 65.81 650 LEU A CA 1
ATOM 5256 C C . LEU A 1 650 ? 26.237 -3.682 -35.480 1.00 65.81 650 LEU A C 1
ATOM 5258 O O . LEU A 1 650 ? 26.128 -2.593 -36.019 1.00 65.81 650 LEU A O 1
ATOM 5262 N N . GLU A 1 651 ? 27.268 -4.494 -35.716 1.00 69.62 651 GLU A N 1
ATOM 5263 C CA . GLU A 1 651 ? 28.289 -4.231 -36.736 1.00 69.62 651 GLU A CA 1
ATOM 5264 C C . GLU A 1 651 ? 27.653 -3.967 -38.104 1.00 69.62 651 GLU A C 1
ATOM 5266 O O . GLU A 1 651 ? 27.992 -2.989 -38.763 1.00 69.62 651 GLU A O 1
ATOM 5271 N N . ILE A 1 652 ? 26.710 -4.813 -38.522 1.00 66.56 652 ILE A N 1
ATOM 5272 C CA . ILE A 1 652 ? 25.993 -4.656 -39.794 1.00 66.56 652 ILE A CA 1
ATOM 5273 C C . ILE A 1 652 ? 25.103 -3.406 -39.764 1.00 66.56 652 ILE A C 1
ATOM 5275 O O . ILE A 1 652 ? 25.133 -2.617 -40.703 1.00 66.56 652 ILE A O 1
ATOM 5279 N N . LEU A 1 653 ? 24.362 -3.189 -38.672 1.00 66.88 653 LEU A N 1
ATOM 5280 C CA . LEU A 1 653 ? 23.484 -2.033 -38.464 1.00 66.88 653 LEU A CA 1
ATOM 5281 C C . LEU A 1 653 ? 24.249 -0.722 -38.531 1.00 66.88 653 LEU A C 1
ATOM 5283 O O . LEU A 1 653 ? 23.917 0.142 -39.325 1.00 66.88 653 LEU A O 1
ATOM 5287 N N . VAL A 1 654 ? 25.302 -0.583 -37.744 1.00 66.81 654 VAL A N 1
ATOM 5288 C CA . VAL A 1 654 ? 26.072 0.651 -37.645 1.00 66.81 654 VAL A CA 1
ATOM 5289 C C . VAL A 1 654 ? 26.825 0.924 -38.951 1.00 66.81 654 VAL A C 1
ATOM 5291 O O . VAL A 1 654 ? 26.780 2.049 -39.438 1.00 66.81 654 VAL A O 1
ATOM 5294 N N . ASN A 1 655 ? 27.442 -0.088 -39.576 1.00 68.50 655 ASN A N 1
ATOM 5295 C CA . ASN A 1 655 ? 28.136 0.105 -40.855 1.00 68.50 655 ASN A CA 1
ATOM 5296 C C . ASN A 1 655 ? 27.172 0.488 -41.980 1.00 68.50 655 ASN A C 1
ATOM 5298 O O . ASN A 1 655 ? 27.421 1.459 -42.689 1.00 68.50 655 ASN A O 1
ATOM 5302 N N . ASN A 1 656 ? 26.065 -0.238 -42.136 1.00 68.50 656 ASN A N 1
ATOM 5303 C CA . ASN A 1 656 ? 25.127 0.028 -43.222 1.00 68.50 656 ASN A CA 1
ATOM 5304 C C . ASN A 1 656 ? 24.327 1.312 -42.974 1.00 68.50 656 ASN A C 1
ATOM 5306 O O . ASN A 1 656 ? 23.977 2.002 -43.933 1.00 68.50 656 ASN A O 1
ATOM 5310 N N . LEU A 1 657 ? 24.060 1.663 -41.708 1.00 67.25 657 LEU A N 1
ATOM 5311 C CA . LEU A 1 657 ? 23.316 2.877 -41.408 1.00 67.25 657 LEU A CA 1
ATOM 5312 C C . LEU A 1 657 ? 24.166 4.155 -41.500 1.00 67.25 657 LEU A C 1
ATOM 5314 O O . LEU A 1 657 ? 23.691 5.171 -41.995 1.00 67.25 657 LEU A O 1
ATOM 5318 N N . ILE A 1 658 ? 25.419 4.129 -41.046 1.00 67.06 658 ILE A N 1
ATOM 5319 C CA . ILE A 1 658 ? 26.284 5.319 -41.094 1.00 67.06 658 ILE A CA 1
ATOM 5320 C C . ILE A 1 658 ? 26.824 5.555 -42.510 1.00 67.06 658 ILE A C 1
ATOM 5322 O O . ILE A 1 658 ? 26.955 6.701 -42.937 1.00 67.06 658 ILE A O 1
ATOM 5326 N N . LEU A 1 659 ? 27.155 4.485 -43.241 1.00 63.81 659 LEU A N 1
ATOM 5327 C CA . LEU A 1 659 ? 27.838 4.593 -44.535 1.00 63.81 659 LEU A CA 1
ATOM 5328 C C . LEU A 1 659 ? 26.888 4.546 -45.739 1.00 63.81 659 LEU A C 1
ATOM 5330 O O . LEU A 1 659 ? 27.280 4.990 -46.822 1.00 63.81 659 LEU A O 1
ATOM 5334 N N . GLY A 1 660 ? 25.669 4.025 -45.571 1.00 63.38 660 GLY A N 1
ATOM 5335 C CA . GLY A 1 660 ? 24.691 3.890 -46.651 1.00 63.38 660 GLY A CA 1
ATOM 5336 C C . GLY A 1 660 ? 24.201 5.234 -47.196 1.00 63.38 660 GLY A C 1
ATOM 5337 O O . GLY A 1 660 ? 24.121 6.227 -46.472 1.00 63.38 660 GLY A O 1
ATOM 5338 N N . ASP A 1 661 ? 23.863 5.261 -48.484 1.00 61.50 661 ASP A N 1
ATOM 5339 C CA . ASP A 1 661 ? 23.259 6.417 -49.152 1.00 61.50 661 ASP A CA 1
ATOM 5340 C C . ASP A 1 661 ? 21.771 6.122 -49.408 1.00 61.50 661 ASP A C 1
ATOM 5342 O O . ASP A 1 661 ? 21.413 5.336 -50.282 1.00 61.50 661 ASP A O 1
ATOM 5346 N N . TRP A 1 662 ? 20.878 6.643 -48.559 1.00 63.31 662 TRP A N 1
ATOM 5347 C CA . TRP A 1 662 ? 19.473 6.190 -48.511 1.00 63.31 662 TRP A CA 1
ATOM 5348 C C . TRP A 1 662 ? 18.531 6.977 -49.422 1.00 63.31 662 TRP A C 1
ATOM 5350 O O . TRP A 1 662 ? 17.311 6.922 -49.257 1.00 63.31 662 TRP A O 1
ATOM 5360 N N . ASP A 1 663 ? 19.080 7.670 -50.412 1.00 59.38 663 ASP A N 1
ATOM 5361 C CA . ASP A 1 663 ? 18.288 8.333 -51.444 1.00 59.38 663 ASP A CA 1
ATOM 5362 C C . ASP A 1 663 ? 17.550 7.322 -52.355 1.00 59.38 663 ASP A C 1
ATOM 5364 O O . ASP A 1 663 ? 16.665 7.712 -53.123 1.00 59.38 663 ASP A O 1
ATOM 5368 N N . ASP A 1 664 ? 17.852 6.013 -52.244 1.00 62.88 664 ASP A N 1
ATOM 5369 C CA . ASP A 1 664 ? 17.227 4.929 -53.014 1.00 62.88 664 ASP A CA 1
ATOM 5370 C C . ASP A 1 664 ? 16.619 3.802 -52.137 1.00 62.88 664 ASP A C 1
ATOM 5372 O O . ASP A 1 664 ? 17.287 3.130 -51.345 1.00 62.88 664 ASP A O 1
ATOM 5376 N N . TRP A 1 665 ? 15.320 3.535 -52.333 1.00 65.19 665 TRP A N 1
ATOM 5377 C CA . TRP A 1 665 ? 14.534 2.507 -51.621 1.00 65.19 665 TRP A CA 1
ATOM 5378 C C . TRP A 1 665 ? 15.129 1.085 -51.642 1.00 65.19 665 TRP A C 1
ATOM 5380 O O . TRP A 1 665 ? 15.080 0.415 -50.609 1.00 65.19 665 TRP A O 1
ATOM 5390 N N . PRO A 1 666 ? 15.671 0.575 -52.764 1.00 68.31 666 PRO A N 1
ATOM 5391 C CA . PRO A 1 666 ? 16.271 -0.751 -52.831 1.00 68.31 666 PRO A CA 1
ATOM 5392 C C . PRO A 1 666 ? 17.458 -0.929 -51.881 1.00 68.31 666 PRO A C 1
ATOM 5394 O O . PRO A 1 666 ? 17.592 -2.004 -51.304 1.00 68.31 666 PRO A O 1
ATOM 5397 N N . GLU A 1 667 ? 18.295 0.095 -51.682 1.00 67.56 667 GLU A N 1
ATOM 5398 C CA . GLU A 1 667 ? 19.467 0.016 -50.798 1.00 67.56 667 GLU A CA 1
ATOM 5399 C C . GLU A 1 667 ? 19.048 -0.055 -49.323 1.00 67.56 667 GLU A C 1
ATOM 5401 O O . GLU A 1 667 ? 19.535 -0.903 -48.566 1.00 67.56 667 GLU A O 1
ATOM 5406 N N . LEU A 1 668 ? 18.042 0.738 -48.939 1.00 69.44 668 LEU A N 1
ATOM 5407 C CA . LEU A 1 668 ? 17.448 0.675 -47.605 1.00 69.44 668 LEU A CA 1
ATOM 5408 C C . LEU A 1 668 ? 16.751 -0.674 -47.354 1.00 69.44 668 LEU A C 1
ATOM 5410 O O . LEU A 1 668 ? 16.906 -1.267 -46.290 1.00 69.44 668 LEU A O 1
ATOM 5414 N N . LEU A 1 669 ? 16.008 -1.200 -48.331 1.00 69.12 669 LEU A N 1
ATOM 5415 C CA . LEU A 1 669 ? 15.325 -2.495 -48.216 1.00 69.12 669 LEU A CA 1
ATOM 5416 C C . LEU A 1 669 ? 16.304 -3.673 -48.120 1.00 69.12 669 LEU A C 1
ATOM 5418 O O . LEU A 1 669 ? 16.041 -4.625 -47.381 1.00 69.12 669 LEU A O 1
ATOM 5422 N N . ILE A 1 670 ? 17.434 -3.607 -48.832 1.00 69.12 670 ILE A N 1
ATOM 5423 C CA . ILE A 1 670 ? 18.534 -4.570 -48.692 1.00 69.12 670 ILE A CA 1
ATOM 5424 C C . ILE A 1 670 ? 19.105 -4.485 -47.279 1.00 69.12 670 ILE A C 1
ATOM 5426 O O . ILE A 1 670 ? 19.168 -5.509 -46.605 1.00 69.12 670 ILE A O 1
ATOM 5430 N N . THR A 1 671 ? 19.405 -3.277 -46.798 1.00 67.75 671 THR A N 1
ATOM 5431 C CA . THR A 1 671 ? 19.914 -3.050 -45.439 1.00 67.75 671 THR A CA 1
ATOM 5432 C C . THR A 1 671 ? 18.966 -3.624 -44.385 1.00 67.75 671 THR A C 1
ATOM 5434 O O . THR A 1 671 ? 19.387 -4.407 -43.544 1.00 67.75 671 THR A O 1
ATOM 5437 N N . ILE A 1 672 ? 17.664 -3.339 -44.475 1.00 67.81 672 ILE A N 1
ATOM 5438 C CA . ILE A 1 672 ? 16.634 -3.881 -43.574 1.00 67.81 672 ILE A CA 1
ATOM 5439 C C . ILE A 1 672 ? 16.584 -5.418 -43.625 1.00 67.81 672 ILE A C 1
ATOM 5441 O O . ILE A 1 672 ? 16.420 -6.068 -42.595 1.00 67.81 672 ILE A O 1
ATOM 5445 N N . THR A 1 673 ? 16.747 -6.017 -44.806 1.00 66.69 673 THR A N 1
ATOM 5446 C CA . THR A 1 673 ? 16.744 -7.481 -44.968 1.00 66.69 673 THR A CA 1
ATOM 5447 C C . THR A 1 673 ? 18.015 -8.122 -44.390 1.00 66.69 673 THR A C 1
ATOM 5449 O O . THR A 1 673 ? 17.950 -9.198 -43.799 1.00 66.69 673 THR A O 1
ATOM 5452 N N . GLU A 1 674 ? 19.169 -7.462 -44.514 1.00 64.38 674 GLU A N 1
ATOM 5453 C CA . GLU A 1 674 ? 20.461 -7.929 -43.991 1.00 64.38 674 GLU A CA 1
ATOM 5454 C C . GLU A 1 674 ? 20.561 -7.866 -42.459 1.00 64.38 674 GLU A C 1
ATOM 5456 O O . GLU A 1 674 ? 21.346 -8.605 -41.865 1.00 64.38 674 GLU A O 1
ATOM 5461 N N . LEU A 1 675 ? 19.713 -7.071 -41.800 1.00 62.62 675 LEU A N 1
ATOM 5462 C CA . LEU A 1 675 ? 19.657 -6.921 -40.339 1.00 62.62 675 LEU A CA 1
ATOM 5463 C C . LEU A 1 675 ? 19.009 -8.095 -39.589 1.00 62.62 675 LEU A C 1
ATOM 5465 O O . LEU A 1 675 ? 18.640 -7.962 -38.425 1.00 62.62 675 LEU A O 1
ATOM 5469 N N . ALA A 1 676 ? 18.889 -9.257 -40.239 1.00 54.53 676 ALA A N 1
ATOM 5470 C CA . ALA A 1 676 ? 18.358 -10.496 -39.667 1.00 54.53 676 ALA A CA 1
ATOM 5471 C C . ALA A 1 676 ? 16.970 -10.342 -39.017 1.00 54.53 676 ALA A C 1
ATOM 5473 O O . ALA A 1 676 ? 16.630 -11.031 -38.053 1.00 54.53 676 ALA A O 1
ATOM 5474 N N . ILE A 1 677 ? 16.129 -9.487 -39.603 1.00 61.91 677 ILE A N 1
ATOM 5475 C CA . ILE A 1 677 ? 14.737 -9.283 -39.181 1.00 61.91 677 ILE A CA 1
ATOM 5476 C C . ILE A 1 677 ? 13.900 -10.551 -39.428 1.00 61.91 677 ILE A C 1
ATOM 5478 O O . ILE A 1 677 ? 12.768 -10.624 -38.985 1.00 61.91 677 ILE A O 1
ATOM 5482 N N . ASP A 1 678 ? 14.445 -11.600 -40.051 1.00 60.00 678 ASP A N 1
ATOM 5483 C CA . ASP A 1 678 ? 13.790 -12.897 -40.278 1.00 60.00 678 ASP A CA 1
ATOM 5484 C C . ASP A 1 678 ? 13.059 -13.454 -39.041 1.00 60.00 678 ASP A C 1
ATOM 5486 O O . ASP A 1 678 ? 11.953 -13.984 -39.163 1.00 60.00 678 ASP A O 1
ATOM 5490 N N . GLN A 1 679 ? 13.631 -13.311 -37.839 1.00 59.69 679 GLN A N 1
ATOM 5491 C CA . GLN A 1 679 ? 12.975 -13.761 -36.606 1.00 59.69 679 GLN A CA 1
ATOM 5492 C C . GLN A 1 679 ? 11.772 -12.880 -36.238 1.00 59.69 679 GLN A C 1
ATOM 5494 O O . GLN A 1 679 ? 10.695 -13.404 -35.958 1.00 59.69 679 GLN A O 1
ATOM 5499 N N . ALA A 1 680 ? 11.923 -11.557 -36.322 1.00 64.88 680 ALA A N 1
ATOM 5500 C CA . ALA A 1 680 ? 10.821 -10.619 -36.139 1.00 64.88 680 ALA A CA 1
ATOM 5501 C C . ALA A 1 680 ? 9.758 -10.765 -37.239 1.00 64.88 680 ALA A C 1
ATOM 5503 O O . ALA A 1 680 ? 8.574 -10.633 -36.960 1.00 64.88 680 ALA A O 1
ATOM 5504 N N . MET A 1 681 ? 10.149 -11.100 -38.471 1.00 68.25 681 MET A N 1
ATOM 5505 C CA . MET A 1 681 ? 9.248 -11.326 -39.600 1.00 68.25 681 MET A CA 1
ATOM 5506 C C . MET A 1 681 ? 8.370 -12.559 -39.397 1.00 68.25 681 MET A C 1
ATOM 5508 O O . MET A 1 681 ? 7.206 -12.510 -39.780 1.00 68.25 681 MET A O 1
ATOM 5512 N N . ASN A 1 682 ? 8.879 -13.624 -38.770 1.00 68.81 682 ASN A N 1
ATOM 5513 C CA . ASN A 1 682 ? 8.046 -14.768 -38.385 1.00 68.81 682 ASN A CA 1
ATOM 5514 C C . ASN A 1 682 ? 6.992 -14.352 -37.344 1.00 68.81 682 ASN A C 1
ATOM 5516 O O . ASN A 1 682 ? 5.810 -14.620 -37.536 1.00 68.81 682 ASN A O 1
ATOM 5520 N N . GLU A 1 683 ? 7.395 -13.625 -36.293 1.00 68.75 683 GLU A N 1
ATOM 5521 C CA . GLU A 1 683 ? 6.465 -13.112 -35.271 1.00 68.75 683 GLU A CA 1
ATOM 5522 C C . GLU A 1 683 ? 5.428 -12.140 -35.871 1.00 68.75 683 GLU A C 1
ATOM 5524 O O . GLU A 1 683 ? 4.250 -12.177 -35.525 1.00 68.75 683 GLU A O 1
ATOM 5529 N N . ILE A 1 684 ? 5.846 -11.297 -36.819 1.00 72.31 684 ILE A N 1
ATOM 5530 C CA . ILE A 1 684 ? 4.980 -10.382 -37.573 1.00 72.31 684 ILE A CA 1
ATOM 5531 C C . ILE A 1 684 ? 3.985 -11.152 -38.445 1.00 72.31 684 ILE A C 1
ATOM 5533 O O . ILE A 1 684 ? 2.809 -10.798 -38.478 1.00 72.31 684 ILE A O 1
ATOM 5537 N N . GLN A 1 685 ? 4.434 -12.185 -39.161 1.00 72.44 685 GLN A N 1
ATOM 5538 C CA . GLN A 1 685 ? 3.567 -13.010 -40.006 1.00 72.44 685 GLN A CA 1
ATOM 5539 C C . GLN A 1 685 ? 2.513 -13.751 -39.179 1.00 72.44 685 GLN A C 1
ATOM 5541 O O . GLN A 1 685 ? 1.364 -13.825 -39.607 1.00 72.44 685 GLN A O 1
ATOM 5546 N N . ASP A 1 686 ? 2.876 -14.227 -37.986 1.00 69.50 686 ASP A N 1
ATOM 5547 C CA . ASP A 1 686 ? 1.935 -14.848 -37.050 1.00 69.50 686 ASP A CA 1
ATOM 5548 C C . ASP A 1 686 ? 0.949 -13.823 -36.449 1.00 69.50 686 ASP A C 1
ATOM 5550 O O . ASP A 1 686 ? -0.215 -14.150 -36.200 1.00 69.50 686 ASP A O 1
ATOM 5554 N N . ALA A 1 687 ? 1.380 -12.570 -36.250 1.00 69.19 687 ALA A N 1
ATOM 5555 C CA . ALA A 1 687 ? 0.557 -11.496 -35.687 1.00 69.19 687 ALA A CA 1
ATOM 5556 C C . ALA A 1 687 ? -0.428 -10.862 -36.691 1.00 69.19 687 ALA A C 1
ATOM 5558 O O . ALA A 1 687 ? -1.502 -10.395 -36.293 1.00 69.19 687 ALA A O 1
ATOM 5559 N N . ILE A 1 688 ? -0.102 -10.825 -37.991 1.00 71.44 688 ILE A N 1
ATOM 5560 C CA . ILE A 1 688 ? -1.022 -10.309 -39.013 1.00 71.44 688 ILE A CA 1
ATOM 5561 C C . ILE A 1 688 ? -2.072 -11.383 -39.333 1.00 71.44 688 ILE A C 1
ATOM 5563 O O . ILE A 1 688 ? -1.897 -12.256 -40.178 1.00 71.44 688 ILE A O 1
ATOM 5567 N N . THR A 1 689 ? -3.212 -11.299 -38.653 1.00 71.50 689 THR A N 1
ATOM 5568 C CA . THR A 1 689 ? -4.341 -12.219 -38.842 1.00 71.50 689 THR A CA 1
ATOM 5569 C C . THR A 1 689 ? -5.321 -11.729 -39.916 1.00 71.50 689 THR A C 1
ATOM 5571 O O . THR A 1 689 ? -5.416 -10.532 -40.203 1.00 71.50 689 THR A O 1
ATOM 5574 N N . GLU A 1 690 ? -6.118 -12.643 -40.491 1.00 66.31 690 GLU A N 1
ATOM 5575 C CA . GLU A 1 690 ? -7.234 -12.265 -41.381 1.00 66.31 690 GLU A CA 1
ATOM 5576 C C . GLU A 1 690 ? -8.233 -11.323 -40.682 1.00 66.31 690 GLU A C 1
ATOM 5578 O O . GLU A 1 690 ? -8.772 -10.421 -41.325 1.00 66.31 690 GLU A O 1
ATOM 5583 N N . ASP A 1 691 ? -8.426 -11.478 -39.367 1.00 69.69 691 ASP A N 1
ATOM 5584 C CA . ASP A 1 691 ? -9.268 -10.598 -38.549 1.00 69.69 691 ASP A CA 1
ATOM 5585 C C . ASP A 1 691 ? -8.682 -9.181 -38.446 1.00 69.69 691 ASP A C 1
ATOM 5587 O O . ASP A 1 691 ? -9.413 -8.202 -38.611 1.00 69.69 691 ASP A O 1
ATOM 5591 N N . LEU A 1 692 ? -7.363 -9.041 -38.253 1.00 73.44 692 LEU A N 1
ATOM 5592 C CA . LEU A 1 692 ? -6.697 -7.735 -38.236 1.00 73.44 692 LEU A CA 1
ATOM 5593 C C . LEU A 1 692 ? -6.839 -7.014 -39.585 1.00 73.44 692 LEU A C 1
ATOM 5595 O O . LEU A 1 692 ? -7.218 -5.843 -39.638 1.00 73.44 692 LEU A O 1
ATOM 5599 N N . LEU A 1 693 ? -6.595 -7.727 -40.687 1.00 71.88 693 LEU A N 1
ATOM 5600 C CA . LEU A 1 693 ? -6.758 -7.183 -42.039 1.00 71.88 693 LEU A CA 1
ATOM 5601 C C . LEU A 1 693 ? -8.225 -6.882 -42.380 1.00 71.88 693 LEU A C 1
ATOM 5603 O O . LEU A 1 693 ? -8.495 -5.974 -43.172 1.00 71.88 693 LEU A O 1
ATOM 5607 N N . GLY A 1 694 ? -9.165 -7.620 -41.784 1.00 66.94 694 GLY A N 1
ATOM 5608 C CA . GLY A 1 694 ? -10.606 -7.400 -41.894 1.00 66.94 694 GLY A CA 1
ATOM 5609 C C . GLY A 1 694 ? -11.110 -6.175 -41.123 1.00 66.94 694 GLY A C 1
ATOM 5610 O O . GLY A 1 694 ? -12.091 -5.562 -41.548 1.00 66.94 694 GLY A O 1
ATOM 5611 N N . ASN A 1 695 ? -10.427 -5.790 -40.039 1.00 69.19 695 ASN A N 1
ATOM 5612 C CA . ASN A 1 695 ? -10.757 -4.627 -39.207 1.00 69.19 695 ASN A CA 1
ATOM 5613 C C . ASN A 1 695 ? -10.224 -3.296 -39.759 1.00 69.19 695 ASN A C 1
ATOM 5615 O O . ASN A 1 695 ? -10.741 -2.235 -39.398 1.00 69.19 695 ASN A O 1
ATOM 5619 N N . ILE A 1 696 ? -9.243 -3.327 -40.671 1.00 74.62 696 ILE A N 1
ATOM 5620 C CA . ILE A 1 696 ? -8.848 -2.139 -41.437 1.00 74.62 696 ILE A CA 1
ATOM 5621 C C . ILE A 1 696 ? -10.075 -1.656 -42.202 1.00 74.62 696 ILE A C 1
ATOM 5623 O O . ILE A 1 696 ? -10.689 -2.425 -42.943 1.00 74.62 696 ILE A O 1
ATOM 5627 N N . ASN A 1 697 ? -10.434 -0.379 -42.042 1.00 65.12 697 ASN A N 1
ATOM 5628 C CA . ASN A 1 697 ? -11.601 0.215 -42.683 1.00 65.12 697 ASN A CA 1
ATOM 5629 C C . ASN A 1 697 ? -11.419 0.296 -44.213 1.00 65.12 697 ASN A C 1
ATOM 5631 O O . ASN A 1 697 ? -11.201 1.360 -44.790 1.00 65.12 697 ASN A O 1
ATOM 5635 N N . ALA A 1 698 ? -11.558 -0.846 -44.885 1.00 58.62 698 ALA A N 1
ATOM 5636 C CA . ALA A 1 698 ? -11.381 -1.042 -46.318 1.00 58.62 698 ALA A CA 1
ATOM 5637 C C . ALA A 1 698 ? -12.431 -0.301 -47.165 1.00 58.62 698 ALA A C 1
ATOM 5639 O O . ALA A 1 698 ? -12.438 -0.426 -48.389 1.00 58.62 698 ALA A O 1
ATOM 5640 N N . SER A 1 699 ? -13.341 0.440 -46.522 1.00 55.69 699 SER A N 1
ATOM 5641 C CA . SER A 1 699 ? -14.277 1.341 -47.189 1.00 55.69 699 SER A CA 1
ATOM 5642 C C . SER A 1 699 ? -13.625 2.655 -47.640 1.00 55.69 699 SER A C 1
ATOM 5644 O O . SER A 1 699 ? -14.160 3.297 -48.543 1.00 55.69 699 SER A O 1
ATOM 5646 N N . SER A 1 700 ? -12.473 3.041 -47.071 1.00 77.44 700 SER A N 1
ATOM 5647 C CA . SER A 1 700 ? -11.647 4.134 -47.594 1.00 77.44 700 SER A CA 1
ATOM 5648 C C . SER A 1 700 ? -10.570 3.580 -48.533 1.00 77.44 700 SER A C 1
ATOM 5650 O O . SER A 1 700 ? -10.004 2.511 -48.295 1.00 77.44 700 SER A O 1
ATOM 5652 N N . GLU A 1 701 ? -10.264 4.300 -49.616 1.00 80.81 701 GLU A N 1
ATOM 5653 C CA . GLU A 1 701 ? -9.215 3.853 -50.542 1.00 80.81 701 GLU A CA 1
ATOM 5654 C C . GLU A 1 701 ? -7.810 3.934 -49.916 1.00 80.81 701 GLU A C 1
ATOM 5656 O O . GLU A 1 701 ? -6.948 3.125 -50.255 1.00 80.81 701 GLU A O 1
ATOM 5661 N N . ALA A 1 702 ? -7.601 4.821 -48.933 1.00 82.81 702 ALA A N 1
ATOM 5662 C CA . ALA A 1 702 ? -6.404 4.825 -48.087 1.00 82.81 702 ALA A CA 1
ATOM 5663 C C . ALA A 1 702 ? -6.297 3.551 -47.222 1.00 82.81 702 ALA A C 1
ATOM 5665 O O . ALA A 1 702 ? -5.234 2.940 -47.157 1.00 82.81 702 ALA A O 1
ATOM 5666 N N . GLY A 1 703 ? -7.403 3.089 -46.626 1.00 82.75 703 GLY A N 1
ATOM 5667 C CA . GLY A 1 703 ? -7.441 1.836 -45.865 1.00 82.75 703 GLY A CA 1
ATOM 5668 C C . GLY A 1 703 ? -7.171 0.609 -46.737 1.00 82.75 703 GLY A C 1
ATOM 5669 O O . GLY A 1 703 ? -6.433 -0.288 -46.334 1.00 82.75 703 GLY A O 1
ATOM 5670 N N . ALA A 1 704 ? -7.697 0.592 -47.967 1.00 82.62 704 ALA A N 1
ATOM 5671 C CA . ALA A 1 704 ? -7.377 -0.451 -48.941 1.00 82.62 704 ALA A CA 1
ATOM 5672 C C . ALA A 1 704 ? -5.885 -0.456 -49.317 1.00 82.62 704 ALA A C 1
ATOM 5674 O O . ALA A 1 704 ? -5.296 -1.526 -49.437 1.00 82.62 704 ALA A O 1
ATOM 5675 N N . LEU A 1 705 ? -5.262 0.720 -49.455 1.00 85.12 705 LEU A N 1
ATOM 5676 C CA . LEU A 1 705 ? -3.831 0.833 -49.737 1.00 85.12 705 LEU A CA 1
ATOM 5677 C C . LEU A 1 705 ? -2.967 0.261 -48.601 1.00 85.12 705 LEU A C 1
ATOM 5679 O O . LEU A 1 705 ? -2.068 -0.533 -48.872 1.00 85.12 705 LEU A O 1
ATOM 5683 N N . VAL A 1 706 ? -3.263 0.626 -47.346 1.00 86.06 706 VAL A N 1
ATOM 5684 C CA . VAL A 1 706 ? -2.564 0.114 -46.148 1.00 86.06 706 VAL A CA 1
ATOM 5685 C C . VAL A 1 706 ? -2.713 -1.399 -46.031 1.00 86.06 706 VAL A C 1
ATOM 5687 O O . VAL A 1 706 ? -1.719 -2.105 -45.871 1.00 86.06 706 VAL A O 1
ATOM 5690 N N . ARG A 1 707 ? -3.935 -1.920 -46.195 1.00 85.69 707 ARG A N 1
ATOM 5691 C CA . ARG A 1 707 ? -4.201 -3.363 -46.146 1.00 85.69 707 ARG A CA 1
ATOM 5692 C C . ARG A 1 707 ? -3.427 -4.130 -47.217 1.00 85.69 707 ARG A C 1
ATOM 5694 O O . ARG A 1 707 ? -2.865 -5.182 -46.923 1.00 85.69 707 ARG A O 1
ATOM 5701 N N . ASP A 1 708 ? -3.418 -3.632 -48.450 1.00 84.06 708 ASP A N 1
ATOM 5702 C CA . ASP A 1 708 ? -2.736 -4.308 -49.552 1.00 84.06 708 ASP A CA 1
ATOM 5703 C C . ASP A 1 708 ? -1.218 -4.354 -49.305 1.00 84.06 708 ASP A C 1
ATOM 5705 O O . ASP A 1 708 ? -0.611 -5.403 -49.486 1.00 84.06 708 ASP A O 1
ATOM 5709 N N . MET A 1 709 ? -0.618 -3.270 -48.802 1.00 82.50 709 MET A N 1
ATOM 5710 C CA . MET A 1 709 ? 0.811 -3.242 -48.472 1.00 82.50 709 MET A CA 1
ATOM 5711 C C . MET A 1 709 ? 1.171 -4.203 -47.329 1.00 82.50 709 MET A C 1
ATOM 5713 O O . MET A 1 709 ? 2.140 -4.950 -47.441 1.00 82.50 709 MET A O 1
ATOM 5717 N N . LEU A 1 710 ? 0.368 -4.249 -46.260 1.00 81.44 710 LEU A N 1
ATOM 5718 C CA . LEU A 1 710 ? 0.553 -5.222 -45.174 1.00 81.44 710 LEU A CA 1
ATOM 5719 C C . LEU A 1 710 ? 0.373 -6.672 -45.657 1.00 81.44 710 LEU A C 1
ATOM 5721 O O . LEU A 1 710 ? 1.061 -7.573 -45.181 1.00 81.44 710 LEU A O 1
ATOM 5725 N N . SER A 1 711 ? -0.503 -6.903 -46.639 1.00 80.81 711 SER A N 1
ATOM 5726 C CA . SER A 1 711 ? -0.707 -8.229 -47.242 1.00 80.81 711 SER A CA 1
ATOM 5727 C C . SER A 1 711 ? 0.491 -8.682 -48.087 1.00 80.81 711 SER A C 1
ATOM 5729 O O . SER A 1 711 ? 0.855 -9.860 -48.068 1.00 80.81 711 SER A O 1
ATOM 5731 N N . GLU A 1 712 ? 1.140 -7.765 -48.807 1.00 79.81 712 GLU A N 1
ATOM 5732 C CA . GLU A 1 712 ? 2.392 -8.061 -49.522 1.00 79.81 712 GLU A CA 1
ATOM 5733 C C . GLU A 1 712 ? 3.516 -8.421 -48.540 1.00 79.81 712 GLU A C 1
ATOM 5735 O O . GLU A 1 712 ? 4.215 -9.420 -48.729 1.00 79.81 712 GLU A O 1
ATOM 5740 N N . PHE A 1 713 ? 3.616 -7.687 -47.427 1.00 74.69 713 PHE A N 1
ATOM 5741 C CA . PHE A 1 713 ? 4.544 -8.007 -46.342 1.00 74.69 713 PHE A CA 1
ATOM 5742 C C . PHE A 1 713 ? 4.316 -9.400 -45.746 1.00 74.69 713 PHE A C 1
ATOM 5744 O O . PHE A 1 713 ? 5.280 -10.139 -45.542 1.00 74.69 713 PHE A O 1
ATOM 5751 N N . MET A 1 714 ? 3.060 -9.797 -45.517 1.00 72.75 714 MET A N 1
ATOM 5752 C CA . MET A 1 714 ? 2.751 -11.148 -45.035 1.00 72.75 714 MET A CA 1
ATOM 5753 C C . MET A 1 714 ? 3.220 -12.246 -45.988 1.00 72.75 714 MET A C 1
ATOM 5755 O O . MET A 1 714 ? 3.698 -13.287 -45.550 1.00 72.75 714 MET A O 1
ATOM 5759 N N . THR A 1 715 ? 3.034 -12.054 -47.295 1.00 73.81 715 THR A N 1
ATOM 5760 C CA . THR A 1 715 ? 3.180 -13.144 -48.272 1.00 73.81 715 THR A CA 1
ATOM 5761 C C . THR A 1 715 ? 4.606 -13.340 -48.777 1.00 73.81 715 THR A C 1
ATOM 5763 O O . THR A 1 715 ? 4.928 -14.432 -49.249 1.00 73.81 715 THR A O 1
ATOM 5766 N N . GLY A 1 716 ? 5.481 -12.338 -48.659 1.00 68.25 716 GLY A N 1
ATOM 5767 C CA . GLY A 1 716 ? 6.901 -12.523 -48.980 1.00 68.25 716 GLY A CA 1
ATOM 5768 C C . GLY A 1 716 ? 7.868 -11.500 -48.402 1.00 68.25 716 GLY A C 1
ATOM 5769 O O . GLY A 1 716 ? 8.948 -11.317 -48.966 1.00 68.25 716 GLY A O 1
ATOM 5770 N N . GLY A 1 717 ? 7.506 -10.853 -47.291 1.00 70.19 717 GLY A N 1
ATOM 5771 C CA . GLY A 1 717 ? 8.385 -9.948 -46.549 1.00 70.19 717 GLY A CA 1
ATOM 5772 C C . GLY A 1 717 ? 8.891 -8.763 -47.373 1.00 70.19 717 GLY A C 1
ATOM 5773 O O . GLY A 1 717 ? 8.274 -8.352 -48.357 1.00 70.19 717 GLY A O 1
ATOM 5774 N N . PHE A 1 718 ? 10.052 -8.226 -46.989 1.00 68.88 718 PHE A N 1
ATOM 5775 C CA . PHE A 1 718 ? 10.697 -7.114 -47.698 1.00 68.88 718 PHE A CA 1
ATOM 5776 C C . PHE A 1 718 ? 11.155 -7.488 -49.123 1.00 68.88 718 PHE A C 1
ATOM 5778 O O . PHE A 1 718 ? 11.290 -6.613 -49.971 1.00 68.88 718 PHE A O 1
ATOM 5785 N N . GLY A 1 719 ? 11.309 -8.778 -49.448 1.00 64.88 719 GLY A N 1
ATOM 5786 C CA . GLY A 1 719 ? 11.704 -9.225 -50.791 1.00 64.88 719 GLY A CA 1
ATOM 5787 C C . GLY A 1 719 ? 10.638 -9.006 -51.876 1.00 64.88 719 GLY A C 1
ATOM 5788 O O . GLY A 1 719 ? 10.981 -8.782 -53.037 1.00 64.88 719 GLY A O 1
ATOM 5789 N N . ASN A 1 720 ? 9.350 -9.026 -51.515 1.00 65.75 720 ASN A N 1
ATOM 5790 C CA . ASN A 1 720 ? 8.243 -8.811 -52.459 1.00 65.75 720 ASN A CA 1
ATOM 5791 C C . ASN A 1 720 ? 7.810 -7.342 -52.566 1.00 65.75 720 ASN A C 1
ATOM 5793 O O . ASN A 1 720 ? 7.101 -6.974 -53.508 1.00 65.75 720 ASN A O 1
ATOM 5797 N N . ILE A 1 721 ? 8.255 -6.483 -51.645 1.00 69.12 721 ILE A N 1
ATOM 5798 C CA . ILE A 1 721 ? 7.765 -5.106 -51.575 1.00 69.12 721 ILE A CA 1
ATOM 5799 C C . ILE A 1 721 ? 8.221 -4.247 -52.744 1.00 69.12 721 ILE A C 1
ATOM 5801 O O . ILE A 1 721 ? 7.474 -3.374 -53.170 1.00 69.12 721 ILE A O 1
ATOM 5805 N N . GLN A 1 722 ? 9.385 -4.532 -53.330 1.00 67.81 722 GLN A N 1
ATOM 5806 C CA . GLN A 1 722 ? 9.873 -3.783 -54.485 1.00 67.81 722 GLN A CA 1
ATOM 5807 C C . GLN A 1 722 ? 8.869 -3.837 -55.644 1.00 67.81 722 GLN A C 1
ATOM 5809 O O . GLN A 1 722 ? 8.541 -2.818 -56.241 1.00 67.81 722 GLN A O 1
ATOM 5814 N N . SER A 1 723 ? 8.281 -5.013 -55.894 1.00 71.00 723 SER A N 1
ATOM 5815 C CA . SER A 1 723 ? 7.250 -5.174 -56.928 1.00 71.00 723 SER A CA 1
ATOM 5816 C C . SER A 1 723 ? 5.969 -4.399 -56.604 1.00 71.00 723 SER A C 1
ATOM 5818 O O . SER A 1 723 ? 5.262 -3.960 -57.515 1.00 71.00 723 SER A O 1
ATOM 5820 N N . PHE A 1 724 ? 5.651 -4.218 -55.321 1.00 75.19 724 PHE A N 1
ATOM 5821 C CA . PHE A 1 724 ? 4.543 -3.374 -54.887 1.00 75.19 724 PHE A CA 1
ATOM 5822 C C . PHE A 1 724 ? 4.868 -1.885 -55.073 1.00 75.19 724 PHE A C 1
ATOM 5824 O O . PHE A 1 724 ? 4.052 -1.171 -55.657 1.00 75.19 724 PHE A O 1
ATOM 5831 N N . LEU A 1 725 ? 6.058 -1.431 -54.660 1.00 73.44 725 LEU A N 1
ATOM 5832 C CA . LEU A 1 725 ? 6.534 -0.048 -54.801 1.00 73.44 725 LEU A CA 1
ATOM 5833 C C . LEU A 1 725 ? 6.600 0.394 -56.268 1.00 73.44 725 LEU A C 1
ATOM 5835 O O . LEU A 1 725 ? 6.090 1.462 -56.607 1.00 73.44 725 LEU A O 1
ATOM 5839 N N . ASP A 1 726 ? 7.090 -0.467 -57.160 1.00 73.06 726 ASP A N 1
ATOM 5840 C CA . ASP A 1 726 ? 7.148 -0.199 -58.604 1.00 73.06 726 ASP A CA 1
ATOM 5841 C C . ASP A 1 726 ? 5.749 0.058 -59.211 1.00 73.06 726 ASP A C 1
ATOM 5843 O O . ASP A 1 726 ? 5.595 0.798 -60.186 1.00 73.06 726 ASP A O 1
ATOM 5847 N N . ASN A 1 727 ? 4.699 -0.529 -58.624 1.00 74.88 727 ASN A N 1
ATOM 5848 C CA . ASN A 1 727 ? 3.303 -0.361 -59.047 1.00 74.88 727 ASN A CA 1
ATOM 5849 C C . ASN A 1 727 ? 2.532 0.692 -58.224 1.00 74.88 727 ASN A C 1
ATOM 5851 O O . ASN A 1 727 ? 1.438 1.117 -58.623 1.00 74.88 727 ASN A O 1
ATOM 5855 N N . LEU A 1 728 ? 3.091 1.127 -57.092 1.00 78.12 728 LEU A N 1
ATOM 5856 C CA . LEU A 1 728 ? 2.482 2.049 -56.136 1.00 78.12 728 LEU A CA 1
ATOM 5857 C C . LEU A 1 728 ? 2.274 3.434 -56.756 1.00 78.12 728 LEU A C 1
ATOM 5859 O O . LEU A 1 728 ? 1.221 4.046 -56.581 1.00 78.12 728 LEU A O 1
ATOM 5863 N N . ASP A 1 729 ? 3.219 3.871 -57.583 1.00 72.69 729 ASP A N 1
ATOM 5864 C CA . ASP A 1 729 ? 3.236 5.185 -58.228 1.00 72.69 729 ASP A CA 1
ATOM 5865 C C . ASP A 1 729 ? 1.968 5.455 -59.071 1.00 72.69 729 ASP A C 1
ATOM 5867 O O . ASP A 1 729 ? 1.388 6.545 -59.064 1.00 72.69 729 ASP A O 1
ATOM 5871 N N . THR A 1 730 ? 1.462 4.431 -59.768 1.00 75.50 730 THR A N 1
ATOM 5872 C CA . THR A 1 730 ? 0.229 4.540 -60.571 1.00 75.50 730 THR A CA 1
ATOM 5873 C C . THR A 1 730 ? -1.017 4.643 -59.686 1.00 75.50 730 THR A C 1
ATOM 5875 O O . THR A 1 730 ? -1.949 5.385 -60.009 1.00 75.50 730 THR A O 1
ATOM 5878 N N . ARG A 1 731 ? -1.033 3.937 -58.548 1.00 80.56 731 ARG A N 1
ATOM 5879 C CA . ARG A 1 731 ? -2.144 3.959 -57.582 1.00 80.56 731 ARG A CA 1
ATOM 5880 C C . ARG A 1 731 ? -2.190 5.283 -56.821 1.00 80.56 731 ARG A C 1
ATOM 5882 O O . ARG A 1 731 ? -3.259 5.882 -56.715 1.00 80.56 731 ARG A O 1
ATOM 5889 N N . LEU A 1 732 ? -1.038 5.784 -56.375 1.00 82.62 732 LEU A N 1
ATOM 5890 C CA . LEU A 1 732 ? -0.922 7.048 -55.646 1.00 82.62 732 LEU A CA 1
ATOM 5891 C C . LEU A 1 732 ? -1.401 8.241 -56.474 1.00 82.62 732 LEU A C 1
ATOM 5893 O O . LEU A 1 732 ? -2.141 9.073 -55.961 1.00 82.62 732 LEU A O 1
ATOM 5897 N N . ASN A 1 733 ? -1.084 8.298 -57.771 1.00 80.50 733 ASN A N 1
ATOM 5898 C CA . ASN A 1 733 ? -1.575 9.373 -58.642 1.00 80.50 733 ASN A CA 1
ATOM 5899 C C . ASN A 1 733 ? -3.114 9.412 -58.738 1.00 80.50 733 ASN A C 1
ATOM 5901 O O . ASN A 1 733 ? -3.703 10.493 -58.794 1.00 80.50 733 ASN A O 1
ATOM 5905 N N . SER A 1 734 ? -3.773 8.247 -58.729 1.00 82.19 734 SER A N 1
ATOM 5906 C CA . SER A 1 734 ? -5.239 8.154 -58.702 1.00 82.19 734 SER A CA 1
ATOM 5907 C C . SER A 1 734 ? -5.813 8.612 -57.357 1.00 82.19 734 SER A C 1
ATOM 5909 O O . SER A 1 734 ? -6.797 9.351 -57.325 1.00 82.19 734 SER A O 1
ATOM 5911 N N . LEU A 1 735 ? -5.174 8.227 -56.251 1.00 83.62 735 LEU A N 1
ATOM 5912 C CA . LEU A 1 735 ? -5.591 8.599 -54.897 1.00 83.62 735 LEU A CA 1
ATOM 5913 C C . LEU A 1 735 ? -5.387 10.092 -54.621 1.00 83.62 735 LEU A C 1
ATOM 5915 O O . LEU A 1 735 ? -6.282 10.745 -54.098 1.00 83.62 735 LEU A O 1
ATOM 5919 N N . ILE A 1 736 ? -4.266 10.679 -55.044 1.00 83.19 736 ILE A N 1
ATOM 5920 C CA . ILE A 1 736 ? -4.021 12.124 -54.919 1.00 83.19 736 ILE A CA 1
ATOM 5921 C C . ILE A 1 736 ? -5.106 12.913 -55.666 1.00 83.19 736 ILE A C 1
ATOM 5923 O O . ILE A 1 736 ? -5.603 13.916 -55.156 1.00 83.19 736 ILE A O 1
ATOM 5927 N N . ALA A 1 737 ? -5.541 12.442 -56.841 1.00 81.75 737 ALA A N 1
ATOM 5928 C CA . ALA A 1 737 ? -6.640 13.067 -57.578 1.00 81.75 737 ALA A CA 1
ATOM 5929 C C . ALA A 1 737 ? -7.996 12.966 -56.846 1.00 81.75 737 ALA A C 1
ATOM 5931 O O . ALA A 1 737 ? -8.842 13.846 -57.007 1.00 81.75 737 ALA A O 1
ATOM 5932 N N . GLN A 1 738 ? -8.202 11.923 -56.038 1.00 84.62 738 GLN A N 1
ATOM 5933 C CA . GLN A 1 738 ? -9.417 11.701 -55.249 1.00 84.62 738 GLN A CA 1
ATOM 5934 C C . GLN A 1 738 ? -9.432 12.508 -53.940 1.00 84.62 738 GLN A C 1
ATOM 5936 O O . GLN A 1 738 ? -10.459 13.091 -53.596 1.00 84.62 738 GLN A O 1
ATOM 5941 N N . TYR A 1 739 ? -8.302 12.568 -53.232 1.00 85.25 739 TYR A N 1
ATOM 5942 C CA . TYR A 1 739 ? -8.138 13.285 -51.959 1.00 85.25 739 TYR A CA 1
ATOM 5943 C C . TYR A 1 739 ? -7.768 14.772 -52.145 1.00 85.25 739 TYR A C 1
ATOM 5945 O O . TYR A 1 739 ? -7.775 15.560 -51.196 1.00 85.25 739 TYR A O 1
ATOM 5953 N N . GLY A 1 740 ? -7.492 15.186 -53.384 1.00 84.75 740 GLY A N 1
ATOM 5954 C CA . GLY A 1 740 ? -7.287 16.571 -53.808 1.00 84.75 740 GLY A CA 1
ATOM 5955 C C . GLY A 1 740 ? -5.858 17.082 -53.625 1.00 84.75 740 GLY A C 1
ATOM 5956 O O . GLY A 1 740 ? -5.346 17.752 -54.521 1.00 84.75 740 GLY A O 1
ATOM 5957 N N . THR A 1 741 ? -5.206 16.761 -52.504 1.00 85.69 741 THR A N 1
ATOM 5958 C CA . THR A 1 741 ? -3.797 17.103 -52.242 1.00 85.69 741 THR A CA 1
ATOM 5959 C C . THR A 1 741 ? -3.031 15.915 -51.667 1.00 85.69 741 THR A C 1
ATOM 5961 O O . THR A 1 741 ? -3.624 14.952 -51.176 1.00 85.69 741 THR A O 1
ATOM 5964 N N . LYS A 1 742 ? -1.696 15.995 -51.723 1.00 86.31 742 LYS A N 1
ATOM 5965 C CA . LYS A 1 742 ? -0.808 15.023 -51.076 1.00 86.31 742 LYS A CA 1
ATOM 5966 C C . LYS A 1 742 ? -0.979 15.038 -49.551 1.00 86.31 742 LYS A C 1
ATOM 5968 O O . LYS A 1 742 ? -1.053 13.963 -48.968 1.00 86.31 742 LYS A O 1
ATOM 5973 N N . GLU A 1 743 ? -1.128 16.210 -48.917 1.00 86.69 743 GLU A N 1
ATOM 5974 C CA . GLU A 1 743 ? -1.311 16.282 -47.455 1.00 86.69 743 GLU A CA 1
ATOM 5975 C C . GLU A 1 743 ? -2.605 15.599 -46.995 1.00 86.69 743 GLU A C 1
ATOM 5977 O O . GLU A 1 743 ? -2.602 14.883 -45.999 1.00 86.69 743 GLU A O 1
ATOM 5982 N N . ASN A 1 744 ? -3.706 15.755 -47.737 1.00 85.69 744 ASN A N 1
ATOM 5983 C CA . ASN A 1 744 ? -4.974 15.106 -47.389 1.00 85.69 744 ASN A CA 1
ATOM 5984 C C . ASN A 1 744 ? -4.900 13.577 -47.495 1.00 85.69 744 ASN A C 1
ATOM 5986 O O . ASN A 1 744 ? -5.550 12.879 -46.719 1.00 85.69 744 ASN A O 1
ATOM 5990 N N . LEU A 1 745 ? -4.129 13.055 -48.456 1.00 87.25 745 LEU A N 1
ATOM 5991 C CA . LEU A 1 745 ? -3.887 11.618 -48.573 1.00 87.25 745 LEU A CA 1
ATOM 5992 C C . LEU A 1 745 ? -3.027 11.108 -47.407 1.00 87.25 745 LEU A C 1
ATOM 5994 O O . LEU A 1 745 ? -3.344 10.066 -46.844 1.00 87.25 745 LEU A O 1
ATOM 5998 N N . ILE A 1 746 ? -2.000 11.862 -47.006 1.00 87.75 746 ILE A N 1
ATOM 5999 C CA . ILE A 1 746 ? -1.163 11.545 -45.838 1.00 87.75 746 ILE A CA 1
ATOM 6000 C C . ILE A 1 746 ? -2.000 11.504 -44.555 1.00 87.75 746 ILE A C 1
ATOM 6002 O O . ILE A 1 746 ? -1.940 10.515 -43.834 1.00 87.75 746 ILE A O 1
ATOM 6006 N N . LEU A 1 747 ? -2.845 12.510 -44.305 1.00 88.19 747 LEU A N 1
ATOM 6007 C CA . LEU A 1 747 ? -3.736 12.525 -43.136 1.00 88.19 747 LEU A CA 1
ATOM 6008 C C . LEU A 1 747 ? -4.691 11.322 -43.115 1.00 88.19 747 LEU A C 1
ATOM 6010 O O . LEU A 1 747 ? -4.932 10.741 -42.060 1.00 88.19 747 LEU A O 1
ATOM 6014 N N . ALA A 1 748 ? -5.215 10.927 -44.279 1.00 86.69 748 ALA A N 1
ATOM 6015 C CA . ALA A 1 748 ? -6.084 9.759 -44.391 1.00 86.69 748 ALA A CA 1
ATOM 6016 C C . ALA A 1 748 ? -5.335 8.438 -44.138 1.00 86.69 748 ALA A C 1
ATOM 6018 O O . ALA A 1 748 ? -5.906 7.520 -43.556 1.00 86.69 748 ALA A O 1
ATOM 6019 N N . ILE A 1 749 ? -4.073 8.337 -44.566 1.00 88.19 749 ILE A N 1
ATOM 6020 C CA . ILE A 1 749 ? -3.192 7.201 -44.260 1.00 88.19 749 ILE A CA 1
ATOM 6021 C C . ILE A 1 749 ? -2.889 7.165 -42.754 1.00 88.19 749 ILE A C 1
ATOM 6023 O O . ILE A 1 749 ? -3.026 6.117 -42.126 1.00 88.19 749 ILE A O 1
ATOM 6027 N N . ASP A 1 750 ? -2.561 8.309 -42.156 1.00 89.00 750 ASP A N 1
ATOM 6028 C CA . ASP A 1 750 ? -2.272 8.434 -40.726 1.00 89.00 750 ASP A CA 1
ATOM 6029 C C . ASP A 1 750 ? -3.463 8.063 -39.849 1.00 89.00 750 ASP A C 1
ATOM 6031 O O . ASP A 1 750 ? -3.294 7.405 -38.827 1.00 89.00 750 ASP A O 1
ATOM 6035 N N . GLU A 1 751 ? -4.681 8.420 -40.252 1.00 86.94 751 GLU A N 1
ATOM 6036 C CA . GLU A 1 751 ? -5.886 8.010 -39.534 1.00 86.94 751 GLU A CA 1
ATOM 6037 C C . GLU A 1 751 ? -6.056 6.482 -39.523 1.00 86.94 751 GLU A C 1
ATOM 6039 O O . GLU A 1 751 ? -6.436 5.917 -38.496 1.00 86.94 751 GLU A O 1
ATOM 6044 N N . VAL A 1 752 ? -5.705 5.796 -40.618 1.00 87.25 752 VAL A N 1
ATOM 6045 C CA . VAL A 1 752 ? -5.714 4.325 -40.678 1.00 87.25 752 VAL A CA 1
ATOM 6046 C C . VAL A 1 752 ? -4.643 3.732 -39.759 1.00 87.25 752 VAL A C 1
ATOM 6048 O O . VAL A 1 752 ? -4.946 2.818 -38.994 1.00 87.25 752 VAL A O 1
ATOM 6051 N N . PHE A 1 753 ? -3.415 4.258 -39.782 1.00 87.12 753 PHE A N 1
ATOM 6052 C CA . PHE A 1 753 ? -2.351 3.794 -38.885 1.00 87.12 753 PHE A CA 1
ATOM 6053 C C . PHE A 1 753 ? -2.662 4.068 -37.412 1.00 87.12 753 PHE A C 1
ATOM 6055 O O . PHE A 1 753 ? -2.409 3.208 -36.577 1.00 87.12 753 PHE A O 1
ATOM 6062 N N . ASN A 1 754 ? -3.267 5.208 -37.076 1.00 84.88 754 ASN A N 1
ATOM 6063 C CA . ASN A 1 754 ? -3.685 5.519 -35.708 1.00 84.88 754 ASN A CA 1
ATOM 6064 C C . ASN A 1 754 ? -4.786 4.564 -35.221 1.00 84.88 754 ASN A C 1
ATOM 6066 O O . ASN A 1 754 ? -4.752 4.120 -34.074 1.00 84.88 754 ASN A O 1
ATOM 6070 N N . GLN A 1 755 ? -5.737 4.204 -36.091 1.00 82.44 755 GLN A N 1
ATOM 6071 C CA . GLN A 1 755 ? -6.749 3.187 -35.786 1.00 82.44 755 GLN A CA 1
ATOM 6072 C C . GLN A 1 755 ? -6.114 1.811 -35.560 1.00 82.44 755 GLN A C 1
ATOM 6074 O O . GLN A 1 755 ? -6.447 1.147 -34.581 1.00 82.44 755 GLN A O 1
ATOM 6079 N N . LEU A 1 756 ? -5.177 1.406 -36.423 1.00 81.12 756 LEU A N 1
ATOM 6080 C CA . LEU A 1 756 ? -4.444 0.146 -36.290 1.00 81.12 756 LEU A CA 1
ATOM 6081 C C . LEU A 1 756 ? -3.597 0.105 -35.014 1.00 81.12 756 LEU A C 1
ATOM 6083 O O . LEU A 1 756 ? -3.695 -0.847 -34.245 1.00 81.12 756 LEU A O 1
ATOM 6087 N N . ASN A 1 757 ? -2.838 1.162 -34.729 1.00 78.88 757 ASN A N 1
ATOM 6088 C CA . ASN A 1 757 ? -2.027 1.269 -33.516 1.00 78.88 757 ASN A CA 1
ATOM 6089 C C . ASN A 1 757 ? -2.865 1.205 -32.232 1.00 78.88 757 ASN A C 1
ATOM 6091 O O . ASN A 1 757 ? -2.374 0.716 -31.213 1.00 78.88 757 ASN A O 1
ATOM 6095 N N . GLY A 1 758 ? -4.115 1.677 -32.272 1.00 75.88 758 GLY A N 1
ATOM 6096 C CA . GLY A 1 758 ? -5.062 1.560 -31.162 1.00 75.88 758 GLY A CA 1
ATOM 6097 C C . GLY A 1 758 ? -5.665 0.160 -30.983 1.00 75.88 758 GLY A C 1
ATOM 6098 O O . GLY A 1 758 ? -6.218 -0.119 -29.924 1.00 75.88 758 GLY A O 1
ATOM 6099 N N . GLN A 1 759 ? -5.572 -0.712 -31.993 1.00 74.19 759 GLN A N 1
ATOM 6100 C CA . GLN A 1 759 ? -6.149 -2.065 -31.995 1.00 74.19 759 GLN A CA 1
ATOM 6101 C C . GLN A 1 759 ? -5.109 -3.180 -31.830 1.00 74.19 759 GLN A C 1
ATOM 6103 O O . GLN A 1 759 ? -5.481 -4.308 -31.520 1.00 74.19 759 GLN A O 1
ATOM 6108 N N . ILE A 1 760 ? -3.829 -2.881 -32.057 1.00 73.44 760 ILE A N 1
ATOM 6109 C CA . ILE A 1 760 ? -2.742 -3.860 -32.026 1.00 73.44 760 ILE A CA 1
ATOM 6110 C C . ILE A 1 760 ? -1.975 -3.735 -30.707 1.00 73.44 760 ILE A C 1
ATOM 6112 O O . ILE A 1 760 ? -1.602 -2.636 -30.271 1.00 73.44 760 ILE A O 1
ATOM 6116 N N . GLU A 1 761 ? -1.739 -4.876 -30.064 1.00 66.38 761 GLU A N 1
ATOM 6117 C CA . GLU A 1 761 ? -0.902 -4.973 -28.869 1.00 66.38 761 GLU A CA 1
ATOM 6118 C C . GLU A 1 761 ? 0.574 -4.701 -29.199 1.00 66.38 761 GLU A C 1
ATOM 6120 O O . GLU A 1 761 ? 1.003 -4.779 -30.353 1.00 66.38 761 GLU A O 1
ATOM 6125 N N . ALA A 1 762 ? 1.361 -4.325 -28.189 1.00 65.31 762 ALA A N 1
ATOM 6126 C CA . ALA A 1 762 ? 2.794 -4.095 -28.367 1.00 65.31 762 ALA A CA 1
ATOM 6127 C C . ALA A 1 762 ? 3.434 -5.343 -28.994 1.00 65.31 762 ALA A C 1
ATOM 6129 O O . ALA A 1 762 ? 3.183 -6.449 -28.530 1.00 65.31 762 ALA A O 1
ATOM 6130 N N . SER A 1 763 ? 4.188 -5.183 -30.078 1.00 68.81 763 SER A N 1
ATOM 6131 C CA . SER A 1 763 ? 4.722 -6.296 -30.877 1.00 68.81 763 SER A CA 1
ATOM 6132 C C . SER A 1 763 ? 5.692 -5.765 -31.936 1.00 68.81 763 SER A C 1
ATOM 6134 O O . SER A 1 763 ? 5.594 -4.592 -32.304 1.00 68.81 763 SER A O 1
ATOM 6136 N N . PRO A 1 764 ? 6.555 -6.608 -32.539 1.00 72.88 764 PRO A N 1
ATOM 6137 C CA . PRO A 1 764 ? 7.361 -6.185 -33.686 1.00 72.88 764 PRO A CA 1
ATOM 6138 C C . PRO A 1 764 ? 6.513 -5.663 -34.863 1.00 72.88 764 PRO A C 1
ATOM 6140 O O . PRO A 1 764 ? 6.959 -4.809 -35.627 1.00 72.88 764 PRO A O 1
ATOM 6143 N N . LEU A 1 765 ? 5.256 -6.109 -34.992 1.00 76.94 765 LEU A N 1
ATOM 6144 C CA . LEU A 1 765 ? 4.307 -5.537 -35.948 1.00 76.94 765 LEU A CA 1
ATOM 6145 C C . LEU A 1 765 ? 4.024 -4.062 -35.632 1.00 76.94 765 LEU A C 1
ATOM 6147 O O . LEU A 1 765 ? 4.118 -3.218 -36.521 1.00 76.94 765 LEU A O 1
ATOM 6151 N N . LYS A 1 766 ? 3.703 -3.752 -34.374 1.00 77.25 766 LYS A N 1
ATOM 6152 C CA . LYS A 1 766 ? 3.367 -2.398 -33.924 1.00 77.25 766 LYS A CA 1
ATOM 6153 C C . LYS A 1 766 ? 4.567 -1.458 -33.885 1.00 77.25 766 LYS A C 1
ATOM 6155 O O . LYS A 1 766 ? 4.445 -0.312 -34.300 1.00 77.25 766 LYS A O 1
ATOM 6160 N N . ASP A 1 767 ? 5.698 -1.945 -33.394 1.00 72.50 767 ASP A N 1
ATOM 6161 C CA . ASP A 1 767 ? 6.820 -1.096 -32.983 1.00 72.50 767 ASP A CA 1
ATOM 6162 C C . ASP A 1 767 ? 7.926 -1.017 -34.043 1.00 72.50 767 ASP A C 1
ATOM 6164 O O . ASP A 1 767 ? 8.802 -0.159 -33.962 1.00 72.50 767 ASP A O 1
ATOM 6168 N N . PHE A 1 768 ? 7.863 -1.883 -35.059 1.00 79.44 768 PHE A N 1
ATOM 6169 C CA . PHE A 1 768 ? 8.797 -1.896 -36.179 1.00 79.44 768 PHE A CA 1
ATOM 6170 C C . PHE A 1 768 ? 8.074 -1.834 -37.533 1.00 79.44 768 PHE A C 1
ATOM 6172 O O . PHE A 1 768 ? 8.210 -0.843 -38.251 1.00 79.44 768 PHE A O 1
ATOM 6179 N N . LEU A 1 769 ? 7.256 -2.835 -37.889 1.00 80.12 769 LEU A N 1
ATOM 6180 C CA . LEU A 1 769 ? 6.702 -2.904 -39.247 1.00 80.12 769 LEU A CA 1
ATOM 6181 C C . LEU A 1 769 ? 5.745 -1.743 -39.559 1.00 80.12 769 LEU A C 1
ATOM 6183 O O . LEU A 1 769 ? 5.880 -1.126 -40.612 1.00 80.12 769 LEU A O 1
ATOM 6187 N N . LEU A 1 770 ? 4.785 -1.428 -38.685 1.00 83.50 770 LEU A N 1
ATOM 6188 C CA . LEU A 1 770 ? 3.819 -0.351 -38.941 1.00 83.50 770 LEU A CA 1
ATOM 6189 C C . LEU A 1 770 ? 4.482 1.029 -39.093 1.00 83.50 770 LEU A C 1
ATOM 6191 O O . LEU A 1 770 ? 4.170 1.700 -40.082 1.00 83.50 770 LEU A O 1
ATOM 6195 N N . PRO A 1 771 ? 5.404 1.458 -38.206 1.00 85.12 771 PRO A N 1
ATOM 6196 C CA . PRO A 1 771 ? 6.185 2.673 -38.407 1.00 85.12 771 PRO A CA 1
ATOM 6197 C C . PRO A 1 771 ? 6.954 2.665 -39.731 1.00 85.12 771 PRO A C 1
ATOM 6199 O O . PRO A 1 771 ? 6.855 3.631 -40.485 1.00 85.12 771 PRO A O 1
ATOM 6202 N N . MET A 1 772 ? 7.627 1.560 -40.077 1.00 81.56 772 MET A N 1
ATOM 6203 C CA . MET A 1 772 ? 8.346 1.447 -41.352 1.00 81.56 772 MET A CA 1
ATOM 6204 C C . MET A 1 772 ? 7.411 1.575 -42.561 1.00 81.56 772 MET A C 1
ATOM 6206 O O . MET A 1 772 ? 7.684 2.351 -43.474 1.00 81.56 772 MET A O 1
ATOM 6210 N N . VAL A 1 773 ? 6.279 0.864 -42.572 1.00 82.69 773 VAL A N 1
ATOM 6211 C CA . VAL A 1 773 ? 5.271 0.939 -43.648 1.00 82.69 773 VAL A CA 1
ATOM 6212 C C . VAL A 1 773 ? 4.741 2.366 -43.776 1.00 82.69 773 VAL A C 1
ATOM 6214 O O . VAL A 1 773 ? 4.578 2.865 -44.890 1.00 82.69 773 VAL A O 1
ATOM 6217 N N . ARG A 1 774 ? 4.496 3.043 -42.650 1.00 86.75 774 ARG A N 1
ATOM 6218 C CA . ARG A 1 774 ? 4.034 4.433 -42.630 1.00 86.75 774 ARG A CA 1
ATOM 6219 C C . ARG A 1 774 ? 5.057 5.372 -43.272 1.00 86.75 774 ARG A C 1
ATOM 6221 O O . ARG A 1 774 ? 4.667 6.161 -44.132 1.00 86.75 774 ARG A O 1
ATOM 6228 N N . LEU A 1 775 ? 6.341 5.243 -42.927 1.00 83.44 775 LEU A N 1
ATOM 6229 C CA . LEU A 1 775 ? 7.430 6.025 -43.528 1.00 83.44 775 LEU A CA 1
ATOM 6230 C C . LEU A 1 775 ? 7.544 5.780 -45.036 1.00 83.44 775 LEU A C 1
ATOM 6232 O O . LEU A 1 775 ? 7.583 6.733 -45.819 1.00 83.44 775 LEU A O 1
ATOM 6236 N N . ILE A 1 776 ? 7.485 4.510 -45.454 1.00 79.12 776 ILE A N 1
ATOM 6237 C CA . ILE A 1 776 ? 7.486 4.127 -46.870 1.00 79.12 776 ILE A CA 1
ATOM 6238 C C . ILE A 1 776 ? 6.329 4.796 -47.622 1.00 79.12 776 ILE A C 1
ATOM 6240 O O . ILE A 1 776 ? 6.517 5.368 -48.697 1.00 79.12 776 ILE A O 1
ATOM 6244 N N . MET A 1 777 ? 5.122 4.764 -47.054 1.00 80.88 777 MET A N 1
ATOM 6245 C CA . MET A 1 777 ? 3.951 5.378 -47.675 1.00 80.88 777 MET A CA 1
ATOM 6246 C C . MET A 1 777 ? 4.057 6.901 -47.772 1.00 80.88 777 MET A C 1
ATOM 6248 O O . MET A 1 777 ? 3.683 7.466 -48.800 1.00 80.88 777 MET A O 1
ATOM 6252 N N . HIS A 1 778 ? 4.557 7.570 -46.731 1.00 84.31 778 HIS A N 1
ATOM 6253 C CA . HIS A 1 778 ? 4.723 9.027 -46.721 1.00 84.31 778 HIS A CA 1
ATOM 6254 C C . HIS A 1 778 ? 5.698 9.484 -47.808 1.00 84.31 778 HIS A C 1
ATOM 6256 O O . HIS A 1 778 ? 5.327 10.316 -48.641 1.00 84.31 778 HIS A O 1
ATOM 6262 N N . SER A 1 779 ? 6.888 8.880 -47.869 1.00 78.06 779 SER A N 1
ATOM 6263 C CA . SER A 1 779 ? 7.892 9.186 -48.898 1.00 78.06 779 SER A CA 1
ATOM 6264 C C . SER A 1 779 ? 7.356 8.903 -50.309 1.00 78.06 779 SER A C 1
ATOM 6266 O O . SER A 1 779 ? 7.435 9.770 -51.188 1.00 78.06 779 SER A O 1
ATOM 6268 N N . ALA A 1 780 ? 6.686 7.761 -50.518 1.00 79.00 780 ALA A N 1
ATOM 6269 C CA . ALA A 1 780 ? 6.091 7.424 -51.812 1.00 79.00 780 ALA A CA 1
ATOM 6270 C C . ALA A 1 780 ? 5.016 8.439 -52.259 1.00 79.00 780 ALA A C 1
ATOM 6272 O O . ALA A 1 780 ? 4.969 8.825 -53.429 1.00 79.00 780 ALA A O 1
ATOM 6273 N N . VAL A 1 781 ? 4.167 8.929 -51.342 1.00 80.75 781 VAL A N 1
ATOM 6274 C CA . VAL A 1 781 ? 3.169 9.980 -51.635 1.00 80.75 781 VAL A CA 1
ATOM 6275 C C . VAL A 1 781 ? 3.846 11.308 -51.975 1.00 80.75 781 VAL A C 1
ATOM 6277 O O . VAL A 1 781 ? 3.417 12.030 -52.888 1.00 80.75 781 VAL A O 1
ATOM 6280 N N . GLN A 1 782 ? 4.902 11.654 -51.245 1.00 78.06 782 GLN A N 1
ATOM 6281 C CA . GLN A 1 782 ? 5.597 12.922 -51.413 1.00 78.06 782 GLN A CA 1
ATOM 6282 C C . GLN A 1 782 ? 6.483 12.945 -52.663 1.00 78.06 782 GLN A C 1
ATOM 6284 O O . GLN A 1 782 ? 6.617 14.022 -53.252 1.00 78.06 782 GLN A O 1
ATOM 6289 N N . LYS A 1 783 ? 6.940 11.788 -53.168 1.00 70.81 783 LYS A N 1
ATOM 6290 C CA . LYS A 1 783 ? 8.040 11.689 -54.151 1.00 70.81 783 LYS A CA 1
ATOM 6291 C C . LYS A 1 783 ? 9.279 12.446 -53.663 1.00 70.81 783 LYS A C 1
ATOM 6293 O O . LYS A 1 783 ? 9.900 13.167 -54.441 1.00 70.81 783 LYS A O 1
ATOM 6298 N N . GLY A 1 784 ? 9.518 12.368 -52.360 1.00 64.12 784 GLY A N 1
ATOM 6299 C CA . GLY A 1 784 ? 10.610 13.034 -51.665 1.00 64.12 784 GLY A CA 1
ATOM 6300 C C . GLY A 1 784 ? 11.582 12.020 -51.079 1.00 64.12 784 GLY A C 1
ATOM 6301 O O . GLY A 1 784 ? 11.291 10.820 -51.057 1.00 64.12 784 GLY A O 1
ATOM 6302 N N . GLU A 1 785 ? 12.712 12.541 -50.616 1.00 64.50 785 GLU A N 1
ATOM 6303 C CA . GLU A 1 785 ? 13.734 11.804 -49.874 1.00 64.50 785 GLU A CA 1
ATOM 6304 C C . GLU A 1 785 ? 13.133 11.128 -48.635 1.00 64.50 785 GLU A C 1
ATOM 6306 O O . GLU A 1 785 ? 12.087 11.530 -48.110 1.00 64.50 785 GLU A O 1
ATOM 6311 N N . ILE A 1 786 ? 13.760 10.034 -48.221 1.00 69.62 786 ILE A N 1
ATOM 6312 C CA . ILE A 1 786 ? 13.345 9.272 -47.049 1.00 69.62 786 ILE A CA 1
ATOM 6313 C C . ILE A 1 786 ? 13.685 10.095 -45.806 1.00 69.62 786 ILE A C 1
ATOM 6315 O O . ILE A 1 786 ? 14.773 10.660 -45.712 1.00 69.62 786 ILE A O 1
ATOM 6319 N N . ASP A 1 787 ? 12.763 10.141 -44.840 1.00 76.00 787 ASP A N 1
ATOM 6320 C CA . ASP A 1 787 ? 13.077 10.655 -43.507 1.00 76.00 787 ASP A CA 1
ATOM 6321 C C . ASP A 1 787 ? 14.007 9.661 -42.804 1.00 76.00 787 ASP A C 1
ATOM 6323 O O . ASP A 1 787 ? 13.608 8.693 -42.152 1.00 76.00 787 ASP A O 1
ATOM 6327 N N . ASN A 1 788 ? 15.279 9.902 -43.058 1.00 74.25 788 ASN A N 1
ATOM 6328 C CA . ASN A 1 788 ? 16.434 9.187 -42.579 1.00 74.25 788 ASN A CA 1
ATOM 6329 C C . ASN A 1 788 ? 16.467 9.085 -41.051 1.00 74.25 788 ASN A C 1
ATOM 6331 O O . ASN A 1 788 ? 16.724 8.011 -40.510 1.00 74.25 788 ASN A O 1
ATOM 6335 N N . ASP A 1 789 ? 16.118 10.162 -40.359 1.00 77.12 789 ASP A N 1
ATOM 6336 C CA . ASP A 1 789 ? 16.088 10.212 -38.900 1.00 77.12 789 ASP A CA 1
ATOM 6337 C C . ASP A 1 789 ? 14.966 9.344 -38.337 1.00 77.12 789 ASP A C 1
ATOM 6339 O O . ASP A 1 789 ? 15.168 8.585 -37.385 1.00 77.12 789 ASP A O 1
ATOM 6343 N N . ALA A 1 790 ? 13.794 9.371 -38.972 1.00 79.44 790 ALA A N 1
ATOM 6344 C CA . ALA A 1 790 ? 12.686 8.515 -38.577 1.00 79.44 790 ALA A CA 1
ATOM 6345 C C . ALA A 1 790 ? 12.980 7.023 -38.820 1.00 79.44 790 ALA A C 1
ATOM 6347 O O . ALA A 1 790 ? 12.592 6.180 -38.009 1.00 79.44 790 ALA A O 1
ATOM 6348 N N . VAL A 1 791 ? 13.692 6.677 -39.900 1.00 78.12 791 VAL A N 1
ATOM 6349 C CA . VAL A 1 791 ? 14.143 5.296 -40.153 1.00 78.12 791 VAL A CA 1
ATOM 6350 C C . VAL A 1 791 ? 15.163 4.847 -39.101 1.00 78.12 791 VAL A C 1
ATOM 6352 O O . VAL A 1 791 ? 15.023 3.744 -38.565 1.00 78.12 791 VAL A O 1
ATOM 6355 N N . ILE A 1 792 ? 16.138 5.701 -38.758 1.00 77.50 792 ILE A N 1
ATOM 6356 C CA . ILE A 1 792 ? 17.100 5.452 -37.669 1.00 77.50 792 ILE A CA 1
ATOM 6357 C C . ILE A 1 792 ? 16.355 5.181 -36.364 1.00 77.50 792 ILE A C 1
ATOM 6359 O O . ILE A 1 792 ? 16.630 4.177 -35.711 1.00 77.50 792 ILE A O 1
ATOM 6363 N N . ALA A 1 793 ? 15.374 6.015 -36.015 1.00 81.81 793 ALA A N 1
ATOM 6364 C CA . ALA A 1 793 ? 14.605 5.868 -34.784 1.00 81.81 793 ALA A CA 1
ATOM 6365 C C . ALA A 1 793 ? 13.852 4.532 -34.703 1.00 81.81 793 ALA A C 1
ATOM 6367 O O . ALA A 1 793 ? 13.890 3.855 -33.673 1.00 81.81 793 ALA A O 1
ATOM 6368 N N . VAL A 1 794 ? 13.205 4.111 -35.794 1.00 80.50 794 VAL A N 1
ATOM 6369 C CA . VAL A 1 794 ? 12.476 2.834 -35.834 1.00 80.50 794 VAL A CA 1
ATOM 6370 C C . VAL A 1 794 ? 13.427 1.638 -35.724 1.00 80.50 794 VAL A C 1
ATOM 6372 O O . VAL A 1 794 ? 13.132 0.682 -35.003 1.00 80.50 794 VAL A O 1
ATOM 6375 N N . LEU A 1 795 ? 14.580 1.687 -36.398 1.00 76.88 795 LEU A N 1
ATOM 6376 C CA . LEU A 1 795 ? 15.577 0.615 -36.356 1.00 76.88 795 LEU A CA 1
ATOM 6377 C C . LEU A 1 795 ? 16.302 0.540 -35.010 1.00 76.88 795 LEU A C 1
ATOM 6379 O O . LEU A 1 795 ? 16.461 -0.561 -34.485 1.00 76.88 795 LEU A O 1
ATOM 6383 N N . ALA A 1 796 ? 16.685 1.678 -34.429 1.00 78.50 796 ALA A N 1
ATOM 6384 C CA . ALA A 1 796 ? 17.290 1.752 -33.102 1.00 78.50 796 ALA A CA 1
ATOM 6385 C C . ALA A 1 796 ? 16.336 1.195 -32.037 1.00 78.50 796 ALA A C 1
ATOM 6387 O O . ALA A 1 796 ? 16.730 0.341 -31.244 1.00 78.50 796 ALA A O 1
ATOM 6388 N N . ASN A 1 797 ? 15.055 1.582 -32.083 1.00 81.56 797 ASN A N 1
ATOM 6389 C CA . ASN A 1 797 ? 14.037 1.030 -31.194 1.00 81.56 797 ASN A CA 1
ATOM 6390 C C . ASN A 1 797 ? 13.879 -0.488 -31.371 1.00 81.56 797 ASN A C 1
ATOM 6392 O O . ASN A 1 797 ? 13.913 -1.233 -30.393 1.00 81.56 797 ASN A O 1
ATOM 6396 N N . HIS A 1 798 ? 13.757 -0.976 -32.611 1.00 78.31 798 HIS A N 1
ATOM 6397 C CA . HIS A 1 798 ? 13.647 -2.412 -32.873 1.00 78.31 798 HIS A CA 1
ATOM 6398 C C . HIS A 1 798 ? 14.864 -3.188 -32.357 1.00 78.31 798 HIS A C 1
ATOM 6400 O O . HIS A 1 798 ? 14.704 -4.208 -31.685 1.00 78.31 798 HIS A O 1
ATOM 6406 N N . PHE A 1 799 ? 16.069 -2.692 -32.637 1.00 76.56 799 PHE A N 1
ATOM 6407 C CA . PHE A 1 799 ? 17.315 -3.324 -32.231 1.00 76.56 799 PHE A CA 1
ATOM 6408 C C . PHE A 1 799 ? 17.428 -3.404 -30.704 1.00 76.56 799 PHE A C 1
ATOM 6410 O O . PHE A 1 799 ? 17.607 -4.490 -30.151 1.00 76.56 799 PHE A O 1
ATOM 6417 N N . THR A 1 800 ? 17.234 -2.289 -30.000 1.00 77.31 800 THR A N 1
ATOM 6418 C CA . THR A 1 800 ? 17.306 -2.261 -28.535 1.00 77.31 800 THR A CA 1
ATOM 6419 C C . THR A 1 800 ? 16.254 -3.167 -27.901 1.00 77.31 800 THR A C 1
ATOM 6421 O O . THR A 1 800 ? 16.575 -3.971 -27.030 1.00 77.31 800 THR A O 1
ATOM 6424 N N . GLN A 1 801 ? 15.005 -3.112 -28.364 1.00 78.88 801 GLN A N 1
ATOM 6425 C CA . GLN A 1 801 ? 13.912 -3.863 -27.743 1.00 78.88 801 GLN A CA 1
ATOM 6426 C C . GLN A 1 801 ? 13.977 -5.369 -28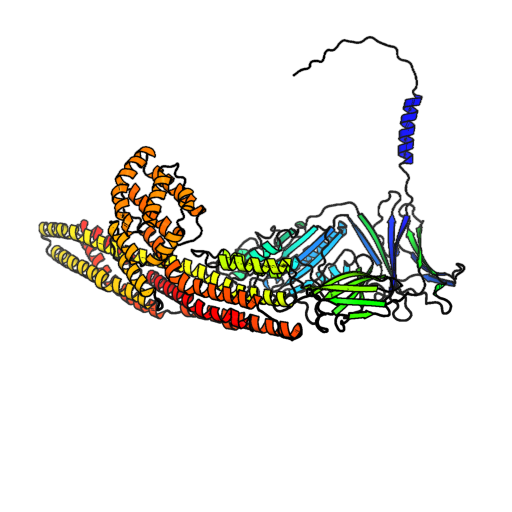.057 1.00 78.88 801 GLN A C 1
ATOM 6428 O O . GLN A 1 801 ? 13.836 -6.200 -27.161 1.00 78.88 801 GLN A O 1
ATOM 6433 N N . GLN A 1 802 ? 14.207 -5.747 -29.319 1.00 76.12 802 GLN A N 1
ATOM 6434 C CA . GLN A 1 802 ? 14.088 -7.141 -29.771 1.00 76.12 802 GLN A CA 1
ATOM 6435 C C . GLN A 1 802 ? 15.416 -7.903 -29.786 1.00 76.12 802 GLN A C 1
ATOM 6437 O O . GLN A 1 802 ? 15.415 -9.118 -29.605 1.00 76.12 802 GLN A O 1
ATOM 6442 N N . ILE A 1 803 ? 16.541 -7.217 -29.999 1.00 75.19 803 ILE A N 1
ATOM 6443 C CA . ILE A 1 803 ? 17.855 -7.857 -30.155 1.00 75.19 803 ILE A CA 1
ATOM 6444 C C . ILE A 1 803 ? 18.686 -7.762 -28.868 1.00 75.19 803 ILE A C 1
ATOM 6446 O O . ILE A 1 803 ? 19.431 -8.694 -28.555 1.00 75.19 803 ILE A O 1
ATOM 6450 N N . ILE A 1 804 ? 18.532 -6.679 -28.097 1.00 75.19 804 ILE A N 1
ATOM 6451 C CA . ILE A 1 804 ? 19.201 -6.514 -26.799 1.00 75.19 804 ILE A CA 1
ATOM 6452 C C . ILE A 1 804 ? 18.278 -6.963 -25.661 1.00 75.19 804 ILE A C 1
ATOM 6454 O O . ILE A 1 804 ? 18.553 -7.973 -25.017 1.00 75.19 804 ILE A O 1
ATOM 6458 N N . LEU A 1 805 ? 17.181 -6.252 -25.408 1.00 78.94 805 LEU A N 1
ATOM 6459 C CA . LEU A 1 805 ? 16.409 -6.407 -24.175 1.00 78.94 805 LEU A CA 1
ATOM 6460 C C . LEU A 1 805 ? 15.680 -7.754 -24.083 1.00 78.94 805 LEU A C 1
ATOM 6462 O O . LEU A 1 805 ? 15.817 -8.459 -23.083 1.00 78.94 805 LEU A O 1
ATOM 6466 N N . LYS A 1 806 ? 14.943 -8.150 -25.127 1.00 79.81 806 LYS A N 1
ATOM 6467 C CA . LYS A 1 806 ? 14.150 -9.390 -25.124 1.00 79.81 806 LYS A CA 1
ATOM 6468 C C . LYS A 1 806 ? 14.974 -10.653 -24.809 1.00 79.81 806 LYS A C 1
ATOM 6470 O O . LYS A 1 806 ? 14.660 -11.309 -23.815 1.00 79.81 806 LYS A O 1
ATOM 6475 N N . PRO A 1 807 ? 16.038 -11.001 -25.561 1.00 77.94 807 PRO A N 1
ATOM 6476 C CA . PRO A 1 807 ? 16.785 -12.235 -25.316 1.00 77.94 807 PRO A CA 1
ATOM 6477 C C . PRO A 1 807 ? 17.685 -12.173 -24.078 1.00 77.94 807 PRO A C 1
ATOM 6479 O O . PRO A 1 807 ? 17.947 -13.214 -23.477 1.00 77.94 807 PRO A O 1
ATOM 6482 N N . ASN A 1 808 ? 18.182 -10.987 -23.703 1.00 75.94 808 ASN A N 1
ATOM 6483 C CA . ASN A 1 808 ? 19.136 -10.861 -22.598 1.00 75.94 808 ASN A CA 1
ATOM 6484 C C . ASN A 1 808 ? 18.469 -10.545 -21.259 1.00 75.94 808 ASN A C 1
ATOM 6486 O O . ASN A 1 808 ? 19.101 -10.769 -20.239 1.00 75.94 808 ASN A O 1
ATOM 6490 N N . PHE A 1 809 ? 17.216 -10.086 -21.233 1.00 83.75 809 PHE A N 1
ATOM 6491 C CA . PHE A 1 809 ? 16.504 -9.761 -19.997 1.00 83.75 809 PHE A CA 1
ATOM 6492 C C . PHE A 1 809 ? 15.093 -10.355 -19.963 1.00 83.75 809 PHE A C 1
ATOM 6494 O O . PHE A 1 809 ? 14.802 -11.177 -19.095 1.00 83.75 809 PHE A O 1
ATOM 6501 N N . SER A 1 810 ? 14.219 -9.994 -20.909 1.00 86.38 810 SER A N 1
ATOM 6502 C CA . SER A 1 810 ? 12.788 -10.325 -20.822 1.00 86.38 810 SER A CA 1
ATOM 6503 C C . SER A 1 810 ? 12.511 -11.828 -20.836 1.00 86.38 810 SER A C 1
ATOM 6505 O O . SER A 1 810 ? 11.810 -12.324 -19.957 1.00 86.38 810 SER A O 1
ATOM 6507 N N . ASP A 1 811 ? 13.073 -12.566 -21.797 1.00 85.19 811 ASP A N 1
ATOM 6508 C CA . ASP A 1 811 ? 12.851 -14.009 -21.932 1.00 85.19 811 ASP A CA 1
ATOM 6509 C C . ASP A 1 811 ? 13.404 -14.784 -20.713 1.00 85.19 811 ASP A C 1
ATOM 6511 O O . ASP A 1 811 ? 12.662 -15.587 -20.135 1.00 85.19 811 ASP A O 1
ATOM 6515 N N . PRO A 1 812 ? 14.648 -14.535 -20.242 1.00 87.81 812 PRO A N 1
ATOM 6516 C CA . PRO A 1 812 ? 15.157 -15.134 -19.006 1.00 87.81 812 PRO A CA 1
ATOM 6517 C C . PRO A 1 812 ? 14.323 -14.801 -17.764 1.00 87.81 812 PRO A C 1
ATOM 6519 O O . PRO A 1 812 ? 13.983 -15.705 -17.000 1.00 87.81 812 PRO A O 1
ATOM 6522 N N . VAL A 1 813 ? 13.954 -13.531 -17.569 1.00 89.62 813 VAL A N 1
ATOM 6523 C CA . VAL A 1 813 ? 13.145 -13.108 -16.415 1.00 89.62 813 VAL A CA 1
ATOM 6524 C C . VAL A 1 813 ? 11.773 -13.772 -16.443 1.00 89.62 813 VAL A C 1
ATOM 6526 O O . VAL A 1 813 ? 11.298 -14.211 -15.402 1.00 89.62 813 VAL A O 1
ATOM 6529 N N . ASN A 1 814 ? 11.162 -13.946 -17.617 1.00 89.94 814 ASN A N 1
ATOM 6530 C CA . ASN A 1 814 ? 9.881 -14.638 -17.739 1.00 89.94 814 ASN A CA 1
ATOM 6531 C C . ASN A 1 814 ? 9.971 -16.114 -17.296 1.00 89.94 814 ASN A C 1
ATOM 6533 O O . ASN A 1 814 ? 9.064 -16.629 -16.640 1.00 89.94 814 ASN A O 1
ATOM 6537 N N . ILE A 1 815 ? 11.095 -16.789 -17.580 1.00 91.19 815 ILE A N 1
ATOM 6538 C CA . ILE A 1 815 ? 11.368 -18.147 -17.077 1.00 91.19 815 ILE A CA 1
ATOM 6539 C C . ILE A 1 815 ? 11.473 -18.141 -15.548 1.00 91.19 815 ILE A C 1
ATOM 6541 O O . ILE A 1 815 ? 10.894 -19.008 -14.890 1.00 91.19 815 ILE A O 1
ATOM 6545 N N . TYR A 1 816 ? 12.182 -17.167 -14.974 1.00 92.94 816 TYR A N 1
ATOM 6546 C CA . TYR A 1 816 ? 12.321 -17.060 -13.524 1.00 92.94 816 TYR A CA 1
ATOM 6547 C C . TYR A 1 816 ? 10.994 -16.707 -12.843 1.00 92.94 816 TYR A C 1
ATOM 6549 O O . TYR A 1 816 ? 10.661 -17.293 -11.821 1.00 92.94 816 TYR A O 1
ATOM 6557 N N . LEU A 1 817 ? 10.174 -15.834 -13.420 1.00 94.06 817 LEU A N 1
ATOM 6558 C CA . LEU A 1 817 ? 8.834 -15.533 -12.914 1.00 94.06 817 LEU A CA 1
ATOM 6559 C C . LEU A 1 817 ? 7.938 -16.781 -12.912 1.00 94.06 817 LEU A C 1
ATOM 6561 O O . LEU A 1 817 ? 7.271 -17.066 -11.916 1.00 94.06 817 LEU A O 1
ATOM 6565 N N . ALA A 1 818 ? 7.966 -17.574 -13.987 1.00 93.69 818 ALA A N 1
ATOM 6566 C CA . ALA A 1 818 ? 7.236 -18.839 -14.049 1.00 93.69 818 ALA A CA 1
ATOM 6567 C C . ALA A 1 818 ? 7.707 -19.842 -12.976 1.00 93.69 818 ALA A C 1
ATOM 6569 O O . ALA A 1 818 ? 6.870 -20.483 -12.335 1.00 93.69 818 ALA A O 1
ATOM 6570 N N . ASP A 1 819 ? 9.021 -19.942 -12.739 1.00 93.50 819 ASP A N 1
ATOM 6571 C CA . ASP A 1 819 ? 9.599 -20.726 -11.637 1.00 93.50 819 ASP A CA 1
ATOM 6572 C C . ASP A 1 819 ? 9.139 -20.205 -10.264 1.00 93.50 819 ASP A C 1
ATOM 6574 O O . ASP A 1 819 ? 8.737 -21.001 -9.418 1.00 93.50 819 ASP A O 1
ATOM 6578 N N . ALA A 1 820 ? 9.100 -18.884 -10.061 1.00 93.50 820 ALA A N 1
ATOM 6579 C CA . ALA A 1 820 ? 8.638 -18.262 -8.819 1.00 93.50 820 ALA A CA 1
ATOM 6580 C C . ALA A 1 820 ? 7.180 -18.631 -8.514 1.00 93.50 820 ALA A C 1
ATOM 6582 O O . ALA A 1 820 ? 6.855 -19.048 -7.404 1.00 93.50 820 ALA A O 1
ATOM 6583 N N . LEU A 1 821 ? 6.298 -18.533 -9.514 1.00 95.38 821 LEU A N 1
ATOM 6584 C CA . LEU A 1 821 ? 4.894 -18.911 -9.365 1.00 95.38 821 LEU A CA 1
ATOM 6585 C C . LEU A 1 821 ? 4.735 -20.406 -9.081 1.00 95.38 821 LEU A C 1
ATOM 6587 O O . LEU A 1 821 ? 3.901 -20.786 -8.259 1.00 95.38 821 LEU A O 1
ATOM 6591 N N . GLN A 1 822 ? 5.504 -21.262 -9.758 1.00 94.94 822 GLN A N 1
ATOM 6592 C CA . GLN A 1 822 ? 5.431 -22.701 -9.527 1.00 94.94 822 GLN A CA 1
ATOM 6593 C C . GLN A 1 822 ? 5.909 -23.059 -8.114 1.00 94.94 822 GLN A C 1
ATOM 6595 O O . GLN A 1 822 ? 5.198 -23.759 -7.396 1.00 94.94 822 GLN A O 1
ATOM 6600 N N . LYS A 1 823 ? 7.040 -22.499 -7.671 1.00 93.75 823 LYS A N 1
ATOM 6601 C CA . LYS A 1 823 ? 7.542 -22.673 -6.302 1.00 93.75 823 LYS A CA 1
ATOM 6602 C C . LYS A 1 823 ? 6.571 -22.142 -5.254 1.00 93.75 823 LYS A C 1
ATOM 6604 O O . LYS A 1 823 ? 6.345 -22.817 -4.262 1.00 93.75 823 LYS A O 1
ATOM 6609 N N . ALA A 1 824 ? 5.935 -20.992 -5.480 1.00 93.88 824 ALA A N 1
ATOM 6610 C CA . ALA A 1 824 ? 4.916 -20.470 -4.568 1.00 93.88 824 ALA A CA 1
ATOM 6611 C C . ALA A 1 824 ? 3.688 -21.394 -4.469 1.00 93.88 824 ALA A C 1
ATOM 6613 O O . ALA A 1 824 ? 3.149 -21.609 -3.384 1.00 93.88 824 ALA A O 1
ATOM 6614 N N . LYS A 1 825 ? 3.251 -21.995 -5.584 1.00 93.19 825 LYS A N 1
ATOM 6615 C CA . LYS A 1 825 ? 2.156 -22.981 -5.585 1.00 93.19 825 LYS A CA 1
ATOM 6616 C C . LYS A 1 825 ? 2.511 -24.239 -4.794 1.00 93.19 825 LYS A C 1
ATOM 6618 O O . LYS A 1 825 ? 1.657 -24.741 -4.050 1.00 93.19 825 LYS A O 1
ATOM 6623 N N . ASP A 1 826 ? 3.749 -24.697 -4.951 1.00 92.31 826 ASP A N 1
ATOM 6624 C CA . ASP A 1 826 ? 4.282 -25.919 -4.348 1.00 92.31 826 ASP A CA 1
ATOM 6625 C C . ASP A 1 826 ? 4.843 -25.706 -2.931 1.00 92.31 826 ASP A C 1
ATOM 6627 O O . ASP A 1 826 ? 5.166 -26.684 -2.260 1.00 92.31 826 ASP A O 1
ATOM 6631 N N . PHE A 1 827 ? 4.922 -24.456 -2.460 1.00 90.31 827 PHE A N 1
ATOM 6632 C CA . PHE A 1 827 ? 5.511 -24.103 -1.173 1.00 90.31 827 PHE A CA 1
ATOM 6633 C C . PHE A 1 827 ? 4.796 -24.796 -0.008 1.00 90.31 827 PHE A C 1
ATOM 6635 O O . PHE A 1 827 ? 3.560 -24.779 0.098 1.00 90.31 827 PHE A O 1
ATOM 6642 N N . VAL A 1 828 ? 5.602 -25.373 0.885 1.00 85.56 828 VAL A N 1
ATOM 6643 C CA . VAL A 1 828 ? 5.171 -25.998 2.134 1.00 85.56 828 VAL A CA 1
ATOM 6644 C C . VAL A 1 828 ? 6.001 -25.392 3.266 1.00 85.56 828 VAL A C 1
ATOM 6646 O O . VAL A 1 828 ? 7.217 -25.572 3.270 1.00 85.56 828 VAL A O 1
ATOM 6649 N N . PRO A 1 829 ? 5.382 -24.692 4.229 1.00 78.19 829 PRO A N 1
ATOM 6650 C CA . PRO A 1 829 ? 6.113 -24.108 5.346 1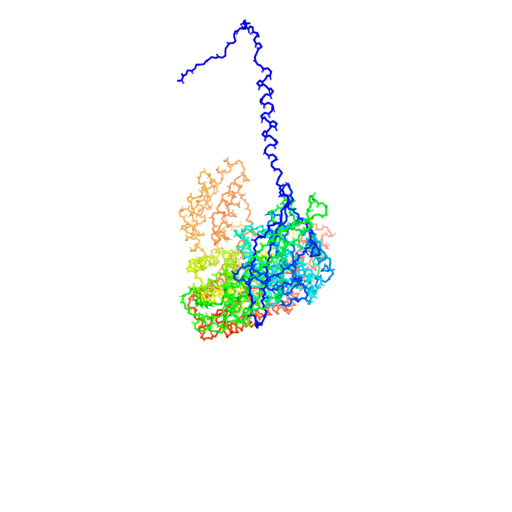.00 78.19 829 PRO A CA 1
ATOM 6651 C C . PRO A 1 829 ? 6.835 -25.157 6.199 1.00 78.19 829 PRO A C 1
ATOM 6653 O O . PRO A 1 829 ? 6.386 -26.299 6.341 1.00 78.19 829 PRO A O 1
ATOM 6656 N N . GLY A 1 830 ? 7.944 -24.748 6.817 1.00 72.88 830 GLY A N 1
ATOM 6657 C CA . GLY A 1 830 ? 8.657 -25.571 7.794 1.00 72.88 830 GLY A CA 1
ATOM 6658 C C . GLY A 1 830 ? 7.805 -25.886 9.032 1.00 72.88 830 GLY A C 1
ATOM 6659 O O . GLY A 1 830 ? 6.860 -25.175 9.358 1.00 72.88 830 GLY A O 1
ATOM 6660 N N . SER A 1 831 ? 8.161 -26.942 9.771 1.00 68.12 831 SER A N 1
ATOM 6661 C CA . SER A 1 831 ? 7.407 -27.416 10.947 1.00 68.12 831 SER A CA 1
ATOM 6662 C C . SER A 1 831 ? 7.608 -26.588 12.233 1.00 68.12 831 SER A C 1
ATOM 6664 O O . SER A 1 831 ? 7.429 -27.134 13.323 1.00 68.12 831 SER A O 1
ATOM 6666 N N . GLY A 1 832 ? 8.081 -25.344 12.123 1.00 69.69 832 GLY A N 1
ATOM 6667 C CA . GLY A 1 832 ? 8.279 -24.428 13.253 1.00 69.69 832 GLY A CA 1
ATOM 6668 C C . GLY A 1 832 ? 6.974 -23.752 13.683 1.00 69.69 832 GLY A C 1
ATOM 6669 O O . GLY A 1 832 ? 5.982 -23.807 12.954 1.00 69.69 832 GLY A O 1
ATOM 6670 N N . ASP A 1 833 ? 6.975 -23.125 14.861 1.00 71.00 833 ASP A N 1
ATOM 6671 C CA . ASP A 1 833 ? 5.880 -22.235 15.271 1.00 71.00 833 ASP A CA 1
ATOM 6672 C C . ASP A 1 833 ? 5.864 -20.940 14.428 1.00 71.00 833 ASP A C 1
ATOM 6674 O O . ASP A 1 833 ? 6.735 -20.717 13.577 1.00 71.00 833 ASP A O 1
ATOM 6678 N N . SER A 1 834 ? 4.854 -20.087 14.616 1.00 70.94 834 SER A N 1
ATOM 6679 C CA . SER A 1 834 ? 4.746 -18.817 13.879 1.00 70.94 834 SER A CA 1
ATOM 6680 C C . SER A 1 834 ? 5.974 -17.910 14.044 1.00 70.94 834 SER A C 1
ATOM 6682 O O . SER A 1 834 ? 6.348 -17.210 13.100 1.00 70.94 834 SER A O 1
ATOM 6684 N N . GLY A 1 835 ? 6.639 -17.956 15.202 1.00 75.62 835 GLY A N 1
ATOM 6685 C CA . GLY A 1 835 ? 7.853 -17.197 15.483 1.00 75.62 835 GLY A CA 1
ATOM 6686 C C . GLY A 1 835 ? 9.045 -17.694 14.669 1.00 75.62 835 GLY A C 1
ATOM 6687 O O . GLY A 1 835 ? 9.703 -16.898 13.999 1.00 75.62 835 GLY A O 1
ATOM 6688 N N . ASP A 1 836 ? 9.289 -19.005 14.665 1.00 78.75 836 ASP A N 1
ATOM 6689 C CA . ASP A 1 836 ? 10.341 -19.636 13.860 1.00 78.75 836 ASP A CA 1
ATOM 6690 C C . ASP A 1 836 ? 10.133 -19.377 12.359 1.00 78.75 836 ASP A C 1
ATOM 6692 O O . ASP A 1 836 ? 11.079 -19.038 11.639 1.00 78.75 836 ASP A O 1
ATOM 6696 N N . ARG A 1 837 ? 8.883 -19.488 11.883 1.00 80.69 837 ARG A N 1
ATOM 6697 C CA . ARG A 1 837 ? 8.515 -19.196 10.487 1.00 80.69 837 ARG A CA 1
ATOM 6698 C C . ARG A 1 837 ? 8.793 -17.740 10.134 1.00 80.69 837 ARG A C 1
ATOM 6700 O O . ARG A 1 837 ? 9.402 -17.470 9.100 1.00 80.69 837 ARG A O 1
ATOM 6707 N N . SER A 1 838 ? 8.418 -16.813 11.013 1.00 81.56 838 SER A N 1
ATOM 6708 C CA . SER A 1 838 ? 8.665 -15.391 10.802 1.00 81.56 838 SER A CA 1
ATOM 6709 C C . SER A 1 838 ? 10.152 -15.040 10.786 1.00 81.56 838 SER A C 1
ATOM 6711 O O . SER A 1 838 ? 10.595 -14.304 9.910 1.00 81.56 838 SER A O 1
ATOM 6713 N N . ILE A 1 839 ? 10.955 -15.612 11.688 1.00 84.44 839 ILE A N 1
ATOM 6714 C CA . ILE A 1 839 ? 12.413 -15.417 11.687 1.00 84.44 839 ILE A CA 1
ATOM 6715 C C . ILE A 1 839 ? 13.021 -15.922 10.374 1.00 84.44 839 ILE A C 1
ATOM 6717 O O . ILE A 1 839 ? 13.891 -15.255 9.811 1.00 84.44 839 ILE A O 1
ATOM 6721 N N . SER A 1 840 ? 12.550 -17.066 9.865 1.00 85.50 840 SER A N 1
ATOM 6722 C CA . SER A 1 840 ? 12.986 -17.585 8.566 1.00 85.50 840 SER A CA 1
ATOM 6723 C C . SER A 1 840 ? 12.616 -16.633 7.431 1.00 85.50 840 SER A C 1
ATOM 6725 O O . SER A 1 840 ? 13.493 -16.255 6.665 1.00 85.50 840 SER A O 1
ATOM 6727 N N . MET A 1 841 ? 11.352 -16.199 7.346 1.00 87.88 841 MET A N 1
ATOM 6728 C CA . MET A 1 841 ? 10.913 -15.232 6.331 1.00 87.88 841 MET A CA 1
ATOM 6729 C C . MET A 1 841 ? 11.704 -13.925 6.415 1.00 87.88 841 MET A C 1
ATOM 6731 O O . MET A 1 841 ? 12.113 -13.396 5.389 1.00 87.88 841 MET A O 1
ATOM 6735 N N . HIS A 1 842 ? 11.941 -13.415 7.626 1.00 86.88 842 HIS A N 1
ATOM 6736 C CA . HIS A 1 842 ? 12.719 -12.201 7.845 1.00 86.88 842 HIS A CA 1
ATOM 6737 C C . HIS A 1 842 ? 14.138 -12.350 7.304 1.00 86.88 842 HIS A C 1
ATOM 6739 O O . HIS A 1 842 ? 14.581 -11.477 6.566 1.00 86.88 842 HIS A O 1
ATOM 6745 N N . SER A 1 843 ? 14.831 -13.451 7.626 1.00 85.69 843 SER A N 1
ATOM 6746 C CA . SER A 1 843 ? 16.166 -13.721 7.079 1.00 85.69 843 SER A CA 1
ATOM 6747 C C . SER A 1 843 ? 16.124 -13.743 5.556 1.00 85.69 843 SER A C 1
ATOM 6749 O O . SER A 1 843 ? 16.857 -12.994 4.930 1.00 85.69 843 SER A O 1
ATOM 6751 N N . ASP A 1 844 ? 15.200 -14.502 4.965 1.00 86.12 844 ASP A N 1
ATOM 6752 C CA . ASP A 1 844 ? 15.097 -14.633 3.509 1.00 86.12 844 ASP A CA 1
ATOM 6753 C C . ASP A 1 844 ? 14.820 -13.276 2.826 1.00 86.12 844 ASP A C 1
ATOM 6755 O O . ASP A 1 844 ? 15.367 -12.970 1.765 1.00 86.12 844 ASP A O 1
ATOM 6759 N N . PHE A 1 845 ? 13.971 -12.437 3.429 1.00 87.62 845 PHE A N 1
ATOM 6760 C CA . PHE A 1 845 ? 13.604 -11.123 2.893 1.00 87.62 845 PHE A CA 1
ATOM 6761 C C . PHE A 1 845 ? 14.720 -10.091 3.064 1.00 87.62 845 PHE A C 1
ATOM 6763 O O . PHE A 1 845 ? 14.937 -9.272 2.168 1.00 87.62 845 PHE A O 1
ATOM 6770 N N . VAL A 1 846 ? 15.421 -10.118 4.198 1.00 82.25 846 VAL A N 1
ATOM 6771 C CA . VAL A 1 846 ? 16.597 -9.279 4.443 1.00 82.25 846 VAL A CA 1
ATOM 6772 C C . VAL A 1 846 ? 17.728 -9.682 3.508 1.00 82.25 846 VAL A C 1
ATOM 6774 O O . VAL A 1 846 ? 18.304 -8.805 2.873 1.00 82.25 846 VAL A O 1
ATOM 6777 N N . ASP A 1 847 ? 17.993 -10.977 3.354 1.00 82.50 847 ASP A N 1
ATOM 6778 C CA . ASP A 1 847 ? 19.037 -11.487 2.469 1.00 82.50 847 ASP A CA 1
ATOM 6779 C C . ASP A 1 847 ? 18.728 -11.114 1.006 1.00 82.50 847 ASP A C 1
ATOM 6781 O O . ASP A 1 847 ? 19.600 -10.611 0.302 1.00 82.50 847 ASP A O 1
ATOM 6785 N N . LEU A 1 848 ? 17.468 -11.211 0.554 1.00 82.81 848 LEU A N 1
ATOM 6786 C CA . LEU A 1 848 ? 17.070 -10.719 -0.775 1.00 82.81 848 LEU A CA 1
ATOM 6787 C C . LEU A 1 848 ? 17.416 -9.230 -0.961 1.00 82.81 848 LEU A C 1
ATOM 6789 O O . LEU A 1 848 ? 17.978 -8.837 -1.988 1.00 82.81 848 LEU A O 1
ATOM 6793 N N . ARG A 1 849 ? 17.065 -8.391 0.018 1.00 76.62 849 ARG A N 1
ATOM 6794 C CA . ARG A 1 849 ? 17.283 -6.938 -0.052 1.00 76.62 849 ARG A CA 1
ATOM 6795 C C . ARG A 1 849 ? 18.770 -6.578 0.012 1.00 76.62 849 ARG A C 1
ATOM 6797 O O . ARG A 1 849 ? 19.238 -5.769 -0.786 1.00 76.62 849 ARG A O 1
ATOM 6804 N N . ILE A 1 850 ? 19.511 -7.182 0.937 1.00 75.31 850 ILE A N 1
ATOM 6805 C CA . ILE A 1 850 ? 20.902 -6.831 1.242 1.00 75.31 850 ILE A CA 1
ATOM 6806 C C . ILE A 1 850 ? 21.897 -7.515 0.302 1.00 75.31 850 ILE A C 1
ATOM 6808 O O . ILE A 1 850 ? 22.854 -6.862 -0.115 1.00 75.31 850 ILE A O 1
ATOM 6812 N N . ASP A 1 851 ? 21.704 -8.795 -0.015 1.00 74.50 851 ASP A N 1
ATOM 6813 C CA . ASP A 1 851 ? 22.727 -9.615 -0.679 1.00 74.50 851 ASP A CA 1
ATOM 6814 C C . ASP A 1 851 ? 22.525 -9.736 -2.191 1.00 74.50 851 ASP A C 1
ATOM 6816 O O . ASP A 1 851 ? 23.481 -9.995 -2.914 1.00 74.50 851 ASP A O 1
ATOM 6820 N N . ILE A 1 852 ? 21.302 -9.556 -2.696 1.00 76.31 852 ILE A N 1
ATOM 6821 C CA . ILE A 1 852 ? 21.047 -9.569 -4.144 1.00 76.31 852 ILE A CA 1
ATOM 6822 C C . ILE A 1 852 ? 20.907 -8.138 -4.645 1.00 76.31 852 ILE A C 1
ATOM 6824 O O . ILE A 1 852 ? 21.629 -7.682 -5.529 1.00 76.31 852 ILE A O 1
ATOM 6828 N N . MET A 1 853 ? 19.959 -7.411 -4.070 1.00 74.62 853 MET A N 1
ATOM 6829 C CA . MET A 1 853 ? 19.452 -6.203 -4.702 1.00 74.62 853 MET A CA 1
ATOM 6830 C C . MET A 1 853 ? 20.347 -4.972 -4.484 1.00 74.62 853 MET A C 1
ATOM 6832 O O . MET A 1 853 ? 20.473 -4.147 -5.387 1.00 74.62 853 MET A O 1
ATOM 6836 N N . ARG A 1 854 ? 21.052 -4.875 -3.349 1.00 72.69 854 ARG A N 1
ATOM 6837 C CA . ARG A 1 854 ? 22.084 -3.843 -3.131 1.00 72.69 854 ARG A CA 1
ATOM 6838 C C . ARG A 1 854 ? 23.300 -4.018 -4.050 1.00 72.69 854 ARG A C 1
ATOM 6840 O O . ARG A 1 854 ? 23.852 -3.028 -4.537 1.00 72.69 854 ARG A O 1
ATOM 6847 N N . ASP A 1 855 ? 23.732 -5.258 -4.265 1.00 70.50 855 ASP A N 1
ATOM 6848 C CA . ASP A 1 855 ? 24.932 -5.564 -5.052 1.00 70.50 855 ASP A CA 1
ATOM 6849 C C . ASP A 1 855 ? 24.704 -5.217 -6.528 1.00 70.50 855 ASP A C 1
ATOM 6851 O O . ASP A 1 855 ? 25.514 -4.514 -7.130 1.00 70.50 855 ASP A O 1
ATOM 6855 N N . ILE A 1 856 ? 23.522 -5.567 -7.046 1.00 66.62 856 ILE A N 1
ATOM 6856 C CA . ILE A 1 856 ? 23.037 -5.174 -8.373 1.00 66.62 856 ILE A CA 1
ATOM 6857 C C . ILE A 1 856 ? 23.206 -3.667 -8.638 1.00 66.62 856 ILE A C 1
ATOM 6859 O O . ILE A 1 856 ? 23.687 -3.259 -9.691 1.00 66.62 856 ILE A O 1
ATOM 6863 N N . GLN A 1 857 ? 22.831 -2.827 -7.674 1.00 64.12 857 GLN A N 1
ATOM 6864 C CA . GLN A 1 857 ? 22.861 -1.367 -7.825 1.00 64.12 857 GLN A CA 1
ATOM 6865 C C . GLN A 1 857 ? 24.269 -0.796 -7.688 1.00 64.12 857 GLN A C 1
ATOM 6867 O O . GLN A 1 857 ? 24.632 0.157 -8.376 1.00 64.12 857 GLN A O 1
ATOM 6872 N N . THR A 1 858 ? 25.067 -1.374 -6.790 1.00 65.56 858 THR A N 1
ATOM 6873 C CA . THR A 1 858 ? 26.457 -0.964 -6.574 1.00 65.56 858 THR A CA 1
ATOM 6874 C C . THR A 1 858 ? 27.290 -1.198 -7.832 1.00 65.56 858 THR A C 1
ATOM 6876 O O . THR A 1 858 ? 28.118 -0.356 -8.185 1.00 65.56 858 THR A O 1
ATOM 6879 N N . ASP A 1 859 ? 27.045 -2.303 -8.534 1.00 62.38 859 ASP A N 1
ATOM 6880 C CA . ASP A 1 859 ? 27.727 -2.619 -9.785 1.00 62.38 859 ASP A CA 1
ATOM 6881 C C . ASP A 1 859 ? 27.373 -1.610 -10.888 1.00 62.38 859 ASP A C 1
ATOM 6883 O O . ASP A 1 859 ? 28.290 -1.020 -11.462 1.00 62.38 859 ASP A O 1
ATOM 6887 N N . SER A 1 860 ? 26.088 -1.291 -11.087 1.00 54.25 860 SER A N 1
ATOM 6888 C CA . SER A 1 860 ? 25.653 -0.236 -12.020 1.00 54.25 860 SER A CA 1
ATOM 6889 C C . SER A 1 860 ? 26.274 1.137 -11.712 1.00 54.25 860 SER A C 1
ATOM 6891 O O . SER A 1 860 ? 26.771 1.825 -12.605 1.00 54.25 860 SER A O 1
ATOM 6893 N N . TRP A 1 861 ? 26.327 1.544 -10.437 1.00 57.34 861 TRP A N 1
ATOM 6894 C CA . TRP A 1 861 ? 26.940 2.821 -10.039 1.00 57.34 861 TRP A CA 1
ATOM 6895 C C . TRP A 1 861 ? 28.458 2.872 -10.261 1.00 57.34 861 TRP A C 1
ATOM 6897 O O . TRP A 1 861 ? 28.989 3.913 -10.652 1.00 57.34 861 TRP A O 1
ATOM 6907 N N . ASN A 1 862 ? 29.176 1.771 -10.022 1.00 59.00 862 ASN A N 1
ATOM 6908 C CA . ASN A 1 862 ? 30.625 1.710 -10.237 1.00 59.00 862 ASN A CA 1
ATOM 6909 C C . ASN A 1 862 ? 30.986 1.802 -11.724 1.00 59.00 862 ASN A C 1
ATOM 6911 O O . ASN A 1 862 ? 31.979 2.439 -12.082 1.00 59.00 862 ASN A O 1
ATOM 6915 N N . VAL A 1 863 ? 30.161 1.204 -12.581 1.00 52.38 863 VAL A N 1
ATOM 6916 C CA . VAL A 1 863 ? 30.323 1.176 -14.037 1.00 52.38 863 VAL A CA 1
ATOM 6917 C C . VAL A 1 863 ? 30.223 2.593 -14.637 1.00 52.38 863 VAL A C 1
ATOM 6919 O O . VAL A 1 863 ? 31.033 2.954 -15.489 1.00 52.38 863 VAL A O 1
ATOM 6922 N N . LEU A 1 864 ? 29.355 3.461 -14.102 1.00 46.34 864 LEU A N 1
ATOM 6923 C CA . LEU A 1 864 ? 29.230 4.878 -14.501 1.00 46.34 864 LEU A CA 1
ATOM 6924 C C . LEU A 1 8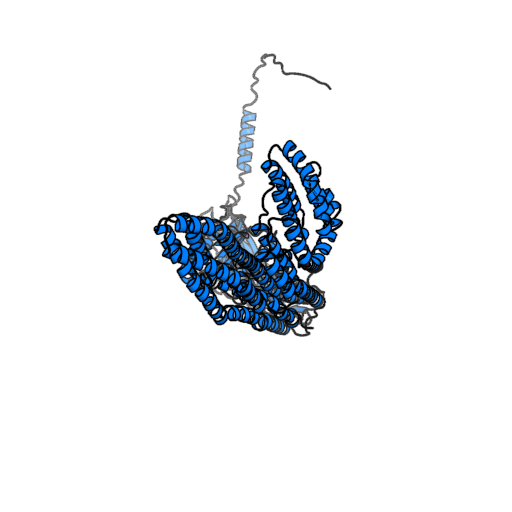64 ? 30.444 5.769 -14.147 1.00 46.34 864 LEU A C 1
ATOM 6926 O O . LEU A 1 864 ? 30.483 6.936 -14.534 1.00 46.34 864 LEU A O 1
ATOM 6930 N N . SER A 1 865 ? 31.444 5.258 -13.419 1.00 53.31 865 SER A N 1
ATOM 6931 C CA . SER A 1 865 ? 32.595 6.046 -12.939 1.00 53.31 865 SER A CA 1
ATOM 6932 C C . SER A 1 865 ? 33.881 5.925 -13.785 1.00 53.31 865 SER A C 1
ATOM 6934 O O . SER A 1 865 ? 34.924 6.477 -13.415 1.00 53.31 865 SER A O 1
ATOM 6936 N N . GLU A 1 866 ? 33.852 5.227 -14.928 1.00 56.03 866 GLU A N 1
ATOM 6937 C CA . GLU A 1 866 ? 35.053 4.949 -15.734 1.00 56.03 866 GLU A CA 1
ATOM 6938 C C . GLU A 1 866 ? 35.467 6.095 -16.694 1.00 56.03 866 GLU A C 1
ATOM 6940 O O . GLU A 1 866 ? 34.984 6.219 -17.815 1.00 56.03 866 GLU A O 1
ATOM 6945 N N . GLN A 1 867 ? 36.463 6.899 -16.289 1.00 52.25 867 GLN A N 1
ATOM 6946 C CA . GLN A 1 867 ? 36.987 8.061 -17.042 1.00 52.25 867 GLN A CA 1
ATOM 6947 C C . GLN A 1 867 ? 37.962 7.713 -18.196 1.00 52.25 867 GLN A C 1
ATOM 6949 O O . GLN A 1 867 ? 38.084 8.446 -19.177 1.00 52.25 867 GLN A O 1
ATOM 6954 N N . SER A 1 868 ? 38.701 6.602 -18.096 1.00 54.56 868 SER A N 1
ATOM 6955 C CA . SER A 1 868 ? 39.836 6.319 -18.998 1.00 54.56 868 SER A CA 1
ATOM 6956 C C . SER A 1 868 ? 39.475 6.126 -20.487 1.00 54.56 868 SER A C 1
ATOM 6958 O O . SER A 1 868 ? 40.316 6.468 -21.327 1.00 54.56 868 SER A O 1
ATOM 6960 N N . PRO A 1 869 ? 38.307 5.567 -20.859 1.00 55.66 869 PRO A N 1
ATOM 6961 C CA . PRO A 1 869 ? 37.898 5.457 -22.262 1.00 55.66 869 PRO A CA 1
ATOM 6962 C C . PRO A 1 869 ? 37.554 6.807 -22.921 1.00 55.66 869 PRO A C 1
ATOM 6964 O O . PRO A 1 869 ? 37.921 7.013 -24.081 1.00 55.66 869 PRO A O 1
ATOM 6967 N N . ILE A 1 870 ? 36.944 7.744 -22.176 1.00 55.66 870 ILE A N 1
ATOM 6968 C CA . ILE A 1 870 ? 36.613 9.116 -22.628 1.00 55.66 870 ILE A CA 1
ATOM 6969 C C . ILE A 1 870 ? 37.892 9.873 -23.016 1.00 55.66 870 ILE A C 1
ATOM 6971 O O . ILE A 1 870 ? 37.976 10.519 -24.069 1.00 55.66 870 ILE A O 1
ATOM 6975 N N . ASP A 1 871 ? 38.929 9.741 -22.187 1.00 57.19 871 ASP A N 1
ATOM 6976 C CA . ASP A 1 871 ? 40.193 10.461 -22.348 1.00 57.19 871 ASP A CA 1
ATOM 6977 C C . ASP A 1 871 ? 40.957 10.044 -23.625 1.00 57.19 871 ASP A C 1
ATOM 6979 O O . ASP A 1 871 ? 41.566 10.883 -24.294 1.00 57.19 871 ASP A O 1
ATOM 6983 N N . ASN A 1 872 ? 40.911 8.760 -24.006 1.00 58.91 872 ASN A N 1
ATOM 6984 C CA . ASN A 1 872 ? 41.613 8.247 -25.194 1.00 58.91 872 ASN A CA 1
ATOM 6985 C C . ASN A 1 872 ? 41.007 8.754 -26.511 1.00 58.91 872 ASN A C 1
ATOM 6987 O O . ASN A 1 872 ? 41.732 8.980 -27.479 1.00 58.91 872 ASN A O 1
ATOM 6991 N N . PHE A 1 873 ? 39.692 8.948 -26.550 1.00 55.97 873 PHE A N 1
ATOM 6992 C CA . PHE A 1 873 ? 38.978 9.400 -27.742 1.00 55.97 873 PHE A CA 1
ATOM 6993 C C . PHE A 1 873 ? 39.016 10.905 -27.954 1.00 55.97 873 PHE A C 1
ATOM 6995 O O . PHE A 1 873 ? 39.215 11.369 -29.079 1.00 55.97 873 PHE A O 1
ATOM 7002 N N . THR A 1 874 ? 38.914 11.659 -26.858 1.00 61.84 874 THR A N 1
ATOM 7003 C CA . THR A 1 874 ? 39.121 13.112 -26.855 1.00 61.84 874 THR A CA 1
ATOM 7004 C C . THR A 1 874 ? 40.457 13.470 -27.519 1.00 61.84 874 THR A C 1
ATOM 7006 O O . THR A 1 874 ? 40.557 14.453 -28.247 1.00 61.84 874 THR A O 1
ATOM 7009 N N . LEU A 1 875 ? 41.483 12.629 -27.344 1.00 62.38 875 LEU A N 1
ATOM 7010 C CA . LEU A 1 875 ? 42.801 12.815 -27.948 1.00 62.38 875 LEU A CA 1
ATOM 7011 C C . LEU A 1 875 ? 42.823 12.620 -29.480 1.00 62.38 875 LEU A C 1
ATOM 7013 O O . LEU A 1 875 ? 43.558 13.335 -30.163 1.00 62.38 875 LEU A O 1
ATOM 7017 N N . ILE A 1 876 ? 42.029 11.690 -30.024 1.00 60.41 876 ILE A N 1
ATOM 7018 C CA . ILE A 1 876 ? 41.927 11.434 -31.475 1.00 60.41 876 ILE A CA 1
ATOM 7019 C C . ILE A 1 876 ? 41.167 12.571 -32.161 1.00 60.41 876 ILE A C 1
ATOM 7021 O O . ILE A 1 876 ? 41.623 13.111 -33.167 1.00 60.41 876 ILE A O 1
ATOM 7025 N N . LEU A 1 877 ? 40.042 12.995 -31.589 1.00 62.81 877 LEU A N 1
ATOM 7026 C CA . LEU A 1 877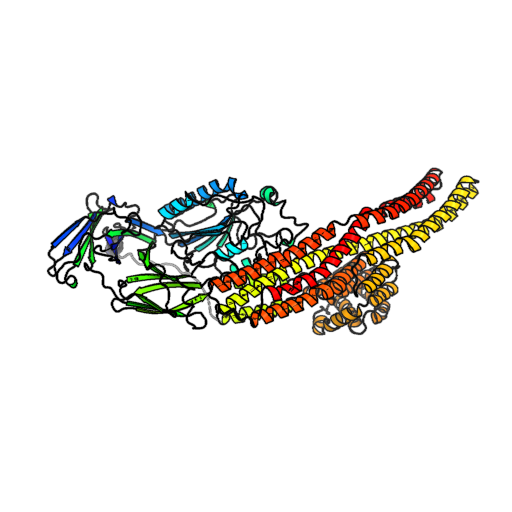 ? 39.223 14.053 -32.179 1.00 62.81 877 LEU A CA 1
ATOM 7027 C C . LEU A 1 877 ? 39.876 15.437 -32.038 1.00 62.81 877 LEU A C 1
ATOM 7029 O O . LEU A 1 877 ? 39.830 16.234 -32.972 1.00 62.81 877 LEU A O 1
ATOM 7033 N N . ALA A 1 878 ? 40.628 15.683 -30.959 1.00 64.50 878 ALA A N 1
ATOM 7034 C CA . ALA A 1 878 ? 41.493 16.859 -30.867 1.00 64.50 878 ALA A CA 1
ATOM 7035 C C . ALA A 1 878 ? 42.552 16.894 -31.985 1.00 64.50 878 ALA A C 1
ATOM 7037 O O . ALA A 1 878 ? 42.908 17.970 -32.462 1.00 64.50 878 ALA A O 1
ATOM 7038 N N . TYR A 1 879 ? 43.076 15.745 -32.428 1.00 63.56 879 TYR A N 1
ATOM 7039 C CA . TYR A 1 879 ? 44.017 15.693 -33.552 1.00 63.56 879 TYR A CA 1
ATOM 7040 C C . TYR A 1 879 ? 43.350 16.095 -34.880 1.00 63.56 879 TYR A C 1
ATOM 7042 O O . TYR A 1 879 ? 43.949 16.841 -35.653 1.00 63.56 879 TYR A O 1
ATOM 7050 N N . LEU A 1 880 ? 42.100 15.676 -35.097 1.00 63.12 880 LEU A N 1
ATOM 7051 C CA . LEU A 1 880 ? 41.266 16.068 -36.240 1.00 63.12 880 LEU A CA 1
ATOM 7052 C C . LEU A 1 880 ? 40.961 17.563 -36.264 1.00 63.12 880 LEU A C 1
ATOM 7054 O O . LEU A 1 880 ? 41.207 18.211 -37.278 1.00 63.12 880 LEU A O 1
ATOM 7058 N N . VAL A 1 881 ? 40.504 18.124 -35.142 1.00 68.31 881 VAL A N 1
ATOM 7059 C CA . VAL A 1 881 ? 40.244 19.567 -35.013 1.00 68.31 881 VAL A CA 1
ATOM 7060 C C . VAL A 1 881 ? 41.511 20.367 -35.338 1.00 68.31 881 VAL A C 1
ATOM 7062 O O . VAL A 1 881 ? 41.482 21.262 -36.178 1.00 68.31 881 VAL A O 1
ATOM 7065 N N . ASN A 1 882 ? 42.667 19.951 -34.804 1.00 67.81 882 ASN A N 1
ATOM 7066 C CA . ASN A 1 882 ? 43.963 20.578 -35.102 1.00 67.81 882 ASN A CA 1
ATOM 7067 C C . ASN A 1 882 ? 44.399 20.462 -36.580 1.00 67.81 882 ASN A C 1
ATOM 7069 O O . ASN A 1 882 ? 45.270 21.218 -37.017 1.00 67.81 882 ASN A O 1
ATOM 7073 N N . MET A 1 883 ? 43.863 19.503 -37.343 1.00 66.75 883 MET A N 1
ATOM 7074 C CA . MET A 1 883 ? 44.110 19.369 -38.784 1.00 66.75 883 MET A CA 1
ATOM 7075 C C . MET A 1 883 ? 43.128 20.181 -39.636 1.00 66.75 883 MET A C 1
ATOM 7077 O O . MET A 1 883 ? 43.518 20.656 -40.704 1.00 66.75 883 MET A O 1
ATOM 7081 N N . LEU A 1 884 ? 41.884 20.332 -39.176 1.00 67.50 884 LEU A N 1
ATOM 7082 C CA . LEU A 1 884 ? 40.795 20.995 -39.895 1.00 67.50 884 LEU A CA 1
ATOM 7083 C C . LEU A 1 884 ? 40.813 22.517 -39.727 1.00 67.50 884 LEU A C 1
ATOM 7085 O O . LEU A 1 884 ? 40.645 23.223 -40.719 1.00 67.50 884 LEU A O 1
ATOM 7089 N N . GLU A 1 885 ? 41.108 23.027 -38.527 1.00 71.06 885 GLU A N 1
ATOM 7090 C CA . GLU A 1 885 ? 41.183 24.474 -38.262 1.00 71.06 885 GLU A CA 1
ATOM 7091 C C . GLU A 1 885 ? 42.143 25.208 -39.224 1.00 71.06 885 GLU A C 1
ATOM 7093 O O . GLU A 1 885 ? 41.730 26.189 -39.845 1.00 71.06 885 GLU A O 1
ATOM 7098 N N . PRO A 1 886 ? 43.383 24.727 -39.481 1.00 72.00 886 PRO A N 1
ATOM 7099 C CA . PRO A 1 886 ? 44.281 25.391 -40.428 1.00 72.00 886 PRO A CA 1
ATOM 7100 C C . PRO A 1 886 ? 43.802 25.334 -41.885 1.00 72.00 886 PRO A C 1
ATOM 7102 O O . PRO A 1 886 ? 44.254 26.134 -42.706 1.00 72.00 886 PRO A O 1
ATOM 7105 N N . ALA A 1 887 ? 42.956 24.357 -42.235 1.00 68.38 887 ALA A N 1
ATOM 7106 C CA . ALA A 1 887 ? 42.352 24.270 -43.559 1.00 68.38 887 ALA A CA 1
ATOM 7107 C C . ALA A 1 887 ? 41.221 25.299 -43.699 1.00 68.38 887 ALA A C 1
ATOM 7109 O O . ALA A 1 887 ? 41.209 26.017 -44.698 1.00 68.38 887 ALA A O 1
ATOM 7110 N N . GLY A 1 888 ? 40.358 25.429 -42.683 1.00 71.00 888 GLY A N 1
ATOM 7111 C CA . GLY A 1 888 ? 39.325 26.469 -42.598 1.00 71.00 888 GLY A CA 1
ATOM 7112 C C . GLY A 1 888 ? 39.914 27.879 -42.698 1.00 71.00 888 GLY A C 1
ATOM 7113 O O . GLY A 1 888 ? 39.568 28.622 -43.614 1.00 71.00 888 GLY A O 1
ATOM 7114 N N . ASP A 1 889 ? 40.934 28.189 -41.885 1.00 73.94 889 ASP A N 1
ATOM 7115 C CA . ASP A 1 889 ? 41.666 29.470 -41.919 1.00 73.94 889 ASP A CA 1
ATOM 7116 C C . ASP A 1 889 ? 42.207 29.819 -43.322 1.00 73.94 889 ASP A C 1
ATOM 7118 O O . ASP A 1 889 ? 42.301 30.987 -43.723 1.00 73.94 889 ASP A O 1
ATOM 7122 N N . LEU A 1 890 ? 42.619 28.799 -44.081 1.00 71.44 890 LEU A N 1
ATOM 7123 C CA . LEU A 1 890 ? 43.157 28.959 -45.428 1.00 71.44 890 LEU A CA 1
ATOM 7124 C C . LEU A 1 890 ? 42.046 29.243 -46.456 1.00 71.44 890 LEU A C 1
ATOM 7126 O O . LEU A 1 890 ? 42.260 30.062 -47.356 1.00 71.44 890 LEU A O 1
ATOM 7130 N N . PHE A 1 891 ? 40.879 28.602 -46.327 1.00 69.88 891 PHE A N 1
ATOM 7131 C CA . PHE A 1 891 ? 39.692 28.880 -47.148 1.00 69.88 891 PHE A CA 1
ATOM 7132 C C . PHE A 1 891 ? 39.154 30.289 -46.894 1.00 69.88 891 PHE A C 1
ATOM 7134 O O . PHE A 1 891 ? 38.941 31.043 -47.849 1.00 69.88 891 PHE A O 1
ATOM 7141 N N . ASP A 1 892 ? 39.081 30.689 -45.629 1.00 72.62 892 ASP A N 1
ATOM 7142 C CA . ASP A 1 892 ? 38.733 32.041 -45.209 1.00 72.62 892 ASP A CA 1
ATOM 7143 C C . ASP A 1 892 ? 39.700 33.077 -45.775 1.00 72.62 892 ASP A C 1
ATOM 7145 O O . ASP A 1 892 ? 39.288 34.075 -46.373 1.00 72.62 892 ASP A O 1
ATOM 7149 N N . GLY A 1 893 ? 41.008 32.828 -45.671 1.00 72.94 893 GLY A N 1
ATOM 7150 C CA . GLY A 1 893 ? 42.034 33.697 -46.247 1.00 72.94 893 GLY A CA 1
ATOM 7151 C C . GLY A 1 893 ? 41.836 33.939 -47.749 1.00 72.94 893 GLY A C 1
ATOM 7152 O O . GLY A 1 893 ? 41.899 35.083 -48.206 1.00 72.94 893 GLY A O 1
ATOM 7153 N N . LEU A 1 894 ? 41.528 32.889 -48.517 1.00 70.56 894 LEU A N 1
ATOM 7154 C CA . LEU A 1 894 ? 41.243 32.992 -49.954 1.00 70.56 894 LEU A CA 1
ATOM 7155 C C . LEU A 1 894 ? 39.890 33.667 -50.238 1.00 70.56 894 LEU A C 1
ATOM 7157 O O . LEU A 1 894 ? 39.778 34.456 -51.183 1.00 70.56 894 LEU A O 1
ATOM 7161 N N . CYS A 1 895 ? 38.880 33.431 -49.401 1.00 76.62 895 CYS A N 1
ATOM 7162 C CA . CYS A 1 895 ? 37.608 34.147 -49.439 1.00 76.62 895 CYS A CA 1
ATOM 7163 C C . CYS A 1 895 ? 37.829 35.668 -49.293 1.00 76.62 895 CYS A C 1
ATOM 7165 O O . CYS A 1 895 ? 37.379 36.450 -50.142 1.00 76.62 895 CYS A O 1
ATOM 7167 N N . TYR A 1 896 ? 38.619 36.100 -48.300 1.00 76.88 896 TYR A N 1
ATOM 7168 C CA . TYR A 1 896 ? 38.968 37.511 -48.075 1.00 76.88 896 TYR A CA 1
ATOM 7169 C C . TYR A 1 896 ? 39.765 38.140 -49.231 1.00 76.88 896 TYR A C 1
ATOM 7171 O O . TYR A 1 896 ? 39.629 39.339 -49.493 1.00 76.88 896 TYR A O 1
ATOM 7179 N N . GLU A 1 897 ? 40.559 37.353 -49.963 1.00 75.06 897 GLU A N 1
ATOM 7180 C CA . GLU A 1 897 ? 41.285 37.791 -51.168 1.00 75.06 897 GLU A CA 1
ATOM 7181 C C . GLU A 1 897 ? 40.398 37.880 -52.431 1.00 75.06 897 GLU A C 1
ATOM 7183 O O . GLU A 1 897 ? 40.843 38.296 -53.509 1.00 75.06 897 GLU A O 1
ATOM 7188 N N . GLY A 1 898 ? 39.100 37.590 -52.296 1.00 67.56 898 GLY A N 1
ATOM 7189 C CA . GLY A 1 898 ? 38.089 37.799 -53.328 1.00 67.56 898 GLY A CA 1
ATOM 7190 C C . GLY A 1 898 ? 37.838 36.581 -54.214 1.00 67.56 898 GLY A C 1
ATOM 7191 O O . GLY A 1 898 ? 37.434 36.768 -55.369 1.00 67.56 898 GLY A O 1
ATOM 7192 N N . TYR A 1 899 ? 38.084 35.374 -53.694 1.00 72.25 899 TYR A N 1
ATOM 7193 C CA . TYR A 1 899 ? 37.661 34.094 -54.268 1.00 72.25 899 TYR A CA 1
ATOM 7194 C C . TYR A 1 899 ? 36.385 33.620 -53.554 1.00 72.25 899 TYR A C 1
ATOM 7196 O O . TYR A 1 899 ? 36.423 32.761 -52.683 1.00 72.25 899 TYR A O 1
ATOM 7204 N N . GLY A 1 900 ? 35.239 34.216 -53.904 1.00 62.31 900 GLY A N 1
ATOM 7205 C CA . GLY A 1 900 ? 33.987 34.087 -53.138 1.00 62.31 900 GLY A CA 1
ATOM 7206 C C . GLY A 1 900 ? 33.409 32.670 -52.998 1.00 62.31 900 GLY A C 1
ATOM 7207 O O . GLY A 1 900 ? 32.623 32.438 -52.092 1.00 62.31 900 GLY A O 1
ATOM 7208 N N . MET A 1 901 ? 33.800 31.725 -53.858 1.00 63.22 901 MET A N 1
ATOM 7209 C CA . MET A 1 901 ? 33.404 30.311 -53.733 1.00 63.22 901 MET A CA 1
ATOM 7210 C C . MET A 1 901 ? 34.196 29.578 -52.633 1.00 63.22 901 MET A C 1
ATOM 7212 O O . MET A 1 901 ? 33.737 28.574 -52.119 1.00 63.22 901 MET A O 1
ATOM 7216 N N . CYS A 1 902 ? 35.368 30.085 -52.226 1.00 67.06 902 CYS A N 1
ATOM 7217 C CA . CYS A 1 902 ? 36.118 29.530 -51.093 1.00 67.06 902 CYS A CA 1
ATOM 7218 C C . CYS A 1 902 ? 35.471 29.855 -49.738 1.00 67.06 902 CYS A C 1
ATOM 7220 O O . CYS A 1 902 ? 35.878 29.274 -48.742 1.00 67.06 902 CYS A O 1
ATOM 7222 N N . CYS A 1 903 ? 34.491 30.767 -49.703 1.00 69.94 903 CYS A N 1
ATOM 7223 C CA . CYS A 1 903 ? 33.774 31.125 -48.483 1.00 69.94 903 CYS A CA 1
ATOM 7224 C C . CYS A 1 903 ? 32.825 30.004 -48.026 1.00 69.94 903 CYS A C 1
ATOM 7226 O O . CYS A 1 903 ? 32.797 29.717 -46.840 1.00 69.94 903 CYS A O 1
ATOM 7228 N N . SER A 1 904 ? 32.100 29.345 -48.947 1.00 70.06 904 SER A N 1
ATOM 7229 C CA . SER A 1 904 ? 31.171 28.261 -48.572 1.00 70.06 904 SER A CA 1
ATOM 7230 C C . SER A 1 904 ? 31.917 27.064 -47.993 1.00 70.06 904 SER A C 1
ATOM 7232 O O . SER A 1 904 ? 31.589 26.601 -46.915 1.00 70.06 904 SER A O 1
ATOM 7234 N N . VAL A 1 905 ? 33.019 26.662 -48.630 1.00 69.75 905 VAL A N 1
ATOM 7235 C CA . VAL A 1 905 ? 33.855 25.557 -48.138 1.00 69.75 905 VAL A CA 1
ATOM 7236 C C . VAL A 1 905 ? 34.516 25.874 -46.786 1.00 69.75 905 VAL A C 1
ATOM 7238 O O . VAL A 1 905 ? 34.721 24.972 -45.978 1.00 69.75 905 VAL A O 1
ATOM 7241 N N . GLY A 1 906 ? 34.868 27.141 -46.532 1.00 71.44 906 GLY A N 1
ATOM 7242 C CA . GLY A 1 906 ? 35.361 27.584 -45.222 1.00 71.44 906 GLY A CA 1
ATOM 7243 C C . GLY A 1 906 ? 34.296 27.425 -44.136 1.00 71.44 906 GLY A C 1
ATOM 7244 O O . GLY A 1 906 ? 34.553 26.763 -43.133 1.00 71.44 906 GLY A O 1
ATOM 7245 N N . GLU A 1 907 ? 33.086 27.934 -44.394 1.00 76.12 907 GLU A N 1
ATOM 7246 C CA . GLU A 1 907 ? 31.916 27.785 -43.514 1.00 76.12 907 GLU A CA 1
ATOM 7247 C C . GLU A 1 907 ? 31.580 26.301 -43.262 1.00 76.12 907 GLU A C 1
ATOM 7249 O O . GLU A 1 907 ? 31.350 25.905 -42.120 1.00 76.12 907 GLU A O 1
ATOM 7254 N N . ASP A 1 908 ? 31.646 25.453 -44.292 1.00 74.19 908 ASP A N 1
ATOM 7255 C CA . ASP A 1 908 ? 31.383 24.017 -44.170 1.00 74.19 908 ASP A CA 1
ATOM 7256 C C . ASP A 1 908 ? 32.422 23.283 -43.305 1.00 74.19 908 ASP A C 1
ATOM 7258 O O . ASP A 1 908 ? 32.082 22.336 -42.592 1.00 74.19 908 ASP A O 1
ATOM 7262 N N . ILE A 1 909 ? 33.692 23.709 -43.344 1.00 73.06 909 ILE A N 1
ATOM 7263 C CA . ILE A 1 909 ? 34.762 23.155 -42.499 1.00 73.06 909 ILE A CA 1
ATOM 7264 C C . ILE A 1 909 ? 34.616 23.623 -41.050 1.00 73.06 909 ILE A C 1
ATOM 7266 O O . ILE A 1 909 ? 34.844 22.824 -40.142 1.00 73.06 909 ILE A O 1
ATOM 7270 N N . GLU A 1 910 ? 34.229 24.878 -40.813 1.00 75.38 910 GLU A N 1
ATOM 7271 C CA . GLU A 1 910 ? 33.911 25.362 -39.463 1.00 75.38 910 GLU A CA 1
ATOM 7272 C C . GLU A 1 910 ? 32.728 24.593 -38.861 1.00 75.38 910 GLU A C 1
ATOM 7274 O O . GLU A 1 910 ? 32.780 24.180 -37.700 1.00 75.38 910 GLU A O 1
ATOM 7279 N N . GLU A 1 911 ? 31.690 24.335 -39.660 1.00 77.44 911 GLU A N 1
ATOM 7280 C CA . GLU A 1 911 ? 30.544 23.523 -39.255 1.00 77.44 911 GLU A CA 1
ATOM 7281 C C . GLU A 1 911 ? 30.948 22.063 -38.990 1.00 77.44 911 GLU A C 1
ATOM 7283 O O . GLU A 1 911 ? 30.553 21.501 -37.972 1.00 77.44 911 GLU A O 1
ATOM 7288 N N . LEU A 1 912 ? 31.822 21.466 -39.811 1.00 74.00 912 LEU A N 1
ATOM 7289 C CA . LEU A 1 912 ? 32.389 20.139 -39.539 1.00 74.00 912 LEU A CA 1
ATOM 7290 C C . LEU A 1 912 ? 33.195 20.109 -38.228 1.00 74.00 912 LEU A C 1
ATOM 7292 O O . LEU A 1 912 ? 33.086 19.151 -37.467 1.00 74.00 912 LEU A O 1
ATOM 7296 N N . VAL A 1 913 ? 33.989 21.143 -37.930 1.00 72.31 913 VAL A N 1
ATOM 7297 C CA . VAL A 1 913 ? 34.720 21.252 -36.653 1.00 72.31 913 VAL A CA 1
ATOM 7298 C C . VAL A 1 913 ? 33.753 21.337 -35.469 1.00 72.31 913 VAL A C 1
ATOM 7300 O O . VAL A 1 913 ? 34.019 20.726 -34.435 1.00 72.31 913 VAL A O 1
ATOM 7303 N N . ALA A 1 914 ? 32.623 22.031 -35.621 1.00 73.25 914 ALA A N 1
ATOM 7304 C CA . ALA A 1 914 ? 31.573 22.085 -34.605 1.00 73.25 914 ALA A CA 1
ATOM 7305 C C . ALA A 1 914 ? 30.843 20.737 -34.431 1.00 73.25 914 ALA A C 1
ATOM 7307 O O . ALA A 1 914 ? 30.571 20.337 -33.301 1.00 73.25 914 ALA A O 1
ATOM 7308 N N . LEU A 1 915 ? 30.577 20.009 -35.524 1.00 71.25 915 LEU A N 1
ATOM 7309 C CA . LEU A 1 915 ? 29.989 18.660 -35.497 1.00 71.25 915 LEU A CA 1
ATOM 7310 C C . LEU A 1 915 ? 30.927 17.621 -34.864 1.00 71.25 915 LEU A C 1
ATOM 7312 O O . LEU A 1 915 ? 30.474 1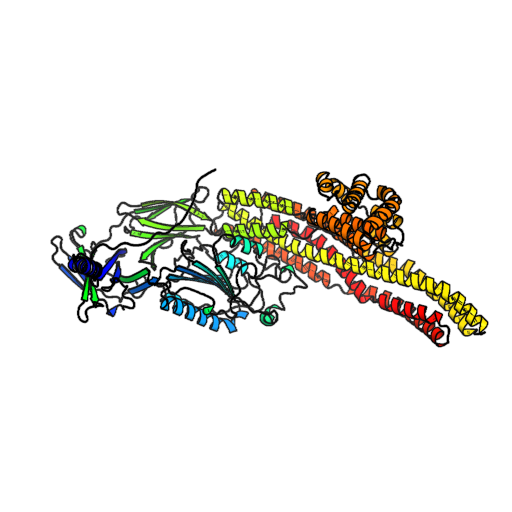6.637 -34.282 1.00 71.25 915 LEU A O 1
ATOM 7316 N N . LEU A 1 916 ? 32.238 17.857 -34.932 1.00 66.88 916 LEU A N 1
ATOM 7317 C CA . LEU A 1 916 ? 33.266 17.047 -34.285 1.00 66.88 916 LEU A CA 1
ATOM 7318 C C . LEU A 1 916 ? 33.435 17.355 -32.785 1.00 66.88 916 LEU A C 1
ATOM 7320 O O . LEU A 1 916 ? 34.486 17.011 -32.234 1.00 66.88 916 LEU A O 1
ATOM 7324 N N . ASP A 1 917 ? 32.439 17.954 -32.106 1.00 64.38 917 ASP A N 1
ATOM 7325 C CA . ASP A 1 917 ? 32.418 18.069 -30.638 1.00 64.38 917 ASP A CA 1
ATOM 7326 C C . ASP A 1 917 ? 32.410 16.677 -29.977 1.00 64.38 917 ASP A C 1
ATOM 7328 O O . ASP A 1 917 ? 31.401 16.037 -29.669 1.00 64.38 917 ASP A O 1
ATOM 7332 N N . ALA A 1 918 ? 33.634 16.201 -29.814 1.00 56.16 918 ALA A N 1
ATOM 7333 C CA . ALA A 1 918 ? 34.043 14.864 -29.465 1.00 56.16 918 ALA A CA 1
ATOM 7334 C C . ALA A 1 918 ? 33.561 14.396 -28.107 1.00 56.16 918 ALA A C 1
ATOM 7336 O O . ALA A 1 918 ? 33.372 13.203 -27.882 1.00 56.16 918 ALA A O 1
ATOM 7337 N N . VAL A 1 919 ? 33.445 15.337 -27.178 1.00 57.31 919 VAL A N 1
ATOM 7338 C CA . VAL A 1 919 ? 33.262 15.022 -25.768 1.00 57.31 919 VAL A CA 1
ATOM 7339 C C . VAL A 1 919 ? 31.837 14.534 -25.535 1.00 57.31 919 VAL A C 1
ATOM 7341 O O . VAL A 1 919 ? 31.636 13.549 -24.828 1.00 57.31 919 VAL A O 1
ATOM 7344 N N . GLU A 1 920 ? 30.853 15.154 -26.184 1.00 65.25 920 GLU A N 1
ATOM 7345 C CA . GLU A 1 920 ? 29.443 14.790 -26.042 1.00 65.25 920 GLU A CA 1
ATOM 7346 C C . GLU A 1 920 ? 29.122 13.440 -26.709 1.00 65.25 920 GLU A C 1
ATOM 7348 O O . GLU A 1 920 ? 28.545 12.553 -26.076 1.00 65.25 920 GLU A O 1
ATOM 7353 N N . LEU A 1 921 ? 29.551 13.236 -27.962 1.00 67.06 921 LEU A N 1
ATOM 7354 C CA . LEU A 1 921 ? 29.314 11.979 -28.690 1.00 67.06 921 LEU A CA 1
ATOM 7355 C C . LEU A 1 921 ? 29.961 10.781 -27.981 1.00 67.06 921 LEU A C 1
ATOM 7357 O O . LEU A 1 921 ? 29.362 9.713 -27.877 1.00 67.06 921 LEU A O 1
ATOM 7361 N N . MET A 1 922 ? 31.163 10.966 -27.435 1.00 62.28 922 MET A N 1
ATOM 7362 C CA . MET A 1 922 ? 31.882 9.899 -26.740 1.00 62.28 922 MET A CA 1
ATOM 7363 C C . MET A 1 922 ? 31.296 9.555 -25.380 1.00 62.28 922 MET A C 1
ATOM 7365 O O . MET A 1 922 ? 31.265 8.380 -25.016 1.00 62.28 922 MET A O 1
ATOM 7369 N N . THR A 1 923 ? 30.816 10.564 -24.655 1.00 65.88 923 THR A N 1
ATOM 7370 C CA . THR A 1 923 ? 30.073 10.352 -23.409 1.00 65.88 923 THR A CA 1
ATOM 7371 C C . THR A 1 923 ? 28.829 9.508 -23.699 1.00 65.88 923 THR A C 1
ATOM 7373 O O . THR A 1 923 ? 28.640 8.476 -23.065 1.00 65.88 923 THR A O 1
ATOM 7376 N N . THR A 1 924 ? 28.088 9.838 -24.762 1.00 71.25 924 THR A N 1
ATOM 7377 C CA . THR A 1 924 ? 26.879 9.106 -25.185 1.00 71.25 924 THR A CA 1
ATOM 7378 C C . THR A 1 924 ? 27.174 7.642 -25.560 1.00 71.25 924 THR A C 1
ATOM 7380 O O . THR A 1 924 ? 26.477 6.729 -25.123 1.00 71.25 924 THR A O 1
ATOM 7383 N N . VAL A 1 925 ? 28.247 7.379 -26.323 1.00 68.06 925 VAL A N 1
ATOM 7384 C CA . VAL A 1 925 ? 28.661 6.007 -26.703 1.00 68.06 925 VAL A CA 1
ATOM 7385 C C . VAL A 1 925 ? 28.999 5.146 -25.486 1.00 68.06 925 VAL A C 1
ATOM 7387 O O . VAL A 1 925 ? 28.646 3.962 -25.433 1.00 68.06 925 VAL A O 1
ATOM 7390 N N . LEU A 1 926 ? 29.717 5.718 -24.521 1.00 65.19 926 LEU A N 1
ATOM 7391 C CA . LEU A 1 926 ? 30.097 4.994 -23.315 1.00 65.19 926 LEU A CA 1
ATOM 7392 C C . LEU A 1 926 ? 28.882 4.741 -22.439 1.00 65.19 926 LEU A C 1
ATOM 7394 O O . LEU A 1 926 ? 28.663 3.595 -22.067 1.00 65.19 926 LEU A O 1
ATOM 7398 N N . GLU A 1 927 ? 28.047 5.750 -22.205 1.00 68.56 927 GLU A N 1
ATOM 7399 C CA . GLU A 1 927 ? 26.790 5.580 -21.481 1.00 68.56 927 GLU A CA 1
ATOM 7400 C C . GLU A 1 927 ? 25.926 4.462 -22.082 1.00 68.56 927 GLU A C 1
ATOM 7402 O O . GLU A 1 927 ? 25.555 3.538 -21.362 1.00 68.56 927 GLU A O 1
ATOM 7407 N N . MET A 1 928 ? 25.694 4.454 -23.398 1.00 74.12 928 MET A N 1
ATOM 7408 C CA . MET A 1 928 ? 24.950 3.384 -24.077 1.00 74.12 928 MET A CA 1
ATOM 7409 C C . MET A 1 928 ? 25.566 1.991 -23.838 1.00 74.12 928 MET A C 1
ATOM 7411 O O . MET A 1 928 ? 24.851 1.006 -23.616 1.00 74.12 928 MET A O 1
ATOM 7415 N N . SER A 1 929 ? 26.898 1.891 -23.882 1.00 66.19 929 SER A N 1
ATOM 7416 C CA . SER A 1 929 ? 27.626 0.628 -23.690 1.00 66.19 929 SER A CA 1
ATOM 7417 C C . SER A 1 929 ? 27.488 0.102 -22.260 1.00 66.19 929 SER A C 1
ATOM 7419 O O . SER A 1 929 ? 27.245 -1.091 -22.066 1.00 66.19 929 SER A O 1
ATOM 7421 N N . LEU A 1 930 ? 27.594 0.995 -21.272 1.00 66.31 930 LEU A N 1
ATOM 7422 C CA . LEU A 1 930 ? 27.422 0.680 -19.854 1.00 66.31 930 LEU A CA 1
ATOM 7423 C C . LEU A 1 930 ? 25.987 0.216 -19.577 1.00 66.31 930 LEU A C 1
ATOM 7425 O O . LEU A 1 930 ? 25.799 -0.879 -19.054 1.00 66.31 930 LEU A O 1
ATOM 7429 N N . LYS A 1 931 ? 24.984 0.963 -20.059 1.00 73.19 931 LYS A N 1
ATOM 7430 C CA . LYS A 1 931 ? 23.557 0.610 -19.945 1.00 73.19 931 LYS A CA 1
ATOM 7431 C C . LYS A 1 931 ? 23.263 -0.770 -20.562 1.00 73.19 931 LYS A C 1
ATOM 7433 O O . LYS A 1 931 ? 22.543 -1.586 -19.990 1.00 73.19 931 LYS A O 1
ATOM 7438 N N . THR A 1 932 ? 23.876 -1.086 -21.707 1.00 69.19 932 THR A N 1
ATOM 7439 C CA . THR A 1 932 ? 23.745 -2.402 -22.370 1.00 69.19 932 THR A CA 1
ATOM 7440 C C . THR A 1 932 ? 24.406 -3.537 -21.569 1.00 69.19 932 THR A C 1
ATOM 7442 O O . THR A 1 932 ? 23.873 -4.653 -21.499 1.00 69.19 932 THR A O 1
ATOM 7445 N N . GLY A 1 933 ? 25.570 -3.274 -20.965 1.00 67.94 933 GLY A N 1
ATOM 7446 C CA . GLY A 1 933 ? 26.258 -4.203 -20.064 1.00 67.94 933 GLY A CA 1
ATOM 7447 C C . GLY A 1 933 ? 25.452 -4.510 -18.816 1.00 67.94 933 GLY A C 1
ATOM 7448 O O . GLY A 1 933 ? 25.270 -5.682 -18.479 1.00 67.94 933 GLY A O 1
ATOM 7449 N N . ASP A 1 934 ? 24.894 -3.474 -18.208 1.00 69.62 934 ASP A N 1
ATOM 7450 C CA . ASP A 1 934 ? 24.039 -3.577 -17.040 1.00 69.62 934 ASP A CA 1
ATOM 7451 C C . ASP A 1 934 ? 22.850 -4.496 -17.312 1.00 69.62 934 ASP A C 1
ATOM 7453 O O . ASP A 1 934 ? 22.703 -5.504 -16.619 1.00 69.62 934 ASP A O 1
ATOM 7457 N N . LEU A 1 935 ? 22.072 -4.260 -18.380 1.00 68.88 935 LEU A N 1
ATOM 7458 C CA . LEU A 1 935 ? 20.929 -5.115 -18.750 1.00 68.88 935 LEU A CA 1
ATOM 7459 C C . LEU A 1 935 ? 21.293 -6.608 -18.864 1.00 68.88 935 LEU A C 1
ATOM 7461 O O . LEU A 1 935 ? 20.495 -7.473 -18.502 1.00 68.88 935 LEU A O 1
ATOM 7465 N N . THR A 1 936 ? 22.506 -6.916 -19.334 1.00 67.69 936 THR A N 1
ATOM 7466 C CA . THR A 1 936 ? 23.005 -8.297 -19.448 1.00 67.69 936 THR A CA 1
ATOM 7467 C C . THR A 1 936 ? 23.413 -8.874 -18.085 1.00 67.69 936 THR A C 1
ATOM 7469 O O . THR A 1 936 ? 23.167 -10.048 -17.806 1.00 67.69 936 THR A O 1
ATOM 7472 N N . ASN A 1 937 ? 24.015 -8.067 -17.211 1.00 68.94 937 ASN A N 1
ATOM 7473 C CA . ASN A 1 937 ? 24.412 -8.481 -15.863 1.00 68.94 937 ASN A CA 1
ATOM 7474 C C . ASN A 1 937 ? 23.197 -8.680 -14.943 1.00 68.94 937 ASN A C 1
ATOM 7476 O O . ASN A 1 937 ? 23.155 -9.657 -14.187 1.00 68.94 937 ASN A O 1
ATOM 7480 N N . PHE A 1 938 ? 22.170 -7.829 -15.066 1.00 71.25 938 PHE A N 1
ATOM 7481 C CA . PHE A 1 938 ? 20.918 -7.934 -14.311 1.00 71.25 938 PHE A CA 1
ATOM 7482 C C . PHE A 1 938 ? 20.281 -9.319 -14.448 1.00 71.25 938 PHE A C 1
ATOM 7484 O O . PHE A 1 938 ? 19.811 -9.879 -13.462 1.00 71.25 938 PHE A O 1
ATOM 7491 N N . GLN A 1 939 ? 20.324 -9.922 -15.638 1.00 74.38 939 GLN A N 1
ATOM 7492 C CA . GLN A 1 939 ? 19.784 -11.261 -15.881 1.00 74.38 939 GLN A CA 1
ATOM 7493 C C . GLN A 1 939 ? 20.416 -12.354 -15.010 1.00 74.38 939 GLN A C 1
ATOM 7495 O O . GLN A 1 939 ? 19.717 -13.271 -14.570 1.00 74.38 939 GLN A O 1
ATOM 7500 N N . GLN A 1 940 ? 21.722 -12.280 -14.757 1.00 74.25 940 GLN A N 1
ATOM 7501 C CA . GLN A 1 940 ? 22.399 -13.222 -13.862 1.00 74.25 940 GLN A CA 1
ATOM 7502 C C . GLN A 1 940 ? 22.086 -12.903 -12.404 1.00 74.25 940 GLN A C 1
ATOM 7504 O O . GLN A 1 940 ? 21.889 -13.811 -11.598 1.00 74.25 940 GLN A O 1
ATOM 7509 N N . ALA A 1 941 ? 21.999 -11.618 -12.079 1.00 74.25 941 ALA A N 1
ATOM 7510 C CA . ALA A 1 941 ? 21.819 -11.163 -10.716 1.00 74.25 941 ALA A CA 1
ATOM 7511 C C . ALA A 1 941 ? 20.398 -11.389 -10.172 1.00 74.25 941 ALA A C 1
ATOM 7513 O O . ALA A 1 941 ? 20.242 -11.610 -8.977 1.00 74.25 941 ALA A O 1
ATOM 7514 N N . VAL A 1 942 ? 19.366 -11.426 -11.024 1.00 82.19 942 VAL A N 1
ATOM 7515 C CA . VAL A 1 942 ? 17.985 -11.744 -10.601 1.00 82.19 942 VAL A CA 1
ATOM 7516 C C . VAL A 1 942 ? 17.697 -13.243 -10.489 1.00 82.19 942 VAL A C 1
ATOM 7518 O O . VAL A 1 942 ? 16.726 -13.636 -9.847 1.00 82.19 942 VAL A O 1
ATOM 7521 N N . GLN A 1 943 ? 18.537 -14.107 -11.069 1.00 84.56 943 GLN A N 1
ATOM 7522 C CA . GLN A 1 943 ? 18.363 -15.566 -11.013 1.00 84.56 943 GLN A CA 1
ATOM 7523 C C . GLN A 1 943 ? 18.221 -16.122 -9.574 1.00 84.56 943 GLN A C 1
ATOM 7525 O O . GLN A 1 943 ? 17.399 -17.023 -9.364 1.00 84.56 943 GLN A O 1
ATOM 7530 N N . PRO A 1 944 ? 18.985 -15.651 -8.564 1.00 86.69 944 PRO A N 1
ATOM 7531 C CA . PRO A 1 944 ? 18.914 -16.194 -7.212 1.00 86.69 944 PRO A CA 1
ATOM 7532 C C . PRO A 1 944 ? 17.654 -15.795 -6.434 1.00 86.69 944 PRO A C 1
ATOM 7534 O O . PRO A 1 944 ? 17.363 -16.479 -5.455 1.00 86.69 944 PRO A O 1
ATOM 7537 N N . ILE A 1 945 ? 16.889 -14.774 -6.864 1.00 85.38 945 ILE A N 1
ATOM 7538 C CA . ILE A 1 945 ? 15.728 -14.227 -6.125 1.00 85.38 945 ILE A CA 1
ATOM 7539 C C . ILE A 1 945 ? 14.804 -15.355 -5.656 1.00 85.38 945 ILE A C 1
ATOM 7541 O O . ILE A 1 945 ? 14.559 -15.510 -4.462 1.00 85.38 945 ILE A O 1
ATOM 7545 N N . ASN A 1 946 ? 14.365 -16.218 -6.578 1.00 85.75 946 ASN A N 1
ATOM 7546 C CA . ASN A 1 946 ? 13.453 -17.317 -6.246 1.00 85.75 946 ASN A CA 1
ATOM 7547 C C . ASN A 1 946 ? 14.061 -18.307 -5.259 1.00 85.75 946 ASN A C 1
ATOM 7549 O O . ASN A 1 946 ? 13.366 -18.838 -4.405 1.00 85.75 946 ASN A O 1
ATOM 7553 N N . SER A 1 947 ? 15.350 -18.604 -5.411 1.00 83.56 947 SER A N 1
ATOM 7554 C CA . SER A 1 947 ? 16.027 -19.609 -4.588 1.00 83.56 947 SER A CA 1
ATOM 7555 C C . SER A 1 947 ? 16.340 -19.096 -3.184 1.00 83.56 947 SER A C 1
ATOM 7557 O O . SER A 1 947 ? 16.712 -19.897 -2.336 1.00 83.56 947 SER A O 1
ATOM 7559 N N . MET A 1 948 ? 16.201 -17.788 -2.953 1.00 83.25 948 MET A N 1
ATOM 7560 C CA . MET A 1 948 ? 16.410 -17.145 -1.662 1.00 83.25 948 MET A CA 1
ATOM 7561 C C . MET A 1 948 ? 15.106 -17.013 -0.872 1.00 83.25 948 MET A C 1
ATOM 7563 O O . MET A 1 948 ? 15.087 -17.330 0.308 1.00 83.25 948 MET A O 1
ATOM 7567 N N . VAL A 1 949 ? 13.999 -16.619 -1.516 1.00 81.81 949 VAL A N 1
ATOM 7568 C CA . VAL A 1 949 ? 12.717 -16.396 -0.810 1.00 81.81 949 VAL A CA 1
ATOM 7569 C C . VAL A 1 949 ? 11.696 -17.526 -0.948 1.00 81.81 949 VAL A C 1
ATOM 7571 O O . VAL A 1 949 ? 10.718 -17.557 -0.203 1.00 81.81 949 VAL A O 1
ATOM 7574 N N . LEU A 1 950 ? 11.905 -18.472 -1.866 1.00 78.38 950 LEU A N 1
ATOM 7575 C CA . LEU A 1 950 ? 11.051 -19.647 -2.080 1.00 78.38 950 LEU A CA 1
ATOM 7576 C C . LEU A 1 950 ? 11.904 -20.925 -2.002 1.00 78.38 950 LEU A C 1
ATOM 7578 O O . LEU A 1 950 ? 12.041 -21.664 -2.981 1.00 78.38 950 LEU A O 1
ATOM 7582 N N . VAL A 1 951 ? 12.529 -21.132 -0.839 1.00 71.25 951 VAL A N 1
ATOM 7583 C CA . VAL A 1 951 ? 13.367 -22.303 -0.528 1.00 71.25 951 VAL A CA 1
ATOM 7584 C C . VAL A 1 951 ? 12.486 -23.551 -0.346 1.00 71.25 951 VAL A C 1
ATOM 7586 O O . VAL A 1 951 ? 11.408 -23.452 0.238 1.00 71.25 951 VAL A O 1
ATOM 7589 N N . GLU A 1 952 ? 12.941 -24.700 -0.869 1.00 52.75 952 GLU A N 1
ATOM 7590 C CA . GLU A 1 952 ? 12.317 -26.028 -0.669 1.00 52.75 952 GLU A CA 1
ATOM 7591 C C . GLU A 1 952 ? 12.402 -26.541 0.775 1.00 52.75 952 GLU A C 1
ATOM 7593 O O . GLU A 1 952 ? 13.491 -26.423 1.391 1.00 52.75 952 GLU A O 1
#

Secondary structure (DSSP, 8-state):
---------------------HHHHHHHHHHHHHHHHHS---PPPEEEEEEEEEEEESSS-EEEEEEEEEE-TTSPBP----GGG-EEEEEEEPTTS-EEEEEE-----GGGTTTTTSEEEEEEES-EEEEEEEEE-SGGGGGTHHHHHHHHHHHHHHHHHTT-EEEEEEEEE-SSTT-EEEEEEEEGGGHHHHHHHHHTPPPP-S-SS--B-HHHHHHHHTS----SSGGG-----TTSEEEEEEE-SSPBP-TT-SSS-SS--S--HHHHHHHHTTT-EEEEEE--SSGGGGGGGTTT--TTT-GGG---STTTSEE--SS--GGGS----PPEEEEEEEEEEE---PPPSS-GGG-EEEEEEEEE-SSSTT-EEEEEEEE-SS--EEEEEEEEE-TTSPPPPTTSB-EEEEEEETTEEEEEEEEEPPBTTEEEEEEEESEEEEEE--BSS--S--TT---EE-EEEEEE-TT-EEEEEEPEETTHHHHHHHHHHHHHHHHT-SSTT-TTHHHHHHHHHHHHHHHHH---HHHHHHHHHHHHHHHHHHHHHHHHHHHHHHHHHHHHHHHHHHHHHHHHHHHHHHHHHHHHHHHHHHHHHHT-HHHHHHHHHHHHHHHHHHHHIIIIIHHHHHHHHHHHSPSSTHHHHHHHHHHHHHH--TTSHHHHHHHHHHTTTHHHHHHHHHH--HHHHHHS-TTSHHHHHHHHHHHHHHHHHHHHHHHHHHHHHHHHHHHHHHHSSHHHHHHHHHHHHHHHHHHSPSSHIIIIIHHHHHHHHHHHHHT----HHHHHHHHHHHIIIIIIIIIIIIHHHHHHHHHHHHHHHH----SS-HHHHHHHHHHHHHHIIIIIIHHHHHHHHHHTT--HHHHHHHHHHHHHHHHHHHHHHHHHHHHHTT-TTHHHHHHHHHHHHHHT-HHHHHHHHHHHHHHHHHHHHHHHHSTTHHHHHS--

Radius of gyration: 42.13 Å; chains: 1; bounding box: 132×66×121 Å